Protein AF-F0YYE5-F1 (afdb_monomer_lite)

Radius of gyration: 60.03 Å; chains: 1; bounding box: 130×60×171 Å

Sequence (1256 aa):
MADTDQGTGNKDADIVDTEQGTREIKVVWECTEDIEHTEFERYIYTAVPEEGYVWSEELQKGCEERLLTLPYVEVVVESGAAVNVFAARAAAGVSYRAYCQYDGWKSWSAGGATAGTVGENKRLEAMQIKISGDANLGVKYQVHVQNTGWMNWVNGSSTAGTTGQSLRVEAVRIQLTGASEGSYDIYYRTYCESYGWLDWAKNGQSAGTVNLGKRMEAFQVRITVKGGTAPGATVTPLQTDAAARVGSSYYKTFNEAFDAMPDGGAMYVIRNCSATHITTRKSFSVFPEERNVKVTFQESTLIPAGIICTEEGWRGNPTWNFSGNGGYTITFDANGKGQSGVISSYGATINLKYGSRFTNASGNGVWNDKGITNVYDGAYIYNNHTHGIATCNMVNLYGGSIYGNTYDGIRAQKIINMSGGNLYNNGECGVHAGDGTCTFTMTGGTIHDNANGVGNIDGNGTINIKGGNIYSNKLYGITTKGRSLNISGTAAVRDNKGTGVAVIGGEAVVQSGKIYGNQNAGIVNKGSAKIIGGEIYSNSSTGSGGGIVNSGTLNVSGGSIHHNSAANGGGITSSGTLTMTGGSLTDNRASGNGGGICLSGGNFNLTGGAIAKNTAKNGNGVYHNGTTFQLGGNGAVDSENDVYLQTNKYITVSSALKASPAAVLTPSGYSNGRKAAEVAYGSKKGSMQYMQFALKPNGGYCLRPGDLQDSGAKTKTADIVLSTKYMIQYDKNYDGDVTDIPLSAPKYWYEYAGISKQVPLEGRIKFLGWSENAGADKPDYQPGDPLNASLNRNIKLYAVWGTKIQVIYNGNGSDAPKERTEEITLQECRKNGGYLIRKNAGFTDYIRNGCSFAGWDIIADAPVKTVKYPEQKENRLTFEELLDIAEAQEKGPLSEEKTIQEVCLYALWDKIPVITGEGIQEFYEGTEVTRDMLLANIKAKDDEDGDITKDIRILEIKYDKGKLEDGKKQEAYAEQWKDGMPGDGRLDTWFLQMDQEESPVEHQIIYSVKDSAGNEATLEWPVRVKYNEFPKIEAEDRYFTLEEAKSGVITEGVLLSEAIESGKLAVSDKEDDELHPGRMEQEVKLAEFHPEEFIGFEDSGYIVITYSVKDSMGPEGEGKETFRQCTVHVMKDGEIVNPEPLKYVRFINQANYEKNLNLQTGQAGDGIEKSGEGDVSGKELNGGLHLNSKWYKVLEFRELLFGTWDEEKPAKEVWCFKNGDVKNIKKYVEEHGIGNSQERTSLLRFAEEFGFLKIL

pLDDT: mean 80.72, std 19.73, range [24.08, 98.88]

Structure (mmCIF, N/CA/C/O backbone):
data_AF-F0YYE5-F1
#
_entry.id   AF-F0YYE5-F1
#
loop_
_atom_site.group_PDB
_atom_site.id
_atom_site.type_symbol
_atom_site.label_atom_id
_atom_site.label_alt_id
_atom_site.label_comp_id
_atom_site.label_asym_id
_atom_site.label_entity_id
_atom_site.label_seq_id
_atom_site.pdbx_PDB_ins_code
_atom_site.Cartn_x
_atom_site.Cartn_y
_atom_site.Cartn_z
_atom_site.occupancy
_atom_site.B_iso_or_equiv
_atom_site.auth_seq_id
_atom_site.auth_comp_id
_atom_site.auth_asym_id
_atom_site.auth_atom_id
_atom_site.pdbx_PDB_model_num
ATOM 1 N N . MET A 1 1 ? -64.822 -1.606 -32.951 1.00 33.31 1 MET A N 1
ATOM 2 C CA . MET A 1 1 ? -65.955 -2.184 -33.715 1.00 33.31 1 MET A CA 1
ATOM 3 C C . MET A 1 1 ? -66.050 -3.664 -33.357 1.00 33.31 1 MET A C 1
ATOM 5 O O . MET A 1 1 ? -65.294 -4.069 -32.484 1.00 33.31 1 MET A O 1
ATOM 9 N N . ALA A 1 2 ? -67.030 -4.396 -33.888 1.00 30.53 2 ALA A N 1
ATOM 10 C CA . ALA A 1 2 ? -67.482 -5.673 -33.327 1.00 30.53 2 ALA A CA 1
ATOM 11 C C . ALA A 1 2 ? -66.491 -6.845 -33.459 1.00 30.53 2 ALA A C 1
ATOM 13 O O . ALA A 1 2 ? -65.598 -6.823 -34.306 1.00 30.53 2 ALA A O 1
ATOM 14 N N . ASP A 1 3 ? -66.733 -7.869 -32.640 1.00 35.19 3 ASP A N 1
ATOM 15 C CA . ASP A 1 3 ? -66.223 -9.234 -32.777 1.00 35.19 3 ASP A CA 1
ATOM 16 C C . ASP A 1 3 ? -66.530 -9.851 -34.150 1.00 35.19 3 ASP A C 1
ATOM 18 O O . ASP A 1 3 ? -67.493 -9.471 -34.823 1.00 35.19 3 ASP A O 1
ATOM 22 N N . THR A 1 4 ? -65.847 -10.949 -34.478 1.00 31.55 4 THR A N 1
ATOM 23 C CA . THR A 1 4 ? -66.588 -12.193 -34.756 1.00 31.55 4 THR A CA 1
ATOM 24 C C . THR A 1 4 ? -65.754 -13.430 -34.413 1.00 31.55 4 THR A C 1
ATOM 26 O O . THR A 1 4 ? -64.533 -13.421 -34.536 1.00 31.55 4 THR A O 1
ATOM 29 N N . ASP A 1 5 ? -66.444 -14.470 -33.953 1.00 31.67 5 ASP A N 1
ATOM 30 C CA . ASP A 1 5 ? -65.927 -15.762 -33.479 1.00 31.67 5 ASP A CA 1
ATOM 31 C C . ASP A 1 5 ? -66.380 -16.899 -34.437 1.00 31.67 5 ASP A C 1
ATOM 33 O O . ASP A 1 5 ? -67.080 -16.630 -35.416 1.00 31.67 5 ASP A O 1
ATOM 37 N N . GLN A 1 6 ? -66.054 -18.152 -34.095 1.00 29.66 6 GLN A N 1
ATOM 38 C CA . GLN A 1 6 ? -66.346 -19.455 -34.725 1.00 29.66 6 GLN A CA 1
ATOM 39 C C . GLN A 1 6 ? -65.219 -20.037 -35.609 1.00 29.66 6 GLN A C 1
ATOM 41 O O . GLN A 1 6 ? -64.662 -19.352 -36.458 1.00 29.66 6 GLN A O 1
ATOM 46 N N . GLY A 1 7 ? -64.881 -21.333 -35.514 1.00 28.45 7 GLY A N 1
ATOM 47 C CA . GLY A 1 7 ? -65.265 -22.322 -34.489 1.00 28.45 7 GLY A CA 1
ATOM 48 C C . GLY A 1 7 ? -65.422 -23.761 -35.007 1.00 28.45 7 GLY A C 1
ATOM 49 O O . GLY A 1 7 ? -66.055 -23.977 -36.035 1.00 28.45 7 GLY A O 1
ATOM 50 N N . THR A 1 8 ? -64.959 -24.744 -34.215 1.00 30.30 8 THR A N 1
ATOM 51 C CA . THR A 1 8 ? -65.019 -26.216 -34.457 1.00 30.30 8 THR A CA 1
ATOM 52 C C . THR A 1 8 ? -64.183 -26.718 -35.654 1.00 30.30 8 THR A C 1
ATOM 54 O O . THR A 1 8 ? -63.988 -25.993 -36.617 1.00 30.30 8 THR A O 1
ATOM 57 N N . GLY A 1 9 ? -63.629 -27.937 -35.692 1.00 28.14 9 GLY A N 1
ATOM 58 C CA . GLY A 1 9 ? -63.583 -29.082 -34.759 1.00 28.14 9 GLY A CA 1
ATOM 59 C C . GLY A 1 9 ? -63.364 -30.380 -35.574 1.00 28.14 9 GLY A C 1
ATOM 60 O O . GLY A 1 9 ? -63.696 -30.399 -36.753 1.00 28.14 9 GLY A O 1
ATOM 61 N N . ASN A 1 10 ? -62.848 -31.510 -35.079 1.00 29.55 10 ASN A N 1
ATOM 62 C CA . ASN A 1 10 ? -62.325 -31.933 -33.769 1.00 29.55 10 ASN A CA 1
ATOM 63 C C . ASN A 1 10 ? -61.544 -33.273 -33.982 1.00 29.55 10 ASN A C 1
ATOM 65 O O . ASN A 1 10 ? -61.586 -33.796 -35.095 1.00 29.55 10 ASN A O 1
ATOM 69 N N . LYS A 1 11 ? -60.996 -33.879 -32.910 1.00 30.58 11 LYS A N 1
ATOM 70 C CA . LYS A 1 11 ? -60.478 -35.269 -32.775 1.00 30.58 11 LYS A CA 1
ATOM 71 C C . LYS A 1 11 ? -59.026 -35.532 -33.199 1.00 30.58 11 LYS A C 1
ATOM 73 O O . LYS A 1 11 ? -58.569 -34.998 -34.200 1.00 30.58 11 LYS A O 1
ATOM 78 N N . ASP A 1 12 ? -58.285 -36.425 -32.535 1.00 29.02 12 ASP A N 1
ATOM 79 C CA . ASP A 1 12 ? -58.429 -37.053 -31.196 1.00 29.02 12 ASP A CA 1
ATOM 80 C C . ASP A 1 12 ? -57.027 -37.580 -30.785 1.00 29.02 12 ASP A C 1
ATOM 82 O O . ASP A 1 12 ? -56.344 -38.129 -31.646 1.00 29.02 12 ASP A O 1
ATOM 86 N N . ALA A 1 13 ? -56.552 -37.580 -29.533 1.00 29.22 13 ALA A N 1
ATOM 87 C CA . ALA A 1 13 ? -56.703 -36.667 -28.384 1.00 29.22 13 ALA A CA 1
ATOM 88 C C . ALA A 1 13 ? -55.743 -37.155 -27.265 1.00 29.22 13 ALA A C 1
ATOM 90 O O . ALA A 1 13 ? -55.860 -38.318 -26.890 1.00 29.22 13 ALA A O 1
ATOM 91 N N . ASP A 1 14 ? -54.863 -36.313 -26.692 1.00 29.53 14 ASP A N 1
ATOM 92 C CA . ASP A 1 14 ? -54.049 -36.693 -25.512 1.00 29.53 14 ASP A CA 1
ATOM 93 C C . ASP A 1 14 ? -53.922 -35.569 -24.450 1.00 29.53 14 ASP A C 1
ATOM 95 O O . ASP A 1 14 ? -53.350 -34.509 -24.686 1.00 29.53 14 ASP A O 1
ATOM 99 N N . ILE A 1 15 ? -54.519 -35.844 -23.284 1.00 30.80 15 ILE A N 1
ATOM 100 C CA . ILE A 1 15 ? -54.298 -35.329 -21.911 1.00 30.80 15 ILE A CA 1
ATOM 101 C C . ILE A 1 15 ? -53.939 -33.831 -21.691 1.00 30.80 15 ILE A C 1
ATOM 103 O O . ILE A 1 15 ? -52.789 -33.460 -21.494 1.00 30.80 15 ILE A O 1
ATOM 107 N N . VAL A 1 16 ? -55.002 -33.021 -21.579 1.00 30.97 16 VAL A N 1
ATOM 108 C CA . VAL A 1 16 ? -55.307 -31.978 -20.557 1.00 30.97 16 VAL A CA 1
ATOM 109 C C . VAL A 1 16 ? -54.158 -31.261 -19.802 1.00 30.97 16 VAL A C 1
ATOM 111 O O . VAL A 1 16 ? -53.415 -31.859 -19.030 1.00 30.97 16 VAL A O 1
ATOM 114 N N . ASP A 1 17 ? -54.176 -29.927 -19.901 1.00 37.28 17 ASP A N 1
ATOM 115 C CA . ASP A 1 17 ? -53.402 -28.927 -19.137 1.00 37.28 17 ASP A CA 1
ATOM 116 C C . ASP A 1 17 ? -53.885 -28.725 -17.677 1.00 37.28 17 ASP A C 1
ATOM 118 O O . ASP A 1 17 ? -55.090 -28.765 -17.417 1.00 37.28 17 ASP A O 1
ATOM 122 N N . THR A 1 18 ? -52.965 -28.455 -16.734 1.00 29.08 18 THR A N 1
ATOM 123 C CA . THR A 1 18 ? -53.139 -27.434 -15.667 1.00 29.08 18 THR A CA 1
ATOM 124 C C . THR A 1 18 ? -51.863 -27.182 -14.839 1.00 29.08 18 THR A C 1
ATOM 126 O O . THR A 1 18 ? -51.276 -28.097 -14.266 1.00 29.08 18 THR A O 1
ATOM 129 N N . GLU A 1 19 ? -51.493 -25.903 -14.731 1.00 39.88 19 GLU A N 1
ATOM 130 C CA . GLU A 1 19 ? -50.745 -25.225 -13.650 1.00 39.88 19 GLU A CA 1
ATOM 131 C C . GLU A 1 19 ? -49.750 -26.033 -12.776 1.00 39.88 19 GLU A C 1
ATOM 133 O O . GLU A 1 19 ? -50.099 -26.624 -11.752 1.00 39.88 19 GLU A O 1
ATOM 138 N N . GLN A 1 20 ? -48.451 -25.857 -13.048 1.00 31.67 20 GLN A N 1
ATOM 139 C CA . GLN A 1 20 ? -47.416 -25.833 -12.003 1.00 31.67 20 GLN A CA 1
ATOM 140 C C . GLN A 1 20 ? -46.566 -24.565 -12.195 1.00 31.67 20 GLN A C 1
ATOM 142 O O . GLN A 1 20 ? -45.919 -24.411 -13.223 1.00 31.67 20 GLN A O 1
ATOM 147 N N . GLY A 1 21 ? -46.514 -23.598 -11.281 1.00 28.48 21 GLY A N 1
ATOM 148 C CA . GLY A 1 21 ? -46.979 -23.593 -9.892 1.00 28.48 21 GLY A CA 1
ATOM 149 C C . GLY A 1 21 ? -45.823 -23.143 -9.009 1.00 28.48 21 GLY A C 1
ATOM 150 O O . GLY A 1 21 ? -45.054 -23.974 -8.526 1.00 28.48 21 GLY A O 1
ATOM 151 N N . THR A 1 22 ? -45.659 -21.826 -8.862 1.00 28.56 22 THR A N 1
ATOM 152 C CA . THR A 1 22 ? -44.523 -21.206 -8.167 1.00 28.56 22 THR A CA 1
ATOM 153 C C . THR A 1 22 ? -44.431 -21.718 -6.733 1.00 28.56 22 THR A C 1
ATOM 155 O O . THR A 1 22 ? -45.274 -21.399 -5.897 1.00 28.56 22 THR A O 1
ATOM 158 N N . ARG A 1 23 ? -43.410 -22.527 -6.432 1.00 34.31 23 ARG A N 1
ATOM 159 C CA . ARG A 1 23 ? -43.216 -23.074 -5.086 1.00 34.31 23 ARG A CA 1
ATOM 160 C C . ARG A 1 23 ? -42.623 -22.009 -4.170 1.00 34.31 23 ARG A C 1
ATOM 162 O O . ARG A 1 23 ? -41.410 -21.815 -4.153 1.00 34.31 23 ARG A O 1
ATOM 169 N N . GLU A 1 24 ? -43.473 -21.356 -3.382 1.00 34.97 24 GLU A N 1
ATOM 170 C CA . GLU A 1 24 ? -43.023 -20.633 -2.192 1.00 34.97 24 GLU A CA 1
ATOM 171 C C . GLU A 1 24 ? -42.350 -21.620 -1.226 1.00 34.97 24 GLU A C 1
ATOM 173 O O . GLU A 1 24 ? -43.007 -22.462 -0.611 1.00 34.97 24 GLU A O 1
ATOM 178 N N . ILE A 1 25 ? -41.027 -21.522 -1.092 1.00 37.69 25 ILE A N 1
ATOM 179 C CA . ILE A 1 25 ? -40.277 -22.232 -0.056 1.00 37.69 25 ILE A CA 1
ATOM 180 C C . ILE A 1 25 ? -40.253 -21.335 1.180 1.00 37.69 25 ILE A C 1
ATOM 182 O O . ILE A 1 25 ? -39.747 -20.212 1.129 1.00 37.69 25 ILE A O 1
ATOM 186 N N . LYS A 1 26 ? -40.764 -21.834 2.308 1.00 36.50 26 LYS A N 1
ATOM 187 C CA . LYS A 1 26 ? -40.607 -21.163 3.600 1.00 36.50 26 LYS A CA 1
ATOM 188 C C . LYS A 1 26 ? -39.173 -21.329 4.089 1.00 36.50 26 LYS A C 1
ATOM 190 O O . LYS A 1 26 ? -38.834 -22.312 4.738 1.00 36.50 26 LYS A O 1
ATOM 195 N N . VAL A 1 27 ? -38.333 -20.350 3.774 1.00 36.91 27 VAL A N 1
ATOM 196 C CA . VAL A 1 27 ? -37.045 -20.186 4.451 1.00 36.91 27 VAL A CA 1
ATOM 197 C C . VAL A 1 27 ? -37.268 -19.683 5.873 1.00 36.91 27 VAL A C 1
ATOM 199 O O . VAL A 1 27 ? -38.037 -18.746 6.103 1.00 36.91 27 VAL A O 1
ATOM 202 N N . VAL A 1 28 ? -36.578 -20.297 6.829 1.00 39.59 28 VAL A N 1
ATOM 203 C CA . VAL A 1 28 ? -36.465 -19.767 8.186 1.00 39.59 28 VAL A CA 1
ATOM 204 C C . VAL A 1 28 ? -35.298 -18.786 8.192 1.00 39.59 28 VAL A C 1
ATOM 206 O O . VAL A 1 28 ? -34.188 -19.122 7.779 1.00 39.59 28 VAL A O 1
ATOM 209 N N . TRP A 1 29 ? -35.559 -17.558 8.631 1.00 41.09 29 TRP A N 1
ATOM 210 C CA . TRP A 1 29 ? -34.529 -16.543 8.826 1.00 41.09 29 TRP A CA 1
ATOM 211 C C . TRP A 1 29 ? -33.927 -16.712 10.216 1.00 41.09 29 TRP A C 1
ATOM 213 O O . TRP A 1 29 ? -34.512 -16.272 11.208 1.00 41.09 29 TRP A O 1
ATOM 223 N N . GLU A 1 30 ? -32.770 -17.361 10.293 1.00 39.56 30 GLU A N 1
ATOM 224 C CA . GLU A 1 30 ? -32.051 -17.509 11.553 1.00 39.56 30 GLU A CA 1
ATOM 225 C C . GLU A 1 30 ? -31.123 -16.306 11.770 1.00 39.56 30 GLU A C 1
ATOM 227 O O . GLU A 1 30 ? -30.338 -15.921 10.897 1.00 39.56 30 GLU A O 1
ATOM 232 N N . CYS A 1 31 ? -31.248 -15.685 12.946 1.00 38.56 31 CYS A N 1
ATOM 233 C CA . CYS A 1 31 ? -30.329 -14.656 13.417 1.00 38.56 31 CYS A CA 1
ATOM 234 C C . CYS A 1 31 ? -29.130 -15.365 14.050 1.00 38.56 31 CYS A C 1
ATOM 236 O O . CYS A 1 31 ? -29.214 -15.861 15.173 1.00 38.56 31 CYS A O 1
ATOM 238 N N . THR A 1 32 ? -28.035 -15.466 13.305 1.00 37.62 32 THR A N 1
ATOM 239 C CA . THR A 1 32 ? -26.795 -16.080 13.786 1.00 37.62 32 THR A CA 1
ATOM 240 C C . THR A 1 32 ? -26.036 -15.117 14.700 1.00 37.62 32 THR A C 1
ATOM 242 O O . THR A 1 32 ? -25.751 -13.996 14.287 1.00 37.62 32 THR A O 1
ATOM 245 N N . GLU A 1 33 ? -25.659 -15.617 15.881 1.00 32.72 33 GLU A N 1
ATOM 246 C CA . GLU A 1 33 ? -24.963 -14.945 16.998 1.00 32.72 33 GLU A CA 1
ATOM 247 C C . GLU A 1 33 ? -25.829 -14.051 17.916 1.00 32.72 33 GLU A C 1
ATOM 249 O O . GLU A 1 33 ? -26.385 -13.030 17.514 1.00 32.72 33 GLU A O 1
ATOM 254 N N . ASP A 1 34 ? -25.879 -14.426 19.203 1.00 39.75 34 ASP A N 1
ATOM 255 C CA . ASP A 1 34 ? -26.313 -13.560 20.305 1.00 39.75 34 ASP A CA 1
ATOM 256 C C . ASP A 1 34 ? -25.259 -12.463 20.539 1.00 39.75 34 ASP A C 1
ATOM 258 O O . ASP A 1 34 ? -24.140 -12.752 20.973 1.00 39.75 34 ASP A O 1
ATOM 262 N N . ILE A 1 35 ? -25.618 -11.197 20.313 1.00 33.09 35 ILE A N 1
ATOM 263 C CA . ILE A 1 35 ? -24.789 -10.034 20.663 1.00 33.09 35 ILE A CA 1
ATOM 264 C C . ILE A 1 35 ? -25.625 -9.081 21.527 1.00 33.09 35 ILE A C 1
ATOM 266 O O . ILE A 1 35 ? -26.721 -8.674 21.142 1.00 33.09 35 ILE A O 1
ATOM 270 N N . GLU A 1 36 ? -25.124 -8.741 22.719 1.00 35.22 36 GLU A N 1
ATOM 271 C CA . GLU A 1 36 ? -25.857 -7.904 23.678 1.00 35.22 36 GLU A CA 1
ATOM 272 C C . GLU A 1 36 ? -26.005 -6.436 23.229 1.00 35.22 36 GLU A C 1
ATOM 274 O O . GLU A 1 36 ? -25.203 -5.888 22.472 1.00 35.22 36 GLU A O 1
ATOM 279 N N . HIS A 1 37 ? -27.056 -5.788 23.742 1.00 31.58 37 HIS A N 1
ATOM 280 C CA . HIS A 1 37 ? -27.525 -4.468 23.319 1.00 31.58 37 HIS A CA 1
ATOM 281 C C . HIS A 1 37 ? -26.452 -3.364 23.277 1.00 31.58 37 HIS A C 1
ATOM 283 O O . HIS A 1 37 ? -25.914 -2.952 24.308 1.00 31.58 37 HIS A O 1
ATOM 289 N N . THR A 1 38 ? -26.323 -2.729 22.110 1.00 31.69 38 THR A N 1
ATOM 290 C CA . THR A 1 38 ? -25.963 -1.307 21.995 1.00 31.69 38 THR A CA 1
ATOM 291 C C . THR A 1 38 ? -26.944 -0.603 21.055 1.00 31.69 38 THR A C 1
ATOM 293 O O . THR A 1 38 ? -27.516 -1.220 20.159 1.00 31.69 38 THR A O 1
ATOM 296 N N . GLU A 1 39 ? -27.199 0.686 21.289 1.00 34.72 39 GLU A N 1
ATOM 297 C CA . GLU A 1 39 ? -28.185 1.468 20.532 1.00 34.72 39 GLU A CA 1
ATOM 298 C C . GLU A 1 39 ? -27.661 1.815 19.124 1.00 34.72 39 GLU A C 1
ATOM 300 O O . GLU A 1 39 ? -27.085 2.881 18.956 1.00 34.72 39 GLU A O 1
ATOM 305 N N . PHE A 1 40 ? -27.820 0.907 18.149 1.00 29.00 40 PHE A N 1
ATOM 306 C CA . PHE A 1 40 ? -27.992 1.135 16.693 1.00 29.00 40 PHE A CA 1
ATOM 307 C C . PHE A 1 40 ? -27.954 -0.228 15.968 1.00 29.00 40 PHE A C 1
ATOM 309 O O . PHE A 1 40 ? -26.895 -0.707 15.563 1.00 29.00 40 PHE A O 1
ATOM 316 N N . GLU A 1 41 ? -29.108 -0.879 15.819 1.00 29.41 41 GLU A N 1
ATOM 317 C CA . GLU A 1 41 ? -29.191 -2.261 15.322 1.00 29.41 41 GLU A CA 1
ATOM 318 C C . GLU A 1 41 ? -29.163 -2.353 13.784 1.00 29.41 41 GLU A C 1
ATOM 320 O O . GLU A 1 41 ? -29.874 -1.635 13.078 1.00 29.41 41 GLU A O 1
ATOM 325 N N . ARG A 1 42 ? -28.372 -3.297 13.256 1.00 27.23 42 ARG A N 1
ATOM 326 C CA . ARG A 1 42 ? -28.400 -3.715 11.846 1.00 27.23 42 ARG A CA 1
ATOM 327 C C . ARG A 1 42 ? -28.285 -5.239 11.788 1.00 27.23 42 ARG A C 1
ATOM 329 O O . ARG A 1 42 ? -27.193 -5.786 11.899 1.00 27.23 42 ARG A O 1
ATOM 336 N N . TYR A 1 43 ? -29.423 -5.914 11.673 1.00 36.00 43 TYR A N 1
ATOM 337 C CA . TYR A 1 43 ? -29.496 -7.376 11.689 1.00 36.00 43 TYR A CA 1
ATOM 338 C C . TYR A 1 43 ? -28.933 -7.999 10.406 1.00 36.00 43 TYR A C 1
ATOM 340 O O . TYR A 1 43 ? -29.174 -7.496 9.306 1.00 36.00 43 TYR A O 1
ATOM 348 N N . ILE A 1 44 ? -28.238 -9.128 10.553 1.00 32.50 44 ILE A N 1
ATOM 349 C CA . ILE A 1 44 ? -27.868 -10.027 9.457 1.00 32.50 44 ILE A CA 1
ATOM 350 C C . ILE A 1 44 ? -28.701 -11.297 9.635 1.00 32.50 44 ILE A C 1
ATOM 352 O O . ILE A 1 44 ? -28.614 -11.956 10.668 1.00 32.50 44 ILE A O 1
ATOM 356 N N . TYR A 1 45 ? -29.519 -11.625 8.637 1.00 37.34 45 TYR A N 1
ATOM 357 C CA . TYR A 1 45 ? -30.345 -12.830 8.632 1.00 37.34 45 TYR A CA 1
ATOM 358 C C . TYR A 1 45 ? -29.818 -13.811 7.589 1.00 37.34 45 TYR A C 1
ATOM 360 O O . TYR A 1 45 ? -29.636 -13.437 6.429 1.00 37.34 45 TYR A O 1
ATOM 368 N N . THR A 1 46 ? -29.630 -15.069 7.985 1.00 38.25 46 THR A N 1
ATOM 369 C CA . THR A 1 46 ? -29.256 -16.148 7.063 1.00 38.25 46 THR A CA 1
ATOM 370 C C . THR A 1 46 ? -30.488 -16.999 6.762 1.00 38.25 46 THR A C 1
ATOM 372 O O . THR A 1 46 ? -31.236 -17.357 7.671 1.00 38.25 46 THR A O 1
ATOM 375 N N . ALA A 1 47 ? -30.728 -17.300 5.484 1.00 41.81 47 ALA A N 1
ATOM 376 C CA . ALA A 1 47 ? -31.856 -18.125 5.057 1.00 41.81 47 ALA A CA 1
ATOM 377 C C . ALA A 1 47 ? -31.510 -19.618 5.164 1.00 41.81 47 ALA A C 1
ATOM 379 O O . ALA A 1 47 ? -30.582 -20.094 4.507 1.00 41.81 47 ALA A O 1
ATOM 380 N N . VAL A 1 48 ? -32.286 -20.359 5.954 1.00 46.72 48 VAL A N 1
ATOM 381 C CA . VAL A 1 48 ? -32.131 -21.806 6.166 1.00 46.72 48 VAL A CA 1
ATOM 382 C C . VAL A 1 48 ? -33.365 -22.534 5.600 1.00 46.72 48 VAL A C 1
ATOM 384 O O . VAL A 1 48 ? -34.488 -22.067 5.817 1.00 46.72 48 VAL A O 1
ATOM 387 N N . PRO A 1 49 ? -33.205 -23.635 4.837 1.00 44.72 49 PRO A N 1
ATOM 388 C CA . PRO A 1 49 ? -34.331 -24.392 4.296 1.00 44.72 49 PRO A CA 1
ATOM 389 C C . PRO A 1 49 ? -34.995 -25.249 5.385 1.00 44.72 49 PRO A C 1
ATOM 391 O O . PRO A 1 49 ? -34.340 -25.694 6.326 1.00 44.72 49 PRO A O 1
ATOM 394 N N . GLU A 1 50 ? -36.303 -25.481 5.253 1.00 46.06 50 GLU A N 1
ATOM 395 C CA . GLU A 1 50 ? -37.100 -26.235 6.231 1.00 46.06 50 GLU A CA 1
ATOM 396 C C . GLU A 1 50 ? -36.688 -27.724 6.309 1.00 46.06 50 GLU A C 1
ATOM 398 O O . GLU A 1 50 ? -36.191 -28.309 5.341 1.00 46.06 50 GLU A O 1
ATOM 403 N N . GLU A 1 51 ? -36.874 -28.338 7.484 1.00 40.62 51 GLU A N 1
ATOM 404 C CA . GLU A 1 51 ? -36.356 -29.671 7.819 1.00 40.62 51 GLU A CA 1
ATOM 405 C C . GLU A 1 51 ? -36.828 -30.749 6.822 1.00 40.62 51 GLU A C 1
ATOM 407 O O . GLU A 1 51 ? -38.020 -31.017 6.675 1.00 40.62 51 GLU A O 1
ATOM 412 N N . GLY A 1 52 ? -35.869 -31.369 6.122 1.00 44.03 52 GLY A N 1
ATOM 413 C CA . GLY A 1 52 ? -36.115 -32.350 5.056 1.00 44.03 52 GLY A CA 1
ATOM 414 C C . GLY A 1 52 ? -35.754 -31.877 3.641 1.00 44.03 52 GLY A C 1
ATOM 415 O O . GLY A 1 52 ? -35.732 -32.703 2.730 1.00 44.03 52 GLY A O 1
ATOM 416 N N . TYR A 1 53 ? -35.417 -30.596 3.449 1.00 46.59 53 TYR A N 1
ATOM 417 C CA . TYR A 1 53 ? -34.954 -30.049 2.167 1.00 46.59 53 TYR A CA 1
ATOM 418 C C . TYR A 1 53 ? -33.461 -29.686 2.185 1.00 46.59 53 TYR A C 1
ATOM 420 O O . TYR A 1 53 ? -32.880 -29.389 3.226 1.00 46.59 53 TYR A O 1
ATOM 428 N N . VAL A 1 54 ? -32.833 -29.700 1.005 1.00 47.38 54 VAL A N 1
ATOM 429 C CA . VAL A 1 54 ? -31.413 -29.367 0.802 1.00 47.38 54 VAL A CA 1
ATOM 430 C C . VAL A 1 54 ? -31.302 -28.369 -0.352 1.00 47.38 54 VAL A C 1
ATOM 432 O O . VAL A 1 54 ? -32.026 -28.493 -1.341 1.00 47.38 54 VAL A O 1
ATOM 435 N N . TRP A 1 55 ? -30.405 -27.386 -0.242 1.00 45.88 55 TRP A N 1
ATOM 436 C CA . TRP A 1 55 ? -30.070 -26.492 -1.356 1.00 45.88 55 TRP A CA 1
ATOM 437 C C . TRP A 1 55 ? -29.486 -27.274 -2.545 1.00 45.88 55 TRP A C 1
ATOM 439 O O . TRP A 1 55 ? -28.776 -28.261 -2.351 1.00 45.88 55 TRP A O 1
ATOM 449 N N . SER A 1 56 ? -29.740 -26.815 -3.774 1.00 43.91 56 SER A N 1
ATOM 450 C CA . SER A 1 56 ? -29.062 -27.343 -4.963 1.00 43.91 56 SER A CA 1
ATOM 451 C C . SER A 1 56 ? -27.569 -26.994 -4.947 1.00 43.91 56 SER A C 1
ATOM 453 O O . SER A 1 56 ? -27.165 -25.986 -4.361 1.00 43.91 56 SER A O 1
ATOM 455 N N . GLU A 1 57 ? -26.736 -27.790 -5.630 1.00 42.66 57 GLU A N 1
ATOM 456 C CA . GLU A 1 57 ? -25.293 -27.510 -5.710 1.00 42.66 57 GLU A CA 1
ATOM 457 C C . GLU A 1 57 ? -24.989 -26.118 -6.289 1.00 42.66 57 GLU A C 1
ATOM 459 O O . GLU A 1 57 ? -24.007 -25.496 -5.899 1.00 42.66 57 GLU A O 1
ATOM 464 N N . GLU A 1 58 ? -25.831 -25.606 -7.189 1.00 42.25 58 GLU A N 1
ATOM 465 C CA . GLU A 1 58 ? -25.671 -24.279 -7.797 1.00 42.25 58 GLU A CA 1
ATOM 466 C C . GLU A 1 58 ? -25.863 -23.141 -6.783 1.00 42.25 58 GLU A C 1
ATOM 468 O O . GLU A 1 58 ? -25.151 -22.142 -6.848 1.00 42.25 58 GLU A O 1
ATOM 473 N N . LEU A 1 59 ? -26.751 -23.310 -5.793 1.00 43.31 59 LEU A N 1
ATOM 474 C CA . LEU A 1 59 ? -26.914 -22.359 -4.684 1.00 43.31 59 LEU A CA 1
ATOM 475 C C . LEU A 1 59 ? -25.799 -22.473 -3.632 1.00 43.31 59 LEU A C 1
ATOM 477 O O . LEU A 1 59 ? -25.543 -21.510 -2.913 1.00 43.31 59 LEU A O 1
ATOM 481 N N . GLN A 1 60 ? -25.108 -23.615 -3.554 1.00 43.50 60 GLN A N 1
ATOM 482 C CA . GLN A 1 60 ? -23.928 -23.787 -2.697 1.00 43.50 60 GLN A CA 1
ATOM 483 C C . GLN A 1 60 ? -22.620 -23.318 -3.363 1.00 43.50 60 GLN A C 1
ATOM 485 O O . GLN A 1 60 ? -21.662 -22.994 -2.665 1.00 43.50 60 GLN A O 1
ATOM 490 N N . LYS A 1 61 ? -22.565 -23.245 -4.700 1.00 41.19 61 LYS A N 1
ATOM 491 C CA . LYS A 1 61 ? -21.380 -22.863 -5.497 1.00 41.19 61 LYS A CA 1
ATOM 492 C C . LYS A 1 61 ? -21.350 -21.368 -5.862 1.00 41.19 61 LYS A C 1
ATOM 494 O O . LYS A 1 61 ? -20.952 -20.997 -6.964 1.00 41.19 61 LYS A O 1
ATOM 499 N N . GLY A 1 62 ? -21.756 -20.496 -4.938 1.00 33.91 62 GLY A N 1
ATOM 500 C CA . GLY A 1 62 ? -21.727 -19.043 -5.135 1.00 33.91 62 GLY A CA 1
ATOM 501 C C . GLY A 1 62 ? -20.301 -18.487 -5.253 1.00 33.91 62 GLY A C 1
ATOM 502 O O . GLY A 1 62 ? -19.621 -18.320 -4.245 1.00 33.91 62 GLY A O 1
ATOM 503 N N . CYS A 1 63 ? -19.849 -18.185 -6.474 1.00 31.00 63 CYS A N 1
ATOM 504 C CA . CYS A 1 63 ? -18.533 -17.585 -6.722 1.00 31.00 63 CYS A CA 1
ATOM 505 C C . CYS A 1 63 ? -18.412 -16.165 -6.131 1.00 31.00 63 CYS A C 1
ATOM 507 O O . CYS A 1 63 ? -19.344 -15.363 -6.202 1.00 31.00 63 CYS A O 1
ATOM 509 N N . GLU A 1 64 ? -17.228 -15.836 -5.608 1.00 33.50 64 GLU A N 1
ATOM 510 C CA . GLU A 1 64 ? -16.998 -14.698 -4.699 1.00 33.50 64 GLU A CA 1
ATOM 511 C C . GLU A 1 64 ? -17.172 -13.290 -5.323 1.00 33.50 64 GLU A C 1
ATOM 513 O O . GLU A 1 64 ? -17.253 -12.302 -4.597 1.00 33.50 64 GLU A O 1
ATOM 518 N N . GLU A 1 65 ? -17.279 -13.162 -6.651 1.00 32.72 65 GLU A N 1
ATOM 519 C CA . GLU A 1 65 ? -17.199 -11.866 -7.355 1.00 32.72 65 GLU A CA 1
ATOM 520 C C . GLU A 1 65 ? -18.543 -11.157 -7.646 1.00 32.72 65 GLU A C 1
ATOM 522 O O . GLU A 1 65 ? -18.546 -10.092 -8.265 1.00 32.72 65 GLU A O 1
ATOM 527 N N . ARG A 1 66 ? -19.704 -11.693 -7.228 1.00 30.95 66 ARG A N 1
ATOM 528 C CA . ARG A 1 66 ? -21.028 -11.097 -7.557 1.00 30.95 66 ARG A CA 1
ATOM 529 C C . ARG A 1 66 ? -21.967 -10.759 -6.393 1.00 30.95 66 ARG A C 1
ATOM 531 O O . ARG A 1 66 ? -23.140 -10.478 -6.615 1.00 30.95 66 ARG A O 1
ATOM 538 N N . LEU A 1 67 ? -21.446 -10.637 -5.172 1.00 29.83 67 LEU A N 1
ATOM 539 C CA . LEU A 1 67 ? -22.210 -10.139 -4.010 1.00 29.83 67 LEU A CA 1
ATOM 540 C C . LEU A 1 67 ? -22.402 -8.602 -3.959 1.00 29.83 67 LEU A C 1
ATOM 542 O O . LEU A 1 67 ? -22.976 -8.080 -3.006 1.00 29.83 67 LEU A O 1
ATOM 546 N N . LEU A 1 68 ? -21.968 -7.864 -4.988 1.00 28.66 68 LEU A N 1
ATOM 547 C CA . LEU A 1 68 ? -22.056 -6.399 -5.081 1.00 28.66 68 LEU A CA 1
ATOM 548 C C . LEU A 1 68 ? -23.036 -5.914 -6.170 1.00 28.66 68 LEU A C 1
ATOM 550 O O . LEU A 1 68 ? -22.640 -5.162 -7.056 1.00 28.66 68 LEU A O 1
ATOM 554 N N . THR A 1 69 ? -24.314 -6.320 -6.125 1.00 32.03 69 THR A N 1
ATOM 555 C CA . THR A 1 69 ? -25.455 -5.522 -6.659 1.00 32.03 69 THR A CA 1
ATOM 556 C C . THR A 1 69 ? -26.828 -6.117 -6.298 1.00 32.03 69 THR A C 1
ATOM 558 O O . THR A 1 69 ? -27.516 -6.704 -7.126 1.00 32.03 69 THR A O 1
ATOM 561 N N . LEU A 1 70 ? -27.292 -5.874 -5.070 1.00 27.45 70 LEU A N 1
ATOM 562 C CA . LEU A 1 70 ? -28.727 -5.726 -4.793 1.00 27.45 70 LEU A CA 1
ATOM 563 C C . LEU A 1 70 ? -28.928 -4.420 -4.006 1.00 27.45 70 LEU A C 1
ATOM 565 O O . LEU A 1 70 ? -28.138 -4.142 -3.100 1.00 27.45 70 LEU A O 1
ATOM 569 N N . PRO A 1 71 ? -29.908 -3.572 -4.369 1.00 26.81 71 PRO A N 1
ATOM 570 C CA . PRO A 1 71 ? -30.096 -2.282 -3.719 1.00 26.81 71 PRO A CA 1
ATOM 571 C C . PRO A 1 71 ? -30.645 -2.451 -2.299 1.00 26.81 71 PRO A C 1
ATOM 573 O O . PRO A 1 71 ? -31.497 -3.301 -2.041 1.00 26.81 71 PRO A O 1
ATOM 576 N N . TYR A 1 72 ? -30.195 -1.589 -1.385 1.00 26.50 72 TYR A N 1
ATOM 577 C CA . TYR A 1 72 ? -30.794 -1.462 -0.059 1.00 26.50 72 TYR A CA 1
ATOM 578 C C . TYR A 1 72 ? -32.274 -1.076 -0.183 1.00 26.50 72 TYR A C 1
ATOM 580 O O . TYR A 1 72 ? -32.588 0.026 -0.630 1.00 26.50 72 TYR A O 1
ATOM 588 N N . VAL A 1 73 ? -33.175 -1.949 0.271 1.00 26.61 73 VAL A N 1
ATOM 589 C CA . VAL A 1 73 ? -34.558 -1.558 0.570 1.00 26.61 73 VAL A CA 1
ATOM 590 C C . VAL A 1 73 ? -34.569 -0.946 1.967 1.00 26.61 73 VAL A C 1
ATOM 592 O O . VAL A 1 73 ? -34.517 -1.646 2.976 1.00 26.61 73 VAL A O 1
ATOM 595 N N . GLU A 1 74 ? -34.595 0.381 2.018 1.00 24.08 74 GLU A N 1
ATOM 596 C CA . GLU A 1 74 ? -34.773 1.142 3.250 1.00 24.08 74 GLU A CA 1
ATOM 597 C C . GLU A 1 74 ? -36.237 1.031 3.704 1.00 24.08 74 GLU A C 1
ATOM 599 O O . GLU A 1 74 ? -37.134 1.648 3.130 1.00 24.08 74 GLU A O 1
ATOM 604 N N . VAL A 1 75 ? -36.501 0.193 4.712 1.00 26.42 75 VAL A N 1
ATOM 605 C CA . VAL A 1 75 ? -37.861 -0.029 5.228 1.00 26.42 75 VAL A CA 1
ATOM 606 C C . VAL A 1 75 ? -38.268 1.125 6.146 1.00 26.42 75 VAL A C 1
ATOM 608 O O . VAL A 1 75 ? -38.155 1.054 7.369 1.00 26.42 75 VAL A O 1
ATOM 611 N N . VAL A 1 76 ? -38.768 2.202 5.540 1.00 25.09 76 VAL A N 1
ATOM 612 C CA . VAL A 1 76 ? -39.452 3.286 6.254 1.00 25.09 76 VAL A CA 1
ATOM 613 C C . VAL A 1 76 ? -40.815 2.779 6.730 1.00 25.09 76 VAL A C 1
ATOM 615 O O . VAL A 1 76 ? -41.745 2.616 5.943 1.00 25.09 76 VAL A O 1
ATOM 618 N N . VAL A 1 77 ? -40.943 2.521 8.033 1.00 29.69 77 VAL A N 1
ATOM 619 C CA . VAL A 1 77 ? -42.220 2.130 8.649 1.00 29.69 77 VAL A CA 1
ATOM 620 C C . VAL A 1 77 ? -43.033 3.384 8.975 1.00 29.69 77 VAL A C 1
ATOM 622 O O . VAL A 1 77 ? -42.891 3.966 10.051 1.00 29.69 77 VAL A O 1
ATOM 625 N N . GLU A 1 78 ? -43.908 3.801 8.059 1.00 24.52 78 GLU A N 1
ATOM 626 C CA . GLU A 1 78 ? -44.928 4.805 8.377 1.00 24.52 78 GLU A CA 1
ATOM 627 C C . GLU A 1 78 ? -45.953 4.242 9.380 1.00 24.52 78 GLU A C 1
ATOM 629 O O . GLU A 1 78 ? -46.414 3.102 9.277 1.00 24.52 78 GLU A O 1
ATOM 634 N N . SER A 1 79 ? -46.325 5.042 10.381 1.00 37.22 79 SER A N 1
ATOM 635 C CA . SER A 1 79 ? -47.179 4.632 11.501 1.00 37.22 79 SER A CA 1
ATOM 636 C C . SER A 1 79 ? -48.669 4.564 11.119 1.00 37.22 79 SER A C 1
ATOM 638 O O . SER A 1 79 ? -49.466 5.401 11.541 1.00 37.22 79 SER A O 1
ATOM 640 N N . GLY A 1 80 ? -49.046 3.562 10.308 1.00 36.94 80 GLY A N 1
ATOM 641 C CA . GLY A 1 80 ? -50.325 3.556 9.576 1.00 36.94 80 GLY A CA 1
ATOM 642 C C . GLY A 1 80 ? -51.332 2.414 9.809 1.00 36.94 80 GLY A C 1
ATOM 643 O O . GLY A 1 80 ? -52.526 2.665 9.660 1.00 36.94 80 GLY A O 1
ATOM 644 N N . ALA A 1 81 ? -50.935 1.180 10.159 1.00 28.64 81 ALA A N 1
ATOM 645 C CA . ALA A 1 81 ? -51.897 0.078 10.359 1.00 28.64 81 ALA A CA 1
ATOM 646 C C . ALA A 1 81 ? -51.349 -1.093 11.194 1.00 28.64 81 ALA A C 1
ATOM 648 O O . ALA A 1 81 ? -50.228 -1.544 10.984 1.00 28.64 81 ALA A O 1
ATOM 649 N N . ALA A 1 82 ? -52.179 -1.649 12.084 1.00 39.84 82 ALA A N 1
ATOM 650 C CA . ALA A 1 82 ? -51.908 -2.920 12.755 1.00 39.84 82 ALA A CA 1
ATOM 651 C C . ALA A 1 82 ? -52.659 -4.062 12.049 1.00 39.84 82 ALA A C 1
ATOM 653 O O . ALA A 1 82 ? -53.890 -4.073 12.029 1.00 39.84 82 ALA A O 1
ATOM 654 N N . VAL A 1 83 ? -51.927 -5.041 11.510 1.00 27.91 83 VAL A N 1
ATOM 655 C CA . VAL A 1 83 ? -52.482 -6.284 10.947 1.00 27.91 83 VAL A CA 1
ATOM 656 C C . VAL A 1 83 ? -51.763 -7.477 11.582 1.00 27.91 83 VAL A C 1
ATOM 658 O O . VAL A 1 83 ? -50.548 -7.461 11.759 1.00 27.91 83 VAL A O 1
ATOM 661 N N . ASN A 1 84 ? -52.523 -8.494 11.992 1.00 36.97 84 ASN A N 1
ATOM 662 C CA . ASN A 1 84 ? -52.007 -9.595 12.807 1.00 36.97 84 ASN A CA 1
ATOM 663 C C . ASN A 1 84 ? -51.125 -10.564 12.005 1.00 36.97 84 ASN A C 1
ATOM 665 O O . ASN A 1 84 ? -51.628 -11.261 11.129 1.00 36.97 84 ASN A O 1
ATOM 669 N N . VAL A 1 85 ? -49.864 -10.722 12.418 1.00 26.88 85 VAL A N 1
ATOM 670 C CA . VAL A 1 85 ? -49.004 -11.864 12.045 1.00 26.88 85 VAL A CA 1
ATOM 671 C C . VAL A 1 85 ? -48.647 -12.668 13.303 1.00 26.88 85 VAL A C 1
ATOM 673 O O . VAL A 1 85 ? -47.490 -12.857 13.657 1.00 26.88 85 VAL A O 1
ATOM 676 N N . PHE A 1 86 ? -49.676 -13.122 14.026 1.00 30.84 86 PHE A N 1
ATOM 677 C CA . PHE A 1 86 ? -49.536 -14.022 15.175 1.00 30.84 86 PHE A CA 1
ATOM 678 C C . PHE A 1 86 ? -50.612 -15.110 15.144 1.00 30.84 86 PHE A C 1
ATOM 680 O O . PHE A 1 86 ? -51.745 -14.896 15.573 1.00 30.84 86 PHE A O 1
ATOM 687 N N . ALA A 1 87 ? -50.232 -16.299 14.675 1.00 30.53 87 ALA A N 1
ATOM 688 C CA . ALA A 1 87 ? -51.052 -17.504 14.728 1.00 30.53 87 ALA A CA 1
ATOM 689 C C . ALA A 1 87 ? -50.231 -18.692 15.266 1.00 30.53 87 ALA A C 1
ATOM 691 O O . ALA A 1 87 ? -49.475 -19.329 14.545 1.00 30.53 87 ALA A O 1
ATOM 692 N N . ALA A 1 88 ? -50.417 -18.981 16.556 1.00 31.61 88 ALA A N 1
ATOM 693 C CA . ALA A 1 88 ? -50.184 -20.285 17.182 1.00 31.61 88 ALA A CA 1
ATOM 694 C C . ALA A 1 88 ? -48.791 -20.965 17.049 1.00 31.61 88 ALA A C 1
ATOM 696 O O . ALA A 1 88 ? -48.699 -22.121 16.642 1.00 31.61 88 ALA A O 1
ATOM 697 N N . ARG A 1 89 ? -47.746 -20.376 17.657 1.00 40.47 89 ARG A N 1
ATOM 698 C CA . ARG A 1 89 ? -47.030 -21.176 18.680 1.00 40.47 89 ARG A CA 1
ATOM 699 C C . ARG A 1 89 ? -47.968 -21.308 19.886 1.00 40.47 89 ARG A C 1
ATOM 701 O O . ARG A 1 89 ? -48.689 -20.358 20.195 1.00 40.47 89 ARG A O 1
ATOM 708 N N . ALA A 1 90 ? -48.008 -22.472 20.536 1.00 42.91 90 ALA A N 1
ATOM 709 C CA . ALA A 1 90 ? -48.936 -22.721 21.641 1.00 42.91 90 ALA A CA 1
ATOM 710 C C . ALA A 1 90 ? -48.719 -21.700 22.773 1.00 42.91 90 ALA A C 1
ATOM 712 O O . ALA A 1 90 ? -47.652 -21.656 23.381 1.00 42.91 90 ALA A O 1
ATOM 713 N N . ALA A 1 91 ? -49.718 -20.853 23.035 1.00 63.59 91 ALA A N 1
ATOM 714 C CA . ALA A 1 91 ? -49.580 -19.753 23.984 1.00 63.59 91 ALA A CA 1
ATOM 715 C C . ALA A 1 91 ? -49.363 -20.288 25.409 1.00 63.59 91 ALA A C 1
ATOM 717 O O . ALA A 1 91 ? -50.270 -20.882 25.997 1.00 63.59 91 ALA A O 1
ATOM 718 N N . ALA A 1 92 ? -48.166 -20.071 25.961 1.00 81.62 92 ALA A N 1
ATOM 719 C CA . ALA A 1 92 ? -47.787 -20.569 27.278 1.00 81.62 92 ALA A CA 1
ATOM 720 C C . ALA A 1 92 ? -48.725 -20.038 28.382 1.00 81.62 92 ALA A C 1
ATOM 722 O O . ALA A 1 92 ? -48.737 -18.853 28.725 1.00 81.62 92 ALA A O 1
ATOM 723 N N . GLY A 1 93 ? -49.537 -20.936 28.939 1.00 88.94 93 GLY A N 1
ATOM 724 C CA . GLY A 1 93 ? -50.562 -20.628 29.927 1.00 88.94 93 GLY A CA 1
ATOM 725 C C . GLY A 1 93 ? -50.035 -20.730 31.356 1.00 88.94 93 GLY A C 1
ATOM 726 O O . GLY A 1 93 ? -49.447 -21.738 31.747 1.00 88.94 93 GLY A O 1
ATOM 727 N N . VAL A 1 94 ? -50.310 -19.714 32.174 1.00 94.25 94 VAL A N 1
ATOM 728 C CA . VAL A 1 94 ? -50.009 -19.717 33.614 1.00 94.25 94 VAL A CA 1
ATOM 729 C C . VAL A 1 94 ? -51.278 -19.978 34.433 1.00 94.25 94 VAL A C 1
ATOM 731 O O . VAL A 1 94 ? -52.353 -19.466 34.119 1.00 94.25 94 VAL A O 1
ATOM 734 N N . SER A 1 95 ? -51.167 -20.785 35.488 1.00 95.94 95 SER A N 1
ATOM 735 C CA . SER A 1 95 ? -52.233 -21.042 36.469 1.00 95.94 95 SER A CA 1
ATOM 736 C C . SER A 1 95 ? -51.690 -20.921 37.887 1.00 95.94 95 SER A C 1
ATOM 738 O O . SER A 1 95 ? -50.592 -21.397 38.168 1.00 95.94 95 SER A O 1
ATOM 740 N N . TYR A 1 96 ? -52.443 -20.314 38.800 1.00 97.06 96 TYR A N 1
ATOM 741 C CA . TYR A 1 96 ? -51.961 -19.998 40.149 1.00 97.06 96 TYR A CA 1
ATOM 742 C C . TYR A 1 96 ? -53.079 -19.964 41.194 1.00 97.06 96 TYR A C 1
ATOM 744 O O . TYR A 1 96 ? -54.248 -19.801 40.861 1.00 97.06 96 TYR A O 1
ATOM 752 N N . ARG A 1 97 ? -52.733 -20.128 42.474 1.00 97.25 97 ARG A N 1
ATOM 753 C CA . ARG A 1 97 ? -53.679 -20.054 43.599 1.00 97.25 97 ARG A CA 1
ATOM 754 C C . ARG A 1 97 ? -53.049 -19.498 44.872 1.00 97.25 97 ARG A C 1
ATOM 756 O O . ARG A 1 97 ? -51.837 -19.580 45.065 1.00 97.25 97 ARG A O 1
ATOM 763 N N . ALA A 1 98 ? -53.907 -18.980 45.746 1.00 96.94 98 ALA A N 1
ATOM 764 C CA . ALA A 1 98 ? -53.577 -18.485 47.079 1.00 96.94 98 ALA A CA 1
ATOM 765 C C . ALA A 1 98 ? -54.047 -19.464 48.169 1.00 96.94 98 ALA A C 1
ATOM 767 O O . ALA A 1 98 ? -55.096 -20.097 48.024 1.00 96.94 98 ALA A O 1
ATOM 768 N N . TYR A 1 99 ? -53.307 -19.530 49.273 1.00 97.19 99 TYR A N 1
ATOM 769 C CA . TYR A 1 99 ? -53.796 -19.985 50.570 1.00 97.19 99 TYR A CA 1
ATOM 770 C C . TYR A 1 99 ? -54.170 -18.744 51.384 1.00 97.19 99 TYR A C 1
ATOM 772 O O . TYR A 1 99 ? -53.298 -17.944 51.729 1.00 97.19 99 TYR A O 1
ATOM 780 N N . CYS A 1 100 ? -55.458 -18.562 51.658 1.00 95.75 100 CYS A N 1
ATOM 781 C CA . CYS A 1 100 ? -55.987 -17.401 52.370 1.00 95.75 100 CYS A CA 1
ATOM 782 C C . CYS A 1 100 ? -56.349 -17.754 53.816 1.00 95.75 100 CYS A C 1
ATOM 784 O O . CYS A 1 100 ? -56.788 -18.865 54.114 1.00 95.75 100 CYS A O 1
ATOM 786 N N . GLN A 1 101 ? -56.214 -16.776 54.709 1.00 92.75 101 GLN A N 1
ATOM 787 C CA . GLN A 1 101 ? -56.674 -16.857 56.094 1.00 92.75 101 GLN A CA 1
ATOM 788 C C . GLN A 1 101 ? -58.146 -17.297 56.173 1.00 92.75 101 GLN A C 1
ATOM 790 O O . GLN A 1 101 ? -59.002 -16.738 55.490 1.00 92.75 101 GLN A O 1
ATOM 795 N N . TYR A 1 102 ? -58.412 -18.292 57.027 1.00 91.94 102 TYR A N 1
ATOM 796 C CA . TYR A 1 102 ? -59.686 -19.013 57.220 1.00 91.94 102 TYR A CA 1
ATOM 797 C C . TYR A 1 102 ? -60.205 -19.810 56.008 1.00 91.94 102 TYR A C 1
ATOM 799 O O . TYR A 1 102 ? -60.734 -20.900 56.200 1.00 91.94 102 TYR A O 1
ATOM 807 N N . ASP A 1 103 ? -60.012 -19.326 54.781 1.00 90.88 103 ASP A N 1
ATOM 808 C CA . ASP A 1 103 ? -60.509 -19.970 53.555 1.00 90.88 103 ASP A CA 1
ATOM 809 C C . ASP A 1 103 ? -59.635 -21.149 53.073 1.00 90.88 103 ASP A C 1
ATOM 811 O O . ASP A 1 103 ? -60.100 -21.990 52.303 1.00 90.88 103 ASP A O 1
ATOM 815 N N . GLY A 1 104 ? -58.359 -21.204 53.469 1.00 94.12 104 GLY A N 1
ATOM 816 C CA . GLY A 1 104 ? -57.397 -22.202 52.996 1.00 94.12 104 GLY A CA 1
ATOM 817 C C . GLY A 1 104 ? -57.016 -22.027 51.518 1.00 94.12 104 GLY A C 1
ATOM 818 O O . GLY A 1 104 ? -56.994 -20.911 50.993 1.00 94.12 104 GLY A O 1
ATOM 819 N N . TRP A 1 105 ? -56.680 -23.130 50.834 1.00 96.81 105 TRP A N 1
ATOM 820 C CA . TRP A 1 105 ? -56.359 -23.114 49.400 1.00 96.81 105 TRP A CA 1
ATOM 821 C C . TRP A 1 105 ? -57.594 -22.780 48.555 1.00 96.81 105 TRP A C 1
ATOM 823 O O . TRP A 1 105 ? -58.500 -23.601 48.418 1.00 96.81 105 TRP A O 1
ATOM 833 N N . LYS A 1 106 ? -57.580 -21.614 47.906 1.00 95.81 106 LYS A N 1
ATOM 834 C CA . LYS A 1 106 ? -58.564 -21.239 46.881 1.00 95.81 106 LYS A CA 1
ATOM 835 C C . LYS A 1 106 ? -58.352 -22.077 45.602 1.00 95.81 106 LYS A C 1
ATOM 837 O O . LYS A 1 106 ? -57.296 -22.692 45.404 1.00 95.81 106 LYS A O 1
ATOM 842 N N . SER A 1 107 ? -59.349 -22.083 44.718 1.00 94.25 107 SER A N 1
ATOM 843 C CA . SER A 1 107 ? -59.268 -22.703 43.385 1.00 94.25 107 SER A CA 1
ATOM 844 C C . SER A 1 107 ? -58.119 -22.135 42.539 1.00 94.25 107 SER A C 1
ATOM 846 O O . SER A 1 107 ? -57.653 -21.020 42.772 1.00 94.25 107 SER A O 1
ATOM 848 N N . TRP A 1 108 ? -57.670 -22.896 41.536 1.00 95.44 108 TRP A N 1
ATOM 849 C CA . TRP A 1 108 ? -56.684 -22.422 40.560 1.00 95.44 108 TRP A CA 1
ATOM 850 C C . TRP A 1 108 ? -57.298 -21.362 39.633 1.00 95.44 108 TRP A C 1
ATOM 852 O O . TRP A 1 108 ? -58.246 -21.648 38.906 1.00 95.44 108 TRP A O 1
ATOM 862 N N . SER A 1 109 ? -56.723 -20.163 39.645 1.00 94.25 109 SER A N 1
ATOM 863 C CA . SER A 1 109 ? -57.006 -19.063 38.724 1.00 94.25 109 SER A CA 1
ATOM 864 C C . SER A 1 109 ? -56.117 -19.170 37.481 1.00 94.25 109 SER A C 1
ATOM 866 O O . SER A 1 109 ? -54.932 -19.494 37.586 1.00 94.25 109 SER A O 1
ATOM 868 N N . ALA A 1 110 ? -56.677 -18.885 36.305 1.00 90.75 110 ALA A N 1
ATOM 869 C CA . ALA A 1 110 ? -55.939 -18.805 35.044 1.00 90.75 110 ALA A CA 1
ATOM 870 C C . ALA A 1 110 ? -55.270 -17.429 34.848 1.00 90.75 110 ALA A C 1
ATOM 872 O O . ALA A 1 110 ? -55.572 -16.471 35.564 1.00 90.75 110 ALA A O 1
ATOM 873 N N . GLY A 1 111 ? -54.388 -17.330 33.848 1.00 88.38 111 GLY A N 1
ATOM 874 C CA . GLY A 1 111 ? -53.652 -16.117 33.478 1.00 88.38 111 GLY A CA 1
ATOM 875 C C . GLY A 1 111 ? -54.496 -14.838 33.479 1.00 88.38 111 GLY A C 1
ATOM 876 O O . GLY A 1 111 ? -55.420 -14.675 32.688 1.00 88.38 111 GLY A O 1
ATOM 877 N N . GLY A 1 112 ? -54.153 -13.903 34.364 1.00 87.50 112 GLY A N 1
ATOM 878 C CA . GLY A 1 112 ? -54.802 -12.602 34.502 1.00 87.50 112 GLY A CA 1
ATOM 879 C C . GLY A 1 112 ? -56.028 -12.554 35.416 1.00 87.50 112 GLY A C 1
ATOM 880 O O . GLY A 1 112 ? -56.467 -11.446 35.720 1.00 87.50 112 GLY A O 1
ATOM 881 N N . ALA A 1 113 ? -56.558 -13.688 35.880 1.00 94.25 113 ALA A N 1
ATOM 882 C CA . ALA A 1 113 ? -57.637 -13.722 36.866 1.00 94.25 113 ALA A CA 1
ATOM 883 C C . ALA A 1 113 ? -57.102 -13.491 38.292 1.00 94.25 113 ALA A C 1
ATOM 885 O O . ALA A 1 113 ? -55.947 -13.779 38.599 1.00 94.25 113 ALA A O 1
ATOM 886 N N . THR A 1 114 ? -57.924 -12.967 39.197 1.00 96.31 114 THR A N 1
ATOM 887 C CA . THR A 1 114 ? -57.502 -12.721 40.586 1.00 96.31 114 THR A CA 1
ATOM 888 C C . THR A 1 114 ? -57.379 -14.034 41.364 1.00 96.31 114 THR A C 1
ATOM 890 O O . THR A 1 114 ? -58.289 -14.860 41.332 1.00 96.31 114 THR A O 1
ATOM 893 N N . ALA A 1 115 ? -56.278 -14.225 42.093 1.00 96.25 115 ALA A N 1
ATOM 894 C CA . ALA A 1 115 ? -56.130 -15.288 43.086 1.00 96.25 115 ALA A CA 1
ATOM 895 C C . ALA A 1 115 ? -55.969 -14.679 44.481 1.00 96.25 115 ALA A C 1
ATOM 897 O O . ALA A 1 115 ? -55.072 -13.869 44.701 1.00 96.25 115 ALA A O 1
ATOM 898 N N . GLY A 1 116 ? -56.832 -15.076 45.416 1.00 94.25 116 GLY A N 1
ATOM 899 C CA . GLY A 1 116 ? -56.897 -14.529 46.772 1.00 94.25 116 GLY A CA 1
ATOM 900 C C . GLY A 1 116 ? -58.258 -13.902 47.069 1.00 94.25 116 GLY A C 1
ATOM 901 O O . GLY A 1 116 ? -59.277 -14.386 46.575 1.00 94.25 116 GLY A O 1
ATOM 902 N N . THR A 1 117 ? -58.262 -12.835 47.862 1.00 91.88 117 THR A N 1
ATOM 903 C CA . THR A 1 117 ? -59.447 -12.058 48.265 1.00 91.88 117 THR A CA 1
ATOM 904 C C . THR A 1 117 ? -59.123 -10.567 48.205 1.00 91.88 117 THR A C 1
ATOM 906 O O . THR A 1 117 ? -58.005 -10.190 48.532 1.00 91.88 117 THR A O 1
ATOM 909 N N . VAL A 1 118 ? -60.053 -9.706 47.786 1.00 93.00 118 VAL A N 1
ATOM 910 C CA . VAL A 1 118 ? -59.776 -8.273 47.547 1.00 93.00 118 VAL A CA 1
ATOM 911 C C . VAL A 1 118 ? -60.618 -7.418 48.489 1.00 93.00 118 VAL A C 1
ATOM 913 O O . VAL A 1 118 ? -61.834 -7.366 48.339 1.00 93.00 118 VAL A O 1
ATOM 916 N N . GLY A 1 119 ? -59.985 -6.754 49.461 1.00 89.06 119 GLY A N 1
ATOM 917 C CA . GLY A 1 119 ? -60.663 -5.870 50.418 1.00 89.06 119 GLY A CA 1
ATOM 918 C C . GLY A 1 119 ? -61.358 -6.594 51.580 1.00 89.06 119 GLY A C 1
ATOM 919 O O . GLY A 1 119 ? -61.907 -5.945 52.467 1.00 89.06 119 GLY A O 1
ATOM 920 N N . GLU A 1 120 ? -61.306 -7.929 51.626 1.00 91.69 120 GLU A N 1
ATOM 921 C CA . GLU A 1 120 ? -61.881 -8.751 52.707 1.00 91.69 120 GLU A CA 1
ATOM 922 C C . GLU A 1 120 ? -61.060 -8.712 54.014 1.00 91.69 120 GLU A C 1
ATOM 924 O O . GLU A 1 120 ? -61.446 -9.334 55.000 1.00 91.69 120 GLU A O 1
ATOM 929 N N . ASN A 1 121 ? -59.921 -8.010 54.044 1.00 91.31 121 ASN A N 1
ATOM 930 C CA . ASN A 1 121 ? -58.979 -7.950 55.173 1.00 91.31 121 ASN A CA 1
ATOM 931 C C . ASN A 1 121 ? -58.330 -9.294 55.579 1.00 91.31 121 ASN A C 1
ATOM 933 O O . ASN A 1 121 ? -57.640 -9.371 56.597 1.00 91.31 121 ASN A O 1
ATOM 937 N N . LYS A 1 122 ? -58.487 -10.345 54.766 1.00 93.12 122 LYS A N 1
ATOM 938 C CA . LYS A 1 122 ? -57.803 -11.638 54.921 1.00 93.12 122 LYS A CA 1
ATOM 939 C C . LYS A 1 122 ? -56.381 -11.557 54.363 1.00 93.12 122 LYS A C 1
ATOM 941 O O . LYS A 1 122 ? -56.178 -11.102 53.239 1.00 93.12 122 LYS A O 1
ATOM 946 N N . ARG A 1 123 ? -55.388 -12.053 55.108 1.00 94.62 123 ARG A N 1
ATOM 947 C CA . ARG A 1 123 ? -54.027 -12.260 54.569 1.00 94.62 123 ARG A CA 1
ATOM 948 C C . ARG A 1 123 ? -53.975 -13.474 53.635 1.00 94.62 123 ARG A C 1
ATOM 950 O O . ARG A 1 123 ? -54.637 -14.488 53.872 1.00 94.62 123 ARG A O 1
ATOM 957 N N . LEU A 1 124 ? -53.107 -13.394 52.636 1.00 96.75 124 LEU A N 1
ATOM 958 C CA . LEU A 1 124 ? -52.521 -14.541 51.950 1.00 96.75 124 LEU A CA 1
ATOM 959 C C . LEU A 1 124 ? -51.370 -15.084 52.821 1.00 96.75 124 LEU A C 1
ATOM 961 O O . LEU A 1 124 ? -50.575 -14.298 53.332 1.00 96.75 124 LEU A O 1
ATOM 965 N N . GLU A 1 125 ? -51.285 -16.401 53.031 1.00 97.62 125 GLU A N 1
ATOM 966 C CA . GLU A 1 125 ? -50.212 -17.048 53.823 1.00 97.62 125 GLU A CA 1
ATOM 967 C C . GLU A 1 125 ? -49.219 -17.826 52.940 1.00 97.62 125 GLU A C 1
ATOM 969 O O . GLU A 1 125 ? -48.024 -17.885 53.239 1.00 97.62 125 GLU A O 1
ATOM 974 N N . ALA A 1 126 ? -49.700 -18.381 51.821 1.00 97.19 126 ALA A N 1
ATOM 975 C CA . ALA A 1 126 ? -48.895 -19.073 50.816 1.00 97.19 126 ALA A CA 1
ATOM 976 C C . ALA A 1 126 ? -49.501 -18.965 49.408 1.00 97.19 126 ALA A C 1
ATOM 978 O O . ALA A 1 126 ? -50.673 -18.627 49.238 1.00 97.19 126 ALA A O 1
ATOM 979 N N . MET A 1 127 ? -48.711 -19.300 48.389 1.00 97.56 127 MET A N 1
ATOM 980 C CA . MET A 1 127 ? -49.131 -19.345 46.988 1.00 97.56 127 MET A CA 1
ATOM 981 C C . MET A 1 127 ? -48.525 -20.536 46.234 1.00 97.56 127 MET A C 1
ATOM 983 O O . MET A 1 127 ? -47.508 -21.099 46.645 1.00 97.56 127 MET A O 1
ATOM 987 N N . GLN A 1 128 ? -49.155 -20.899 45.116 1.00 98.00 128 GLN A N 1
ATOM 988 C CA . GLN A 1 128 ? -48.641 -21.854 44.129 1.00 98.00 128 GLN A CA 1
ATOM 989 C C . GLN A 1 128 ? -48.892 -21.332 42.708 1.00 98.00 128 GLN A C 1
ATOM 991 O O . GLN A 1 128 ? -49.932 -20.725 42.450 1.00 98.00 128 GLN A O 1
ATOM 996 N N . ILE A 1 129 ? -47.966 -21.599 41.787 1.00 97.06 129 ILE A N 1
ATOM 997 C CA . ILE A 1 129 ? -47.980 -21.197 40.370 1.00 97.06 129 ILE A CA 1
ATOM 998 C C . ILE A 1 129 ? -47.487 -22.379 39.523 1.00 97.06 129 ILE A C 1
ATOM 1000 O O . ILE A 1 129 ? -46.576 -23.094 39.930 1.00 97.06 129 ILE A O 1
ATOM 1004 N N . LYS A 1 130 ? -48.065 -22.597 38.342 1.00 94.44 130 LYS A N 1
ATOM 1005 C CA . LYS A 1 130 ? -47.610 -23.586 37.354 1.00 94.44 130 LYS A CA 1
ATOM 1006 C C . LYS A 1 130 ? -47.770 -23.060 35.928 1.00 94.44 130 LYS A C 1
ATOM 1008 O O . LYS A 1 130 ? -48.668 -22.258 35.665 1.00 94.44 130 LYS A O 1
ATOM 1013 N N . ILE A 1 131 ? -46.906 -23.532 35.033 1.00 94.12 131 ILE A N 1
ATOM 1014 C CA . ILE A 1 131 ? -46.937 -23.243 33.592 1.00 94.12 131 ILE A CA 1
ATOM 1015 C C . ILE A 1 131 ? -47.553 -24.435 32.842 1.00 94.12 131 ILE A C 1
ATOM 1017 O O . ILE A 1 131 ? -47.698 -25.527 33.396 1.00 94.12 131 ILE A O 1
ATOM 1021 N N . SER A 1 132 ? -47.992 -24.191 31.612 1.00 89.75 132 SER A N 1
ATOM 1022 C CA . SER A 1 132 ? -48.627 -25.135 30.694 1.00 89.75 132 SER A CA 1
ATOM 1023 C C . SER A 1 132 ? -48.513 -24.620 29.251 1.00 89.75 132 SER A C 1
ATOM 1025 O O . SER A 1 132 ? -48.219 -23.445 29.039 1.00 89.75 132 SER A O 1
ATOM 1027 N N . GLY A 1 133 ? -48.755 -25.472 28.253 1.00 84.94 133 GLY A N 1
ATOM 1028 C CA . GLY A 1 133 ? -48.738 -25.104 26.826 1.00 84.94 133 GLY A CA 1
ATOM 1029 C C . GLY A 1 133 ? -47.354 -25.164 26.172 1.00 84.94 133 GLY A C 1
ATOM 1030 O O . GLY A 1 133 ? -47.250 -25.641 25.048 1.00 84.94 133 GLY A O 1
ATOM 1031 N N . ASP A 1 134 ? -46.302 -24.791 26.900 1.00 86.94 134 ASP A N 1
ATOM 1032 C CA . ASP A 1 134 ? -44.901 -25.015 26.526 1.00 86.94 134 ASP A CA 1
ATOM 1033 C C . ASP A 1 134 ? -44.239 -25.932 27.572 1.00 86.94 134 ASP A C 1
ATOM 1035 O O . ASP A 1 134 ? -44.325 -25.670 28.774 1.00 86.94 134 ASP A O 1
ATOM 1039 N N . ALA A 1 135 ? -43.623 -27.030 27.125 1.00 85.31 135 ALA A N 1
ATOM 1040 C CA . ALA A 1 135 ? -42.954 -28.008 27.989 1.00 85.31 135 ALA A CA 1
ATOM 1041 C C . ALA A 1 135 ? -41.538 -27.574 28.414 1.00 85.31 135 ALA A C 1
ATOM 1043 O O . ALA A 1 135 ? -41.033 -28.043 29.433 1.00 85.31 135 ALA A O 1
ATOM 1044 N N . ASN A 1 136 ? -40.923 -26.656 27.665 1.00 90.31 136 ASN A N 1
ATOM 1045 C CA . ASN A 1 136 ? -39.594 -26.104 27.919 1.00 90.31 136 ASN A CA 1
ATOM 1046 C C . ASN A 1 136 ? -39.644 -24.802 28.744 1.00 90.31 136 ASN A C 1
ATOM 1048 O O . ASN A 1 136 ? -38.594 -24.209 29.010 1.00 90.31 136 ASN A O 1
ATOM 1052 N N . LEU A 1 137 ? -40.842 -24.365 29.164 1.00 91.75 137 LEU A N 1
ATOM 1053 C CA . LEU A 1 137 ? -41.056 -23.181 29.995 1.00 91.75 137 LEU A CA 1
ATOM 1054 C C . LEU A 1 137 ? -41.499 -23.543 31.422 1.00 91.75 137 LEU A C 1
ATOM 1056 O O . LEU A 1 137 ? -42.628 -23.962 31.675 1.00 91.75 137 LEU A O 1
ATOM 1060 N N . GLY A 1 138 ? -40.610 -23.313 32.380 1.00 93.69 138 GLY A N 1
ATOM 1061 C CA . GLY A 1 138 ? -40.878 -23.390 33.810 1.00 93.69 138 GLY A CA 1
ATOM 1062 C C . GLY A 1 138 ? -41.118 -22.023 34.462 1.00 93.69 138 GLY A C 1
ATOM 1063 O O . GLY A 1 138 ? -41.150 -20.972 33.821 1.00 93.69 138 GLY A O 1
ATOM 1064 N N . VAL A 1 139 ? -41.289 -22.046 35.785 1.00 95.81 139 VAL A N 1
ATOM 1065 C CA . VAL A 1 139 ? -41.371 -20.850 36.632 1.00 95.81 139 VAL A CA 1
ATOM 1066 C C . VAL A 1 139 ? -40.724 -21.122 37.988 1.00 95.81 139 VAL A C 1
ATOM 1068 O O . VAL A 1 139 ? -40.917 -22.199 38.565 1.00 95.81 139 VAL A O 1
ATOM 1071 N N . LYS A 1 140 ? -40.004 -20.129 38.519 1.00 96.62 140 LYS A N 1
ATOM 1072 C CA . LYS A 1 140 ? -39.537 -20.080 39.911 1.00 96.62 140 LYS A CA 1
ATOM 1073 C C . LYS A 1 140 ? -40.034 -18.809 40.600 1.00 96.62 140 LYS A C 1
ATOM 1075 O O . LYS A 1 140 ? -40.088 -17.738 39.993 1.00 96.62 140 LYS A O 1
ATOM 1080 N N . TYR A 1 141 ? -40.412 -18.918 41.869 1.00 97.12 141 TYR A N 1
ATOM 1081 C CA . TYR A 1 141 ? -40.923 -17.792 42.659 1.00 97.12 141 TYR A CA 1
ATOM 1082 C C . TYR A 1 141 ? -40.536 -17.893 44.132 1.00 97.12 141 TYR A C 1
ATOM 1084 O O . TYR A 1 141 ? -40.263 -18.975 44.645 1.00 97.12 141 TYR A O 1
ATOM 1092 N N . GLN A 1 142 ? -40.510 -16.746 44.805 1.00 95.81 142 GLN A N 1
ATOM 1093 C CA . GLN A 1 142 ? -40.305 -16.628 46.248 1.00 95.81 142 GLN A CA 1
ATOM 1094 C C . GLN A 1 142 ? -41.233 -15.561 46.833 1.00 95.81 142 GLN A C 1
ATOM 1096 O O . GLN A 1 142 ? -41.664 -14.649 46.125 1.00 95.81 142 GLN A O 1
ATOM 1101 N N . VAL A 1 143 ? -41.503 -15.649 48.135 1.00 96.88 143 VAL A N 1
ATOM 1102 C CA . VAL A 1 143 ? -42.344 -14.697 48.877 1.00 96.88 143 VAL A CA 1
ATOM 1103 C C . VAL A 1 143 ? -41.599 -14.086 50.059 1.00 96.88 143 VAL A C 1
ATOM 1105 O O . VAL A 1 143 ? -40.758 -14.740 50.675 1.00 96.88 143 VAL A O 1
ATOM 1108 N N . HIS A 1 144 ? -41.936 -12.840 50.384 1.00 94.56 144 HIS A N 1
ATOM 1109 C CA . HIS A 1 144 ? -41.588 -12.197 51.646 1.00 94.56 144 HIS A CA 1
ATOM 1110 C C . HIS A 1 144 ? -42.676 -12.529 52.669 1.00 94.56 144 HIS A C 1
ATOM 1112 O O . HIS A 1 144 ? -43.843 -12.207 52.436 1.00 94.56 144 HIS A O 1
ATOM 1118 N N . VAL A 1 145 ? -42.312 -13.174 53.776 1.00 95.38 145 VAL A N 1
ATOM 1119 C CA . VAL A 1 145 ? -43.240 -13.577 54.843 1.00 95.38 145 VAL A CA 1
ATOM 1120 C C . VAL A 1 145 ? -42.922 -12.826 56.132 1.00 95.38 145 VAL A C 1
ATOM 1122 O O . VAL A 1 145 ? -41.758 -12.639 56.496 1.00 95.38 145 VAL A O 1
ATOM 1125 N N . GLN A 1 146 ? -43.975 -12.423 56.844 1.00 92.88 146 GLN A N 1
ATOM 1126 C CA . GLN A 1 146 ? -43.899 -11.774 58.151 1.00 92.88 146 GLN A CA 1
ATOM 1127 C C . GLN A 1 146 ? -42.914 -12.485 59.090 1.00 92.88 146 GLN A C 1
ATOM 1129 O O . GLN A 1 146 ? -42.915 -13.711 59.205 1.00 92.88 146 GLN A O 1
ATOM 1134 N N . ASN A 1 147 ? -42.085 -11.696 59.781 1.00 88.50 147 ASN A N 1
ATOM 1135 C CA . ASN A 1 147 ? -41.052 -12.138 60.730 1.00 88.50 147 ASN A CA 1
ATOM 1136 C C . ASN A 1 147 ? -39.995 -13.109 60.148 1.00 88.50 147 ASN A C 1
ATOM 1138 O O . ASN A 1 147 ? -39.117 -13.549 60.882 1.00 88.50 147 ASN A O 1
ATOM 1142 N N . THR A 1 148 ? -40.063 -13.428 58.851 1.00 88.75 148 THR A N 1
ATOM 1143 C CA . THR A 1 148 ? -39.229 -14.439 58.177 1.00 88.75 148 THR A CA 1
ATOM 1144 C C . THR A 1 148 ? -38.352 -13.807 57.095 1.00 88.75 148 THR A C 1
ATOM 1146 O O . THR A 1 148 ? -37.214 -14.224 56.895 1.00 88.75 148 THR A O 1
ATOM 1149 N N . GLY A 1 149 ? -38.858 -12.773 56.417 1.00 88.75 149 GLY A N 1
ATOM 1150 C CA . GLY A 1 149 ? -38.203 -12.153 55.269 1.00 88.75 149 GLY A CA 1
ATOM 1151 C C . GLY A 1 149 ? -38.469 -12.917 53.971 1.00 88.75 149 GLY A C 1
ATOM 1152 O O . GLY A 1 149 ? -39.463 -13.636 53.851 1.00 88.75 149 GLY A O 1
ATOM 1153 N N . TRP A 1 150 ? -37.587 -12.751 52.983 1.00 91.12 150 TRP A N 1
ATOM 1154 C CA . TRP A 1 150 ? -37.632 -13.521 51.737 1.00 91.12 150 TRP A CA 1
ATOM 1155 C C . TRP A 1 150 ? -37.310 -14.998 51.993 1.00 91.12 150 TRP A C 1
ATOM 1157 O O . TRP A 1 150 ? -36.213 -15.332 52.434 1.00 91.12 150 TRP A O 1
ATOM 1167 N N . MET A 1 151 ? -38.262 -15.879 51.687 1.00 92.44 151 MET A N 1
ATOM 1168 C CA . MET A 1 151 ? -38.052 -17.329 51.691 1.00 92.44 151 MET A CA 1
ATOM 1169 C C . MET A 1 151 ? -37.297 -17.784 50.430 1.00 92.44 151 MET A C 1
ATOM 1171 O O . MET A 1 151 ? -37.219 -17.050 49.447 1.00 92.44 151 MET A O 1
ATOM 1175 N N . ASN A 1 152 ? -36.776 -19.014 50.440 1.00 93.25 152 ASN A N 1
ATOM 1176 C CA . ASN A 1 152 ? -36.098 -19.613 49.284 1.00 93.25 152 ASN A CA 1
ATOM 1177 C C . ASN A 1 152 ? -36.995 -19.664 48.031 1.00 93.25 152 ASN A C 1
ATOM 1179 O O . ASN A 1 152 ? -38.206 -19.872 48.129 1.00 93.25 152 ASN A O 1
ATOM 1183 N N . TRP A 1 153 ? -36.376 -19.564 46.849 1.00 94.38 153 TRP A N 1
ATOM 1184 C CA . TRP A 1 153 ? -37.036 -19.834 45.568 1.00 94.38 153 TRP A CA 1
ATOM 1185 C C . TRP A 1 153 ? -37.572 -21.269 45.511 1.00 94.38 153 TRP A C 1
ATOM 1187 O O . TRP A 1 153 ? -36.844 -22.225 45.781 1.00 94.38 153 TRP A O 1
ATOM 1197 N N . VAL A 1 154 ? -38.824 -21.416 45.081 1.00 96.62 154 VAL A N 1
ATOM 1198 C CA . VAL A 1 154 ? -39.452 -22.705 44.769 1.00 96.62 154 VAL A CA 1
ATOM 1199 C C . VAL A 1 154 ? -39.742 -22.796 43.270 1.00 96.62 154 VAL A C 1
ATOM 1201 O O . VAL A 1 154 ? -39.978 -21.777 42.619 1.00 96.62 154 VAL A O 1
ATOM 1204 N N . ASN A 1 155 ? -39.727 -24.012 42.720 1.00 93.62 155 ASN A N 1
ATOM 1205 C CA . ASN A 1 155 ? -39.936 -24.274 41.291 1.00 93.62 155 ASN A CA 1
ATOM 1206 C C . ASN A 1 155 ? -41.299 -24.935 41.039 1.00 93.62 155 ASN A C 1
ATOM 1208 O O . ASN A 1 155 ? -41.725 -25.797 41.815 1.00 93.62 155 ASN A O 1
ATOM 1212 N N . GLY A 1 156 ? -41.959 -24.576 39.933 1.00 89.12 156 GLY A N 1
ATOM 1213 C CA . GLY A 1 156 ? -43.242 -25.164 39.529 1.00 89.12 156 GLY A CA 1
ATOM 1214 C C . GLY A 1 156 ? -44.316 -25.053 40.618 1.00 89.12 156 GLY A C 1
ATOM 1215 O O . GLY A 1 156 ? -44.299 -24.124 41.419 1.00 89.12 156 GLY A O 1
ATOM 1216 N N . SER A 1 157 ? -45.233 -26.020 40.705 1.00 90.31 157 SER A N 1
ATOM 1217 C CA . SER A 1 157 ? -46.385 -26.005 41.632 1.00 90.31 157 SER A CA 1
ATOM 1218 C C . SER A 1 157 ? -46.058 -26.183 43.129 1.00 90.31 157 SER A C 1
ATOM 1220 O O . SER A 1 157 ? -46.941 -26.537 43.910 1.00 90.31 157 SER A O 1
ATOM 1222 N N . SER A 1 158 ? -44.807 -25.970 43.536 1.00 96.44 158 SER A N 1
ATOM 1223 C CA . SER A 1 158 ? -44.338 -26.050 44.925 1.00 96.44 158 SER A CA 1
ATOM 1224 C C . SER A 1 158 ? -44.908 -24.919 45.792 1.00 96.44 158 SER A C 1
ATOM 1226 O O . SER A 1 158 ? -45.073 -23.799 45.330 1.00 96.44 158 SER A O 1
ATOM 1228 N N . THR A 1 159 ? -45.195 -25.166 47.070 1.00 96.81 159 THR A N 1
ATOM 1229 C CA . THR A 1 159 ? -45.729 -24.118 47.961 1.00 96.81 159 THR A CA 1
ATOM 1230 C C . THR A 1 159 ? -44.662 -23.079 48.313 1.00 96.81 159 THR A C 1
ATOM 1232 O O . THR A 1 159 ? -43.655 -23.430 48.923 1.00 96.81 159 THR A O 1
ATOM 1235 N N . ALA A 1 160 ? -44.915 -21.802 48.016 1.00 96.75 160 ALA A N 1
ATOM 1236 C CA . ALA A 1 160 ? -44.148 -20.675 48.552 1.00 96.75 160 ALA A CA 1
ATOM 1237 C C . ALA A 1 160 ? -44.942 -19.997 49.680 1.00 96.75 160 ALA A C 1
ATOM 1239 O O . ALA A 1 160 ? -46.098 -19.634 49.470 1.00 96.75 160 ALA A O 1
ATOM 1240 N N . GLY A 1 161 ? -44.334 -19.811 50.854 1.00 95.06 161 GLY A N 1
ATOM 1241 C CA . GLY A 1 161 ? -44.979 -19.234 52.042 1.00 95.06 161 GLY A CA 1
ATOM 1242 C C . GLY A 1 161 ? -45.235 -20.261 53.146 1.00 95.06 161 GLY A C 1
ATOM 1243 O O . GLY A 1 161 ? -44.556 -21.283 53.223 1.00 95.06 161 GLY A O 1
ATOM 1244 N N . THR A 1 162 ? -46.226 -19.997 54.000 1.00 93.38 162 THR A N 1
ATOM 1245 C CA . THR A 1 162 ? -46.626 -20.880 55.111 1.00 93.38 162 THR A CA 1
ATOM 1246 C C . THR A 1 162 ? -48.120 -21.195 55.046 1.00 93.38 162 THR A C 1
ATOM 1248 O O . THR A 1 162 ? -48.901 -20.400 54.539 1.00 93.38 162 THR A O 1
ATOM 1251 N N . THR A 1 163 ? -48.553 -22.351 55.548 1.00 92.50 163 THR A N 1
ATOM 1252 C CA . THR A 1 163 ? -49.980 -22.723 55.566 1.00 92.50 163 THR A CA 1
ATOM 1253 C C . THR A 1 163 ? -50.425 -23.009 56.991 1.00 92.50 163 THR A C 1
ATOM 1255 O O . THR A 1 163 ? -49.917 -23.946 57.607 1.00 92.50 163 THR A O 1
ATOM 1258 N N . GLY A 1 164 ? -51.354 -22.214 57.526 1.00 88.94 164 GLY A N 1
ATOM 1259 C CA . GLY A 1 164 ? -51.912 -22.393 58.870 1.00 88.94 164 GLY A CA 1
ATOM 1260 C C . GLY A 1 164 ? -51.040 -21.847 60.008 1.00 88.94 164 GLY A C 1
ATOM 1261 O O . GLY A 1 164 ? -51.470 -21.856 61.158 1.00 88.94 164 GLY A O 1
ATOM 1262 N N . GLN A 1 165 ? -49.846 -21.320 59.713 1.00 91.94 165 GLN A N 1
ATOM 1263 C CA . GLN A 1 165 ? -48.945 -20.718 60.712 1.00 91.94 165 GLN A CA 1
ATOM 1264 C C . GLN A 1 165 ? -49.323 -19.269 61.072 1.00 91.94 165 GLN A C 1
ATOM 1266 O O . GLN A 1 165 ? -48.683 -18.650 61.916 1.00 91.94 165 GLN A O 1
ATOM 1271 N N . SER A 1 166 ? -50.369 -18.715 60.449 1.00 92.50 166 SER A N 1
ATOM 1272 C CA . SER A 1 166 ? -50.857 -17.342 60.651 1.00 92.50 166 SER A CA 1
ATOM 1273 C C . SER A 1 166 ? -49.893 -16.202 60.292 1.00 92.50 166 SER A C 1
ATOM 1275 O O . SER A 1 166 ? -50.193 -15.041 60.578 1.00 92.50 166 SER A O 1
ATOM 1277 N N . LEU A 1 167 ? -48.789 -16.495 59.601 1.00 95.12 167 LEU A N 1
ATOM 1278 C CA . LEU A 1 167 ? -47.894 -15.489 59.032 1.00 95.12 167 LEU A CA 1
ATOM 1279 C C . LEU A 1 167 ? -48.417 -15.031 57.664 1.00 95.12 167 LEU A C 1
ATOM 1281 O O . LEU A 1 167 ? -48.761 -15.848 56.810 1.00 95.12 167 LEU A O 1
ATOM 1285 N N . ARG A 1 168 ? -48.479 -13.713 57.446 1.00 96.19 168 ARG A N 1
ATOM 1286 C CA . ARG A 1 168 ? -48.842 -13.128 56.142 1.00 96.19 168 ARG A CA 1
ATOM 1287 C C . ARG A 1 168 ? -47.670 -13.179 55.158 1.00 96.19 168 ARG A C 1
ATOM 1289 O O . ARG A 1 168 ? -46.522 -12.959 55.544 1.00 96.19 168 ARG A O 1
ATOM 1296 N N . VAL A 1 169 ? -47.987 -13.360 53.881 1.00 97.69 169 VAL A N 1
ATOM 1297 C CA . VAL A 1 169 ? -47.158 -12.916 52.757 1.00 97.69 169 VAL A CA 1
ATOM 1298 C C . VAL A 1 169 ? -47.341 -11.407 52.583 1.00 97.69 169 VAL A C 1
ATOM 1300 O O . VAL A 1 169 ? -48.445 -10.877 52.728 1.00 97.69 169 VAL A O 1
ATOM 1303 N N . GLU A 1 170 ? -46.250 -10.716 52.277 1.00 97.00 170 GLU A N 1
ATOM 1304 C CA . GLU A 1 170 ? -46.187 -9.257 52.130 1.00 97.00 170 GLU A CA 1
ATOM 1305 C C . GLU A 1 170 ? -45.758 -8.854 50.707 1.00 97.00 170 GLU A C 1
ATOM 1307 O O . GLU A 1 170 ? -46.295 -7.898 50.149 1.00 97.00 170 GLU A O 1
ATOM 1312 N N . ALA A 1 171 ? -44.854 -9.620 50.084 1.00 96.38 171 ALA A N 1
ATOM 1313 C CA . ALA A 1 171 ? -44.366 -9.408 48.717 1.00 96.38 171 ALA A CA 1
ATOM 1314 C C . ALA A 1 171 ? -44.025 -10.733 48.004 1.00 96.38 171 ALA A C 1
ATOM 1316 O O . ALA A 1 171 ? -43.905 -11.779 48.642 1.00 96.38 171 ALA A O 1
ATOM 1317 N N . VAL A 1 172 ? -43.850 -10.688 46.681 1.00 97.00 172 VAL A N 1
ATOM 1318 C CA . VAL A 1 172 ? -43.508 -11.829 45.813 1.00 97.00 172 VAL A CA 1
ATOM 1319 C C . VAL A 1 172 ? -42.496 -11.430 44.730 1.00 97.00 172 VAL A C 1
ATOM 1321 O O . VAL A 1 172 ? -42.499 -10.293 44.261 1.00 97.00 172 VAL A O 1
ATOM 1324 N N . ARG A 1 173 ? -41.654 -12.376 44.295 1.00 95.31 173 ARG A N 1
ATOM 1325 C CA . ARG A 1 173 ? -40.903 -12.322 43.025 1.00 95.31 173 ARG A CA 1
ATOM 1326 C C . ARG A 1 173 ? -41.215 -13.563 42.202 1.00 95.31 173 ARG A C 1
ATOM 1328 O O . ARG A 1 173 ? -41.259 -14.657 42.759 1.00 95.31 173 ARG A O 1
ATOM 1335 N N . ILE A 1 174 ? -41.401 -13.404 40.893 1.00 95.44 174 ILE A N 1
ATOM 1336 C CA . ILE A 1 174 ? -41.727 -14.488 39.957 1.00 95.44 174 ILE A CA 1
ATOM 1337 C C . ILE A 1 174 ? -40.870 -14.306 38.701 1.00 95.44 174 ILE A C 1
ATOM 1339 O O . ILE A 1 174 ? -40.809 -13.220 38.131 1.00 95.44 174 ILE A O 1
ATOM 1343 N N . GLN A 1 175 ? -40.198 -15.359 38.255 1.00 94.19 175 GLN A N 1
ATOM 1344 C CA . GLN A 1 175 ? -39.421 -15.360 37.015 1.00 94.19 175 GLN A CA 1
ATOM 1345 C C . GLN A 1 175 ? -39.610 -16.702 36.300 1.00 94.19 175 GLN A C 1
ATOM 1347 O O . GLN A 1 175 ? -39.850 -17.727 36.944 1.00 94.19 175 GLN A O 1
ATOM 1352 N N . LEU A 1 176 ? -39.534 -16.689 34.973 1.00 93.69 176 LEU A N 1
ATOM 1353 C CA . LEU A 1 176 ? -39.596 -17.905 34.163 1.00 93.69 176 LEU A CA 1
ATOM 1354 C C . LEU A 1 176 ? -38.302 -18.723 34.325 1.00 93.69 176 LEU A C 1
ATOM 1356 O O . LEU A 1 176 ? -37.333 -18.251 34.927 1.00 93.69 176 LEU A O 1
ATOM 1360 N N . THR A 1 177 ? -38.328 -19.966 33.850 1.00 93.06 177 THR A N 1
ATOM 1361 C CA . THR A 1 177 ? -37.154 -20.845 33.759 1.00 93.06 177 THR A CA 1
ATOM 1362 C C . THR A 1 177 ? -37.187 -21.707 32.502 1.00 93.06 177 THR A C 1
ATOM 1364 O O . THR A 1 177 ? -38.256 -21.941 31.942 1.00 93.06 177 THR A O 1
ATOM 1367 N N . GLY A 1 178 ? -36.039 -22.268 32.122 1.00 90.12 178 GLY A N 1
ATOM 1368 C CA . GLY A 1 178 ? -35.941 -23.311 31.094 1.00 90.12 178 GLY A CA 1
ATOM 1369 C C . GLY A 1 178 ? -35.658 -22.749 29.704 1.00 90.12 178 GLY A C 1
ATOM 1370 O O . GLY A 1 178 ? -35.620 -21.538 29.516 1.00 90.12 178 GLY A O 1
ATOM 1371 N N . ALA A 1 179 ? -35.437 -23.626 28.721 1.00 86.69 179 ALA A N 1
ATOM 1372 C CA . ALA A 1 179 ? -34.950 -23.225 27.396 1.00 86.69 179 ALA A CA 1
ATOM 1373 C C . ALA A 1 179 ? -35.864 -22.209 26.678 1.00 86.69 179 ALA A C 1
ATOM 1375 O O . ALA A 1 179 ? -35.380 -21.396 25.896 1.00 86.69 179 ALA A O 1
ATOM 1376 N N . SER A 1 180 ? -37.165 -22.191 26.986 1.00 88.81 180 SER A N 1
ATOM 1377 C CA . SER A 1 180 ? -38.100 -21.209 26.427 1.00 88.81 180 SER A CA 1
ATOM 1378 C C . SER A 1 180 ? -38.107 -19.843 27.138 1.00 88.81 180 SER A C 1
ATOM 1380 O O . SER A 1 180 ? -38.815 -18.949 26.676 1.00 88.81 180 SER A O 1
ATOM 1382 N N . GLU A 1 181 ? -37.371 -19.615 28.237 1.00 86.94 181 GLU A N 1
ATOM 1383 C CA . GLU A 1 181 ? -37.493 -18.371 29.033 1.00 86.94 181 GLU A CA 1
ATOM 1384 C C . GLU A 1 181 ? -37.151 -17.088 28.250 1.00 86.94 181 GLU A C 1
ATOM 1386 O O . GLU A 1 181 ? -37.711 -16.020 28.517 1.00 86.94 181 GLU A O 1
ATOM 1391 N N . GLY A 1 182 ? -36.300 -17.199 27.224 1.00 86.31 182 GLY A N 1
ATOM 1392 C CA . GLY A 1 182 ? -36.007 -16.114 26.286 1.00 86.31 182 GLY A CA 1
ATOM 1393 C C . GLY A 1 182 ? -37.210 -15.702 25.427 1.00 86.31 182 GLY A C 1
ATOM 1394 O O . GLY A 1 182 ? -37.363 -14.522 25.133 1.00 86.31 182 GLY A O 1
ATOM 1395 N N . SER A 1 183 ? -38.118 -16.627 25.095 1.00 87.62 183 SER A N 1
ATOM 1396 C CA . SER A 1 183 ? -39.274 -16.377 24.209 1.00 87.62 183 SER A CA 1
ATOM 1397 C C . SER A 1 183 ? -40.451 -15.653 24.881 1.00 87.62 183 SER A C 1
ATOM 1399 O O . SER A 1 183 ? -41.389 -15.234 24.198 1.00 87.62 183 SER A O 1
ATOM 1401 N N . TYR A 1 184 ? -40.425 -15.491 26.206 1.00 91.06 184 TYR A N 1
ATOM 1402 C CA . TYR A 1 184 ? -41.569 -15.013 26.985 1.00 91.06 184 TYR A CA 1
ATOM 1403 C C . TYR A 1 184 ? -41.178 -14.008 28.069 1.00 91.06 184 TYR A C 1
ATOM 1405 O O . TYR A 1 184 ? -40.023 -13.904 28.483 1.00 91.06 184 TYR A O 1
ATOM 1413 N N . ASP A 1 185 ? -42.178 -13.290 28.569 1.00 92.38 185 ASP A N 1
ATOM 1414 C CA . ASP A 1 185 ? -42.088 -12.440 29.749 1.00 92.38 185 ASP A CA 1
ATOM 1415 C C . ASP A 1 185 ? -43.230 -12.761 30.724 1.00 92.38 185 ASP A C 1
ATOM 1417 O O . ASP A 1 185 ? -44.361 -13.021 30.308 1.00 92.38 185 ASP A O 1
ATOM 1421 N N . ILE A 1 186 ? -42.948 -12.730 32.030 1.00 94.12 186 ILE A N 1
ATOM 1422 C CA . ILE A 1 186 ? -43.942 -12.928 33.091 1.00 94.12 186 ILE A CA 1
ATOM 1423 C C . ILE A 1 186 ? -44.189 -11.623 33.846 1.00 94.12 186 ILE A C 1
ATOM 1425 O O . ILE A 1 186 ? -43.283 -11.032 34.438 1.00 94.12 186 ILE A O 1
ATOM 1429 N N . TYR A 1 187 ? -45.447 -11.192 33.822 1.00 96.25 187 TYR A N 1
ATOM 1430 C CA . TYR A 1 187 ? -45.949 -9.989 34.472 1.00 96.25 187 TYR A CA 1
ATOM 1431 C C . TYR A 1 187 ? -46.841 -10.363 35.652 1.00 96.25 187 TYR A C 1
ATOM 1433 O O . TYR A 1 187 ? -47.698 -11.240 35.536 1.00 96.25 187 TYR A O 1
ATOM 1441 N N . TYR A 1 188 ? -46.689 -9.687 36.786 1.00 97.44 188 TYR A N 1
ATOM 1442 C CA . TYR A 1 188 ? -47.490 -9.953 37.981 1.00 97.44 188 TYR A CA 1
ATOM 1443 C C . TYR A 1 188 ? -47.689 -8.712 38.841 1.00 97.44 188 TYR A C 1
ATOM 1445 O O . TYR A 1 188 ? -46.829 -7.844 38.908 1.00 97.44 188 TYR A O 1
ATOM 1453 N N . ARG A 1 189 ? -48.829 -8.646 39.528 1.00 97.75 189 ARG A N 1
ATOM 1454 C CA . ARG A 1 189 ? -49.138 -7.586 40.494 1.00 97.75 189 ARG A CA 1
ATOM 1455 C C . ARG A 1 189 ? -49.899 -8.121 41.694 1.00 97.75 189 ARG A C 1
ATOM 1457 O O . ARG A 1 189 ? -50.456 -9.219 41.661 1.00 97.75 189 ARG A O 1
ATOM 1464 N N . THR A 1 190 ? -49.947 -7.314 42.742 1.00 97.88 190 THR A N 1
ATOM 1465 C CA . THR A 1 190 ? -50.411 -7.702 44.076 1.00 97.88 190 THR A CA 1
ATOM 1466 C C . THR A 1 190 ? -51.399 -6.678 44.620 1.00 97.88 190 THR A C 1
ATOM 1468 O O . THR A 1 190 ? -51.197 -5.475 44.456 1.00 97.88 190 THR A O 1
ATOM 1471 N N . TYR A 1 191 ? -52.448 -7.154 45.286 1.00 97.50 191 TYR A N 1
ATOM 1472 C CA . TYR A 1 191 ? -53.347 -6.329 46.081 1.00 97.50 191 TYR A CA 1
ATOM 1473 C C . TYR A 1 191 ? -52.858 -6.327 47.531 1.00 97.50 191 TYR A C 1
ATOM 1475 O O . TYR A 1 191 ? -52.840 -7.378 48.182 1.00 97.50 191 TYR A O 1
ATOM 1483 N N . CYS A 1 192 ? -52.447 -5.159 48.019 1.00 97.00 192 CYS A N 1
ATOM 1484 C CA . CYS A 1 192 ? -51.834 -4.978 49.330 1.00 97.00 192 CYS A CA 1
ATOM 1485 C C . CYS A 1 192 ? -52.672 -4.065 50.229 1.00 97.00 192 CYS A C 1
ATOM 1487 O O . CYS A 1 192 ? -53.255 -3.070 49.792 1.00 97.00 192 CYS A O 1
ATOM 1489 N N . GLU A 1 193 ? -52.687 -4.385 51.518 1.00 95.12 193 GLU A N 1
ATOM 1490 C CA . GLU A 1 193 ? -53.336 -3.590 52.558 1.00 95.12 193 GLU A CA 1
ATOM 1491 C C . GLU A 1 193 ? -52.898 -2.116 52.517 1.00 95.12 193 GLU A C 1
ATOM 1493 O O . GLU A 1 193 ? -51.713 -1.808 52.412 1.00 95.12 193 GLU A O 1
ATOM 1498 N N . SER A 1 194 ? -53.866 -1.202 52.638 1.00 94.19 194 SER A N 1
ATOM 1499 C CA . SER A 1 194 ? -53.697 0.261 52.544 1.00 94.19 194 SER A CA 1
ATOM 1500 C C . SER A 1 194 ? -53.226 0.819 51.190 1.00 94.19 194 SER A C 1
ATOM 1502 O O . SER A 1 194 ? -53.290 2.033 51.025 1.00 94.19 194 SER A O 1
ATOM 1504 N N . TYR A 1 195 ? -52.816 -0.013 50.225 1.00 94.69 195 TYR A N 1
ATOM 1505 C CA . TYR A 1 195 ? -52.341 0.432 48.904 1.00 94.69 195 TYR A CA 1
ATOM 1506 C C . TYR A 1 195 ? -53.231 -0.010 47.733 1.00 94.69 195 TYR A C 1
ATOM 1508 O O . TYR A 1 195 ? -53.212 0.619 46.679 1.00 94.69 195 TYR A O 1
ATOM 1516 N N . GLY A 1 196 ? -54.032 -1.064 47.901 1.00 95.50 196 GLY A N 1
ATOM 1517 C CA . GLY A 1 196 ? -54.842 -1.629 46.825 1.00 95.50 196 GLY A CA 1
ATOM 1518 C C . GLY A 1 196 ? -53.996 -2.401 45.808 1.00 95.50 196 GLY A C 1
ATOM 1519 O O . GLY A 1 196 ? -52.996 -3.019 46.175 1.00 95.50 196 GLY A O 1
ATOM 1520 N N . TRP A 1 197 ? -54.403 -2.397 44.534 1.00 97.12 197 TRP A N 1
ATOM 1521 C CA . TRP A 1 197 ? -53.598 -2.976 43.452 1.00 97.12 197 TRP A CA 1
ATOM 1522 C C . TRP A 1 197 ? -52.373 -2.106 43.179 1.00 97.12 197 TRP A C 1
ATOM 1524 O O . TRP A 1 197 ? -52.516 -0.964 42.749 1.00 97.12 197 TRP A O 1
ATOM 1534 N N . LEU A 1 198 ? -51.188 -2.681 43.365 1.00 97.19 198 LEU A N 1
ATOM 1535 C CA . LEU A 1 198 ? -49.940 -2.105 42.871 1.00 97.19 198 LEU A CA 1
ATOM 1536 C C . LEU A 1 198 ? -49.771 -2.358 41.363 1.00 97.19 198 LEU A C 1
ATOM 1538 O O . LEU A 1 198 ? -50.524 -3.124 40.747 1.00 97.19 198 LEU A O 1
ATOM 1542 N N . ASP A 1 199 ? -48.768 -1.706 40.782 1.00 96.69 199 ASP A N 1
ATOM 1543 C CA . ASP A 1 199 ? -48.386 -1.871 39.378 1.00 96.69 199 ASP A CA 1
ATOM 1544 C C . ASP A 1 199 ? -47.841 -3.278 39.073 1.00 96.69 199 ASP A C 1
ATOM 1546 O O . ASP A 1 199 ? -47.550 -4.082 39.962 1.00 96.69 199 ASP A O 1
ATOM 1550 N N . TRP A 1 200 ? -47.696 -3.583 37.784 1.00 96.38 200 TRP A N 1
ATOM 1551 C CA . TRP A 1 200 ? -47.158 -4.850 37.302 1.00 96.38 200 TRP A CA 1
ATOM 1552 C C . TRP A 1 200 ? -45.626 -4.884 37.377 1.00 96.38 200 TRP A C 1
ATOM 1554 O O . TRP A 1 200 ? -44.934 -4.176 36.648 1.00 96.38 200 TRP A O 1
ATOM 1564 N N . ALA A 1 201 ? -45.100 -5.769 38.221 1.00 94.00 201 ALA A N 1
ATOM 1565 C CA . ALA A 1 201 ? -43.726 -6.246 38.155 1.00 94.00 201 ALA A CA 1
ATOM 1566 C C . ALA A 1 201 ? -43.528 -7.156 36.934 1.00 94.00 201 ALA A C 1
ATOM 1568 O O . ALA A 1 201 ? -44.466 -7.809 36.465 1.00 94.00 201 ALA A O 1
ATOM 1569 N N . LYS A 1 202 ? -42.282 -7.235 36.461 1.00 91.69 202 LYS A N 1
ATOM 1570 C CA . LYS A 1 202 ? -41.829 -8.074 35.350 1.00 91.69 202 LYS A CA 1
ATOM 1571 C C . LYS A 1 202 ? -40.587 -8.874 35.755 1.00 91.69 202 LYS A C 1
ATOM 1573 O O . LYS A 1 202 ? -39.667 -8.319 36.355 1.00 91.69 202 LYS A O 1
ATOM 1578 N N . ASN A 1 203 ? -40.530 -10.152 35.370 1.00 90.31 203 ASN A N 1
ATOM 1579 C CA . ASN A 1 203 ? -39.326 -11.002 35.376 1.00 90.31 203 ASN A CA 1
ATOM 1580 C C . ASN A 1 203 ? -38.389 -10.795 36.592 1.00 90.31 203 ASN A C 1
ATOM 1582 O O . ASN A 1 203 ? -37.284 -10.262 36.448 1.00 90.31 203 ASN A O 1
ATOM 1586 N N . GLY A 1 204 ? -38.822 -11.202 37.785 1.00 89.31 204 GLY A N 1
ATOM 1587 C CA . GLY A 1 204 ? -37.997 -11.215 38.998 1.00 89.31 204 GLY A CA 1
ATOM 1588 C C . GLY A 1 204 ? -38.020 -9.946 39.860 1.00 89.31 204 GLY A C 1
ATOM 1589 O O . GLY A 1 204 ? -37.545 -10.015 40.992 1.00 89.31 204 GLY A O 1
ATOM 1590 N N . GLN A 1 205 ? -38.601 -8.832 39.394 1.00 89.94 205 GLN A N 1
ATOM 1591 C CA . GLN A 1 205 ? -38.850 -7.638 40.225 1.00 89.94 205 GLN A CA 1
ATOM 1592 C C . GLN A 1 205 ? -39.734 -7.958 41.444 1.00 89.94 205 GLN A C 1
ATOM 1594 O O . GLN A 1 205 ? -40.587 -8.848 41.379 1.00 89.94 205 GLN A O 1
ATOM 1599 N N . SER A 1 206 ? -39.604 -7.233 42.553 1.00 92.69 206 SER A N 1
ATOM 1600 C CA . SER A 1 206 ? -40.556 -7.395 43.663 1.00 92.69 206 SER A CA 1
ATOM 1601 C C . SER A 1 206 ? -41.920 -6.788 43.327 1.00 92.69 206 SER A C 1
ATOM 1603 O O . SER A 1 206 ? -42.008 -5.660 42.847 1.00 92.69 206 SER A O 1
ATOM 1605 N N . ALA A 1 207 ? -42.991 -7.508 43.662 1.00 95.69 207 ALA A N 1
ATOM 1606 C CA . ALA A 1 207 ? -44.343 -6.964 43.753 1.00 95.69 207 ALA A CA 1
ATOM 1607 C C . ALA A 1 207 ? -44.854 -7.077 45.194 1.00 95.69 207 ALA A C 1
ATOM 1609 O O . ALA A 1 207 ? -44.704 -8.131 45.816 1.00 95.69 207 ALA A O 1
ATOM 1610 N N . GLY A 1 208 ? -45.469 -6.019 45.721 1.00 95.88 208 GLY A N 1
ATOM 1611 C CA . GLY A 1 208 ? -46.083 -6.004 47.051 1.00 95.88 208 GLY A CA 1
ATOM 1612 C C . GLY A 1 208 ? -45.469 -4.979 47.996 1.00 95.88 208 GLY A C 1
ATOM 1613 O O . GLY A 1 208 ? -45.060 -3.897 47.586 1.00 95.88 208 GLY A O 1
ATOM 1614 N N . THR A 1 209 ? -45.415 -5.314 49.281 1.00 94.75 209 THR A N 1
ATOM 1615 C CA . THR A 1 209 ? -44.926 -4.436 50.351 1.00 94.75 209 THR A CA 1
ATOM 1616 C C . THR A 1 209 ? -43.762 -5.075 51.100 1.00 94.75 209 THR A C 1
ATOM 1618 O O . THR A 1 209 ? -43.884 -6.201 51.575 1.00 94.75 209 THR A O 1
ATOM 1621 N N . VAL A 1 210 ? -42.653 -4.350 51.263 1.00 91.50 210 VAL A N 1
ATOM 1622 C CA . VAL A 1 210 ? -41.473 -4.790 52.033 1.00 91.50 210 VAL A CA 1
ATOM 1623 C C . VAL A 1 210 ? -41.161 -3.769 53.126 1.00 91.50 210 VAL A C 1
ATOM 1625 O O . VAL A 1 210 ? -41.252 -2.565 52.892 1.00 91.50 210 VAL A O 1
ATOM 1628 N N . ASN A 1 211 ? -40.811 -4.245 54.326 1.00 90.50 211 ASN A N 1
ATOM 1629 C CA . ASN A 1 211 ? -40.561 -3.465 55.554 1.00 90.50 211 ASN A CA 1
ATOM 1630 C C . ASN A 1 211 ? -41.769 -2.681 56.132 1.00 90.50 211 ASN A C 1
ATOM 1632 O O . ASN A 1 211 ? -41.746 -2.280 57.290 1.00 90.50 211 ASN A O 1
ATOM 1636 N N . LEU A 1 212 ? -42.868 -2.533 55.384 1.00 92.12 212 LEU A N 1
ATOM 1637 C CA . LEU A 1 212 ? -44.064 -1.779 55.800 1.00 92.12 212 LEU A CA 1
ATOM 1638 C C . LEU A 1 212 ? -45.047 -2.560 56.699 1.00 92.12 212 LEU A C 1
ATOM 1640 O O . LEU A 1 212 ? -46.037 -1.995 57.162 1.00 92.12 212 LEU A O 1
ATOM 1644 N N . GLY A 1 213 ? -44.823 -3.861 56.918 1.00 90.94 213 GLY A N 1
ATOM 1645 C CA . GLY A 1 213 ? -45.666 -4.708 57.773 1.00 90.94 213 GLY A CA 1
ATOM 1646 C C . GLY A 1 213 ? -47.086 -4.977 57.248 1.00 90.94 213 GLY A C 1
ATOM 1647 O O . GLY A 1 213 ? -47.957 -5.373 58.022 1.00 90.94 213 GLY A O 1
ATOM 1648 N N . LYS A 1 214 ? -47.333 -4.738 55.956 1.00 94.81 214 LYS A N 1
ATOM 1649 C CA . LYS A 1 214 ? -48.641 -4.855 55.295 1.00 94.81 214 LYS A CA 1
ATOM 1650 C C . LYS A 1 214 ? -48.842 -6.239 54.686 1.00 94.81 214 LYS A C 1
ATOM 1652 O O . LYS A 1 214 ? -47.898 -6.849 54.189 1.00 94.81 214 LYS A O 1
ATOM 1657 N N . ARG A 1 215 ? -50.078 -6.745 54.711 1.00 95.81 215 ARG A N 1
ATOM 1658 C CA . ARG A 1 215 ? -50.428 -8.025 54.059 1.00 95.81 215 ARG A CA 1
ATOM 1659 C C . ARG A 1 215 ? -50.688 -7.861 52.562 1.00 95.81 215 ARG A C 1
ATOM 1661 O O . ARG A 1 215 ? -51.289 -6.880 52.123 1.00 95.81 215 ARG A O 1
ATOM 1668 N N . MET A 1 216 ? -50.325 -8.891 51.809 1.00 97.56 216 MET A N 1
ATOM 1669 C CA . MET A 1 216 ? -50.928 -9.207 50.520 1.00 97.56 216 MET A CA 1
ATOM 1670 C C . MET A 1 216 ? -52.263 -9.929 50.759 1.00 97.56 216 MET A C 1
ATOM 1672 O O . MET A 1 216 ? -52.345 -10.804 51.623 1.00 97.56 216 MET A O 1
ATOM 1676 N N . GLU A 1 217 ? -53.303 -9.577 50.004 1.00 97.12 217 GLU A N 1
ATOM 1677 C CA . GLU A 1 217 ? -54.625 -10.232 50.071 1.00 97.12 217 GLU A CA 1
ATOM 1678 C C . GLU A 1 217 ? -54.937 -11.024 48.787 1.00 97.12 217 GLU A C 1
ATOM 1680 O O . GLU A 1 217 ? -55.546 -12.096 48.836 1.00 97.12 217 GLU A O 1
ATOM 1685 N N . ALA A 1 218 ? -54.466 -10.530 47.635 1.00 97.00 218 ALA A N 1
ATOM 1686 C CA . ALA A 1 218 ? -54.611 -11.181 46.335 1.00 97.00 218 ALA A CA 1
ATOM 1687 C C . ALA A 1 218 ? -53.449 -10.864 45.380 1.00 97.00 218 ALA A C 1
ATOM 1689 O O . ALA A 1 218 ? -52.684 -9.925 45.596 1.00 97.00 218 ALA A O 1
ATOM 1690 N N . PHE A 1 219 ? -53.344 -11.622 44.287 1.00 98.19 219 PHE A N 1
ATOM 1691 C CA . PHE A 1 219 ? -52.389 -11.384 43.204 1.00 98.19 219 PHE A CA 1
ATOM 1692 C C . PHE A 1 219 ? -52.952 -11.771 41.824 1.00 98.19 219 PHE A C 1
ATOM 1694 O O . PHE A 1 219 ? -53.967 -12.465 41.711 1.00 98.19 219 PHE A O 1
ATOM 1701 N N . GLN A 1 220 ? -52.297 -11.289 40.767 1.00 98.00 220 GLN A N 1
ATOM 1702 C CA . GLN A 1 220 ? -52.551 -11.620 39.360 1.00 98.00 220 GLN A CA 1
ATOM 1703 C C . GLN A 1 220 ? -51.216 -11.907 38.661 1.00 98.00 220 GLN A C 1
ATOM 1705 O O . GLN A 1 220 ? -50.225 -11.240 38.950 1.00 98.00 220 GLN A O 1
ATOM 1710 N N . VAL A 1 221 ? -51.194 -12.866 37.729 1.00 97.06 221 VAL A N 1
ATOM 1711 C CA . VAL A 1 221 ? -50.016 -13.243 36.925 1.00 97.06 221 VAL A CA 1
ATOM 1712 C C . VAL A 1 221 ? -50.441 -13.441 35.470 1.00 97.06 221 VAL A C 1
ATOM 1714 O O . VAL A 1 221 ? -51.479 -14.044 35.204 1.00 97.06 221 VAL A O 1
ATOM 1717 N N . ARG A 1 222 ? -49.650 -12.957 34.515 1.00 94.75 222 ARG A N 1
ATOM 1718 C CA . ARG A 1 222 ? -49.818 -13.172 33.071 1.00 94.75 222 ARG A CA 1
ATOM 1719 C C . ARG A 1 222 ? -48.472 -13.518 32.444 1.00 94.75 222 ARG A C 1
ATOM 1721 O O . ARG A 1 222 ? -47.445 -13.017 32.890 1.00 94.75 222 ARG A O 1
ATOM 1728 N N . ILE A 1 223 ? -48.501 -14.330 31.394 1.00 92.69 223 ILE A N 1
ATOM 1729 C CA . ILE A 1 223 ? -47.373 -14.502 30.475 1.00 92.69 223 ILE A CA 1
ATOM 1730 C C . ILE A 1 223 ? -47.710 -13.765 29.178 1.00 92.69 223 ILE A C 1
ATOM 1732 O O . ILE A 1 223 ? -48.864 -13.765 28.746 1.00 92.69 223 ILE A O 1
ATOM 1736 N N . THR A 1 224 ? -46.708 -13.130 28.582 1.00 90.00 224 THR A N 1
ATOM 1737 C CA . THR A 1 224 ? -46.741 -12.574 27.225 1.00 90.00 224 THR A CA 1
ATOM 1738 C C . THR A 1 224 ? -45.575 -13.145 26.422 1.00 90.00 224 THR A C 1
ATOM 1740 O O . THR A 1 224 ? -44.611 -13.654 26.997 1.00 90.00 224 THR A O 1
ATOM 1743 N N . VAL A 1 225 ? -45.619 -13.012 25.095 1.00 88.12 225 VAL A N 1
ATOM 1744 C CA . VAL A 1 225 ? -44.410 -13.136 24.261 1.00 88.12 225 VAL A CA 1
ATOM 1745 C C . VAL A 1 225 ? -43.341 -12.127 24.703 1.00 88.12 225 VAL A C 1
ATOM 1747 O O . VAL A 1 225 ? -43.658 -11.128 25.365 1.00 88.12 225 VAL A O 1
ATOM 1750 N N . LYS A 1 226 ? -42.078 -12.387 24.348 1.00 88.50 226 LYS A N 1
ATOM 1751 C CA . LYS A 1 226 ? -40.954 -11.497 24.656 1.00 88.50 226 LYS A CA 1
ATOM 1752 C C . LYS A 1 226 ? -41.195 -10.083 24.136 1.00 88.50 226 LYS A C 1
ATOM 1754 O O . LYS A 1 226 ? -41.656 -9.908 23.015 1.00 88.50 226 LYS A O 1
ATOM 1759 N N . GLY A 1 227 ? -40.931 -9.078 24.970 1.00 83.25 227 GLY A N 1
ATOM 1760 C CA . GLY A 1 227 ? -41.144 -7.670 24.611 1.00 83.25 227 GLY A CA 1
ATOM 1761 C C . GLY A 1 227 ? -42.617 -7.247 24.505 1.00 83.25 227 GLY A C 1
ATOM 1762 O O . GLY A 1 227 ? -42.888 -6.069 24.289 1.00 83.25 227 GLY A O 1
ATOM 1763 N N . GLY A 1 228 ? -43.570 -8.167 24.701 1.00 82.19 228 GLY A N 1
ATOM 1764 C CA . GLY A 1 228 ? -45.002 -7.887 24.627 1.00 82.19 228 GLY A CA 1
ATOM 1765 C C . GLY A 1 228 ? -45.466 -6.818 25.623 1.00 82.19 228 GLY A C 1
ATOM 1766 O O . GLY A 1 228 ? -44.893 -6.645 26.702 1.00 82.19 228 GLY A O 1
ATOM 1767 N N . THR A 1 229 ? -46.529 -6.099 25.255 1.00 86.06 229 THR A N 1
ATOM 1768 C CA . THR A 1 229 ? -47.073 -4.978 26.032 1.00 86.06 229 THR A CA 1
ATOM 1769 C C . THR A 1 229 ? -47.436 -5.393 27.460 1.00 86.06 229 THR A C 1
ATOM 1771 O O . THR A 1 229 ? -48.127 -6.390 27.681 1.00 86.06 229 THR A O 1
ATOM 1774 N N . ALA A 1 230 ? -47.008 -4.593 28.440 1.00 89.19 230 ALA A N 1
ATOM 1775 C CA . ALA A 1 230 ? -47.337 -4.823 29.841 1.00 89.19 230 ALA A CA 1
ATOM 1776 C C . ALA A 1 230 ? -48.867 -4.785 30.073 1.00 89.19 230 ALA A C 1
ATOM 1778 O O . ALA A 1 230 ? -49.542 -3.935 29.490 1.00 89.19 230 ALA A O 1
ATOM 1779 N N . PRO A 1 231 ? -49.445 -5.616 30.966 1.00 90.94 231 PRO A N 1
ATOM 1780 C CA . PRO A 1 231 ? -50.896 -5.634 31.213 1.00 90.94 231 PRO A CA 1
ATOM 1781 C C . PRO A 1 231 ? -51.461 -4.413 31.977 1.00 90.94 231 PRO A C 1
ATOM 1783 O O . PRO A 1 231 ? -52.571 -4.472 32.513 1.00 90.94 231 PRO A O 1
ATOM 1786 N N . GLY A 1 232 ? -50.686 -3.335 32.091 1.00 93.25 232 GLY A N 1
ATOM 1787 C CA . GLY A 1 232 ? -50.969 -2.108 32.830 1.00 93.25 232 GLY A CA 1
ATOM 1788 C C . GLY A 1 232 ? -49.671 -1.355 33.138 1.00 93.25 232 GLY A C 1
ATOM 1789 O O . GLY A 1 232 ? -48.612 -1.712 32.623 1.00 93.25 232 GLY A O 1
ATOM 1790 N N . ALA A 1 233 ? -49.743 -0.337 33.998 1.00 93.25 233 ALA A N 1
ATOM 1791 C CA . ALA A 1 233 ? -48.564 0.392 34.466 1.00 93.25 233 ALA A CA 1
ATOM 1792 C C . ALA A 1 233 ? -47.582 -0.516 35.237 1.00 93.25 233 ALA A C 1
ATOM 1794 O O . ALA A 1 233 ? -47.981 -1.518 35.836 1.00 93.25 233 ALA A O 1
ATOM 1795 N N . THR A 1 234 ? -46.295 -0.157 35.201 1.00 91.50 234 THR A N 1
ATOM 1796 C CA . THR A 1 234 ? -45.162 -0.927 35.756 1.00 91.50 234 THR A CA 1
ATOM 1797 C C . THR A 1 234 ? -44.223 -0.053 36.604 1.00 91.50 234 THR A C 1
ATOM 1799 O O . THR A 1 234 ? -43.034 -0.348 36.715 1.00 91.50 234 THR A O 1
ATOM 1802 N N . VAL A 1 235 ? -44.706 1.082 37.120 1.00 87.69 235 VAL A N 1
ATOM 1803 C CA . VAL A 1 235 ? -43.876 2.141 37.719 1.00 87.69 235 VAL A CA 1
ATOM 1804 C C . VAL A 1 235 ? -43.617 1.876 39.202 1.00 87.69 235 VAL A C 1
ATOM 1806 O O . VAL A 1 235 ? -42.484 2.007 39.656 1.00 87.69 235 VAL A O 1
ATOM 1809 N N . THR A 1 236 ? -44.648 1.471 39.952 1.00 90.88 236 THR A N 1
ATOM 1810 C CA . THR A 1 236 ? -44.565 1.255 41.411 1.00 90.88 236 THR A CA 1
ATOM 1811 C C . THR A 1 236 ? -45.116 -0.118 41.846 1.00 90.88 236 THR A C 1
ATOM 1813 O O . THR A 1 236 ? -46.112 -0.186 42.572 1.00 90.88 236 THR A O 1
ATOM 1816 N N . PRO A 1 237 ? -44.522 -1.245 41.396 1.00 92.69 237 PRO A N 1
ATOM 1817 C CA . PRO A 1 237 ? -44.981 -2.584 41.780 1.00 92.69 237 PRO A CA 1
ATOM 1818 C C . PRO A 1 237 ? -44.613 -2.956 43.227 1.00 92.69 237 PRO A C 1
ATOM 1820 O O . PRO A 1 237 ? -45.288 -3.777 43.848 1.00 92.69 237 PRO A O 1
ATOM 1823 N N . LEU A 1 238 ? -43.559 -2.337 43.770 1.00 94.00 238 LEU A N 1
ATOM 1824 C CA . LEU A 1 238 ? -43.087 -2.485 45.145 1.00 94.00 238 LEU A CA 1
ATOM 1825 C C . LEU A 1 238 ? -43.346 -1.198 45.937 1.00 94.00 238 LEU A C 1
ATOM 1827 O O . LEU A 1 238 ? -42.992 -0.108 45.492 1.00 94.00 238 LEU A O 1
ATOM 1831 N N . GLN A 1 239 ? -43.873 -1.341 47.151 1.00 93.88 239 GLN A N 1
ATOM 1832 C CA . GLN A 1 239 ? -43.920 -0.293 48.171 1.00 93.88 239 GLN A CA 1
ATOM 1833 C C . GLN A 1 239 ? -42.955 -0.633 49.316 1.00 93.88 239 GLN A C 1
ATOM 1835 O O . GLN A 1 239 ? -43.012 -1.721 49.896 1.00 93.88 239 GLN A O 1
ATOM 1840 N N . THR A 1 240 ? -42.064 0.298 49.656 1.00 92.06 240 THR A N 1
ATOM 1841 C CA . THR A 1 240 ? -41.127 0.167 50.781 1.00 92.06 240 THR A CA 1
ATOM 1842 C C . THR A 1 240 ? -40.621 1.536 51.237 1.00 92.06 240 THR A C 1
ATOM 1844 O O . THR A 1 240 ? -40.447 2.439 50.418 1.00 92.06 240 THR A O 1
ATOM 1847 N N . ASP A 1 241 ? -40.366 1.703 52.537 1.00 91.19 241 ASP A N 1
ATOM 1848 C CA . ASP A 1 241 ? -39.669 2.878 53.073 1.00 91.19 241 ASP A CA 1
ATOM 1849 C C . ASP A 1 241 ? -38.138 2.711 53.062 1.00 91.19 241 ASP A C 1
ATOM 1851 O O . ASP A 1 241 ? -37.410 3.705 53.071 1.00 91.19 241 ASP A O 1
ATOM 1855 N N . ALA A 1 242 ? -37.636 1.478 52.963 1.00 93.56 242 ALA A N 1
ATOM 1856 C CA . ALA A 1 242 ? -36.212 1.175 52.939 1.00 93.56 242 ALA A CA 1
ATOM 1857 C C . ALA A 1 242 ? -35.538 1.643 51.636 1.00 93.56 242 ALA A C 1
ATOM 1859 O O . ALA A 1 242 ? -36.118 1.549 50.555 1.00 93.56 242 ALA A O 1
ATOM 1860 N N . ALA A 1 243 ? -34.300 2.129 51.724 1.00 94.94 243 ALA A N 1
ATOM 1861 C CA . ALA A 1 243 ? -33.433 2.368 50.567 1.00 94.94 243 ALA A CA 1
ATOM 1862 C C . ALA A 1 243 ? -32.584 1.132 50.238 1.00 94.94 243 ALA A C 1
ATOM 1864 O O . ALA A 1 243 ? -32.383 0.811 49.067 1.00 94.94 243 ALA A O 1
ATOM 1865 N N . ALA A 1 244 ? -32.105 0.427 51.266 1.00 95.81 244 ALA A N 1
ATOM 1866 C CA . ALA A 1 244 ? -31.241 -0.741 51.136 1.00 95.81 244 ALA A CA 1
ATOM 1867 C C . ALA A 1 244 ? -31.407 -1.710 52.322 1.00 95.81 244 ALA A C 1
ATOM 1869 O O . ALA A 1 244 ? -31.993 -1.363 53.350 1.00 95.81 244 ALA A O 1
ATOM 1870 N N . ARG A 1 245 ? -30.861 -2.924 52.190 1.00 94.06 245 ARG A N 1
ATOM 1871 C CA . ARG A 1 245 ? -30.754 -3.915 53.272 1.00 94.06 245 ARG A CA 1
ATOM 1872 C C . ARG A 1 245 ? -29.360 -4.531 53.386 1.00 94.06 245 ARG A C 1
ATOM 1874 O O . ARG A 1 245 ? -28.637 -4.643 52.396 1.00 94.06 245 ARG A O 1
ATOM 1881 N N . VAL A 1 246 ? -29.033 -5.001 54.587 1.00 94.44 246 VAL A N 1
ATOM 1882 C CA . VAL A 1 246 ? -27.850 -5.820 54.902 1.00 94.44 246 VAL A CA 1
ATOM 1883 C C . VAL A 1 246 ? -28.345 -7.114 55.536 1.00 94.44 246 VAL A C 1
ATOM 1885 O O . VAL A 1 246 ? -29.026 -7.087 56.560 1.00 94.44 246 VAL A O 1
ATOM 1888 N N . GLY A 1 247 ? -28.048 -8.260 54.917 1.00 88.19 247 GLY A N 1
ATOM 1889 C CA . GLY A 1 247 ? -28.675 -9.528 55.305 1.00 88.19 247 GLY A CA 1
ATOM 1890 C C . GLY A 1 247 ? -30.205 -9.415 55.251 1.00 88.19 247 GLY A C 1
ATOM 1891 O O . GLY A 1 247 ? -30.757 -9.085 54.198 1.00 88.19 247 GLY A O 1
ATOM 1892 N N . SER A 1 248 ? -30.869 -9.643 56.387 1.00 85.25 248 SER A N 1
ATOM 1893 C CA . SER A 1 248 ? -32.326 -9.498 56.556 1.00 85.25 248 SER A CA 1
ATOM 1894 C C . SER A 1 248 ? -32.763 -8.154 57.168 1.00 85.25 248 SER A C 1
ATOM 1896 O O . SER A 1 248 ? -33.958 -7.946 57.365 1.00 85.25 248 SER A O 1
ATOM 1898 N N . SER A 1 249 ? -31.828 -7.251 57.485 1.00 91.06 249 SER A N 1
ATOM 1899 C CA . SER A 1 249 ? -32.105 -5.956 58.126 1.00 91.06 249 SER A CA 1
ATOM 1900 C C . SER A 1 249 ? -32.278 -4.847 57.089 1.00 91.06 249 SER A C 1
ATOM 1902 O O . SER A 1 249 ? -31.403 -4.654 56.247 1.00 91.06 249 SER A O 1
ATOM 1904 N N . TYR A 1 250 ? -33.382 -4.102 57.163 1.00 92.75 250 TYR A N 1
ATOM 1905 C CA . TYR A 1 250 ? -33.729 -3.009 56.246 1.00 92.75 250 TYR A CA 1
ATOM 1906 C C . TYR A 1 250 ? -33.410 -1.629 56.846 1.00 92.75 250 TYR A C 1
ATOM 1908 O O . TYR A 1 250 ? -33.608 -1.412 58.040 1.00 92.75 250 TYR A O 1
ATOM 1916 N N . TYR A 1 251 ? -32.963 -0.685 56.010 1.00 95.94 251 TYR A N 1
ATOM 1917 C CA . TYR A 1 251 ? -32.532 0.664 56.412 1.00 95.94 251 TYR A CA 1
ATOM 1918 C C . TYR A 1 251 ? -33.141 1.737 55.501 1.00 95.94 251 TYR A C 1
ATOM 1920 O O . TYR A 1 251 ? -33.341 1.506 54.305 1.00 95.94 251 TYR A O 1
ATOM 1928 N N . LYS A 1 252 ? -33.440 2.923 56.047 1.00 94.69 252 LYS A N 1
ATOM 1929 C CA . LYS A 1 252 ? -34.189 3.982 55.341 1.00 94.69 252 LYS A CA 1
ATOM 1930 C C . LYS A 1 252 ? -33.336 4.771 54.351 1.00 94.69 252 LYS A C 1
ATOM 1932 O O . LYS A 1 252 ? -33.856 5.237 53.340 1.00 94.69 252 LYS A O 1
ATOM 1937 N N . THR A 1 253 ? -32.040 4.886 54.615 1.00 95.81 253 THR A N 1
ATOM 1938 C CA . THR A 1 253 ? -31.052 5.577 53.779 1.00 95.81 253 THR A CA 1
ATOM 1939 C C . THR A 1 253 ? -29.956 4.624 53.296 1.00 95.81 253 THR A C 1
ATOM 1941 O O . THR A 1 253 ? -29.779 3.524 53.824 1.00 95.81 253 THR A O 1
ATOM 1944 N N . PHE A 1 254 ? -29.204 5.047 52.275 1.00 96.31 254 PHE A N 1
ATOM 1945 C CA . PHE A 1 254 ? -28.036 4.304 51.798 1.00 96.31 254 PHE A CA 1
ATOM 1946 C C . PHE A 1 254 ? -26.916 4.279 52.854 1.00 96.31 254 PHE A C 1
ATOM 1948 O O . PHE A 1 254 ? -26.317 3.232 53.090 1.00 96.31 254 PHE A O 1
ATOM 1955 N N . ASN A 1 255 ? -26.676 5.413 53.522 1.00 95.81 255 ASN A N 1
ATOM 1956 C CA . ASN A 1 255 ? -25.643 5.569 54.546 1.00 95.81 255 ASN A CA 1
ATOM 1957 C C . ASN A 1 255 ? -25.868 4.644 55.756 1.00 95.81 255 ASN A C 1
ATOM 1959 O O . ASN A 1 255 ? -24.968 3.882 56.086 1.00 95.81 255 ASN A O 1
ATOM 1963 N N . GLU A 1 256 ? -27.074 4.605 56.343 1.00 96.56 256 GLU A N 1
ATOM 1964 C CA . GLU A 1 256 ? -27.383 3.705 57.475 1.00 96.56 256 GLU A CA 1
ATOM 1965 C C . GLU A 1 256 ? -27.098 2.225 57.148 1.00 96.56 256 GLU A C 1
ATOM 1967 O O . GLU A 1 256 ? -26.554 1.495 57.978 1.00 96.56 256 GLU A O 1
ATOM 1972 N N . ALA A 1 257 ? -27.435 1.781 55.929 1.00 97.19 257 ALA A N 1
ATOM 1973 C CA . ALA A 1 257 ? -27.125 0.428 55.470 1.00 97.19 257 ALA A CA 1
ATOM 1974 C C . ALA A 1 257 ? -25.613 0.207 55.317 1.00 97.19 257 ALA A C 1
ATOM 1976 O O . ALA A 1 257 ? -25.098 -0.844 55.696 1.00 97.19 257 ALA A O 1
ATOM 1977 N N . PHE A 1 258 ? -24.894 1.189 54.772 1.00 97.19 258 PHE A N 1
ATOM 1978 C CA . PHE A 1 258 ? -23.451 1.104 54.569 1.00 97.19 258 PHE A CA 1
ATOM 1979 C C . PHE A 1 258 ? -22.677 1.090 55.900 1.00 97.19 258 PHE A C 1
ATOM 1981 O O . PHE A 1 258 ? -21.706 0.343 56.057 1.00 97.19 258 PHE A O 1
ATOM 1988 N N . ASP A 1 259 ? -23.128 1.863 56.887 1.00 96.25 259 ASP A N 1
ATOM 1989 C CA . ASP A 1 259 ? -22.548 1.906 58.229 1.00 96.25 259 ASP A CA 1
ATOM 1990 C C . ASP A 1 259 ? -22.770 0.584 58.972 1.00 96.25 259 ASP A C 1
ATOM 1992 O O . ASP A 1 259 ? -21.817 0.028 59.527 1.00 96.25 259 ASP A O 1
ATOM 1996 N N . ALA A 1 260 ? -23.980 0.019 58.889 1.00 96.50 260 ALA A N 1
ATOM 1997 C CA . ALA A 1 260 ? -24.327 -1.269 59.488 1.00 96.50 260 ALA A CA 1
ATOM 1998 C C . ALA A 1 260 ? -23.736 -2.498 58.762 1.00 96.50 260 ALA A C 1
ATOM 2000 O O . ALA A 1 260 ? -23.678 -3.585 59.341 1.00 96.50 260 ALA A O 1
ATOM 2001 N N . MET A 1 261 ? -23.286 -2.357 57.511 1.00 97.25 261 MET A N 1
ATOM 2002 C CA . MET A 1 261 ? -22.642 -3.438 56.757 1.00 97.25 261 MET A CA 1
ATOM 2003 C C . MET A 1 261 ? -21.312 -3.860 57.416 1.00 97.25 261 MET A C 1
ATOM 2005 O O . MET A 1 261 ? -20.452 -3.000 57.627 1.00 97.25 261 MET A O 1
ATOM 2009 N N . PRO A 1 262 ? -21.087 -5.151 57.728 1.00 95.81 262 PRO A N 1
ATOM 2010 C CA . PRO A 1 262 ? -19.811 -5.613 58.275 1.00 95.81 262 PRO A CA 1
ATOM 2011 C C . PRO A 1 262 ? -18.686 -5.531 57.231 1.00 95.81 262 PRO A C 1
ATOM 2013 O O . PRO A 1 262 ? -18.944 -5.447 56.030 1.00 95.81 262 PRO A O 1
ATOM 2016 N N . ASP A 1 263 ? -17.430 -5.587 57.680 1.00 96.75 263 ASP A N 1
ATOM 2017 C CA . ASP A 1 263 ? -16.282 -5.723 56.775 1.00 96.75 263 ASP A CA 1
ATOM 2018 C C . ASP A 1 263 ? -16.346 -7.065 56.018 1.00 96.75 263 ASP A C 1
ATOM 2020 O O . ASP A 1 263 ? -16.732 -8.092 56.579 1.00 96.75 263 ASP A O 1
ATOM 2024 N N . GLY A 1 264 ? -16.059 -7.037 54.716 1.00 95.62 264 GLY A N 1
ATOM 2025 C CA . GLY A 1 264 ? -16.326 -8.132 53.776 1.00 95.62 264 GLY A CA 1
ATOM 2026 C C . GLY A 1 264 ? -17.814 -8.348 53.451 1.00 95.62 264 GLY A C 1
ATOM 2027 O O . GLY A 1 264 ? -18.144 -9.265 52.700 1.00 95.62 264 GLY A O 1
ATOM 2028 N N . GLY A 1 265 ? -18.714 -7.529 54.003 1.00 96.31 265 GLY A N 1
ATOM 2029 C CA . GLY A 1 265 ? -20.162 -7.678 53.885 1.00 96.31 265 GLY A CA 1
ATOM 2030 C C . GLY A 1 265 ? -20.742 -7.341 52.508 1.00 96.31 265 GLY A C 1
ATOM 2031 O O . GLY A 1 265 ? -20.061 -6.855 51.603 1.00 96.31 265 GLY A O 1
ATOM 2032 N N . ALA A 1 266 ? -22.047 -7.583 52.368 1.00 97.00 266 ALA A N 1
ATOM 2033 C CA . ALA A 1 266 ? -22.818 -7.243 51.178 1.00 97.00 266 ALA A CA 1
ATOM 2034 C C . ALA A 1 266 ? -24.092 -6.468 51.538 1.00 97.00 266 ALA A C 1
ATOM 2036 O O . ALA A 1 266 ? -24.824 -6.862 52.452 1.00 97.00 266 ALA A O 1
ATOM 2037 N N . MET A 1 267 ? -24.378 -5.413 50.773 1.00 96.38 267 MET A N 1
ATOM 2038 C CA . MET A 1 267 ? -25.620 -4.644 50.854 1.00 96.38 267 MET A CA 1
ATOM 2039 C C . MET A 1 267 ? -26.388 -4.687 49.530 1.00 96.38 267 MET A C 1
ATOM 2041 O O . MET A 1 267 ? -25.800 -4.728 48.446 1.00 96.38 267 MET A O 1
ATOM 2045 N N . TYR A 1 268 ? -27.713 -4.649 49.639 1.00 95.06 268 TYR A N 1
ATOM 2046 C CA . TYR A 1 268 ? -28.645 -4.735 48.520 1.00 95.06 268 TYR A CA 1
ATOM 2047 C C . TYR A 1 268 ? -29.490 -3.460 48.469 1.00 95.06 268 TYR A C 1
ATOM 2049 O O . TYR A 1 268 ? -30.214 -3.167 49.420 1.00 95.06 268 TYR A O 1
ATOM 2057 N N . VAL A 1 269 ? -29.372 -2.680 47.394 1.00 96.00 269 VAL A N 1
ATOM 2058 C CA . VAL A 1 269 ? -30.070 -1.399 47.204 1.00 96.00 269 VAL A CA 1
ATOM 2059 C C . VAL A 1 269 ? -31.403 -1.650 46.501 1.00 96.00 269 VAL A C 1
ATOM 2061 O O . VAL A 1 269 ? -31.441 -2.206 45.405 1.00 96.00 269 VAL A O 1
ATOM 2064 N N . ILE A 1 270 ? -32.502 -1.266 47.146 1.00 92.25 270 ILE A N 1
ATOM 2065 C CA . ILE A 1 270 ? -33.861 -1.715 46.806 1.00 92.25 270 ILE A CA 1
ATOM 2066 C C . ILE A 1 270 ? -34.562 -0.737 45.857 1.00 92.25 270 ILE A C 1
ATOM 2068 O O . ILE A 1 270 ? -35.366 -1.145 45.026 1.00 92.25 270 ILE A O 1
ATOM 2072 N N . ARG A 1 271 ? -34.267 0.561 45.964 1.00 90.88 271 ARG A N 1
ATOM 2073 C CA . ARG A 1 271 ? -34.897 1.615 45.156 1.00 90.88 271 ARG A CA 1
ATOM 2074 C C . ARG A 1 271 ? -33.944 2.776 44.915 1.00 90.88 271 ARG A C 1
ATOM 2076 O O . ARG A 1 271 ? -32.932 2.897 45.599 1.00 90.88 271 ARG A O 1
ATOM 2083 N N . ASN A 1 272 ? -34.310 3.658 43.985 1.00 93.56 272 ASN A N 1
ATOM 2084 C CA . ASN A 1 272 ? -33.606 4.923 43.774 1.00 93.56 272 ASN A CA 1
ATOM 2085 C C . ASN A 1 272 ? -33.515 5.702 45.092 1.00 93.56 272 ASN A C 1
ATOM 2087 O O . ASN A 1 272 ? -34.529 5.926 45.761 1.00 93.56 272 ASN A O 1
ATOM 2091 N N . CYS A 1 273 ? -32.299 6.086 45.471 1.00 94.62 273 CYS A N 1
ATOM 2092 C CA . CYS A 1 273 ? -32.005 6.656 46.778 1.00 94.62 273 CYS A CA 1
ATOM 2093 C C . CYS A 1 273 ? -30.875 7.686 46.718 1.00 94.62 273 CYS A C 1
ATOM 2095 O O . CYS A 1 273 ? -30.113 7.765 45.752 1.00 94.62 273 CYS A O 1
ATOM 2097 N N . SER A 1 274 ? -30.756 8.455 47.796 1.00 94.50 274 SER A N 1
ATOM 2098 C CA . SER A 1 274 ? -29.686 9.430 47.987 1.00 94.50 274 SER A CA 1
ATOM 2099 C C . SER A 1 274 ? -28.572 8.863 48.866 1.00 94.50 274 SER A C 1
ATOM 2101 O O . SER A 1 274 ? -28.848 8.078 49.777 1.00 94.50 274 SER A O 1
ATOM 2103 N N . ALA A 1 275 ? -27.340 9.307 48.627 1.00 94.06 275 ALA A N 1
ATOM 2104 C CA . ALA A 1 275 ? -26.197 9.094 49.511 1.00 94.06 275 ALA A CA 1
ATOM 2105 C C . ALA A 1 275 ? -25.472 10.423 49.780 1.00 94.06 275 ALA A C 1
ATOM 2107 O O . ALA A 1 275 ? -25.336 11.256 48.878 1.00 94.06 275 ALA A O 1
ATOM 2108 N N . THR A 1 276 ? -25.001 10.615 51.012 1.00 91.62 276 THR A N 1
ATOM 2109 C CA . THR A 1 276 ? -23.998 11.640 51.356 1.00 91.62 276 THR A CA 1
ATOM 2110 C C . THR A 1 276 ? -22.595 11.020 51.330 1.00 91.62 276 THR A C 1
ATOM 2112 O O . THR A 1 276 ? -22.433 9.876 50.902 1.00 91.62 276 THR A O 1
ATOM 2115 N N . HIS A 1 277 ? -21.563 11.762 51.738 1.00 91.56 277 HIS A N 1
ATOM 2116 C CA . HIS A 1 277 ? -20.187 11.265 51.721 1.00 91.56 277 HIS A CA 1
ATOM 2117 C C . HIS A 1 277 ? -19.975 10.066 52.661 1.00 91.56 277 HIS A C 1
ATOM 2119 O O . HIS A 1 277 ? -20.394 10.101 53.817 1.00 91.56 277 HIS A O 1
ATOM 2125 N N . ILE A 1 278 ? -19.299 9.023 52.172 1.00 92.94 278 ILE A N 1
ATOM 2126 C CA . ILE A 1 278 ? -18.957 7.815 52.931 1.00 92.94 278 ILE A CA 1
ATOM 2127 C C . ILE A 1 278 ? -17.443 7.612 52.907 1.00 92.94 278 ILE A C 1
ATOM 2129 O O . ILE A 1 278 ? -16.871 7.297 51.864 1.00 92.94 278 ILE A O 1
ATOM 2133 N N . THR A 1 279 ? -16.808 7.712 54.073 1.00 93.31 279 THR A N 1
ATOM 2134 C CA . THR A 1 279 ? -15.393 7.373 54.281 1.00 93.31 279 THR A CA 1
ATOM 2135 C C . THR A 1 279 ? -15.291 5.991 54.929 1.00 93.31 279 THR A C 1
ATOM 2137 O O . THR A 1 279 ? -15.895 5.754 55.972 1.00 93.31 279 THR A O 1
ATOM 2140 N N . THR A 1 280 ? -14.545 5.054 54.335 1.00 93.81 280 THR A N 1
ATOM 2141 C CA . THR A 1 280 ? -14.516 3.654 54.794 1.00 93.81 280 THR A CA 1
ATOM 2142 C C . THR A 1 280 ? -13.151 2.973 54.671 1.00 93.81 280 THR A C 1
ATOM 2144 O O . THR A 1 280 ? -12.396 3.196 53.728 1.00 93.81 280 THR A O 1
ATOM 2147 N N . ARG A 1 281 ? -12.855 2.065 55.608 1.00 94.38 281 ARG A N 1
ATOM 2148 C CA . ARG A 1 281 ? -11.751 1.088 55.507 1.00 94.38 281 ARG A CA 1
ATOM 2149 C C . ARG A 1 281 ? -12.227 -0.315 55.102 1.00 94.38 281 ARG A C 1
ATOM 2151 O O . ARG A 1 281 ? -11.392 -1.184 54.869 1.00 94.38 281 ARG A O 1
ATOM 2158 N N . LYS A 1 282 ? -13.547 -0.539 55.042 1.00 94.94 282 LYS A N 1
ATOM 2159 C CA . LYS A 1 282 ? -14.170 -1.850 54.803 1.00 94.94 282 LYS A CA 1
ATOM 2160 C C . LYS A 1 282 ? -13.911 -2.337 53.372 1.00 94.94 282 LYS A C 1
ATOM 2162 O O . LYS A 1 282 ? -13.991 -1.559 52.416 1.00 94.94 282 LYS A O 1
ATOM 2167 N N . SER A 1 283 ? -13.712 -3.640 53.225 1.00 98.00 283 SER A N 1
ATOM 2168 C CA . SER A 1 283 ? -14.074 -4.385 52.017 1.00 98.00 283 SER A CA 1
ATOM 2169 C C . SER A 1 283 ? -15.592 -4.577 51.981 1.00 98.00 283 SER A C 1
ATOM 2171 O O . SER A 1 283 ? -16.216 -4.732 53.029 1.00 98.00 283 SER A O 1
ATOM 2173 N N . PHE A 1 284 ? -16.208 -4.576 50.800 1.00 98.06 284 PHE A N 1
ATOM 2174 C CA . PHE A 1 284 ? -17.660 -4.722 50.669 1.00 98.06 284 PHE A CA 1
ATOM 2175 C C . PHE A 1 284 ? -18.099 -5.169 49.270 1.00 98.06 284 PHE A C 1
ATOM 2177 O O . PHE A 1 284 ? -17.328 -5.147 48.306 1.00 98.06 284 PHE A O 1
ATOM 2184 N N . SER A 1 285 ? -19.379 -5.522 49.148 1.00 98.12 285 SER A N 1
ATOM 2185 C CA . SER A 1 285 ? -20.071 -5.702 47.869 1.00 98.12 285 SER A CA 1
ATOM 2186 C C . SER A 1 285 ? -21.393 -4.929 47.843 1.00 98.12 285 SER A C 1
ATOM 2188 O O . SER A 1 285 ? -22.202 -5.070 48.760 1.00 98.12 285 SER A O 1
ATOM 2190 N N . VAL A 1 286 ? -21.635 -4.135 46.795 1.00 97.50 286 VAL A N 1
ATOM 2191 C CA . VAL A 1 286 ? -22.917 -3.445 46.574 1.00 97.50 286 VAL A CA 1
ATOM 2192 C C . VAL A 1 286 ? -23.621 -4.022 45.352 1.00 97.50 286 VAL A C 1
ATOM 2194 O O . VAL A 1 286 ? -23.051 -4.103 44.260 1.00 97.50 286 VAL A O 1
ATOM 2197 N N . PHE A 1 287 ? -24.884 -4.382 45.556 1.00 96.31 287 PHE A N 1
ATOM 2198 C CA . PHE A 1 287 ? -25.768 -4.983 44.566 1.00 96.31 287 PHE A CA 1
ATOM 2199 C C . PHE A 1 287 ? -27.084 -4.196 44.484 1.00 96.31 287 PHE A C 1
ATOM 2201 O O . PHE A 1 287 ? -27.560 -3.729 45.520 1.00 96.31 287 PHE A O 1
ATOM 2208 N N . PRO A 1 288 ? -27.733 -4.073 43.316 1.00 94.88 288 PRO A N 1
ATOM 2209 C CA . PRO A 1 288 ? -29.146 -3.743 43.263 1.00 94.88 288 PRO A CA 1
ATOM 2210 C C . PRO A 1 288 ? -29.985 -4.971 43.646 1.00 94.88 288 PRO A C 1
ATOM 2212 O O . PRO A 1 288 ? -29.584 -6.122 43.449 1.00 94.88 288 PRO A O 1
ATOM 2215 N N . GLU A 1 289 ? -31.179 -4.725 44.168 1.00 88.81 289 GLU A N 1
ATOM 2216 C CA . GLU A 1 289 ? -32.213 -5.741 44.375 1.00 88.81 289 GLU A CA 1
ATOM 2217 C C . GLU A 1 289 ? -33.382 -5.609 43.386 1.00 88.81 289 GLU A C 1
ATOM 2219 O O . GLU A 1 289 ? -34.083 -6.586 43.136 1.00 88.81 289 GLU A O 1
ATOM 2224 N N . GLU A 1 290 ? -33.533 -4.442 42.761 1.00 84.88 290 GLU A N 1
ATOM 2225 C CA . GLU A 1 290 ? -34.496 -4.179 41.689 1.00 84.88 290 GLU A CA 1
ATOM 2226 C C . GLU A 1 290 ? -33.789 -3.721 40.402 1.00 84.88 290 GLU A C 1
ATOM 2228 O O . GLU A 1 290 ? -32.582 -3.475 40.373 1.00 84.88 290 GLU A O 1
ATOM 2233 N N . ARG A 1 291 ? -34.539 -3.602 39.304 1.00 83.25 291 ARG A N 1
ATOM 2234 C CA . ARG A 1 291 ? -34.009 -3.131 38.014 1.00 83.25 291 ARG A CA 1
ATOM 2235 C C . ARG A 1 291 ? -33.760 -1.614 38.035 1.00 83.25 291 ARG A C 1
ATOM 2237 O O . ARG A 1 291 ? -34.599 -0.864 38.523 1.00 83.25 291 ARG A O 1
ATOM 2244 N N . ASN A 1 292 ? -32.661 -1.173 37.416 1.00 86.44 292 ASN A N 1
ATOM 2245 C CA . ASN A 1 292 ? -32.318 0.237 37.159 1.00 86.44 292 ASN A CA 1
ATOM 2246 C C . ASN A 1 292 ? -32.243 1.131 38.413 1.00 86.44 292 ASN A C 1
ATOM 2248 O O . ASN A 1 292 ? -32.720 2.266 38.408 1.00 86.44 292 ASN A O 1
ATOM 2252 N N . VAL A 1 293 ? -31.623 0.623 39.481 1.00 92.94 293 VAL A N 1
ATOM 2253 C CA . VAL A 1 293 ? -31.481 1.339 40.757 1.00 92.94 293 VAL A CA 1
ATOM 2254 C C . VAL A 1 293 ? -30.403 2.422 40.663 1.00 92.94 293 VAL A C 1
ATOM 2256 O O . VAL A 1 293 ? -29.271 2.161 40.260 1.00 92.94 293 VAL A O 1
ATOM 2259 N N . LYS A 1 294 ? -30.730 3.645 41.081 1.00 96.62 294 LYS A N 1
ATOM 2260 C CA . LYS A 1 294 ? -29.833 4.805 41.065 1.00 96.62 294 LYS A CA 1
ATOM 2261 C C . LYS A 1 294 ? -29.520 5.308 42.477 1.00 96.62 294 LYS A C 1
ATOM 2263 O O . LYS A 1 294 ? -30.419 5.747 43.193 1.00 96.62 294 LYS A O 1
ATOM 2268 N N . VAL A 1 295 ? -28.237 5.315 42.835 1.00 97.31 295 VAL A N 1
ATOM 2269 C CA . VAL A 1 295 ? -27.690 5.985 44.022 1.00 97.31 295 VAL A CA 1
ATOM 2270 C C . VAL A 1 295 ? -27.199 7.364 43.586 1.00 97.31 295 VAL A C 1
ATOM 2272 O O . VAL A 1 295 ? -26.224 7.472 42.846 1.00 97.31 295 VAL A O 1
ATOM 2275 N N . THR A 1 296 ? -27.898 8.421 44.002 1.00 96.00 296 THR A N 1
ATOM 2276 C CA . THR A 1 296 ? -27.575 9.807 43.616 1.00 96.00 296 THR A CA 1
ATOM 2277 C C . THR A 1 296 ? -26.903 10.539 44.770 1.00 96.00 296 THR A C 1
ATOM 2279 O O . THR A 1 296 ? -27.392 10.510 45.900 1.00 96.00 296 THR A O 1
ATOM 2282 N N . PHE A 1 297 ? -25.803 11.229 44.497 1.00 93.12 297 PHE A N 1
ATOM 2283 C CA . PHE A 1 297 ? -25.089 11.990 45.511 1.00 93.12 297 PHE A CA 1
ATOM 2284 C C . PHE A 1 297 ? -25.814 13.297 45.867 1.00 93.12 297 PHE A C 1
ATOM 2286 O O . PHE A 1 297 ? -26.258 14.039 44.988 1.00 93.12 297 PHE A O 1
ATOM 2293 N N . GLN A 1 298 ? -25.958 13.570 47.165 1.00 86.75 298 GLN A N 1
ATOM 2294 C CA . GLN A 1 298 ? -26.739 14.695 47.696 1.00 86.75 298 GLN A CA 1
ATOM 2295 C C . GLN A 1 298 ? -25.982 15.445 48.803 1.00 86.75 298 GLN A C 1
ATOM 2297 O O . GLN A 1 298 ? -26.492 15.651 49.902 1.00 86.75 298 GLN A O 1
ATOM 2302 N N . GLU A 1 299 ? -24.750 15.866 48.507 1.00 77.38 299 GLU A N 1
ATOM 2303 C CA . GLU A 1 299 ? -24.048 16.865 49.320 1.00 77.38 299 GLU A CA 1
ATOM 2304 C C . GLU A 1 299 ? -24.398 18.293 48.893 1.00 77.38 299 GLU A C 1
ATOM 2306 O O . GLU A 1 299 ? -24.402 18.640 47.705 1.00 77.38 299 GLU A O 1
ATOM 2311 N N . SER A 1 300 ? -24.610 19.154 49.886 1.00 69.19 300 SER A N 1
ATOM 2312 C CA . SER A 1 300 ? -24.787 20.592 49.665 1.00 69.19 300 SER A CA 1
ATOM 2313 C C . SER A 1 300 ? -23.473 21.237 49.212 1.00 69.19 300 SER A C 1
ATOM 2315 O O . SER A 1 300 ? -23.457 22.058 48.293 1.00 69.19 300 SER A O 1
ATOM 2317 N N . THR A 1 301 ? -22.354 20.785 49.778 1.00 70.56 301 THR A N 1
ATOM 2318 C CA . THR A 1 301 ? -21.011 21.308 49.507 1.00 70.56 301 THR A CA 1
ATOM 2319 C C . THR A 1 301 ? -20.357 20.642 48.289 1.00 70.56 301 THR A C 1
ATOM 2321 O O . THR A 1 301 ? -20.889 19.694 47.703 1.00 70.56 301 THR A O 1
ATOM 2324 N N . LEU A 1 302 ? -19.216 21.173 47.843 1.00 70.38 302 LEU A N 1
ATOM 2325 C CA . LEU A 1 302 ? -18.298 20.476 46.940 1.00 70.38 302 LEU A CA 1
ATOM 2326 C C . LEU A 1 302 ? -17.202 19.846 47.799 1.00 70.38 302 LEU A C 1
ATOM 2328 O O . LEU A 1 302 ? -16.434 20.567 48.431 1.00 70.38 302 LEU A O 1
ATOM 2332 N N . ILE A 1 303 ? -17.149 18.515 47.824 1.00 73.81 303 ILE A N 1
ATOM 2333 C CA . ILE A 1 303 ? -16.139 17.764 48.574 1.00 73.81 303 ILE A CA 1
ATOM 2334 C C . ILE A 1 303 ? -14.983 17.291 47.666 1.00 73.81 303 ILE A C 1
ATOM 2336 O O . ILE A 1 303 ? -15.215 17.007 46.483 1.00 73.81 303 ILE A O 1
ATOM 2340 N N . PRO A 1 304 ? -13.754 17.145 48.204 1.00 73.50 304 PRO A N 1
ATOM 2341 C CA . PRO A 1 304 ? -12.616 16.621 47.447 1.00 73.50 304 PRO A CA 1
ATOM 2342 C C . PRO A 1 304 ? -12.775 15.158 47.010 1.00 73.50 304 PRO A C 1
ATOM 2344 O O . PRO A 1 304 ? -12.275 14.781 45.956 1.00 73.50 304 PRO A O 1
ATOM 2347 N N . ALA A 1 305 ? -13.458 14.322 47.794 1.00 79.50 305 ALA A N 1
ATOM 2348 C CA . ALA A 1 305 ? -13.583 12.875 47.577 1.00 79.50 305 ALA A CA 1
ATOM 2349 C C . ALA A 1 305 ? -14.951 12.472 46.977 1.00 79.50 305 ALA A C 1
ATOM 2351 O O . ALA A 1 305 ? -15.807 13.326 46.771 1.00 79.50 305 ALA A O 1
ATOM 2352 N N . GLY A 1 306 ? -15.148 11.192 46.642 1.00 83.06 306 GLY A N 1
ATOM 2353 C CA . GLY A 1 306 ? -16.365 10.708 45.967 1.00 83.06 306 GLY A CA 1
ATOM 2354 C C . GLY A 1 306 ? -17.556 10.357 46.863 1.00 83.06 306 GLY A C 1
ATOM 2355 O O . GLY A 1 306 ? -17.582 10.685 48.047 1.00 83.06 306 GLY A O 1
ATOM 2356 N N . ILE A 1 307 ? -18.538 9.634 46.308 1.00 91.62 307 ILE A N 1
ATOM 2357 C CA . ILE A 1 307 ? -19.669 9.075 47.075 1.00 91.62 307 ILE A CA 1
ATOM 2358 C C . ILE A 1 307 ? -19.131 8.133 48.156 1.00 91.62 307 ILE A C 1
ATOM 2360 O O . ILE A 1 307 ? -19.474 8.270 49.327 1.00 91.62 307 ILE A O 1
ATOM 2364 N N . ILE A 1 308 ? -18.245 7.217 47.752 1.00 94.75 308 ILE A N 1
ATOM 2365 C CA . ILE A 1 308 ? -17.536 6.286 48.633 1.00 94.75 308 ILE A CA 1
ATOM 2366 C C . ILE A 1 308 ? -16.032 6.514 48.464 1.00 94.75 308 ILE A C 1
ATOM 2368 O O . ILE A 1 308 ? -15.510 6.473 47.343 1.00 94.75 308 ILE A O 1
ATOM 2372 N N . CYS A 1 309 ? -15.329 6.730 49.573 1.00 94.06 309 CYS A N 1
ATOM 2373 C CA . CYS A 1 309 ? -13.883 6.879 49.609 1.00 94.06 309 CYS A CA 1
ATOM 2374 C C . CYS A 1 309 ? -13.215 6.030 50.696 1.00 94.06 309 CYS A C 1
ATOM 2376 O O . CYS A 1 309 ? -13.863 5.580 51.640 1.00 94.06 309 CYS A O 1
ATOM 2378 N N . THR A 1 310 ? -11.899 5.838 50.589 1.00 93.62 310 THR A N 1
ATOM 2379 C CA . THR A 1 310 ? -11.087 5.527 51.777 1.00 93.62 310 THR A CA 1
ATOM 2380 C C . THR A 1 310 ? -10.624 6.815 52.443 1.00 93.62 310 THR A C 1
ATOM 2382 O O . THR A 1 310 ? -10.539 7.852 51.788 1.00 93.62 310 THR A O 1
ATOM 2385 N N . GLU A 1 311 ? -10.247 6.736 53.719 1.00 88.38 311 GLU A N 1
ATOM 2386 C CA . GLU A 1 311 ? -9.551 7.832 54.403 1.00 88.38 311 GLU A CA 1
ATOM 2387 C C . GLU A 1 311 ? -8.331 8.316 53.604 1.00 88.38 311 GLU A C 1
ATOM 2389 O O . GLU A 1 311 ? -7.590 7.514 53.023 1.00 88.38 311 GLU A O 1
ATOM 2394 N N . GLU A 1 312 ? -8.124 9.633 53.584 1.00 82.19 312 GLU A N 1
ATOM 2395 C CA . GLU A 1 312 ? -7.012 10.250 52.868 1.00 82.19 312 GLU A CA 1
ATOM 2396 C C . GLU A 1 312 ? -5.661 9.813 53.449 1.00 82.19 312 GLU A C 1
ATOM 2398 O O . GLU A 1 312 ? -5.452 9.764 54.661 1.00 82.19 312 GLU A O 1
ATOM 2403 N N . GLY A 1 313 ? -4.727 9.456 52.565 1.00 78.88 313 GLY A N 1
ATOM 2404 C CA . GLY A 1 313 ? -3.372 9.054 52.940 1.00 78.88 313 GLY A CA 1
ATOM 2405 C C . GLY A 1 313 ? -3.251 7.661 53.571 1.00 78.88 313 GLY A C 1
ATOM 2406 O O . GLY A 1 313 ? -2.121 7.181 53.702 1.00 78.88 313 GLY A O 1
ATOM 2407 N N . TRP A 1 314 ? -4.367 6.993 53.897 1.00 85.12 314 TRP A N 1
ATOM 2408 C CA . TRP A 1 314 ? -4.399 5.615 54.397 1.00 85.12 314 TRP A CA 1
ATOM 2409 C C . TRP A 1 314 ? -3.798 4.622 53.386 1.00 85.12 314 TRP A C 1
ATOM 2411 O O . TRP A 1 314 ? -3.652 4.915 52.198 1.00 85.12 314 TRP A O 1
ATOM 2421 N N . ARG A 1 315 ? -3.355 3.460 53.882 1.00 79.56 315 ARG A N 1
ATOM 2422 C CA . ARG A 1 315 ? -2.519 2.492 53.145 1.00 79.56 315 ARG A CA 1
ATOM 2423 C C . ARG A 1 315 ? -2.947 1.048 53.414 1.00 79.56 315 ARG A C 1
ATOM 2425 O O . ARG A 1 315 ? -2.152 0.238 53.882 1.00 79.56 315 ARG A O 1
ATOM 2432 N N . GLY A 1 316 ? -4.219 0.751 53.158 1.00 84.25 316 GLY A N 1
ATOM 2433 C CA . GLY A 1 316 ? -4.775 -0.603 53.208 1.00 84.25 316 GLY A CA 1
ATOM 2434 C C . GLY A 1 316 ? -5.312 -1.054 51.850 1.00 84.25 316 GLY A C 1
ATOM 2435 O O . GLY A 1 316 ? -5.514 -0.238 50.955 1.00 84.25 316 GLY A O 1
ATOM 2436 N N . ASN A 1 317 ? -5.574 -2.357 51.719 1.00 91.12 317 ASN A N 1
ATOM 2437 C CA . ASN A 1 317 ? -5.952 -2.997 50.453 1.00 91.12 317 ASN A CA 1
ATOM 2438 C C . ASN A 1 317 ? -7.379 -3.601 50.507 1.00 91.12 317 ASN A C 1
ATOM 2440 O O . ASN A 1 317 ? -7.521 -4.816 50.346 1.00 91.12 317 ASN A O 1
ATOM 2444 N N . PRO A 1 318 ? -8.446 -2.824 50.788 1.00 96.06 318 PRO A N 1
ATOM 2445 C CA . PRO A 1 318 ? -9.802 -3.366 50.842 1.00 96.06 318 PRO A CA 1
ATOM 2446 C C . PRO A 1 318 ? -10.277 -3.793 49.448 1.00 96.06 318 PRO A C 1
ATOM 2448 O O . PRO A 1 318 ? -9.827 -3.258 48.435 1.00 96.06 318 PRO A O 1
ATOM 2451 N N . THR A 1 319 ? -11.211 -4.740 49.382 1.00 98.12 319 THR A N 1
ATOM 2452 C CA . THR A 1 319 ? -11.837 -5.157 48.116 1.00 98.12 319 THR A CA 1
ATOM 2453 C C . THR A 1 319 ? -13.248 -4.594 48.006 1.00 98.12 319 THR A C 1
ATOM 2455 O O . THR A 1 319 ? -14.083 -4.848 48.872 1.00 98.12 319 THR A O 1
ATOM 2458 N N . TRP A 1 320 ? -13.526 -3.843 46.943 1.00 98.25 320 TRP A N 1
ATOM 2459 C CA . TRP A 1 320 ? -14.829 -3.228 46.673 1.00 98.25 320 TRP A CA 1
ATOM 2460 C C . TRP A 1 320 ? -15.443 -3.862 45.425 1.00 98.25 320 TRP A C 1
ATOM 2462 O O . TRP A 1 320 ? -14.881 -3.750 44.338 1.00 98.25 320 TRP A O 1
ATOM 2472 N N . ASN A 1 321 ? -16.593 -4.523 45.557 1.00 98.31 321 ASN A N 1
ATOM 2473 C CA . ASN A 1 321 ? -17.300 -5.128 44.427 1.00 98.31 321 ASN A CA 1
ATOM 2474 C C . ASN A 1 321 ? -18.581 -4.354 44.106 1.00 98.31 321 ASN A C 1
ATOM 2476 O O . ASN A 1 321 ? -19.416 -4.144 44.984 1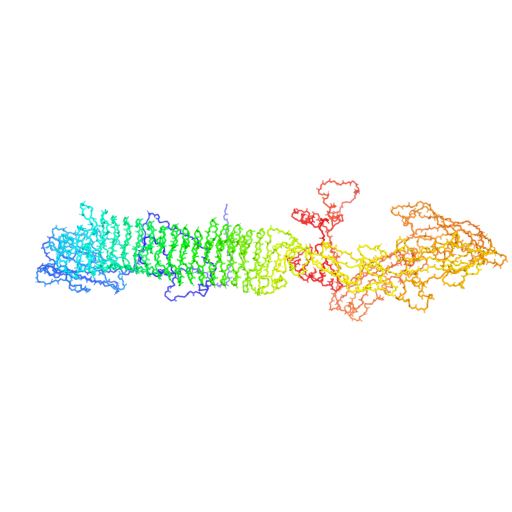.00 98.31 321 ASN A O 1
ATOM 2480 N N . PHE A 1 322 ? -18.774 -4.013 42.835 1.00 97.94 322 PHE A N 1
ATOM 2481 C CA . PHE A 1 322 ? -20.009 -3.425 42.323 1.00 97.94 322 PHE A CA 1
ATOM 2482 C C . PHE A 1 322 ? -20.535 -4.295 41.180 1.00 97.94 322 PHE A C 1
ATOM 2484 O O . PHE A 1 322 ? -19.785 -4.647 40.270 1.00 97.94 322 PHE A O 1
ATOM 2491 N N . SER A 1 323 ? -21.808 -4.691 41.231 1.00 95.81 323 SER A N 1
ATOM 2492 C CA . SER A 1 323 ? -22.402 -5.572 40.219 1.00 95.81 323 SER A CA 1
ATOM 2493 C C . SER A 1 323 ? -23.919 -5.448 40.173 1.00 95.81 323 SER A C 1
ATOM 2495 O O . SER A 1 323 ? -24.560 -5.293 41.204 1.00 95.81 323 SER A O 1
ATOM 2497 N N . GLY A 1 324 ? -24.485 -5.614 38.982 1.00 90.81 324 GLY A N 1
ATOM 2498 C CA . GLY A 1 324 ? -25.910 -5.683 38.682 1.00 90.81 324 GLY A CA 1
ATOM 2499 C C . GLY A 1 324 ? -26.643 -6.955 39.127 1.00 90.81 324 GLY A C 1
ATOM 2500 O O . GLY A 1 324 ? -27.808 -7.099 38.788 1.00 90.81 324 GLY A O 1
ATOM 2501 N N . ASN A 1 325 ? -26.009 -7.873 39.868 1.00 79.50 325 ASN A N 1
ATOM 2502 C CA . ASN A 1 325 ? -26.697 -8.953 40.601 1.00 79.50 325 ASN A CA 1
ATOM 2503 C C . ASN A 1 325 ? -27.678 -9.803 39.754 1.00 79.50 325 ASN A C 1
ATOM 2505 O O . ASN A 1 325 ? -28.867 -9.884 40.051 1.00 79.50 325 ASN A O 1
ATOM 2509 N N . GLY A 1 326 ? -27.180 -10.434 38.683 1.00 69.31 326 GLY A N 1
ATOM 2510 C CA . GLY A 1 326 ? -27.999 -11.310 37.830 1.00 69.31 326 GLY A CA 1
ATOM 2511 C C . GLY A 1 326 ? -28.813 -10.576 36.757 1.00 69.31 326 GLY A C 1
ATOM 2512 O O . GLY A 1 326 ? -29.963 -10.925 36.513 1.00 69.31 326 GLY A O 1
ATOM 2513 N N . GLY A 1 327 ? -28.220 -9.564 36.114 1.00 70.44 327 GLY A N 1
ATOM 2514 C CA . GLY A 1 327 ? -28.799 -8.900 34.938 1.00 70.44 327 GLY A CA 1
ATOM 2515 C C . GLY A 1 327 ? -29.544 -7.587 35.210 1.00 70.44 327 GLY A C 1
ATOM 2516 O O . GLY A 1 327 ? -30.136 -7.025 34.291 1.00 70.44 327 GLY A O 1
ATOM 2517 N N . TYR A 1 328 ? -29.543 -7.075 36.444 1.00 87.50 328 TYR A N 1
ATOM 2518 C CA . TYR A 1 328 ? -30.052 -5.732 36.749 1.00 87.50 328 TYR A CA 1
ATOM 2519 C C . TYR A 1 328 ? -28.937 -4.685 36.577 1.00 87.50 328 TYR A C 1
ATOM 2521 O O . TYR A 1 328 ? -27.816 -5.007 36.185 1.00 87.50 328 TYR A O 1
ATOM 2529 N N . THR A 1 329 ? -29.231 -3.412 36.857 1.00 93.25 329 THR A N 1
ATOM 2530 C CA . THR A 1 329 ? -28.227 -2.337 36.809 1.00 93.25 329 THR A CA 1
ATOM 2531 C C . THR A 1 329 ? -28.274 -1.473 38.066 1.00 93.25 329 THR A C 1
ATOM 2533 O O . THR A 1 329 ? -29.345 -1.267 38.645 1.00 93.25 329 THR A O 1
ATOM 2536 N N . ILE A 1 330 ? -27.100 -0.995 38.487 1.00 96.94 330 ILE A N 1
ATOM 2537 C CA . ILE A 1 330 ? -26.916 -0.036 39.576 1.00 96.94 330 ILE A CA 1
ATOM 2538 C C . ILE A 1 330 ? -26.059 1.140 39.098 1.00 96.94 330 ILE A C 1
ATOM 2540 O O . ILE A 1 330 ? -24.914 0.956 38.683 1.00 96.94 330 ILE A O 1
ATOM 2544 N N . THR A 1 331 ? -26.614 2.349 39.169 1.00 98.25 331 THR A N 1
ATOM 2545 C CA . THR A 1 331 ? -25.936 3.588 38.767 1.00 98.25 331 THR A CA 1
ATOM 2546 C C . THR A 1 331 ? -25.562 4.421 39.982 1.00 98.25 331 THR A C 1
ATOM 2548 O O . THR A 1 331 ? -26.438 4.859 40.725 1.00 98.25 331 THR A O 1
ATOM 2551 N N . PHE A 1 332 ? -24.271 4.694 40.136 1.00 97.94 332 PHE A N 1
ATOM 2552 C CA . PHE A 1 332 ? -23.733 5.702 41.039 1.00 97.94 332 PHE A CA 1
ATOM 2553 C C . PHE A 1 332 ? -23.572 7.012 40.263 1.00 97.94 332 PHE A C 1
ATOM 2555 O O . PHE A 1 332 ? -22.773 7.103 39.331 1.00 97.94 332 PHE A O 1
ATOM 2562 N N . ASP A 1 333 ? -24.372 8.009 40.629 1.00 97.06 333 ASP A N 1
ATOM 2563 C CA . ASP A 1 333 ? -24.405 9.324 39.992 1.00 97.06 333 ASP A CA 1
ATOM 2564 C C . ASP A 1 333 ? -23.902 10.373 40.986 1.00 97.06 333 ASP A C 1
ATOM 2566 O O . ASP A 1 333 ? -24.545 10.639 42.006 1.00 97.06 333 ASP A O 1
ATOM 2570 N N . ALA A 1 334 ? -22.735 10.949 40.699 1.00 95.19 334 ALA A N 1
ATOM 2571 C CA . ALA A 1 334 ? -22.092 11.938 41.558 1.00 95.19 334 ALA A CA 1
ATOM 2572 C C . ALA A 1 334 ? -22.696 13.352 41.440 1.00 95.19 334 ALA A C 1
ATOM 2574 O O . ALA A 1 334 ? -22.286 14.242 42.185 1.00 95.19 334 ALA A O 1
ATOM 2575 N N . ASN A 1 335 ? -23.703 13.556 40.580 1.00 94.12 335 ASN A N 1
ATOM 2576 C CA . ASN A 1 335 ? -24.573 14.735 40.563 1.00 94.12 335 ASN A CA 1
ATOM 2577 C C . ASN A 1 335 ? -23.810 16.080 40.468 1.00 94.12 335 ASN A C 1
ATOM 2579 O O . ASN A 1 335 ? -24.135 17.053 41.151 1.00 94.12 335 ASN A O 1
ATOM 2583 N N . GLY A 1 336 ? -22.741 16.122 39.664 1.00 91.50 336 GLY A N 1
ATOM 2584 C CA . GLY A 1 336 ? -21.880 17.299 39.493 1.00 91.50 336 GLY A CA 1
ATOM 2585 C C . GLY A 1 336 ? -20.926 17.573 40.665 1.00 91.50 336 GLY A C 1
ATOM 2586 O O . GLY A 1 336 ? -20.449 18.698 40.820 1.00 91.50 336 GLY A O 1
ATOM 2587 N N . LYS A 1 337 ? -20.657 16.577 41.518 1.00 91.31 337 LYS A N 1
ATOM 2588 C CA . LYS A 1 337 ? -19.768 16.662 42.691 1.00 91.31 337 LYS A CA 1
ATOM 2589 C C . LYS A 1 337 ? -18.661 15.596 42.631 1.00 91.31 337 LYS A C 1
ATOM 2591 O O . LYS A 1 337 ? -18.576 14.827 41.681 1.00 91.31 337 LYS A O 1
ATOM 2596 N N . GLY A 1 338 ? -17.830 15.540 43.674 1.00 87.00 338 GLY A N 1
ATOM 2597 C CA . GLY A 1 338 ? -16.766 14.548 43.830 1.00 87.00 338 GLY A CA 1
ATOM 2598 C C . GLY A 1 338 ? -15.546 14.852 42.964 1.00 87.00 338 GLY A C 1
ATOM 2599 O O . GLY A 1 338 ? -15.403 14.305 41.874 1.00 87.00 338 GLY A O 1
ATOM 2600 N N . GLN A 1 339 ? -14.651 15.715 43.459 1.00 89.31 339 GLN A N 1
ATOM 2601 C CA . GLN A 1 339 ? -13.495 16.198 42.684 1.00 89.31 339 GLN A CA 1
ATOM 2602 C C . GLN A 1 339 ? -12.430 15.118 42.430 1.00 89.31 339 GLN A C 1
ATOM 2604 O O . GLN A 1 339 ? -11.714 15.182 41.436 1.00 89.31 339 GLN A O 1
ATOM 2609 N N . SER A 1 340 ? -12.337 14.103 43.292 1.00 90.88 340 SER A N 1
ATOM 2610 C CA . SER A 1 340 ? -11.533 12.903 43.036 1.00 90.88 340 SER A CA 1
ATOM 2611 C C . SER A 1 340 ? -12.273 11.959 42.094 1.00 90.88 340 SER A C 1
ATOM 2613 O O . SER A 1 340 ? -11.684 11.471 41.134 1.00 90.88 340 SER A O 1
ATOM 2615 N N . GLY A 1 341 ? -13.569 11.734 42.316 1.00 93.12 341 GLY A N 1
ATOM 2616 C CA . GLY A 1 341 ? -14.434 11.047 41.361 1.00 93.12 341 GLY A CA 1
ATOM 2617 C C . GLY A 1 341 ? -15.739 10.520 41.953 1.00 93.12 341 GLY A C 1
ATOM 2618 O O . GLY A 1 341 ? -16.085 10.888 43.071 1.00 93.12 341 GLY A O 1
ATOM 2619 N N . VAL A 1 342 ? -16.450 9.627 41.251 1.00 96.12 342 VAL A N 1
ATOM 2620 C CA . VAL A 1 342 ? -17.658 8.960 41.794 1.00 96.12 342 VAL A CA 1
ATOM 2621 C C . VAL A 1 342 ? -17.290 8.049 42.971 1.00 96.12 342 VAL A C 1
ATOM 2623 O O . VAL A 1 342 ? -17.962 8.058 44.003 1.00 96.12 342 VAL A O 1
ATOM 2626 N N . ILE A 1 343 ? -16.182 7.311 42.848 1.00 96.31 343 ILE A N 1
ATOM 2627 C CA . ILE A 1 343 ? -15.540 6.553 43.933 1.00 96.31 343 ILE A CA 1
ATOM 2628 C C . ILE A 1 343 ? -14.025 6.818 43.945 1.00 96.31 343 ILE A C 1
ATOM 2630 O O . ILE A 1 343 ? -13.408 6.953 42.886 1.00 96.31 343 ILE A O 1
ATOM 2634 N N . SER A 1 344 ? -13.423 6.918 45.136 1.00 94.69 344 SER A N 1
ATOM 2635 C CA . SER A 1 344 ? -12.039 7.407 45.298 1.00 94.69 344 SER A CA 1
ATOM 2636 C C . SER A 1 344 ? -11.257 6.691 46.412 1.00 94.69 344 SER A C 1
ATOM 2638 O O . SER A 1 344 ? -11.566 6.872 47.588 1.00 94.69 344 SER A O 1
ATOM 2640 N N . SER A 1 345 ? -10.224 5.910 46.083 1.00 94.12 345 SER A N 1
ATOM 2641 C CA . SER A 1 345 ? -9.472 5.097 47.060 1.00 94.12 345 SER A CA 1
ATOM 2642 C C . SER A 1 345 ? -7.963 5.365 47.104 1.00 94.12 345 SER A C 1
ATOM 2644 O O . SER A 1 345 ? -7.347 5.670 46.091 1.00 94.12 345 SER A O 1
ATOM 2646 N N . TYR A 1 346 ? -7.366 5.157 48.279 1.00 91.25 346 TYR A N 1
ATOM 2647 C CA . TYR A 1 346 ? -5.933 5.000 48.520 1.00 91.25 346 TYR A CA 1
ATOM 2648 C C . TYR A 1 346 ? -5.590 3.516 48.808 1.00 91.25 346 TYR A C 1
ATOM 2650 O O . TYR A 1 346 ? -5.212 3.169 49.928 1.00 91.25 346 TYR A O 1
ATOM 2658 N N . GLY A 1 347 ? -5.721 2.636 47.806 1.00 90.00 347 GLY A N 1
ATOM 2659 C CA . GLY A 1 347 ? -5.190 1.259 47.846 1.00 90.00 347 GLY A CA 1
ATOM 2660 C C . GLY A 1 347 ? -6.168 0.121 47.521 1.00 90.00 347 GLY A C 1
ATOM 2661 O O . GLY A 1 347 ? -5.744 -1.034 47.458 1.00 90.00 347 GLY A O 1
ATOM 2662 N N . ALA A 1 348 ? -7.455 0.394 47.290 1.00 94.38 348 ALA A N 1
ATOM 2663 C CA . ALA A 1 348 ? -8.456 -0.657 47.091 1.00 94.38 348 ALA A CA 1
ATOM 2664 C C . ALA A 1 348 ? -8.247 -1.496 45.818 1.00 94.38 348 ALA A C 1
ATOM 2666 O O . ALA A 1 348 ? -7.833 -0.997 44.768 1.00 94.38 348 ALA A O 1
ATOM 2667 N N . THR A 1 349 ? -8.651 -2.766 45.892 1.00 97.56 349 THR A N 1
ATOM 2668 C CA . THR A 1 349 ? -8.982 -3.578 44.715 1.00 97.56 349 THR A CA 1
ATOM 2669 C C . THR A 1 349 ? -10.453 -3.349 44.374 1.00 97.56 349 THR A C 1
ATOM 2671 O O . THR A 1 349 ? -11.345 -3.837 45.067 1.00 97.56 349 THR A O 1
ATOM 2674 N N . ILE A 1 350 ? -10.710 -2.572 43.327 1.00 98.25 350 ILE A N 1
ATOM 2675 C CA . ILE A 1 350 ? -12.047 -2.183 42.875 1.00 98.25 350 ILE A CA 1
ATOM 2676 C C . ILE A 1 350 ? -12.453 -3.099 41.716 1.00 98.25 350 ILE A C 1
ATOM 2678 O O . ILE A 1 350 ? -11.767 -3.136 40.699 1.00 98.25 350 ILE A O 1
ATOM 2682 N N . ASN A 1 351 ? -13.566 -3.820 41.852 1.00 98.38 351 ASN A N 1
ATOM 2683 C CA . ASN A 1 351 ? -14.111 -4.723 40.837 1.00 98.38 351 ASN A CA 1
ATOM 2684 C C . ASN A 1 351 ? -15.453 -4.190 40.318 1.00 98.38 351 ASN A C 1
ATOM 2686 O O . ASN A 1 351 ? -16.467 -4.276 41.017 1.00 98.38 351 ASN A O 1
ATOM 2690 N N . LEU A 1 352 ? -15.465 -3.678 39.088 1.00 98.25 352 LEU A N 1
ATOM 2691 C CA . LEU A 1 352 ? -16.656 -3.155 38.415 1.00 98.25 352 LEU A CA 1
ATOM 2692 C C . LEU A 1 352 ? -17.183 -4.204 37.441 1.00 98.25 352 LEU A C 1
ATOM 2694 O O . LEU A 1 352 ? -16.554 -4.479 36.421 1.00 98.25 352 LEU A O 1
ATOM 2698 N N . LYS A 1 353 ? -18.300 -4.840 37.786 1.00 96.44 353 LYS A N 1
ATOM 2699 C CA . LYS A 1 353 ? -18.879 -5.958 37.029 1.00 96.44 353 LYS A CA 1
ATOM 2700 C C . LYS A 1 353 ? -20.140 -5.536 36.280 1.00 96.44 353 LYS A C 1
ATOM 2702 O O . LYS A 1 353 ? -20.693 -4.469 36.565 1.00 96.44 353 LYS A O 1
ATOM 2707 N N . TYR A 1 354 ? -20.604 -6.411 35.387 1.00 95.19 354 TYR A N 1
ATOM 2708 C CA . TYR A 1 354 ? -21.851 -6.290 34.627 1.00 95.19 354 TYR A CA 1
ATOM 2709 C C . TYR A 1 354 ? -22.954 -5.566 35.399 1.00 95.19 354 TYR A C 1
ATOM 2711 O O . TYR A 1 354 ? -23.262 -5.935 36.536 1.00 95.19 354 TYR A O 1
ATOM 2719 N N . GLY A 1 355 ? -23.534 -4.537 34.784 1.00 93.38 355 GLY A N 1
ATOM 2720 C CA . GLY A 1 355 ? -24.623 -3.730 35.324 1.00 93.38 355 GLY A CA 1
ATOM 2721 C C . GLY A 1 355 ? -24.204 -2.617 36.289 1.00 93.38 355 GLY A C 1
ATOM 2722 O O . GLY A 1 355 ? -25.063 -1.830 36.680 1.00 93.38 355 GLY A O 1
ATOM 2723 N N . SER A 1 356 ? -22.928 -2.500 36.675 1.00 97.75 356 SER A N 1
ATOM 2724 C CA . SER A 1 356 ? -22.447 -1.346 37.455 1.00 97.75 356 SER A CA 1
ATOM 2725 C C . SER A 1 356 ? -22.142 -0.140 36.555 1.00 97.75 356 SER A C 1
ATOM 2727 O O . SER A 1 356 ? -21.544 -0.278 35.486 1.00 97.75 356 SER A O 1
ATOM 2729 N N . ARG A 1 357 ? -22.596 1.050 36.967 1.00 98.44 357 ARG A N 1
ATOM 2730 C CA . ARG A 1 357 ? -22.507 2.297 36.193 1.00 98.44 357 ARG A CA 1
ATOM 2731 C C . ARG A 1 357 ? -22.033 3.462 37.071 1.00 98.44 357 ARG A C 1
ATOM 2733 O O . ARG A 1 357 ? -22.532 3.613 38.185 1.00 98.44 357 ARG A O 1
ATOM 2740 N N . PHE A 1 358 ? -21.116 4.291 36.570 1.00 98.44 358 PHE A N 1
ATOM 2741 C CA . PHE A 1 358 ? -20.505 5.414 37.304 1.00 98.44 358 PHE A CA 1
ATOM 2742 C C . PHE A 1 358 ? -20.485 6.677 36.436 1.00 98.44 358 PHE A C 1
ATOM 2744 O O . PHE A 1 358 ? -19.937 6.650 35.332 1.00 98.44 358 PHE A O 1
ATOM 2751 N N . THR A 1 359 ? -21.105 7.766 36.904 1.00 98.19 359 THR A N 1
ATOM 2752 C CA . THR A 1 359 ? -21.347 8.946 36.059 1.00 98.19 359 THR A CA 1
ATOM 2753 C C . THR A 1 359 ? -21.431 10.285 36.805 1.00 98.19 359 THR A C 1
ATOM 2755 O O . THR A 1 359 ? -21.651 10.324 38.019 1.00 98.19 359 THR A O 1
ATOM 2758 N N . ASN A 1 360 ? -21.310 11.382 36.046 1.00 95.88 360 ASN A N 1
ATOM 2759 C CA . ASN A 1 360 ? -21.545 12.773 36.450 1.00 95.88 360 ASN A CA 1
ATOM 2760 C C . ASN A 1 360 ? -20.668 13.291 37.607 1.00 95.88 360 ASN A C 1
ATOM 2762 O O . ASN A 1 360 ? -21.116 14.137 38.388 1.00 95.88 360 ASN A O 1
ATOM 2766 N N . ALA A 1 361 ? -19.427 12.817 37.747 1.00 95.56 361 ALA A N 1
ATOM 2767 C CA . ALA A 1 361 ? -18.482 13.431 38.681 1.00 95.56 361 ALA A CA 1
ATOM 2768 C C . ALA A 1 361 ? -17.961 14.787 38.178 1.00 95.56 361 ALA A C 1
ATOM 2770 O O . ALA A 1 361 ? -17.753 14.976 36.979 1.00 95.56 361 ALA A O 1
ATOM 2771 N N . SER A 1 362 ? -17.677 15.709 39.105 1.00 94.19 362 SER A N 1
ATOM 2772 C CA . SER A 1 362 ? -16.874 16.913 38.827 1.00 94.19 362 SER A CA 1
ATOM 2773 C C . SER A 1 362 ? -15.373 16.614 38.697 1.00 94.19 362 SER A C 1
ATOM 2775 O O . SER A 1 362 ? -14.620 17.444 38.189 1.00 94.19 362 SER A O 1
ATOM 2777 N N . GLY A 1 363 ? -14.958 15.423 39.135 1.00 94.06 363 GLY A N 1
ATOM 2778 C CA . GLY A 1 363 ? -13.678 14.791 38.841 1.00 94.06 363 GLY A CA 1
ATOM 2779 C C . GLY A 1 363 ? -13.827 13.557 37.951 1.00 94.06 363 GLY A C 1
ATOM 2780 O O . GLY A 1 363 ? -14.521 13.578 36.933 1.00 94.06 363 GLY A O 1
ATOM 2781 N N . ASN A 1 364 ? -13.154 12.472 38.343 1.00 96.25 364 ASN A N 1
ATOM 2782 C CA . ASN A 1 364 ? -13.050 11.252 37.543 1.00 96.25 364 ASN A CA 1
ATOM 2783 C C . ASN A 1 364 ? -14.273 10.327 37.713 1.00 96.25 364 ASN A C 1
ATOM 2785 O O . ASN A 1 364 ? -15.009 10.422 38.690 1.00 96.25 364 ASN A O 1
ATOM 2789 N N . GLY A 1 365 ? -14.461 9.340 36.841 1.00 97.19 365 GLY A N 1
ATOM 2790 C CA . GLY A 1 365 ? -15.379 8.234 37.134 1.00 97.19 365 GLY A CA 1
ATOM 2791 C C . GLY A 1 365 ? -14.893 7.426 38.343 1.00 97.19 365 GLY A C 1
ATOM 2792 O O . GLY A 1 365 ? -15.596 7.278 39.343 1.00 97.19 365 GLY A O 1
ATOM 2793 N N . VAL A 1 366 ? -13.638 6.973 38.285 1.00 97.56 366 VAL A N 1
ATOM 2794 C CA . VAL A 1 366 ? -12.957 6.233 39.357 1.00 97.56 366 VAL A CA 1
ATOM 2795 C C . VAL A 1 366 ? -11.566 6.804 39.599 1.00 97.56 366 VAL A C 1
ATOM 2797 O O . VAL A 1 366 ? -10.797 6.990 38.657 1.00 97.56 366 VAL A O 1
ATOM 2800 N N . TRP A 1 367 ? -11.209 7.006 40.867 1.00 95.88 367 TRP A N 1
ATOM 2801 C CA . TRP A 1 367 ? -9.857 7.385 41.278 1.00 95.88 367 TRP A CA 1
ATOM 2802 C C . TRP A 1 367 ? -9.272 6.374 42.271 1.00 95.88 367 TRP A C 1
ATOM 2804 O O . TRP A 1 367 ? -9.948 5.966 43.216 1.00 95.88 367 TRP A O 1
ATOM 2814 N N . ASN A 1 368 ? -8.031 5.932 42.056 1.00 93.94 368 ASN A N 1
ATOM 2815 C CA . ASN A 1 368 ? -7.411 4.886 42.877 1.00 93.94 368 ASN A CA 1
ATOM 2816 C C . ASN A 1 368 ? -5.884 5.084 43.032 1.00 93.94 368 ASN A C 1
ATOM 2818 O O . ASN A 1 368 ? -5.103 4.594 42.212 1.00 93.94 368 ASN A O 1
ATOM 2822 N N . ASP A 1 369 ? -5.424 5.792 44.070 1.00 89.50 369 ASP A N 1
ATOM 2823 C CA . ASP A 1 369 ? -3.998 5.854 44.432 1.00 89.50 369 ASP A CA 1
ATOM 2824 C C . ASP A 1 369 ? -3.519 4.468 44.893 1.00 89.50 369 ASP A C 1
ATOM 2826 O O . ASP A 1 369 ? -4.023 3.902 45.860 1.00 89.50 369 ASP A O 1
ATOM 2830 N N . LYS A 1 370 ? -2.514 3.925 44.198 1.00 87.00 370 LYS A N 1
ATOM 2831 C CA . LYS A 1 370 ? -1.808 2.653 44.460 1.00 87.00 370 LYS A CA 1
ATOM 2832 C C . LYS A 1 370 ? -2.617 1.348 44.415 1.00 87.00 370 LYS A C 1
ATOM 2834 O O . LYS A 1 370 ? -1.980 0.297 44.372 1.00 87.00 370 LYS A O 1
ATOM 2839 N N . GLY A 1 371 ? -3.947 1.378 44.369 1.00 91.88 371 GLY A N 1
ATOM 2840 C CA . GLY A 1 371 ? -4.782 0.174 44.281 1.00 91.88 371 GLY A CA 1
ATOM 2841 C C . GLY A 1 371 ? -4.804 -0.501 42.902 1.00 91.88 371 GLY A C 1
ATOM 2842 O O . GLY A 1 371 ? -3.930 -0.286 42.059 1.00 91.88 371 GLY A O 1
ATOM 2843 N N . ILE A 1 372 ? -5.807 -1.350 42.677 1.00 95.94 372 ILE A N 1
ATOM 2844 C CA . ILE A 1 372 ? -6.057 -2.044 41.405 1.00 95.94 372 ILE A CA 1
ATOM 2845 C C . ILE A 1 372 ? -7.509 -1.785 41.000 1.00 95.94 372 ILE A C 1
ATOM 2847 O O . ILE A 1 372 ? -8.410 -1.985 41.811 1.00 95.94 372 ILE A O 1
ATOM 2851 N N . THR A 1 373 ? -7.753 -1.381 39.755 1.00 97.94 373 THR A N 1
ATOM 2852 C CA . THR A 1 373 ? -9.113 -1.218 39.217 1.00 97.94 373 THR A CA 1
ATOM 2853 C C . THR A 1 373 ? -9.357 -2.239 38.107 1.00 97.94 373 THR A C 1
ATOM 2855 O O . THR A 1 373 ? -8.755 -2.161 37.039 1.00 97.94 373 THR A O 1
ATOM 2858 N N . ASN A 1 374 ? -10.242 -3.200 38.363 1.00 98.44 374 ASN A N 1
ATOM 2859 C CA . ASN A 1 374 ? -10.661 -4.239 37.428 1.00 98.44 374 ASN A CA 1
ATOM 2860 C C . ASN A 1 374 ? -12.039 -3.886 36.858 1.00 98.44 374 ASN A C 1
ATOM 2862 O O . ASN A 1 374 ? -13.005 -3.738 37.612 1.00 98.44 374 ASN A O 1
ATOM 2866 N N . VAL A 1 375 ? -12.137 -3.790 35.536 1.00 98.56 375 VAL A N 1
ATOM 2867 C CA . VAL A 1 375 ? -13.379 -3.499 34.814 1.00 98.56 375 VAL A CA 1
ATOM 2868 C C . VAL A 1 375 ? -13.721 -4.698 33.940 1.00 98.56 375 VAL A C 1
ATOM 2870 O O . VAL A 1 375 ? -12.942 -5.097 33.074 1.00 98.56 375 VAL A O 1
ATOM 2873 N N . TYR A 1 376 ? -14.865 -5.307 34.226 1.00 97.50 376 TYR A N 1
ATOM 2874 C CA . TYR A 1 376 ? -15.393 -6.472 33.524 1.00 97.50 376 TYR A CA 1
ATOM 2875 C C . TYR A 1 376 ? -16.518 -6.057 32.578 1.00 97.50 376 TYR A C 1
ATOM 2877 O O . TYR A 1 376 ? -16.953 -4.904 32.574 1.00 97.50 376 TYR A O 1
ATOM 2885 N N . ASP A 1 377 ? -16.998 -7.008 31.783 1.00 95.00 377 ASP A N 1
ATOM 2886 C CA . ASP A 1 377 ? -17.989 -6.691 30.768 1.00 95.00 377 ASP A CA 1
ATOM 2887 C C . ASP A 1 377 ? -19.345 -6.239 31.325 1.00 95.00 377 ASP A C 1
ATOM 2889 O O . ASP A 1 377 ? -19.702 -6.550 32.465 1.00 95.00 377 ASP A O 1
ATOM 2893 N N . GLY A 1 378 ? -20.048 -5.414 30.545 1.00 92.31 378 GLY A N 1
ATOM 2894 C CA . GLY A 1 378 ? -21.285 -4.738 30.946 1.00 92.31 378 GLY A CA 1
ATOM 2895 C C . GLY A 1 378 ? -21.140 -3.699 32.071 1.00 92.31 378 GLY A C 1
ATOM 2896 O O . GLY A 1 378 ? -22.153 -3.282 32.638 1.00 92.31 378 GLY A O 1
ATOM 2897 N N . ALA A 1 379 ? -19.920 -3.292 32.444 1.00 97.56 379 ALA A N 1
ATOM 2898 C CA . ALA A 1 379 ? -19.674 -2.148 33.330 1.00 97.56 379 ALA A CA 1
ATOM 2899 C C . ALA A 1 379 ? -19.488 -0.849 32.521 1.00 97.56 379 ALA A C 1
ATOM 2901 O O . ALA A 1 379 ? -18.905 -0.872 31.437 1.00 97.56 379 ALA A O 1
ATOM 2902 N N . TYR A 1 380 ? -19.960 0.289 33.045 1.00 98.38 380 TYR A N 1
ATOM 2903 C CA . TYR A 1 380 ? -19.954 1.573 32.324 1.00 98.38 380 TYR A CA 1
ATOM 2904 C C . TYR A 1 380 ? -19.411 2.728 33.179 1.00 98.38 380 TYR A C 1
ATOM 2906 O O . TYR A 1 380 ? -19.837 2.912 34.321 1.00 98.38 380 TYR A O 1
ATOM 2914 N N . ILE A 1 381 ? -18.522 3.551 32.615 1.00 98.75 381 ILE A N 1
ATOM 2915 C CA . ILE A 1 381 ? -17.945 4.731 33.285 1.00 98.75 381 ILE A CA 1
ATOM 2916 C C . ILE A 1 381 ? -17.983 5.925 32.327 1.00 98.75 381 ILE A C 1
ATOM 2918 O O . ILE A 1 381 ? -17.220 5.968 31.360 1.00 98.75 381 ILE A O 1
ATOM 2922 N N . TYR A 1 382 ? -18.883 6.883 32.557 1.00 98.56 382 TYR A N 1
ATOM 2923 C CA . TYR A 1 382 ? -19.216 7.857 31.515 1.00 98.56 382 TYR A CA 1
ATOM 2924 C C . TYR A 1 382 ? -19.648 9.239 32.006 1.00 98.56 382 TYR A C 1
ATOM 2926 O O . TYR A 1 382 ? -20.153 9.385 33.118 1.00 98.56 382 TYR A O 1
ATOM 2934 N N . ASN A 1 383 ? -19.493 10.247 31.144 1.00 98.00 383 ASN A N 1
ATOM 2935 C CA . ASN A 1 383 ? -19.886 11.643 31.385 1.00 98.00 383 ASN A CA 1
ATOM 2936 C C . ASN A 1 383 ? -19.290 12.245 32.677 1.00 98.00 383 ASN A C 1
ATOM 2938 O O . ASN A 1 383 ? -19.981 12.932 33.429 1.00 98.00 383 ASN A O 1
ATOM 2942 N N . ASN A 1 384 ? -18.014 11.971 32.966 1.00 97.75 384 ASN A N 1
ATOM 2943 C CA . ASN A 1 384 ? -17.297 12.569 34.097 1.00 97.75 384 ASN A CA 1
ATOM 2944 C C . ASN A 1 384 ? -16.425 13.742 33.626 1.00 97.75 384 ASN A C 1
ATOM 2946 O O . ASN A 1 384 ? -15.835 13.698 32.545 1.00 97.75 384 ASN A O 1
ATOM 2950 N N . HIS A 1 385 ? -16.340 14.793 34.442 1.00 96.19 385 HIS A N 1
ATOM 2951 C CA . HIS A 1 385 ? -15.741 16.075 34.059 1.00 96.19 385 HIS A CA 1
ATOM 2952 C C . HIS A 1 385 ? -14.200 16.054 33.970 1.00 96.19 385 HIS A C 1
ATOM 2954 O O . HIS A 1 385 ? -13.600 17.009 33.481 1.00 96.19 385 HIS A O 1
ATOM 2960 N N . THR A 1 386 ? -13.529 14.981 34.407 1.00 95.69 386 THR A N 1
ATOM 2961 C CA . THR A 1 386 ? -12.108 14.751 34.086 1.00 95.69 386 THR A CA 1
ATOM 2962 C C . THR A 1 386 ? -11.880 13.435 33.339 1.00 95.69 386 THR A C 1
ATOM 2964 O O . THR A 1 386 ? -12.124 13.381 32.134 1.00 95.69 386 THR A O 1
ATOM 2967 N N . HIS A 1 387 ? -11.395 12.383 34.006 1.00 96.56 387 HIS A N 1
ATOM 2968 C CA . HIS A 1 387 ? -11.061 11.101 33.379 1.00 96.56 387 HIS A CA 1
ATOM 2969 C C . HIS A 1 387 ? -12.117 10.031 33.662 1.00 96.56 387 HIS A C 1
ATOM 2971 O O . HIS A 1 387 ? -12.788 10.078 34.691 1.00 96.56 387 HIS A O 1
ATOM 2977 N N . GLY A 1 388 ? -12.217 9.000 32.822 1.00 98.00 388 GLY A N 1
ATOM 2978 C CA . GLY A 1 388 ? -12.993 7.804 33.175 1.00 98.00 388 GLY A CA 1
ATOM 2979 C C . GLY A 1 388 ? -12.380 7.087 34.387 1.00 98.00 388 GLY A C 1
ATOM 2980 O O . GLY A 1 388 ? -13.020 6.946 35.429 1.00 98.00 388 GLY A O 1
ATOM 2981 N N . ILE A 1 389 ? -11.105 6.702 34.291 1.00 97.69 389 ILE A N 1
ATOM 2982 C CA . ILE A 1 389 ? -10.325 6.105 35.388 1.00 97.69 389 ILE A CA 1
ATOM 2983 C C . ILE A 1 389 ? -8.983 6.826 35.536 1.00 97.69 389 ILE A C 1
ATOM 2985 O O . ILE A 1 389 ? -8.255 6.974 34.557 1.00 97.69 389 ILE A O 1
ATOM 2989 N N . ALA A 1 390 ? -8.618 7.182 36.769 1.00 94.88 390 ALA A N 1
ATOM 2990 C CA . ALA A 1 390 ? -7.294 7.682 37.140 1.00 94.88 390 ALA A CA 1
ATOM 2991 C C . ALA A 1 390 ? -6.663 6.812 38.250 1.00 94.88 390 ALA A C 1
ATOM 2993 O O . ALA A 1 390 ? -7.284 6.580 39.290 1.00 94.88 390 ALA A O 1
ATOM 2994 N N . THR A 1 391 ? -5.428 6.322 38.075 1.00 92.00 391 THR A N 1
ATOM 2995 C CA . THR A 1 391 ? -4.734 5.529 39.116 1.00 92.00 391 THR A CA 1
ATOM 2996 C C . THR A 1 391 ? -3.215 5.708 39.165 1.00 92.00 391 THR A C 1
ATOM 2998 O O . THR A 1 391 ? -2.531 5.792 38.147 1.00 92.00 391 THR A O 1
ATOM 3001 N N . CYS A 1 392 ? -2.646 5.651 40.371 1.00 88.19 392 CYS A N 1
ATOM 3002 C CA . CYS A 1 392 ? -1.193 5.622 40.575 1.00 88.19 392 CYS A CA 1
ATOM 3003 C C . CYS A 1 392 ? -0.579 4.205 40.455 1.00 88.19 392 CYS A C 1
ATOM 3005 O O . CYS A 1 392 ? 0.593 4.006 40.784 1.00 88.19 392 CYS A O 1
ATOM 3007 N N . ASN A 1 393 ? -1.354 3.197 40.027 1.00 92.56 393 ASN A N 1
ATOM 3008 C CA . ASN A 1 393 ? -0.881 1.819 39.865 1.00 92.56 393 ASN A CA 1
ATOM 3009 C C . ASN A 1 393 ? -1.506 1.092 38.656 1.00 92.56 393 ASN A C 1
ATOM 3011 O O . ASN A 1 393 ? -1.002 1.279 37.548 1.00 92.56 393 ASN A O 1
ATOM 3015 N N . MET A 1 394 ? -2.528 0.245 38.844 1.00 95.06 394 MET A N 1
ATOM 3016 C CA . MET A 1 394 ? -2.950 -0.747 37.841 1.00 95.06 394 MET A CA 1
ATOM 3017 C C . MET A 1 394 ? -4.427 -0.631 37.445 1.00 95.06 394 MET A C 1
ATOM 3019 O O . MET A 1 394 ? -5.305 -0.622 38.309 1.00 95.06 394 MET A O 1
ATOM 3023 N N . VAL A 1 395 ? -4.694 -0.668 36.136 1.00 97.81 395 VAL A N 1
ATOM 3024 C CA . VAL A 1 395 ? -6.028 -0.937 35.570 1.00 97.81 395 VAL A CA 1
ATOM 3025 C C . VAL A 1 395 ? -5.999 -2.224 34.747 1.00 97.81 395 VAL A C 1
ATOM 3027 O O . VAL A 1 395 ? -5.095 -2.412 33.932 1.00 97.81 395 VAL A O 1
ATOM 3030 N N . ASN A 1 396 ? -7.002 -3.084 34.926 1.00 98.31 396 ASN A N 1
ATOM 3031 C CA . ASN A 1 396 ? -7.267 -4.232 34.060 1.00 98.31 396 ASN A CA 1
ATOM 3032 C C . ASN A 1 396 ? -8.655 -4.070 33.425 1.00 98.31 396 ASN A C 1
ATOM 3034 O O . ASN A 1 396 ? -9.662 -4.067 34.132 1.00 98.31 396 ASN A O 1
ATOM 3038 N N . LEU A 1 397 ? -8.699 -3.932 32.101 1.00 98.31 397 LEU A N 1
ATOM 3039 C CA . LEU A 1 397 ? -9.916 -3.841 31.303 1.00 98.31 397 LEU A CA 1
ATOM 3040 C C . LEU A 1 397 ? -10.139 -5.176 30.575 1.00 98.31 397 LEU A C 1
ATOM 3042 O O . LEU A 1 397 ? -9.402 -5.543 29.652 1.00 98.31 397 LEU A O 1
ATOM 3046 N N . TYR A 1 398 ? -11.142 -5.919 31.034 1.00 97.75 398 TYR A N 1
ATOM 3047 C CA . TYR A 1 398 ? -11.577 -7.196 30.463 1.00 97.75 398 TYR A CA 1
ATOM 3048 C C . TYR A 1 398 ? -12.786 -7.029 29.531 1.00 97.75 398 TYR A C 1
ATOM 3050 O O . TYR A 1 398 ? -12.951 -7.808 28.601 1.00 97.75 398 TYR A O 1
ATOM 3058 N N . GLY A 1 399 ? -13.609 -6.005 29.765 1.00 94.50 399 GLY A N 1
ATOM 3059 C CA . GLY A 1 399 ? -14.830 -5.689 29.020 1.00 94.50 399 GLY A CA 1
ATOM 3060 C C . GLY A 1 399 ? -15.381 -4.323 29.441 1.00 94.50 399 GLY A C 1
ATOM 3061 O O . GLY A 1 399 ? -14.712 -3.601 30.180 1.00 94.50 399 GLY A O 1
ATOM 3062 N N . GLY A 1 400 ? -16.599 -3.982 29.023 1.00 95.38 400 GLY A N 1
ATOM 3063 C CA . GLY A 1 400 ? -17.277 -2.754 29.448 1.00 95.38 400 GLY A CA 1
ATOM 3064 C C . GLY A 1 400 ? -16.839 -1.502 28.681 1.00 95.38 400 GLY A C 1
ATOM 3065 O O . GLY A 1 400 ? -15.979 -1.559 27.804 1.00 95.38 400 GLY A O 1
ATOM 3066 N N . SER A 1 401 ? -17.469 -0.363 28.983 1.00 98.50 401 SER A N 1
ATOM 3067 C CA . SER A 1 401 ? -17.373 0.865 28.177 1.00 98.50 401 SER A CA 1
ATOM 3068 C C . SER A 1 401 ? -17.013 2.114 28.986 1.00 98.50 401 SER A C 1
ATOM 3070 O O . SER A 1 401 ? -17.606 2.383 30.034 1.00 98.50 401 SER A O 1
ATOM 3072 N N . ILE A 1 402 ? -16.074 2.915 28.470 1.00 98.75 402 ILE A N 1
ATOM 3073 C CA . ILE A 1 402 ? -15.596 4.158 29.096 1.00 98.75 402 ILE A CA 1
ATOM 3074 C C . ILE A 1 402 ? -15.668 5.312 28.087 1.00 98.75 402 ILE A C 1
ATOM 3076 O O . ILE A 1 402 ? -14.883 5.353 27.135 1.00 98.75 402 ILE A O 1
ATOM 3080 N N . TYR A 1 403 ? -16.613 6.241 28.273 1.00 98.69 403 TYR A N 1
ATOM 3081 C CA . TYR A 1 403 ? -16.943 7.221 27.230 1.00 98.69 403 TYR A CA 1
ATOM 3082 C C . TYR A 1 403 ? -17.477 8.573 27.711 1.00 98.69 403 TYR A C 1
ATOM 3084 O O . TYR A 1 403 ? -17.985 8.706 28.820 1.00 98.69 403 TYR A O 1
ATOM 3092 N N . GLY A 1 404 ? -17.389 9.595 26.857 1.00 97.62 404 GLY A N 1
ATOM 3093 C CA . GLY A 1 404 ? -17.972 10.918 27.124 1.00 97.62 404 GLY A CA 1
ATOM 3094 C C . GLY A 1 404 ? -17.299 11.703 28.257 1.00 97.62 404 GLY A C 1
ATOM 3095 O O . GLY A 1 404 ? -17.874 12.669 28.753 1.00 97.62 404 GLY A O 1
ATOM 3096 N N . ASN A 1 405 ? -16.109 11.288 28.705 1.00 98.25 405 ASN A N 1
ATOM 3097 C CA . ASN A 1 405 ? -15.352 11.988 29.745 1.00 98.25 405 ASN A CA 1
ATOM 3098 C C . ASN A 1 405 ? -14.546 13.147 29.123 1.00 98.25 405 ASN A C 1
ATOM 3100 O O . ASN A 1 405 ? -14.080 13.041 27.986 1.00 98.25 405 ASN A O 1
ATOM 3104 N N . THR A 1 406 ? -14.385 14.263 29.840 1.00 98.19 406 THR A N 1
ATOM 3105 C CA . THR A 1 406 ? -13.829 15.511 29.269 1.00 98.19 406 THR A CA 1
ATOM 3106 C C . THR A 1 406 ? -12.357 15.410 28.855 1.00 98.19 406 THR A C 1
ATOM 3108 O O . THR A 1 406 ? -11.961 16.061 27.891 1.00 98.19 406 THR A O 1
ATOM 3111 N N . TYR A 1 407 ? -11.558 14.592 29.544 1.00 96.69 407 TYR A N 1
ATOM 3112 C CA . TYR A 1 407 ? -10.151 14.331 29.224 1.00 96.69 407 TYR A CA 1
ATOM 3113 C C . TYR A 1 407 ? -9.962 12.863 28.799 1.00 96.69 407 TYR A C 1
ATOM 3115 O O . TYR A 1 407 ? -10.646 12.394 27.892 1.00 96.69 407 TYR A O 1
ATOM 3123 N N . ASP A 1 408 ? -9.014 12.138 29.401 1.00 97.69 408 ASP A N 1
ATOM 3124 C CA . ASP A 1 408 ? -8.710 10.746 29.038 1.00 97.69 408 ASP A CA 1
ATOM 3125 C C . ASP A 1 408 ? -9.752 9.716 29.529 1.00 97.69 408 ASP A C 1
ATOM 3127 O O . ASP A 1 408 ? -10.267 9.820 30.643 1.00 97.69 408 ASP A O 1
ATOM 3131 N N . GLY A 1 409 ? -9.980 8.645 28.764 1.00 98.06 409 GLY A N 1
ATOM 3132 C CA . GLY A 1 409 ? -10.766 7.482 29.194 1.00 98.06 409 GLY A CA 1
ATOM 3133 C C . GLY A 1 409 ? -10.099 6.730 30.353 1.00 98.06 409 GLY A C 1
ATOM 3134 O O . GLY A 1 409 ? -10.677 6.609 31.433 1.00 98.06 409 GLY A O 1
ATOM 3135 N N . ILE A 1 410 ? -8.855 6.272 30.169 1.00 97.88 410 ILE A N 1
ATOM 3136 C CA . ILE A 1 410 ? -8.021 5.700 31.242 1.00 97.88 410 ILE A CA 1
ATOM 3137 C C . ILE A 1 410 ? -6.674 6.420 31.311 1.00 97.88 410 ILE A C 1
ATOM 3139 O O . ILE A 1 410 ? -5.961 6.507 30.313 1.00 97.88 410 ILE A O 1
ATOM 3143 N N . ARG A 1 411 ? -6.278 6.832 32.518 1.00 93.44 411 ARG A N 1
ATOM 3144 C CA . ARG A 1 411 ? -4.956 7.370 32.856 1.00 93.44 411 ARG A CA 1
ATOM 3145 C C . ARG A 1 411 ? -4.351 6.588 34.027 1.00 93.44 411 ARG A C 1
ATOM 3147 O O . ARG A 1 411 ? -4.981 6.443 35.076 1.00 93.44 411 ARG A O 1
ATOM 3154 N N . ALA A 1 412 ? -3.126 6.084 33.874 1.00 92.25 412 ALA A N 1
ATOM 3155 C CA . ALA A 1 412 ? -2.442 5.343 34.939 1.00 92.25 412 ALA A CA 1
ATOM 3156 C C . ALA A 1 412 ? -0.932 5.595 34.966 1.00 92.25 412 ALA A C 1
ATOM 3158 O O . ALA A 1 412 ? -0.338 5.842 33.924 1.00 92.25 412 ALA A O 1
ATOM 3159 N N . GLN A 1 413 ? -0.308 5.453 36.142 1.00 90.44 413 GLN A N 1
ATOM 3160 C CA . GLN A 1 413 ? 1.129 5.719 36.338 1.00 90.44 413 GLN A CA 1
ATOM 3161 C C . GLN A 1 413 ? 2.053 4.492 36.240 1.00 90.44 413 GLN A C 1
ATOM 3163 O O . GLN A 1 413 ? 3.277 4.652 36.253 1.00 90.44 413 GLN A O 1
ATOM 3168 N N . LYS A 1 414 ? 1.508 3.264 36.190 1.00 93.31 414 LYS A N 1
ATOM 3169 C CA . LYS A 1 414 ? 2.318 2.029 36.131 1.00 93.31 414 LYS A CA 1
ATOM 3170 C C . LYS A 1 414 ? 1.848 0.997 35.116 1.00 93.31 414 LYS A C 1
ATOM 3172 O O . LYS A 1 414 ? 2.669 0.583 34.306 1.00 93.31 414 LYS A O 1
ATOM 3177 N N . ILE A 1 415 ? 0.603 0.521 35.176 1.00 96.00 415 ILE A N 1
ATOM 3178 C CA . ILE A 1 415 ? 0.142 -0.592 34.329 1.00 96.00 415 ILE A CA 1
ATOM 3179 C C . ILE A 1 415 ? -1.292 -0.354 33.853 1.00 96.00 415 ILE A C 1
ATOM 3181 O O . ILE A 1 415 ? -2.186 -0.088 34.654 1.00 96.00 415 ILE A O 1
ATOM 3185 N N . ILE A 1 416 ? -1.514 -0.533 32.552 1.00 97.81 416 ILE A N 1
ATOM 3186 C CA . ILE A 1 416 ? -2.846 -0.669 31.955 1.00 97.81 416 ILE A CA 1
ATOM 3187 C C . ILE A 1 416 ? -2.829 -1.941 31.110 1.00 97.81 416 ILE A C 1
ATOM 3189 O O . ILE A 1 416 ? -2.079 -2.028 30.138 1.00 97.81 416 ILE A O 1
ATOM 3193 N N . ASN A 1 417 ? -3.651 -2.923 31.468 1.00 98.31 417 ASN A N 1
ATOM 3194 C CA . ASN A 1 417 ? -3.867 -4.126 30.670 1.00 98.31 417 ASN A CA 1
ATOM 3195 C C . ASN A 1 417 ? -5.254 -4.045 30.032 1.00 98.31 417 ASN A C 1
ATOM 3197 O O . ASN A 1 417 ? -6.245 -3.923 30.749 1.00 98.31 417 ASN A O 1
ATOM 3201 N N . MET A 1 418 ? -5.335 -4.131 28.708 1.00 98.44 418 MET A N 1
ATOM 3202 C CA . MET A 1 418 ? -6.588 -4.119 27.956 1.00 98.44 418 MET A CA 1
ATOM 3203 C C . MET A 1 418 ? -6.704 -5.396 27.128 1.00 98.44 418 MET A C 1
ATOM 3205 O O . MET A 1 418 ? -5.931 -5.622 26.201 1.00 98.44 418 MET A O 1
ATOM 3209 N N . SER A 1 419 ? -7.670 -6.234 27.487 1.00 98.00 419 SER A N 1
ATOM 3210 C CA . SER A 1 419 ? -7.960 -7.509 26.816 1.00 98.00 419 SER A CA 1
ATOM 3211 C C . SER A 1 419 ? -9.312 -7.515 26.099 1.00 98.00 419 SER A C 1
ATOM 3213 O O . SER A 1 419 ? -9.486 -8.266 25.144 1.00 98.00 419 SER A O 1
ATOM 3215 N N . GLY A 1 420 ? -10.213 -6.615 26.494 1.00 95.19 420 GLY A N 1
ATOM 3216 C CA . GLY A 1 420 ? -11.496 -6.341 25.856 1.00 95.19 420 GLY A CA 1
ATOM 3217 C C . GLY A 1 420 ? -11.975 -4.933 26.218 1.00 95.19 420 GLY A C 1
ATOM 3218 O O . GLY A 1 420 ? -11.187 -4.118 26.701 1.00 95.19 420 GLY A O 1
ATOM 3219 N N . GLY A 1 421 ? -13.264 -4.666 26.011 1.00 96.19 421 GLY A N 1
ATOM 3220 C CA . GLY A 1 421 ? -13.903 -3.386 26.335 1.00 96.19 421 GLY A CA 1
ATOM 3221 C C . GLY A 1 421 ? -13.700 -2.293 25.281 1.00 96.19 421 GLY A C 1
ATOM 3222 O O . GLY A 1 421 ? -12.935 -2.461 24.327 1.00 96.19 421 GLY A O 1
ATOM 3223 N N . ASN A 1 422 ? -14.413 -1.178 25.459 1.00 98.25 422 ASN A N 1
ATOM 3224 C CA . ASN A 1 422 ? -14.480 -0.073 24.506 1.00 98.25 422 ASN A CA 1
ATOM 3225 C C . ASN A 1 422 ? -14.205 1.295 25.160 1.00 98.25 422 ASN A C 1
ATOM 3227 O O . ASN A 1 422 ? -14.780 1.622 26.200 1.00 98.25 422 ASN A O 1
ATOM 3231 N N . LEU A 1 423 ? -13.349 2.117 24.544 1.00 98.69 423 LEU A N 1
ATOM 3232 C CA . LEU A 1 423 ? -13.030 3.471 25.010 1.00 98.69 423 LEU A CA 1
ATOM 3233 C C . LEU A 1 423 ? -13.254 4.487 23.891 1.00 98.69 423 LEU A C 1
ATOM 3235 O O . LEU A 1 423 ? -12.488 4.526 22.922 1.00 98.69 423 LEU A O 1
ATOM 3239 N N . TYR A 1 424 ? -14.289 5.318 24.027 1.00 98.62 424 TYR A N 1
ATOM 3240 C CA . TYR A 1 424 ? -14.734 6.177 22.931 1.00 98.62 424 TYR A CA 1
ATOM 3241 C C . TYR A 1 424 ? -15.314 7.524 23.350 1.00 98.62 424 TYR A C 1
ATOM 3243 O O . TYR A 1 424 ? -15.743 7.698 24.483 1.00 98.62 424 TYR A O 1
ATOM 3251 N N . ASN A 1 425 ? -15.332 8.501 22.440 1.00 98.19 425 ASN A N 1
ATOM 3252 C CA . ASN A 1 425 ? -15.845 9.855 22.701 1.00 98.19 425 ASN A CA 1
ATOM 3253 C C . ASN A 1 425 ? -15.250 10.533 23.963 1.00 98.19 425 ASN A C 1
ATOM 3255 O O . ASN A 1 425 ? -15.925 11.342 24.598 1.00 98.19 425 ASN A O 1
ATOM 3259 N N . ASN A 1 426 ? -14.014 10.204 24.362 1.00 98.12 426 ASN A N 1
ATOM 3260 C CA . ASN A 1 426 ? -13.302 10.910 25.433 1.00 98.12 426 ASN A CA 1
ATOM 3261 C C . ASN A 1 426 ? -12.508 12.087 24.834 1.00 98.12 426 ASN A C 1
ATOM 3263 O O . ASN A 1 426 ? -11.946 11.975 23.739 1.00 98.12 426 ASN A O 1
ATOM 3267 N N . GLY A 1 427 ? -12.491 13.231 25.522 1.00 97.06 427 GLY A N 1
ATOM 3268 C CA . GLY A 1 427 ? -12.024 14.502 24.956 1.00 97.06 427 GLY A CA 1
ATOM 3269 C C . GLY A 1 427 ? -10.517 14.594 24.686 1.00 97.06 427 GLY A C 1
ATOM 3270 O O . GLY A 1 427 ? -10.118 15.353 23.803 1.00 97.06 427 GLY A O 1
ATOM 3271 N N . GLU A 1 428 ? -9.692 13.794 25.371 1.00 96.62 428 GLU A N 1
ATOM 3272 C CA . GLU A 1 428 ? -8.255 13.653 25.085 1.00 96.62 428 GLU A CA 1
ATOM 3273 C C . GLU A 1 428 ? -7.908 12.243 24.579 1.00 96.62 428 GLU A C 1
ATOM 3275 O O . GLU A 1 428 ? -8.174 11.936 23.412 1.00 96.62 428 GLU A O 1
ATOM 3280 N N . CYS A 1 429 ? -7.278 11.385 25.386 1.00 97.44 429 CYS A N 1
ATOM 3281 C CA . CYS A 1 429 ? -6.904 10.038 24.953 1.00 97.44 429 CYS A CA 1
ATOM 3282 C C . CYS A 1 429 ? -7.983 9.003 25.297 1.00 97.44 429 CYS A C 1
ATOM 3284 O O . CYS A 1 429 ? -8.585 9.064 26.363 1.00 97.44 429 CYS A O 1
ATOM 3286 N N . GLY A 1 430 ? -8.152 7.957 24.488 1.00 98.19 430 GLY A N 1
ATOM 3287 C CA . GLY A 1 430 ? -8.790 6.730 24.977 1.00 98.19 430 GLY A CA 1
ATOM 3288 C C . GLY A 1 430 ? -7.969 6.135 26.128 1.00 98.19 430 GLY A C 1
ATOM 3289 O O . GLY A 1 430 ? -8.467 5.961 27.240 1.00 98.19 430 GLY A O 1
ATOM 3290 N N . VAL A 1 431 ? -6.669 5.930 25.888 1.00 97.81 431 VAL A N 1
ATOM 3291 C CA . VAL A 1 431 ? -5.685 5.520 26.904 1.00 97.81 431 VAL A CA 1
ATOM 3292 C C . VAL A 1 431 ? -4.516 6.500 26.966 1.0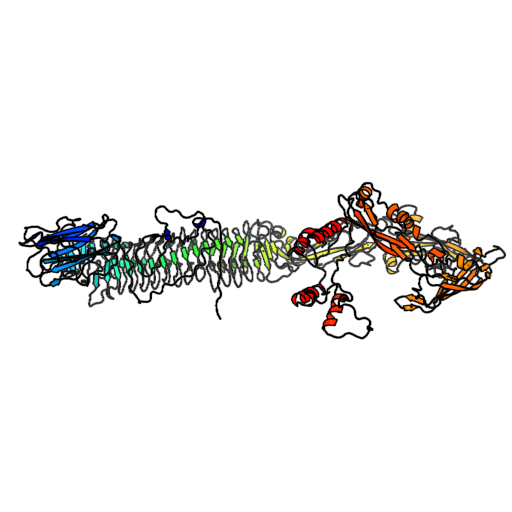0 97.81 431 VAL A C 1
ATOM 3294 O O . VAL A 1 431 ? -3.800 6.685 25.981 1.00 97.81 431 VAL A O 1
ATOM 3297 N N . HIS A 1 432 ? -4.264 7.067 28.144 1.00 94.94 432 HIS A N 1
ATOM 3298 C CA . HIS A 1 432 ? -3.098 7.896 28.431 1.00 94.94 432 HIS A CA 1
ATOM 3299 C C . HIS A 1 432 ? -2.055 7.100 29.233 1.00 94.94 432 HIS A C 1
ATOM 3301 O O . HIS A 1 432 ? -2.184 6.864 30.435 1.00 94.94 432 HIS A O 1
ATOM 3307 N N . ALA A 1 433 ? -0.995 6.698 28.532 1.00 91.25 433 ALA A N 1
ATOM 3308 C CA . ALA A 1 433 ? 0.154 5.937 29.025 1.00 91.25 433 ALA A CA 1
ATOM 3309 C C . ALA A 1 433 ? 1.431 6.801 29.157 1.00 91.25 433 ALA A C 1
ATOM 3311 O O . ALA A 1 433 ? 2.542 6.281 29.092 1.00 91.25 433 ALA A O 1
ATOM 3312 N N . GLY A 1 434 ? 1.283 8.126 29.275 1.00 77.00 434 GLY A N 1
ATOM 3313 C CA . GLY A 1 434 ? 2.387 9.078 29.449 1.00 77.00 434 GLY A CA 1
ATOM 3314 C C . GLY A 1 434 ? 2.807 9.267 30.906 1.00 77.00 434 GLY A C 1
ATOM 3315 O O . GLY A 1 434 ? 4.002 9.360 31.187 1.00 77.00 434 GLY A O 1
ATOM 3316 N N . ASP A 1 435 ? 1.824 9.274 31.809 1.00 75.62 435 ASP A N 1
ATOM 3317 C CA . ASP A 1 435 ? 1.995 9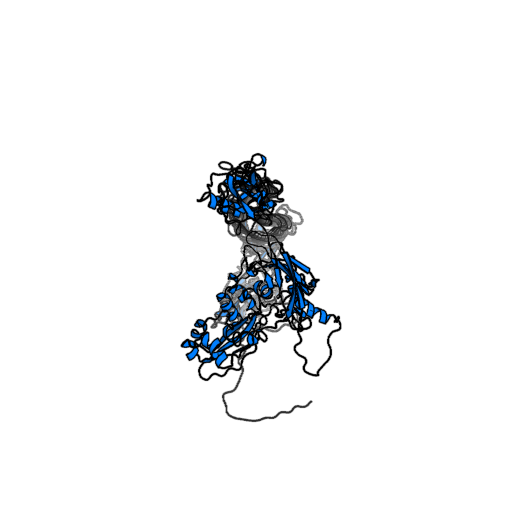.539 33.237 1.00 75.62 435 ASP A CA 1
ATOM 3318 C C . ASP A 1 435 ? 2.843 8.450 33.924 1.00 75.62 435 ASP A C 1
ATOM 3320 O O . ASP A 1 435 ? 2.728 7.256 33.628 1.00 75.62 435 ASP A O 1
ATOM 3324 N N . GLY A 1 436 ? 3.707 8.845 34.861 1.00 78.00 436 GLY A N 1
ATOM 3325 C CA . GLY A 1 436 ? 4.633 7.934 35.541 1.00 78.00 436 GLY A CA 1
ATOM 3326 C C . GLY A 1 436 ? 5.486 7.095 34.578 1.00 78.00 436 GLY A C 1
ATOM 3327 O O . GLY A 1 436 ? 5.908 7.557 33.528 1.00 78.00 436 GLY A O 1
ATOM 3328 N N . THR A 1 437 ? 5.763 5.837 34.922 1.00 87.75 437 THR A N 1
ATOM 3329 C CA . THR A 1 437 ? 6.435 4.885 34.014 1.00 87.75 437 THR A CA 1
ATOM 3330 C C . THR A 1 437 ? 5.428 3.867 33.488 1.00 87.75 437 THR A C 1
ATOM 3332 O O . THR A 1 437 ? 5.636 2.657 33.614 1.00 87.75 437 THR A O 1
ATOM 3335 N N . CYS A 1 438 ? 4.293 4.352 32.979 1.00 92.38 438 CYS A N 1
ATOM 3336 C CA . CYS A 1 438 ? 3.171 3.501 32.612 1.00 92.38 438 CYS A CA 1
ATOM 3337 C C . CYS A 1 438 ? 3.518 2.525 31.481 1.00 92.38 438 CYS A C 1
ATOM 3339 O O . CYS A 1 438 ? 4.066 2.910 30.452 1.00 92.38 438 CYS A O 1
ATOM 3341 N N . THR A 1 439 ? 3.174 1.252 31.660 1.00 95.75 439 THR A N 1
ATOM 3342 C CA . THR A 1 439 ? 3.201 0.226 30.618 1.00 95.75 439 THR A CA 1
ATOM 3343 C C . THR A 1 439 ? 1.768 -0.108 30.229 1.00 95.75 439 THR A C 1
ATOM 3345 O O . THR A 1 439 ? 1.045 -0.751 30.992 1.00 95.75 439 THR A O 1
ATOM 3348 N N . PHE A 1 440 ? 1.362 0.314 29.035 1.00 97.38 440 PHE A N 1
ATOM 3349 C CA . PHE A 1 440 ? 0.096 -0.086 28.434 1.00 97.38 440 PHE A CA 1
ATOM 3350 C C . PHE A 1 440 ? 0.300 -1.325 27.559 1.00 97.38 440 PHE A C 1
ATOM 3352 O O . PHE A 1 440 ? 1.187 -1.346 26.704 1.00 97.38 440 PHE A O 1
ATOM 3359 N N . THR A 1 441 ? -0.520 -2.355 27.765 1.00 98.38 441 THR A N 1
ATOM 3360 C CA . THR A 1 441 ? -0.562 -3.554 26.922 1.00 98.38 441 THR A CA 1
ATOM 3361 C C . THR A 1 441 ? -1.989 -3.812 26.454 1.00 98.38 441 THR A C 1
ATOM 3363 O O . THR A 1 441 ? -2.880 -4.005 27.278 1.00 98.38 441 THR A O 1
ATOM 3366 N N . MET A 1 442 ? -2.190 -3.855 25.137 1.00 98.50 442 MET A N 1
ATOM 3367 C CA . MET A 1 442 ? -3.477 -4.119 24.491 1.00 98.50 442 MET A CA 1
ATOM 3368 C C . MET A 1 442 ? -3.417 -5.446 23.731 1.00 98.50 442 MET A C 1
ATOM 3370 O O . MET A 1 442 ? -2.555 -5.620 22.870 1.00 98.50 442 MET A O 1
ATOM 3374 N N . THR A 1 443 ? -4.310 -6.384 24.038 1.00 98.50 443 THR A N 1
ATOM 3375 C CA . THR A 1 443 ? -4.457 -7.670 23.329 1.00 98.50 443 THR A CA 1
ATOM 3376 C C . THR A 1 443 ? -5.816 -7.826 22.646 1.00 98.50 443 THR A C 1
ATOM 3378 O O . THR A 1 443 ? -5.981 -8.749 21.856 1.00 98.50 443 THR A O 1
ATOM 3381 N N . GLY A 1 444 ? -6.774 -6.941 22.926 1.00 96.50 444 GLY A N 1
ATOM 3382 C CA . GLY A 1 444 ? -8.127 -6.965 22.372 1.00 96.50 444 GLY A CA 1
ATOM 3383 C C . GLY A 1 444 ? -8.907 -5.697 22.728 1.00 96.50 444 GLY A C 1
ATOM 3384 O O . GLY A 1 444 ? -8.345 -4.764 23.303 1.00 96.50 444 GLY A O 1
ATOM 3385 N N . GLY A 1 445 ? -10.193 -5.664 22.376 1.00 97.94 445 GLY A N 1
ATOM 3386 C CA . GLY A 1 445 ? -11.066 -4.497 22.557 1.00 97.94 445 GLY A CA 1
ATOM 3387 C C . GLY A 1 445 ? -10.861 -3.383 21.519 1.00 97.94 445 GLY A C 1
ATOM 3388 O O . GLY A 1 445 ? -10.175 -3.563 20.504 1.00 97.94 445 GLY A O 1
ATOM 3389 N N . THR A 1 446 ? -11.495 -2.235 21.764 1.00 98.69 446 THR A N 1
ATOM 3390 C CA . THR A 1 446 ? -11.616 -1.120 20.809 1.00 98.69 446 THR A CA 1
ATOM 3391 C C . THR A 1 446 ? -11.331 0.243 21.444 1.00 98.69 446 THR A C 1
ATOM 3393 O O . THR A 1 446 ? -11.716 0.513 22.581 1.00 98.69 446 THR A O 1
ATOM 3396 N N . ILE A 1 447 ? -10.669 1.130 20.696 1.00 98.81 447 ILE A N 1
ATOM 3397 C CA . ILE A 1 447 ? -10.420 2.523 21.096 1.00 98.81 447 ILE A CA 1
ATOM 3398 C C . ILE A 1 447 ? -10.734 3.451 19.915 1.00 98.81 447 ILE A C 1
ATOM 3400 O O . ILE A 1 447 ? -9.983 3.463 18.932 1.00 98.81 447 ILE A O 1
ATOM 3404 N N . HIS A 1 448 ? -11.819 4.228 19.989 1.00 98.69 448 HIS A N 1
ATOM 3405 C CA . HIS A 1 448 ? -12.277 5.013 18.836 1.00 98.69 448 HIS A CA 1
ATOM 3406 C C . HIS A 1 448 ? -12.925 6.367 19.138 1.00 98.69 448 HIS A C 1
ATOM 3408 O O . HIS A 1 448 ? -13.389 6.616 20.237 1.00 98.69 448 HIS A O 1
ATOM 3414 N N . ASP A 1 449 ? -12.937 7.274 18.159 1.00 98.44 449 ASP A N 1
ATOM 3415 C CA . ASP A 1 449 ? -13.587 8.600 18.245 1.00 98.44 449 ASP A CA 1
ATOM 3416 C C . ASP A 1 449 ? -13.131 9.517 19.408 1.00 98.44 449 ASP A C 1
ATOM 3418 O O . ASP A 1 449 ? -13.745 10.547 19.680 1.00 98.44 449 ASP A O 1
ATOM 3422 N N . ASN A 1 450 ? -12.004 9.206 20.054 1.00 98.50 450 ASN A N 1
ATOM 3423 C CA . ASN A 1 450 ? -11.330 10.098 21.002 1.00 98.50 450 ASN A CA 1
ATOM 3424 C C . ASN A 1 450 ? -10.483 11.140 20.235 1.00 98.50 450 ASN A C 1
ATOM 3426 O O . ASN A 1 450 ? -10.291 11.025 19.015 1.00 98.50 450 ASN A O 1
ATOM 3430 N N . ALA A 1 451 ? -9.905 12.142 20.909 1.00 97.50 451 ALA A N 1
ATOM 3431 C CA . ALA A 1 451 ? -8.949 13.032 20.236 1.00 97.50 451 ALA A CA 1
ATOM 3432 C C . ALA A 1 451 ? -7.665 12.280 19.837 1.00 97.50 451 ALA A C 1
ATOM 3434 O O . ALA A 1 451 ? -7.202 12.411 18.701 1.00 97.50 451 ALA A O 1
ATOM 3435 N N . ASN A 1 452 ? -7.155 11.427 20.728 1.00 97.81 452 ASN A N 1
ATOM 3436 C CA . ASN A 1 452 ? -6.115 10.436 20.449 1.00 97.81 452 ASN A CA 1
ATOM 3437 C C . ASN A 1 452 ? -6.606 9.047 20.873 1.00 97.81 452 ASN A C 1
ATOM 3439 O O . ASN A 1 452 ? -7.208 8.922 21.934 1.00 97.81 452 ASN A O 1
ATOM 3443 N N . GLY A 1 453 ? -6.301 7.983 20.132 1.00 98.19 453 GLY A N 1
ATOM 3444 C CA . GLY A 1 453 ? -6.586 6.630 20.625 1.00 98.19 453 GLY A CA 1
ATOM 3445 C C . GLY A 1 453 ? -5.719 6.307 21.846 1.00 98.19 453 GLY A C 1
ATOM 3446 O O . GLY A 1 453 ? -6.209 6.156 22.965 1.00 98.19 453 GLY A O 1
ATOM 3447 N N . VAL A 1 454 ? -4.402 6.280 21.643 1.00 97.62 454 VAL A N 1
ATOM 3448 C CA . VAL A 1 454 ? -3.407 5.976 22.681 1.00 97.62 454 VAL A CA 1
ATOM 3449 C C . VAL A 1 454 ? -2.344 7.071 22.726 1.00 97.62 454 VAL A C 1
ATOM 3451 O O . VAL A 1 454 ? -1.693 7.341 21.717 1.00 97.62 454 VAL A O 1
ATOM 3454 N N . GLY A 1 455 ? -2.132 7.688 23.890 1.00 93.88 455 GLY A N 1
ATOM 3455 C CA . GLY A 1 455 ? -1.166 8.770 24.083 1.00 93.88 455 GLY A CA 1
ATOM 3456 C C . GLY A 1 455 ? -0.064 8.443 25.090 1.00 93.88 455 GLY A C 1
ATOM 3457 O O . GLY A 1 455 ? -0.339 8.136 26.244 1.00 93.88 455 GLY A O 1
ATOM 3458 N N . ASN A 1 456 ? 1.198 8.588 24.686 1.00 91.44 456 ASN A N 1
ATOM 3459 C CA . ASN A 1 456 ? 2.365 8.720 25.568 1.00 91.44 456 ASN A CA 1
ATOM 3460 C C . ASN A 1 456 ? 2.891 10.162 25.440 1.00 91.44 456 ASN A C 1
ATOM 3462 O O . ASN A 1 456 ? 3.891 10.428 24.762 1.00 91.44 456 ASN A O 1
ATOM 3466 N N . ILE A 1 457 ? 2.124 11.101 26.012 1.00 84.12 457 ILE A N 1
ATOM 3467 C CA . ILE A 1 457 ? 2.265 12.554 25.807 1.00 84.12 457 ILE A CA 1
ATOM 3468 C C . ILE A 1 457 ? 3.365 13.160 26.693 1.00 84.12 457 ILE A C 1
ATOM 3470 O O . ILE A 1 457 ? 3.979 14.149 26.287 1.00 84.12 457 ILE A O 1
ATOM 3474 N N . ASP A 1 458 ? 3.681 12.543 27.830 1.00 85.62 458 ASP A N 1
ATOM 3475 C CA . ASP A 1 458 ? 4.783 12.970 28.708 1.00 85.62 458 ASP A CA 1
ATOM 3476 C C . ASP A 1 458 ? 6.116 12.269 28.378 1.00 85.62 458 ASP A C 1
ATOM 3478 O O . ASP A 1 458 ? 7.180 12.723 28.788 1.00 85.62 458 ASP A O 1
ATOM 3482 N N . GLY A 1 459 ? 6.080 11.176 27.603 1.00 84.94 459 GLY A N 1
ATOM 3483 C CA . GLY A 1 459 ? 7.262 10.477 27.084 1.00 84.94 459 GLY A CA 1
ATOM 3484 C C . GLY A 1 459 ? 7.899 9.436 28.020 1.00 84.94 459 GLY A C 1
ATOM 3485 O O . GLY A 1 459 ? 8.923 8.843 27.673 1.00 84.94 459 GLY A O 1
ATOM 3486 N N . ASN A 1 460 ? 7.318 9.172 29.190 1.00 87.12 460 ASN A N 1
ATOM 3487 C CA . ASN A 1 460 ? 7.940 8.317 30.208 1.00 87.12 460 ASN A CA 1
ATOM 3488 C C . ASN A 1 460 ? 7.527 6.833 30.135 1.00 87.12 460 ASN A C 1
ATOM 3490 O O . ASN A 1 460 ? 8.264 5.964 30.626 1.00 87.12 460 ASN A O 1
ATOM 3494 N N . GLY A 1 461 ? 6.378 6.542 29.518 1.00 90.75 461 GLY A N 1
ATOM 3495 C CA . GLY A 1 461 ? 5.798 5.202 29.431 1.00 90.75 461 GLY A CA 1
ATOM 3496 C C . GLY A 1 461 ? 6.190 4.382 28.197 1.00 90.75 461 GLY A C 1
ATOM 3497 O O . GLY A 1 461 ? 6.955 4.821 27.333 1.00 90.75 461 GLY A O 1
ATOM 3498 N N . THR A 1 462 ? 5.615 3.180 28.129 1.00 94.06 462 THR A N 1
ATOM 3499 C CA . THR A 1 462 ? 5.788 2.160 27.087 1.00 94.06 462 THR A CA 1
ATOM 3500 C C . THR A 1 462 ? 4.423 1.657 26.615 1.00 94.06 462 THR A C 1
ATOM 3502 O O . THR A 1 462 ? 3.549 1.366 27.430 1.00 94.06 462 THR A O 1
ATOM 3505 N N . ILE A 1 463 ? 4.249 1.507 25.300 1.00 96.25 463 ILE A N 1
ATOM 3506 C CA . ILE A 1 463 ? 3.011 1.016 24.676 1.00 96.25 463 ILE A CA 1
ATOM 3507 C C . ILE A 1 463 ? 3.292 -0.304 23.950 1.00 96.25 463 ILE A C 1
ATOM 3509 O O . ILE A 1 463 ? 4.216 -0.376 23.143 1.00 96.25 463 ILE A O 1
ATOM 3513 N N . ASN A 1 464 ? 2.475 -1.332 24.189 1.00 97.56 464 ASN A N 1
ATOM 3514 C CA . ASN A 1 464 ? 2.542 -2.626 23.509 1.00 97.56 464 ASN A CA 1
ATOM 3515 C C . ASN A 1 464 ? 1.162 -3.004 22.948 1.00 97.56 464 ASN A C 1
ATOM 3517 O O . ASN A 1 464 ? 0.302 -3.476 23.693 1.00 97.56 464 ASN A O 1
ATOM 3521 N N . ILE A 1 465 ? 0.946 -2.838 21.644 1.00 98.31 465 ILE A N 1
ATOM 3522 C CA . ILE A 1 465 ? -0.283 -3.283 20.973 1.00 98.31 465 ILE A CA 1
ATOM 3523 C C . ILE A 1 465 ? -0.019 -4.649 20.323 1.00 98.31 465 ILE A C 1
ATOM 3525 O O . ILE A 1 465 ? 0.907 -4.805 19.524 1.00 98.31 465 ILE A O 1
ATOM 3529 N N . LYS A 1 466 ? -0.814 -5.649 20.709 1.00 98.19 466 LYS A N 1
ATOM 3530 C CA . LYS A 1 466 ? -0.723 -7.056 20.276 1.00 98.19 466 LYS A CA 1
ATOM 3531 C C . LYS A 1 466 ? -1.987 -7.557 19.562 1.00 98.19 466 LYS A C 1
ATOM 3533 O O . LYS A 1 466 ? -1.961 -8.622 18.950 1.00 98.19 466 LYS A O 1
ATOM 3538 N N . GLY A 1 467 ? -3.088 -6.818 19.678 1.00 96.31 467 GLY A N 1
ATOM 3539 C CA . GLY A 1 467 ? -4.407 -7.155 19.145 1.00 96.31 467 GLY A CA 1
ATOM 3540 C C . GLY A 1 467 ? -5.423 -6.055 19.462 1.00 96.31 467 GLY A C 1
ATOM 3541 O O . GLY A 1 467 ? -5.112 -5.129 20.213 1.00 96.31 467 GLY A O 1
ATOM 3542 N N . GLY A 1 468 ? -6.626 -6.161 18.896 1.00 97.62 468 GLY A N 1
ATOM 3543 C CA . GLY A 1 468 ? -7.680 -5.145 19.012 1.00 97.62 468 GLY A CA 1
ATOM 3544 C C . GLY A 1 468 ? -7.571 -4.008 17.983 1.00 97.62 468 GLY A C 1
ATOM 3545 O O . GLY A 1 468 ? -6.657 -3.983 17.155 1.00 97.62 468 GLY A O 1
ATOM 3546 N N . ASN A 1 469 ? -8.539 -3.085 18.013 1.00 98.50 469 ASN A N 1
ATOM 3547 C CA . ASN A 1 469 ? -8.706 -2.031 17.002 1.00 98.50 469 ASN A CA 1
ATOM 3548 C C . ASN A 1 469 ? -8.568 -0.619 17.598 1.00 98.50 469 ASN A C 1
ATOM 3550 O O . ASN A 1 469 ? -9.204 -0.303 18.603 1.00 98.50 469 ASN A O 1
ATOM 3554 N N . ILE A 1 470 ? -7.827 0.259 16.919 1.00 98.88 470 ILE A N 1
ATOM 3555 C CA . ILE A 1 470 ? -7.683 1.682 17.257 1.00 98.88 470 ILE A CA 1
ATOM 3556 C C . ILE A 1 470 ? -8.067 2.513 16.023 1.00 98.88 470 ILE A C 1
ATOM 3558 O O . ILE A 1 470 ? -7.308 2.540 15.049 1.00 98.88 470 ILE A O 1
ATOM 3562 N N . TYR A 1 471 ? -9.245 3.150 16.031 1.00 98.75 471 TYR A N 1
ATOM 3563 C CA . TYR A 1 471 ? -9.846 3.707 14.807 1.00 98.75 471 TYR A CA 1
ATOM 3564 C C . TYR A 1 471 ? -10.674 4.986 14.973 1.00 98.75 471 TYR A C 1
ATOM 3566 O O . TYR A 1 471 ? -11.051 5.346 16.077 1.00 98.75 471 TYR A O 1
ATOM 3574 N N . SER A 1 472 ? -10.940 5.720 13.887 1.00 98.31 472 SER A N 1
ATOM 3575 C CA . SER A 1 472 ? -11.759 6.954 13.874 1.00 98.31 472 SER A CA 1
ATOM 3576 C C . SER A 1 472 ? -11.335 8.092 14.829 1.00 98.31 472 SER A C 1
ATOM 3578 O O . SER A 1 472 ? -12.031 9.110 14.914 1.00 98.31 472 SER A O 1
ATOM 3580 N N . ASN A 1 473 ? -10.196 7.988 15.524 1.00 98.56 473 ASN A N 1
ATOM 3581 C CA . ASN A 1 473 ? -9.709 9.017 16.449 1.00 98.56 473 ASN A CA 1
ATOM 3582 C C . ASN A 1 473 ? -9.294 10.284 15.674 1.00 98.56 473 ASN A C 1
ATOM 3584 O O . ASN A 1 473 ? -8.882 10.212 14.512 1.00 98.56 473 ASN A O 1
ATOM 3588 N N . LYS A 1 474 ? -9.438 11.459 16.299 1.00 98.19 474 LYS A N 1
ATOM 3589 C CA . LYS A 1 474 ? -9.428 12.758 15.600 1.00 98.19 474 LYS A CA 1
ATOM 3590 C C . LYS A 1 474 ? -8.049 13.215 15.115 1.00 98.19 474 LYS A C 1
ATOM 3592 O O . LYS A 1 474 ? -7.958 13.794 14.038 1.00 98.19 474 LYS A O 1
ATOM 3597 N N . LEU A 1 475 ? -7.004 13.017 15.919 1.00 97.06 475 LEU A N 1
ATOM 3598 C CA . LEU A 1 475 ? -5.648 13.518 15.659 1.00 97.06 475 LEU A CA 1
ATOM 3599 C C . LEU A 1 475 ? -4.680 12.373 15.358 1.00 97.06 475 LEU A C 1
ATOM 3601 O O . LEU A 1 475 ? -4.024 12.370 14.314 1.00 97.06 475 LEU A O 1
ATOM 3605 N N . TYR A 1 476 ? -4.614 11.399 16.269 1.00 97.62 476 TYR A N 1
ATOM 3606 C CA . TYR A 1 476 ? -3.714 10.253 16.185 1.00 97.62 476 TYR A CA 1
ATOM 3607 C C . TYR A 1 476 ? -4.413 8.969 16.638 1.00 97.62 476 TYR A C 1
ATOM 3609 O O . TYR A 1 476 ? -5.081 8.965 17.674 1.00 97.62 476 TYR A O 1
ATOM 3617 N N . GLY A 1 477 ? -4.206 7.858 15.928 1.00 98.31 477 GLY A N 1
ATOM 3618 C CA . GLY A 1 477 ? -4.521 6.530 16.464 1.00 98.31 477 GLY A CA 1
ATOM 3619 C C . GLY A 1 477 ? -3.627 6.227 17.671 1.00 98.31 477 GLY A C 1
ATOM 3620 O O . GLY A 1 477 ? -4.108 6.012 18.782 1.00 98.31 477 GLY A O 1
ATOM 3621 N N . ILE A 1 478 ? -2.311 6.319 17.482 1.00 97.94 478 ILE A N 1
ATOM 3622 C CA . ILE A 1 478 ? -1.299 6.233 18.543 1.00 97.94 478 ILE A CA 1
ATOM 3623 C C . ILE A 1 478 ? -0.357 7.436 18.441 1.00 97.94 478 ILE A C 1
ATOM 3625 O O . ILE A 1 478 ? 0.095 7.774 17.351 1.00 97.94 478 ILE A O 1
ATOM 3629 N N . THR A 1 479 ? 0.002 8.056 19.565 1.00 95.50 479 THR A N 1
ATOM 3630 C CA . THR A 1 479 ? 1.037 9.098 19.632 1.00 95.50 479 THR A CA 1
ATOM 3631 C C . THR A 1 479 ? 2.029 8.821 20.760 1.00 95.50 479 THR A C 1
ATOM 3633 O O . THR A 1 479 ? 1.639 8.523 21.889 1.00 95.50 479 THR A O 1
ATOM 3636 N N . THR A 1 480 ? 3.330 8.889 20.467 1.00 92.69 480 THR A N 1
ATOM 3637 C CA . THR A 1 480 ? 4.404 8.668 21.445 1.00 92.69 480 THR A CA 1
ATOM 3638 C C . THR A 1 480 ? 5.535 9.676 21.290 1.00 92.69 480 THR A C 1
ATOM 3640 O O . THR A 1 480 ? 6.006 9.945 20.187 1.00 92.69 480 THR A O 1
ATOM 3643 N N . LYS A 1 481 ? 6.000 10.217 22.418 1.00 88.00 481 LYS A N 1
ATOM 3644 C CA . LYS A 1 481 ? 7.268 10.961 22.530 1.00 88.00 481 LYS A CA 1
ATOM 3645 C C . LYS A 1 481 ? 8.364 10.150 23.237 1.00 88.00 481 LYS A C 1
ATOM 3647 O O . LYS A 1 481 ? 9.464 10.660 23.429 1.00 88.00 481 LYS A O 1
ATOM 3652 N N . GLY A 1 482 ? 8.030 8.943 23.697 1.00 72.81 482 GLY A N 1
ATOM 3653 C CA . GLY A 1 482 ? 8.705 8.271 24.801 1.00 72.81 482 GLY A CA 1
ATOM 3654 C C . GLY A 1 482 ? 9.308 6.911 24.494 1.00 72.81 482 GLY A C 1
ATOM 3655 O O . GLY A 1 482 ? 9.209 6.415 23.376 1.00 72.81 482 GLY A O 1
ATOM 3656 N N . ARG A 1 483 ? 9.912 6.322 25.538 1.00 77.50 483 ARG A N 1
ATOM 3657 C CA . ARG A 1 483 ? 10.741 5.097 25.533 1.00 77.50 483 ARG A CA 1
ATOM 3658 C C . ARG A 1 483 ? 10.516 4.154 24.347 1.00 77.50 483 ARG A C 1
ATOM 3660 O O . ARG A 1 483 ? 11.411 4.033 23.514 1.00 77.50 483 ARG A O 1
ATOM 3667 N N . SER A 1 484 ? 9.369 3.473 24.301 1.00 88.75 484 SER A N 1
ATOM 3668 C CA . SER A 1 484 ? 9.104 2.442 23.293 1.00 88.75 484 SER A CA 1
ATOM 3669 C C . SER A 1 484 ? 7.620 2.262 22.967 1.00 88.75 484 SER A C 1
ATOM 3671 O O . SER A 1 484 ? 6.790 2.151 23.874 1.00 88.75 484 SER A O 1
ATOM 3673 N N . LEU A 1 485 ? 7.318 2.135 21.676 1.00 95.69 485 LEU A N 1
ATOM 3674 C CA . LEU A 1 485 ? 6.054 1.644 21.123 1.00 95.69 485 LEU A CA 1
ATOM 3675 C C . LEU A 1 485 ? 6.311 0.336 20.360 1.00 95.69 485 LEU A C 1
ATOM 3677 O O . LEU A 1 485 ? 7.094 0.327 19.419 1.00 95.69 485 LEU A O 1
ATOM 3681 N N . ASN A 1 486 ? 5.620 -0.745 20.712 1.00 97.50 486 ASN A N 1
ATOM 3682 C CA . ASN A 1 486 ? 5.658 -2.013 19.984 1.00 97.50 486 ASN A CA 1
ATOM 3683 C C . ASN A 1 486 ? 4.276 -2.317 19.391 1.00 97.50 486 ASN A C 1
ATOM 3685 O O . ASN A 1 486 ? 3.281 -2.294 20.118 1.00 97.50 486 ASN A O 1
ATOM 3689 N N . ILE A 1 487 ? 4.216 -2.624 18.094 1.00 98.25 487 ILE A N 1
ATOM 3690 C CA . ILE A 1 487 ? 3.011 -3.075 17.381 1.00 98.25 487 ILE A CA 1
ATOM 3691 C C . ILE A 1 487 ? 3.286 -4.472 16.814 1.00 98.25 487 ILE A C 1
ATOM 3693 O O . ILE A 1 487 ? 4.317 -4.711 16.180 1.00 98.25 487 ILE A O 1
ATOM 3697 N N . SER A 1 488 ? 2.399 -5.415 17.120 1.00 98.00 488 SER A N 1
ATOM 3698 C CA . SER A 1 488 ? 2.601 -6.848 16.897 1.00 98.00 488 SER A CA 1
ATOM 3699 C C . SER A 1 488 ? 1.270 -7.609 16.867 1.00 98.00 488 SER A C 1
ATOM 3701 O O . SER A 1 488 ? 0.219 -7.051 17.186 1.00 98.00 488 SER A O 1
ATOM 3703 N N . GLY A 1 489 ? 1.314 -8.895 16.516 1.00 96.88 489 GLY A N 1
ATOM 3704 C CA . GLY A 1 489 ? 0.151 -9.780 16.535 1.00 96.88 489 GLY A CA 1
ATOM 3705 C C . GLY A 1 489 ? -0.933 -9.327 15.556 1.00 96.88 489 GLY A C 1
ATOM 3706 O O . GLY A 1 489 ? -0.645 -9.046 14.395 1.00 96.88 489 GLY A O 1
ATOM 3707 N N . THR A 1 490 ? -2.177 -9.256 16.028 1.00 96.94 490 THR A N 1
ATOM 3708 C CA . THR A 1 490 ? -3.367 -8.902 15.231 1.00 96.94 490 THR A CA 1
ATOM 3709 C C . THR A 1 490 ? -3.776 -7.431 15.375 1.00 96.94 490 THR A C 1
ATOM 3711 O O . THR A 1 490 ? -4.907 -7.066 15.064 1.00 96.94 490 THR A O 1
ATOM 3714 N N . ALA A 1 491 ? -2.878 -6.573 15.871 1.00 97.88 491 ALA A N 1
ATOM 3715 C CA . ALA A 1 491 ? -3.143 -5.153 16.097 1.00 97.88 491 ALA A CA 1
ATOM 3716 C C . ALA A 1 491 ? -3.585 -4.417 14.816 1.00 97.88 491 ALA A C 1
ATOM 3718 O O . ALA A 1 491 ? -2.899 -4.494 13.795 1.00 97.88 491 ALA A O 1
ATOM 3719 N N . ALA A 1 492 ? -4.677 -3.648 14.889 1.00 98.44 492 ALA A N 1
ATOM 3720 C CA . ALA A 1 492 ? -5.169 -2.815 13.791 1.00 98.44 492 ALA A CA 1
ATOM 3721 C C . ALA A 1 492 ? -5.250 -1.332 14.196 1.00 98.44 492 ALA A C 1
ATOM 3723 O O . ALA A 1 492 ? -6.008 -0.971 15.097 1.00 98.44 492 ALA A O 1
ATOM 3724 N N . VAL A 1 493 ? -4.501 -0.462 13.508 1.00 98.75 493 VAL A N 1
ATOM 3725 C CA . VAL A 1 493 ? -4.554 1.005 13.674 1.00 98.75 493 VAL A CA 1
ATOM 3726 C C . VAL A 1 493 ? -5.087 1.619 12.382 1.00 98.75 493 VAL A C 1
ATOM 3728 O O . VAL A 1 493 ? -4.330 1.882 11.442 1.00 98.75 493 VAL A O 1
ATOM 3731 N N . ARG A 1 494 ? -6.409 1.777 12.304 1.00 98.38 494 ARG A N 1
ATOM 3732 C CA . ARG A 1 494 ? -7.118 1.967 11.032 1.00 98.38 494 ARG A CA 1
ATOM 3733 C C . ARG A 1 494 ? -8.067 3.154 11.016 1.00 98.38 494 ARG A C 1
ATOM 3735 O O . ARG A 1 494 ? -8.547 3.545 12.066 1.00 98.38 494 ARG A O 1
ATOM 3742 N N . ASP A 1 495 ? -8.372 3.698 9.845 1.00 98.31 495 ASP A N 1
ATOM 3743 C CA . ASP A 1 495 ? -9.503 4.618 9.627 1.00 98.31 495 ASP A CA 1
ATOM 3744 C C . ASP A 1 495 ? -9.533 5.857 10.553 1.00 98.31 495 ASP A C 1
ATOM 3746 O O . ASP A 1 495 ? -10.588 6.436 10.815 1.00 98.31 495 ASP A O 1
ATOM 3750 N N . ASN A 1 496 ? -8.388 6.276 11.108 1.00 98.38 496 ASN A N 1
ATOM 3751 C CA . ASN A 1 496 ? -8.323 7.463 11.960 1.00 98.38 496 ASN A CA 1
ATOM 3752 C C . ASN A 1 496 ? -8.433 8.729 11.096 1.00 98.38 496 ASN A C 1
ATOM 3754 O O . ASN A 1 496 ? -7.936 8.783 9.970 1.00 98.38 496 ASN A O 1
ATOM 3758 N N . LYS A 1 497 ? -9.054 9.778 11.646 1.00 97.31 497 LYS A N 1
ATOM 3759 C CA . LYS A 1 497 ? -9.305 11.062 10.959 1.00 97.31 497 LYS A CA 1
ATOM 3760 C C . LYS A 1 497 ? -8.044 11.940 10.858 1.00 97.31 497 LYS A C 1
ATOM 3762 O O . LYS A 1 497 ? -8.065 13.005 10.250 1.00 97.31 497 LYS A O 1
ATOM 3767 N N . GLY A 1 498 ? -6.946 11.477 11.455 1.00 95.94 498 GLY A N 1
ATOM 3768 C CA . GLY A 1 498 ? -5.602 12.028 11.328 1.00 95.94 498 GLY A CA 1
ATOM 3769 C C . GLY A 1 498 ? -4.581 10.929 11.021 1.00 95.94 498 GLY A C 1
ATOM 3770 O O . GLY A 1 498 ? -4.832 10.042 10.211 1.00 95.94 498 GLY A O 1
ATOM 3771 N N . THR A 1 499 ? -3.410 10.983 11.654 1.00 97.50 499 THR A N 1
ATOM 3772 C CA . THR A 1 499 ? -2.327 10.009 11.419 1.00 97.50 499 THR A CA 1
ATOM 3773 C C . THR A 1 499 ? -2.555 8.711 12.197 1.00 97.50 499 THR A C 1
ATOM 3775 O O . THR A 1 499 ? -2.991 8.745 13.347 1.00 97.50 499 THR A O 1
ATOM 3778 N N . GLY A 1 500 ? -2.196 7.564 11.611 1.00 98.19 500 GLY A N 1
ATOM 3779 C CA . GLY A 1 500 ? -2.272 6.270 12.298 1.00 98.19 500 GLY A CA 1
ATOM 3780 C C . GLY A 1 500 ? -1.362 6.225 13.533 1.00 98.19 500 GLY A C 1
ATOM 3781 O O . GLY A 1 500 ? -1.842 6.116 14.661 1.00 98.19 500 GLY A O 1
ATOM 3782 N N . VAL A 1 501 ? -0.049 6.373 13.334 1.00 98.19 501 VAL A N 1
ATOM 3783 C CA . VAL A 1 501 ? 0.970 6.323 14.398 1.00 98.19 501 VAL A CA 1
ATOM 3784 C C . VAL A 1 501 ? 1.931 7.515 14.320 1.00 98.19 501 VAL A C 1
ATOM 3786 O O . VAL A 1 501 ? 2.701 7.645 13.374 1.00 98.19 501 VAL A O 1
ATOM 3789 N N . ALA A 1 502 ? 1.947 8.373 15.340 1.00 97.00 502 ALA A N 1
ATOM 3790 C CA . ALA A 1 502 ? 2.871 9.501 15.460 1.00 97.00 502 ALA A CA 1
ATOM 3791 C C . ALA A 1 502 ? 4.015 9.195 16.445 1.00 97.00 502 ALA A C 1
ATOM 3793 O O . ALA A 1 502 ? 3.842 9.229 17.663 1.00 97.00 502 ALA A O 1
ATOM 3794 N N . VAL A 1 503 ? 5.209 8.940 15.912 1.00 96.44 503 VAL A N 1
ATOM 3795 C CA . VAL A 1 503 ? 6.455 8.729 16.664 1.00 96.44 503 VAL A CA 1
ATOM 3796 C C . VAL A 1 503 ? 7.189 10.066 16.759 1.00 96.44 503 VAL A C 1
ATOM 3798 O O . VAL A 1 503 ? 8.074 10.383 15.966 1.00 96.44 503 VAL A O 1
ATOM 3801 N N . ILE A 1 504 ? 6.772 10.899 17.708 1.00 92.94 504 ILE A N 1
ATOM 3802 C CA . ILE A 1 504 ? 7.320 12.242 17.951 1.00 92.94 504 ILE A CA 1
ATOM 3803 C C . ILE A 1 504 ? 8.719 12.157 18.592 1.00 92.94 504 ILE A C 1
ATOM 3805 O O . ILE A 1 504 ? 9.543 13.044 18.383 1.00 92.94 504 ILE A O 1
ATOM 3809 N N . GLY A 1 505 ? 8.998 11.081 19.331 1.00 87.00 505 GLY A N 1
ATOM 3810 C CA . GLY A 1 505 ? 10.282 10.794 19.971 1.00 87.00 505 GLY A CA 1
ATOM 3811 C C . GLY A 1 505 ? 10.344 9.353 20.489 1.00 87.00 505 GLY A C 1
ATOM 3812 O O . GLY A 1 505 ? 9.325 8.661 20.507 1.00 87.00 505 GLY A O 1
ATOM 3813 N N . GLY A 1 506 ? 11.535 8.910 20.899 1.00 87.56 506 GLY A N 1
ATOM 3814 C CA . GLY A 1 506 ? 11.787 7.525 21.317 1.00 87.56 506 GLY A CA 1
ATOM 3815 C C . GLY A 1 506 ? 11.867 6.541 20.145 1.00 87.56 506 GLY A C 1
ATOM 3816 O O . GLY A 1 506 ? 12.213 6.934 19.029 1.00 87.56 506 GLY A O 1
ATOM 3817 N N . GLU A 1 507 ? 11.581 5.263 20.408 1.00 92.31 507 GLU A N 1
ATOM 3818 C CA . GLU A 1 507 ? 11.596 4.192 19.403 1.00 92.31 507 GLU A CA 1
ATOM 3819 C C . GLU A 1 507 ? 10.213 3.553 19.196 1.00 92.31 507 GLU A C 1
ATOM 3821 O O . GLU A 1 507 ? 9.502 3.246 20.151 1.00 92.31 507 GLU A O 1
ATOM 3826 N N . ALA A 1 508 ? 9.849 3.303 17.938 1.00 96.12 508 ALA A N 1
ATOM 3827 C CA . ALA A 1 508 ? 8.709 2.481 17.556 1.00 96.12 508 ALA A CA 1
ATOM 3828 C C . ALA A 1 508 ? 9.151 1.251 16.750 1.00 96.12 508 ALA A C 1
ATOM 3830 O O . ALA A 1 508 ? 9.985 1.354 15.849 1.00 96.12 508 ALA A O 1
ATOM 3831 N N . VAL A 1 509 ? 8.561 0.092 17.037 1.00 97.88 509 VAL A N 1
ATOM 3832 C CA . VAL A 1 509 ? 8.824 -1.173 16.342 1.00 97.88 509 VAL A CA 1
ATOM 3833 C C . VAL A 1 509 ? 7.506 -1.773 15.860 1.00 97.88 509 VAL A C 1
ATOM 3835 O O . VAL A 1 509 ? 6.627 -2.073 16.665 1.00 97.88 509 VAL A O 1
ATOM 3838 N N . VAL A 1 510 ? 7.381 -1.979 14.550 1.00 97.94 510 VAL A N 1
ATOM 3839 C CA . VAL A 1 510 ? 6.276 -2.718 13.927 1.00 97.94 510 VAL A CA 1
ATOM 3840 C C . VAL A 1 510 ? 6.803 -4.092 13.522 1.00 97.94 510 VAL A C 1
ATOM 3842 O O . VAL A 1 510 ? 7.660 -4.215 12.647 1.00 97.94 510 VAL A O 1
ATOM 3845 N N . GLN A 1 511 ? 6.337 -5.129 14.214 1.00 97.81 511 GLN A N 1
ATOM 3846 C CA . GLN A 1 511 ? 6.714 -6.529 13.987 1.00 97.81 511 GLN A CA 1
ATOM 3847 C C . GLN A 1 511 ? 5.638 -7.286 13.198 1.00 97.81 511 GLN A C 1
ATOM 3849 O O . GLN A 1 511 ? 5.935 -8.243 12.492 1.00 97.81 511 GLN A O 1
ATOM 3854 N N . SER A 1 512 ? 4.380 -6.892 13.373 1.00 96.75 512 SER A N 1
ATOM 3855 C CA . SER A 1 512 ? 3.172 -7.446 12.748 1.00 96.75 512 SER A CA 1
ATOM 3856 C C . SER A 1 512 ? 1.996 -6.504 13.046 1.00 96.75 512 SER A C 1
ATOM 3858 O O . SER A 1 512 ? 2.177 -5.489 13.722 1.00 96.75 512 SER A O 1
ATOM 3860 N N . GLY A 1 513 ? 0.804 -6.821 12.540 1.00 95.94 513 GLY A N 1
ATOM 3861 C CA . GLY A 1 513 ? -0.364 -5.941 12.584 1.00 95.94 513 GLY A CA 1
ATOM 3862 C C . GLY A 1 513 ? -0.514 -5.094 11.316 1.00 95.94 513 GLY A C 1
ATOM 3863 O O . GLY A 1 513 ? 0.322 -5.148 10.410 1.00 95.94 513 GLY A O 1
ATOM 3864 N N . LYS A 1 514 ? -1.608 -4.331 11.252 1.00 98.56 514 LYS A N 1
ATOM 3865 C CA . LYS A 1 514 ? -2.043 -3.565 10.075 1.00 98.56 514 LYS A CA 1
ATOM 3866 C C . LYS A 1 514 ? -2.266 -2.089 10.429 1.00 98.56 514 LYS A C 1
ATOM 3868 O O . LYS A 1 514 ? -2.923 -1.784 11.425 1.00 98.56 514 LYS A O 1
ATOM 3873 N N . ILE A 1 515 ? -1.765 -1.170 9.601 1.00 98.75 515 ILE A N 1
ATOM 3874 C CA . ILE A 1 515 ? -1.942 0.286 9.751 1.00 98.75 515 ILE A CA 1
ATOM 3875 C C . ILE A 1 515 ? -2.517 0.839 8.442 1.00 98.75 515 ILE A C 1
ATOM 3877 O O . ILE A 1 515 ? -1.781 0.969 7.461 1.00 98.75 515 ILE A O 1
ATOM 3881 N N . TYR A 1 516 ? -3.825 1.115 8.387 1.00 98.62 516 TYR A N 1
ATOM 3882 C CA . TYR A 1 516 ? -4.503 1.336 7.100 1.00 98.62 516 TYR A CA 1
ATOM 3883 C C . TYR A 1 516 ? -5.689 2.301 7.097 1.00 98.62 516 TYR A C 1
ATOM 3885 O O . TYR A 1 516 ? -6.261 2.594 8.136 1.00 98.62 516 TYR A O 1
ATOM 3893 N N . GLY A 1 517 ? -6.064 2.818 5.924 1.00 98.12 517 GLY A N 1
ATOM 3894 C CA . GLY A 1 517 ? -7.270 3.650 5.757 1.00 98.12 517 GLY A CA 1
ATOM 3895 C C . GLY A 1 517 ? -7.250 5.002 6.488 1.00 98.12 517 GLY A C 1
ATOM 3896 O O . GLY A 1 517 ? -8.249 5.719 6.493 1.00 98.12 517 GLY A O 1
ATOM 3897 N N . ASN A 1 518 ? -6.134 5.375 7.122 1.00 98.31 518 ASN A N 1
ATOM 3898 C CA . ASN A 1 518 ? -6.034 6.622 7.876 1.00 98.31 518 ASN A CA 1
ATOM 3899 C C . ASN A 1 518 ? -6.066 7.831 6.917 1.00 98.31 518 ASN A C 1
ATOM 3901 O O . ASN A 1 518 ? -5.475 7.800 5.833 1.00 98.31 518 ASN A O 1
ATOM 3905 N N . GLN A 1 519 ? -6.734 8.912 7.332 1.00 96.62 519 GLN A N 1
ATOM 3906 C CA . GLN A 1 519 ? -6.962 10.135 6.535 1.00 96.62 519 GLN A CA 1
ATOM 3907 C C . GLN A 1 519 ? -5.745 11.084 6.503 1.00 96.62 519 GLN A C 1
ATOM 3909 O O . GLN A 1 519 ? -5.841 12.260 6.148 1.00 96.62 519 GLN A O 1
ATOM 3914 N N . ASN A 1 520 ? -4.589 10.571 6.916 1.00 95.94 520 ASN A N 1
ATOM 3915 C CA . ASN A 1 520 ? -3.275 11.172 6.768 1.00 95.94 520 ASN A CA 1
ATOM 3916 C C . ASN A 1 520 ? -2.237 10.030 6.726 1.00 95.94 520 ASN A C 1
ATOM 3918 O O . ASN A 1 520 ? -2.597 8.858 6.627 1.00 95.94 520 ASN A O 1
ATOM 3922 N N . ALA A 1 521 ? -0.951 10.357 6.848 1.00 97.12 521 ALA A N 1
ATOM 3923 C CA . ALA A 1 521 ? 0.137 9.388 6.927 1.00 97.12 521 ALA A CA 1
ATOM 3924 C C . ALA A 1 521 ? -0.160 8.232 7.905 1.00 97.12 521 ALA A C 1
ATOM 3926 O O . ALA A 1 521 ? -0.516 8.478 9.067 1.00 97.12 521 ALA A O 1
ATOM 3927 N N . GLY A 1 522 ? 0.053 6.989 7.460 1.00 98.19 522 GLY A N 1
ATOM 3928 C CA . GLY A 1 522 ? -0.046 5.796 8.306 1.00 98.19 522 GLY A CA 1
ATOM 3929 C C . GLY A 1 522 ? 0.914 5.865 9.498 1.00 98.19 522 GLY A C 1
ATOM 3930 O O . GLY A 1 522 ? 0.506 5.645 10.639 1.00 98.19 522 GLY A O 1
ATOM 3931 N N . ILE A 1 523 ? 2.165 6.274 9.258 1.00 98.44 523 ILE A N 1
ATOM 3932 C CA . ILE A 1 523 ? 3.162 6.572 10.297 1.00 98.44 523 ILE A CA 1
ATOM 3933 C C . ILE A 1 523 ? 3.808 7.948 10.058 1.00 98.44 523 ILE A C 1
ATOM 3935 O O . ILE A 1 523 ? 4.242 8.256 8.953 1.00 98.44 523 ILE A O 1
ATOM 3939 N N . VAL A 1 524 ? 3.967 8.756 11.108 1.00 97.81 524 VAL A N 1
ATOM 3940 C CA . VAL A 1 524 ? 4.834 9.949 11.115 1.00 97.81 524 VAL A CA 1
ATOM 3941 C C . VAL A 1 524 ? 5.980 9.724 12.094 1.00 97.81 524 VAL A C 1
ATOM 3943 O O . VAL A 1 524 ? 5.775 9.755 13.305 1.00 97.81 524 VAL A O 1
ATOM 3946 N N . ASN A 1 525 ? 7.194 9.523 11.582 1.00 97.75 525 ASN A N 1
ATOM 3947 C CA . ASN A 1 525 ? 8.404 9.307 12.367 1.00 97.75 525 ASN A CA 1
ATOM 3948 C C . ASN A 1 525 ? 9.301 10.550 12.438 1.00 97.75 525 ASN A C 1
ATOM 3950 O O . ASN A 1 525 ? 9.901 10.965 11.444 1.00 97.75 525 ASN A O 1
ATOM 3954 N N . LYS A 1 526 ? 9.449 11.085 13.650 1.00 96.75 526 LYS A N 1
ATOM 3955 C CA . LYS A 1 526 ? 10.438 12.103 14.036 1.00 96.75 526 LYS A CA 1
ATOM 3956 C C . LYS A 1 526 ? 11.524 11.540 14.968 1.00 96.75 526 LYS A C 1
ATOM 3958 O O . LYS A 1 526 ? 12.551 12.188 15.140 1.00 96.75 526 LYS A O 1
ATOM 3963 N N . GLY A 1 527 ? 11.302 10.355 15.547 1.00 95.31 527 GLY A N 1
ATOM 3964 C CA . GLY A 1 527 ? 12.243 9.615 16.395 1.00 95.31 527 GLY A CA 1
ATOM 3965 C C . GLY A 1 527 ? 12.937 8.465 15.651 1.00 95.31 527 GLY A C 1
ATOM 3966 O O . GLY A 1 527 ? 13.450 8.644 14.545 1.00 95.31 527 GLY A O 1
ATOM 3967 N N . SER A 1 528 ? 12.966 7.280 16.268 1.00 96.06 528 SER A N 1
ATOM 3968 C CA . SER A 1 528 ? 13.407 6.020 15.651 1.00 96.06 528 SER A CA 1
ATOM 3969 C C . SER A 1 528 ? 12.201 5.145 15.305 1.00 96.06 528 SER A C 1
ATOM 3971 O O . SER A 1 528 ? 11.326 4.938 16.144 1.00 96.06 528 SER A O 1
ATOM 3973 N N . ALA A 1 529 ? 12.174 4.577 14.101 1.00 97.75 529 ALA A N 1
ATOM 3974 C CA . ALA A 1 529 ? 11.184 3.594 13.676 1.00 97.75 529 ALA A CA 1
ATOM 3975 C C . ALA A 1 529 ? 11.858 2.366 13.040 1.00 97.75 529 ALA A C 1
ATOM 3977 O O . ALA A 1 529 ? 12.806 2.487 12.257 1.00 97.75 529 ALA A O 1
ATOM 3978 N N . LYS A 1 530 ? 11.347 1.175 13.361 1.00 98.12 530 LYS A N 1
ATOM 3979 C CA . LYS A 1 530 ? 11.768 -0.121 12.811 1.00 98.12 530 LYS A CA 1
ATOM 3980 C C . LYS A 1 530 ? 10.551 -0.870 12.270 1.00 98.12 530 LYS A C 1
ATOM 3982 O O . LYS A 1 530 ? 9.684 -1.259 13.048 1.00 98.12 530 LYS A O 1
ATOM 3987 N N . ILE A 1 531 ? 10.499 -1.097 10.961 1.00 98.38 531 ILE A N 1
ATOM 3988 C CA . ILE A 1 531 ? 9.488 -1.931 10.301 1.00 98.38 531 ILE A CA 1
ATOM 3989 C C . ILE A 1 531 ? 10.138 -3.281 9.991 1.00 98.38 531 ILE A C 1
ATOM 3991 O O . ILE A 1 531 ? 10.996 -3.395 9.116 1.00 98.38 531 ILE A O 1
ATOM 3995 N N . ILE A 1 532 ? 9.782 -4.286 10.785 1.00 98.19 532 ILE A N 1
ATOM 3996 C CA . ILE A 1 532 ? 10.322 -5.652 10.726 1.00 98.19 532 ILE A CA 1
ATOM 3997 C C . ILE A 1 532 ? 9.295 -6.596 10.078 1.00 98.19 532 ILE A C 1
ATOM 3999 O O . ILE A 1 532 ? 9.669 -7.576 9.440 1.00 98.19 532 ILE A O 1
ATOM 4003 N N . GLY A 1 533 ? 8.007 -6.270 10.191 1.00 97.44 533 GLY A N 1
ATOM 4004 C CA . GLY A 1 533 ? 6.886 -6.982 9.583 1.00 97.44 533 GLY A CA 1
ATOM 4005 C C . GLY A 1 533 ? 5.611 -6.136 9.621 1.00 97.44 533 GLY A C 1
ATOM 4006 O O . GLY A 1 533 ? 5.658 -4.963 9.991 1.00 97.44 533 GLY A O 1
ATOM 4007 N N . GLY A 1 534 ? 4.475 -6.741 9.271 1.00 97.25 534 GLY A N 1
ATOM 4008 C CA . GLY A 1 534 ? 3.175 -6.063 9.203 1.00 97.25 534 GLY A CA 1
ATOM 4009 C C . GLY A 1 534 ? 2.903 -5.359 7.870 1.00 97.25 534 GLY A C 1
ATOM 4010 O O . GLY A 1 534 ? 3.718 -5.403 6.945 1.00 97.25 534 GLY A O 1
ATOM 4011 N N . GLU A 1 535 ? 1.732 -4.733 7.782 1.00 98.44 535 GLU A N 1
ATOM 4012 C CA . GLU A 1 535 ? 1.198 -4.111 6.564 1.00 98.44 535 GLU A CA 1
ATOM 4013 C C . GLU A 1 535 ? 0.825 -2.643 6.822 1.00 98.44 535 GLU A C 1
ATOM 4015 O O . GLU A 1 535 ? 0.131 -2.328 7.793 1.00 98.44 535 GLU A O 1
ATOM 4020 N N . ILE A 1 536 ? 1.255 -1.738 5.941 1.00 98.75 536 ILE A N 1
ATOM 4021 C CA . ILE A 1 536 ? 0.932 -0.306 5.989 1.00 98.75 536 ILE A CA 1
ATOM 4022 C C . ILE A 1 536 ? 0.315 0.070 4.641 1.00 98.75 536 ILE A C 1
ATOM 4024 O O . ILE A 1 536 ? 1.044 0.184 3.653 1.00 98.75 536 ILE A O 1
ATOM 4028 N N . TYR A 1 537 ? -1.012 0.221 4.569 1.00 98.75 537 TYR A N 1
ATOM 4029 C CA . TYR A 1 537 ? -1.699 0.304 3.274 1.00 98.75 537 TYR A CA 1
ATOM 4030 C C . TYR A 1 537 ? -2.938 1.193 3.218 1.00 98.75 537 TYR A C 1
ATOM 4032 O O . TYR A 1 537 ? -3.559 1.480 4.232 1.00 98.75 537 TYR A O 1
ATOM 4040 N N . SER A 1 538 ? -3.312 1.648 2.020 1.00 98.38 538 SER A N 1
ATOM 4041 C CA . SER A 1 538 ? -4.495 2.501 1.788 1.00 98.38 538 SER A CA 1
ATOM 4042 C C . SER A 1 538 ? -4.577 3.761 2.673 1.00 98.38 538 SER A C 1
ATOM 4044 O O . SER A 1 538 ? -5.653 4.329 2.844 1.00 98.38 538 SER A O 1
ATOM 4046 N N . ASN A 1 539 ? -3.460 4.213 3.252 1.00 98.56 539 ASN A N 1
ATOM 4047 C CA . ASN A 1 539 ? -3.389 5.478 3.981 1.00 98.56 539 ASN A CA 1
ATOM 4048 C C . ASN A 1 539 ? -3.245 6.619 2.966 1.00 98.56 539 ASN A C 1
ATOM 4050 O O . ASN A 1 539 ? -2.516 6.487 1.977 1.00 98.56 539 ASN A O 1
ATOM 4054 N N . SER A 1 540 ? -3.937 7.734 3.196 1.00 96.56 540 SER A N 1
ATOM 4055 C CA . SER A 1 540 ? -4.035 8.825 2.223 1.00 96.56 540 SER A CA 1
ATOM 4056 C C . SER A 1 540 ? -3.738 10.166 2.880 1.00 96.56 540 SER A C 1
ATOM 4058 O O . SER A 1 540 ? -4.457 10.587 3.781 1.00 96.56 540 SER A O 1
ATOM 4060 N N . SER A 1 541 ? -2.691 10.859 2.428 1.00 93.19 541 SER A N 1
ATOM 4061 C CA . SER A 1 541 ? -2.355 12.207 2.896 1.00 93.19 541 SER A CA 1
ATOM 4062 C C . SER A 1 541 ? -2.533 13.238 1.786 1.00 93.19 541 SER A C 1
ATOM 4064 O O . SER A 1 541 ? -1.983 13.100 0.697 1.00 93.19 541 SER A O 1
ATOM 4066 N N . THR A 1 542 ? -3.215 14.345 2.079 1.00 88.00 542 THR A N 1
ATOM 4067 C CA . THR A 1 542 ? -3.197 15.536 1.207 1.00 88.00 542 THR A CA 1
ATOM 4068 C C . THR A 1 542 ? -1.824 16.224 1.179 1.00 88.00 542 THR A C 1
ATOM 4070 O O . THR A 1 542 ? -1.560 17.041 0.300 1.00 88.00 542 THR A O 1
ATOM 4073 N N . GLY A 1 543 ? -0.945 15.889 2.132 1.00 89.00 543 GLY A N 1
ATOM 4074 C CA . GLY A 1 543 ? 0.438 16.340 2.214 1.00 89.00 543 GLY A CA 1
ATOM 4075 C C . GLY A 1 543 ? 1.417 15.351 1.578 1.00 89.00 543 GLY A C 1
ATOM 4076 O O . GLY A 1 543 ? 1.317 15.001 0.406 1.00 89.00 543 GLY A O 1
ATOM 4077 N N . SER A 1 544 ? 2.430 14.938 2.337 1.00 89.44 544 SER A N 1
ATOM 4078 C CA . SER A 1 544 ? 3.478 14.011 1.881 1.00 89.44 544 SER A CA 1
ATOM 4079 C C . SER A 1 544 ? 3.525 12.778 2.782 1.00 89.44 544 SER A C 1
ATOM 4081 O O . SER A 1 544 ? 3.186 12.898 3.954 1.00 89.44 544 SER A O 1
ATOM 4083 N N . GLY A 1 545 ? 3.984 11.637 2.260 1.00 83.56 545 GLY A N 1
ATOM 4084 C CA . GLY A 1 545 ? 4.166 10.390 3.012 1.00 83.56 545 GLY A CA 1
ATOM 4085 C C . GLY A 1 545 ? 2.850 9.682 3.312 1.00 83.56 545 GLY A C 1
ATOM 4086 O O . GLY A 1 545 ? 2.382 9.734 4.443 1.00 83.56 545 GLY A O 1
ATOM 4087 N N . GLY A 1 546 ? 2.254 9.024 2.314 1.00 91.50 546 GLY A N 1
ATOM 4088 C CA . GLY A 1 546 ? 0.969 8.331 2.474 1.00 91.50 546 GLY A CA 1
ATOM 4089 C C . GLY A 1 546 ? 1.084 7.171 3.461 1.00 91.50 546 GLY A C 1
ATOM 4090 O O . GLY A 1 546 ? 0.411 7.149 4.488 1.00 91.50 546 GLY A O 1
ATOM 4091 N N . GLY A 1 547 ? 2.010 6.246 3.205 1.00 97.94 547 GLY A N 1
ATOM 4092 C CA . GLY A 1 547 ? 2.355 5.190 4.156 1.00 97.94 547 GLY A CA 1
ATOM 4093 C C . GLY A 1 547 ? 3.145 5.745 5.343 1.00 97.94 547 GLY A C 1
ATOM 4094 O O . GLY A 1 547 ? 2.716 5.617 6.490 1.00 97.94 547 GLY A O 1
ATOM 4095 N N . ILE A 1 548 ? 4.297 6.375 5.077 1.00 98.62 548 ILE A N 1
ATOM 4096 C CA . ILE A 1 548 ? 5.209 6.884 6.112 1.00 98.62 548 ILE A CA 1
ATOM 4097 C C . ILE A 1 548 ? 5.785 8.272 5.774 1.00 98.62 548 ILE A C 1
ATOM 4099 O O . ILE A 1 548 ? 6.328 8.498 4.693 1.00 98.62 548 ILE A O 1
ATOM 4103 N N . VAL A 1 549 ? 5.780 9.183 6.750 1.00 98.31 549 VAL A N 1
ATOM 4104 C CA . VAL A 1 549 ? 6.625 10.391 6.787 1.00 98.31 549 VAL A CA 1
ATOM 4105 C C . VAL A 1 549 ? 7.812 10.137 7.709 1.00 98.31 549 VAL A C 1
ATOM 4107 O O . VAL A 1 549 ? 7.614 9.813 8.874 1.00 98.31 549 VAL A O 1
ATOM 4110 N N . ASN A 1 550 ? 9.043 10.336 7.239 1.00 98.25 550 ASN A N 1
ATOM 4111 C CA . ASN A 1 550 ? 10.259 10.164 8.032 1.00 98.25 550 ASN A CA 1
ATOM 4112 C C . ASN A 1 550 ? 11.133 11.428 8.050 1.00 98.25 550 ASN A C 1
ATOM 4114 O O . ASN A 1 550 ? 11.795 11.746 7.064 1.00 98.25 550 ASN A O 1
ATOM 4118 N N . SER A 1 551 ? 11.209 12.103 9.196 1.00 97.31 551 SER A N 1
ATOM 4119 C CA . SER A 1 551 ? 12.233 13.121 9.480 1.00 97.31 551 SER A CA 1
ATOM 4120 C C . SER A 1 551 ? 13.263 12.665 10.523 1.00 97.31 551 SER A C 1
ATOM 4122 O O . SER A 1 551 ? 14.164 13.430 10.852 1.00 97.31 551 SER A O 1
ATOM 4124 N N . GLY A 1 552 ? 13.111 11.454 11.068 1.00 97.12 552 GLY A N 1
ATOM 4125 C CA . GLY A 1 552 ? 14.028 10.836 12.027 1.00 97.12 552 GLY A CA 1
ATOM 4126 C C . GLY A 1 552 ? 14.865 9.721 11.392 1.00 97.12 552 GLY A C 1
ATOM 4127 O O . GLY A 1 552 ? 15.368 9.860 10.275 1.00 97.12 552 GLY A O 1
ATOM 4128 N N . THR A 1 553 ? 15.001 8.600 12.098 1.00 98.06 553 THR A N 1
ATOM 4129 C CA . THR A 1 553 ? 15.644 7.377 11.591 1.00 98.06 553 THR A CA 1
ATOM 4130 C C . THR A 1 553 ? 14.594 6.296 11.365 1.00 98.06 553 THR A C 1
ATOM 4132 O O . THR A 1 553 ? 13.912 5.903 12.307 1.00 98.06 553 THR A O 1
ATOM 4135 N N . LEU A 1 554 ? 14.490 5.784 10.140 1.00 98.56 554 LEU A N 1
ATOM 4136 C CA . LEU A 1 554 ? 13.585 4.705 9.749 1.00 98.56 554 LEU A CA 1
ATOM 4137 C C . LEU A 1 554 ? 14.391 3.532 9.184 1.00 98.56 554 LEU A C 1
ATOM 4139 O O . LEU A 1 554 ? 15.151 3.694 8.231 1.00 98.56 554 LEU A O 1
ATOM 4143 N N . ASN A 1 555 ? 14.210 2.348 9.760 1.00 98.50 555 ASN A N 1
ATOM 4144 C CA . ASN A 1 555 ? 14.795 1.101 9.276 1.00 98.50 555 ASN A CA 1
ATOM 4145 C C . ASN A 1 555 ? 13.669 0.164 8.829 1.00 98.50 555 ASN A C 1
ATOM 4147 O O . ASN A 1 555 ? 12.755 -0.098 9.607 1.00 98.50 555 ASN A O 1
ATOM 4151 N N . VAL A 1 556 ? 13.744 -0.356 7.607 1.00 98.56 556 VAL A N 1
ATOM 4152 C CA . VAL A 1 556 ? 12.802 -1.338 7.058 1.00 98.56 556 VAL A CA 1
ATOM 4153 C C . VAL A 1 556 ? 13.585 -2.605 6.720 1.00 98.56 556 VAL A C 1
ATOM 4155 O O . VAL A 1 556 ? 14.473 -2.591 5.869 1.00 98.56 556 VAL A O 1
ATOM 4158 N N . SER A 1 557 ? 13.286 -3.693 7.423 1.00 98.19 557 SER A N 1
ATOM 4159 C CA . SER A 1 557 ? 13.888 -5.016 7.206 1.00 98.19 557 SER A CA 1
ATOM 4160 C C . SER A 1 557 ? 12.869 -6.075 6.781 1.00 98.19 557 SER A C 1
ATOM 4162 O O . SER A 1 557 ? 13.251 -7.198 6.467 1.00 98.19 557 SER A O 1
ATOM 4164 N N . GLY A 1 558 ? 11.581 -5.732 6.768 1.00 97.25 558 GLY A N 1
ATOM 4165 C CA . GLY A 1 558 ? 10.479 -6.610 6.389 1.00 97.25 558 GLY A CA 1
ATOM 4166 C C . GLY A 1 558 ? 9.147 -5.859 6.380 1.00 97.25 558 GLY A C 1
ATOM 4167 O O . GLY A 1 558 ? 9.119 -4.640 6.541 1.00 97.25 558 GLY A O 1
ATOM 4168 N N . GLY A 1 559 ? 8.050 -6.595 6.195 1.00 97.06 559 GLY A N 1
ATOM 4169 C CA . GLY A 1 559 ? 6.705 -6.029 6.043 1.00 97.06 559 GLY A CA 1
ATOM 4170 C C . GLY A 1 559 ? 6.427 -5.487 4.638 1.00 97.06 559 GLY A C 1
ATOM 4171 O O . GLY A 1 559 ? 7.284 -5.551 3.752 1.00 97.06 559 GLY A O 1
ATOM 4172 N N . SER A 1 560 ? 5.215 -4.967 4.441 1.00 98.12 560 SER A N 1
ATOM 4173 C CA . SER A 1 560 ? 4.780 -4.380 3.172 1.00 98.12 560 SER A CA 1
ATOM 4174 C C . SER A 1 560 ? 4.152 -3.001 3.363 1.00 98.12 560 SER A C 1
ATOM 4176 O O . SER A 1 560 ? 3.380 -2.772 4.294 1.00 98.12 560 SER A O 1
ATOM 4178 N N . ILE A 1 561 ? 4.497 -2.077 2.469 1.00 98.69 561 ILE A N 1
ATOM 4179 C CA . ILE A 1 561 ? 3.995 -0.705 2.414 1.00 98.69 561 ILE A CA 1
ATOM 4180 C C . ILE A 1 561 ? 3.377 -0.534 1.027 1.00 98.69 561 ILE A C 1
ATOM 4182 O O . ILE A 1 561 ? 4.111 -0.378 0.051 1.00 98.69 561 ILE A O 1
ATOM 4186 N N . HIS A 1 562 ? 2.051 -0.613 0.908 1.00 98.62 562 HIS A N 1
ATOM 4187 C CA . HIS A 1 562 ? 1.402 -0.714 -0.404 1.00 98.62 562 HIS A CA 1
ATOM 4188 C C . HIS A 1 562 ? 0.103 0.076 -0.542 1.00 98.62 562 HIS A C 1
ATOM 4190 O O . HIS A 1 562 ? -0.563 0.359 0.444 1.00 98.62 562 HIS A O 1
ATOM 4196 N N . HIS A 1 563 ? -0.288 0.432 -1.768 1.00 98.62 563 HIS A N 1
ATOM 4197 C CA . HIS A 1 563 ? -1.570 1.110 -2.048 1.00 98.62 563 HIS A CA 1
ATOM 4198 C C . HIS A 1 563 ? -1.774 2.458 -1.307 1.00 98.62 563 HIS A C 1
ATOM 4200 O O . HIS A 1 563 ? -2.892 2.965 -1.228 1.00 98.62 563 HIS A O 1
ATOM 4206 N N . ASN A 1 564 ? -0.721 3.065 -0.743 1.00 98.75 564 ASN A N 1
ATOM 4207 C CA . ASN A 1 564 ? -0.818 4.353 -0.048 1.00 98.75 564 ASN A CA 1
ATOM 4208 C C . ASN A 1 564 ? -0.735 5.532 -1.034 1.00 98.75 564 ASN A C 1
ATOM 4210 O O . ASN A 1 564 ? -0.102 5.427 -2.088 1.00 98.75 564 ASN A O 1
ATOM 4214 N N . SER A 1 565 ? -1.338 6.670 -0.675 1.00 98.25 565 SER A N 1
ATOM 4215 C CA . SER A 1 565 ? -1.483 7.843 -1.549 1.00 98.25 565 SER A CA 1
ATOM 4216 C C . SER A 1 565 ? -0.998 9.141 -0.892 1.00 98.25 565 SER A C 1
ATOM 4218 O O . SER A 1 565 ? -1.285 9.395 0.281 1.00 98.25 565 SER A O 1
ATOM 4220 N N . ALA A 1 566 ? -0.280 9.987 -1.640 1.00 97.69 566 ALA A N 1
ATOM 4221 C CA . ALA A 1 566 ? 0.126 11.323 -1.189 1.00 97.69 566 ALA A CA 1
ATOM 4222 C C . ALA A 1 566 ? 0.358 12.327 -2.335 1.00 97.69 566 ALA A C 1
ATOM 4224 O O . ALA A 1 566 ? 0.385 11.962 -3.511 1.00 97.69 566 ALA A O 1
ATOM 4225 N N . ALA A 1 567 ? 0.615 13.602 -2.015 1.00 96.56 567 ALA A N 1
ATOM 4226 C CA . ALA A 1 567 ? 1.156 14.545 -2.999 1.00 96.56 567 ALA A CA 1
ATOM 4227 C C . ALA A 1 567 ? 2.643 14.275 -3.304 1.00 96.56 567 ALA A C 1
ATOM 4229 O O . ALA A 1 567 ? 3.090 14.459 -4.432 1.00 96.56 567 ALA A O 1
ATOM 4230 N N . ASN A 1 568 ? 3.415 13.791 -2.326 1.00 96.31 568 ASN A N 1
ATOM 4231 C CA . ASN A 1 568 ? 4.782 13.295 -2.523 1.00 96.31 568 ASN A CA 1
ATOM 4232 C C . ASN A 1 568 ? 5.029 12.073 -1.635 1.00 96.31 568 ASN A C 1
ATOM 4234 O O . ASN A 1 568 ? 4.540 12.046 -0.507 1.00 96.31 568 ASN A O 1
ATOM 4238 N N . GLY A 1 569 ? 5.809 11.100 -2.110 1.00 96.25 569 GLY A N 1
ATOM 4239 C CA . GLY A 1 569 ? 6.148 9.891 -1.357 1.00 96.25 569 GLY A CA 1
ATOM 4240 C C . GLY A 1 569 ? 4.904 9.093 -0.998 1.00 96.25 569 GLY A C 1
ATOM 4241 O O . GLY A 1 569 ? 4.500 9.104 0.165 1.00 96.25 569 GLY A O 1
ATOM 4242 N N . GLY A 1 570 ? 4.283 8.447 -1.987 1.00 97.00 570 GLY A N 1
ATOM 4243 C CA . GLY A 1 570 ? 3.072 7.644 -1.783 1.00 97.00 570 GLY A CA 1
ATOM 4244 C C . GLY A 1 570 ? 3.288 6.596 -0.693 1.00 97.00 570 GLY A C 1
ATOM 4245 O O . GLY A 1 570 ? 2.599 6.607 0.325 1.00 97.00 570 GLY A O 1
ATOM 4246 N N . GLY A 1 571 ? 4.325 5.770 -0.854 1.00 98.19 571 GLY A N 1
ATOM 4247 C CA . GLY A 1 571 ? 4.783 4.835 0.173 1.00 98.19 571 GLY A CA 1
ATOM 4248 C C . GLY A 1 571 ? 5.492 5.557 1.319 1.00 98.19 571 GLY A C 1
ATOM 4249 O O . GLY A 1 571 ? 5.014 5.551 2.451 1.00 98.19 571 GLY A O 1
ATOM 4250 N N . ILE A 1 572 ? 6.627 6.203 1.034 1.00 98.56 572 ILE A N 1
ATOM 4251 C CA . ILE A 1 572 ? 7.458 6.902 2.025 1.00 98.56 572 ILE A CA 1
ATOM 4252 C C . ILE A 1 572 ? 7.868 8.292 1.516 1.00 98.56 572 ILE A C 1
ATOM 4254 O O . ILE A 1 572 ? 8.409 8.427 0.423 1.00 98.56 572 ILE A O 1
ATOM 4258 N N . THR A 1 573 ? 7.730 9.332 2.341 1.00 98.25 573 THR A N 1
ATOM 4259 C CA . THR A 1 573 ? 8.542 10.559 2.216 1.00 98.25 573 THR A CA 1
ATOM 4260 C C . THR A 1 573 ? 9.624 10.553 3.284 1.00 98.25 573 THR A C 1
ATOM 4262 O O . THR A 1 573 ? 9.307 10.404 4.461 1.00 98.25 573 THR A O 1
ATOM 4265 N N . SER A 1 574 ? 10.888 10.765 2.908 1.00 98.00 574 SER A N 1
ATOM 4266 C CA . SER A 1 574 ? 11.997 10.873 3.860 1.00 98.00 574 SER A CA 1
ATOM 4267 C C . SER A 1 574 ? 12.799 12.161 3.670 1.00 98.00 574 SER A C 1
ATOM 4269 O O . SER A 1 574 ? 13.299 12.446 2.583 1.00 98.00 574 SER A O 1
ATOM 4271 N N . SER A 1 575 ? 12.949 12.910 4.761 1.00 97.56 575 SER A N 1
ATOM 4272 C CA . SER A 1 575 ? 13.953 13.964 4.942 1.00 97.56 575 SER A CA 1
ATOM 4273 C C . SER A 1 575 ? 15.016 13.598 5.987 1.00 97.56 575 SER A C 1
ATOM 4275 O O . SER A 1 575 ? 16.042 14.272 6.072 1.00 97.56 575 SER A O 1
ATOM 4277 N N . GLY A 1 576 ? 14.782 12.533 6.763 1.00 97.81 576 GLY A N 1
ATOM 4278 C CA . GLY A 1 576 ? 15.733 11.943 7.705 1.00 97.81 576 GLY A CA 1
ATOM 4279 C C . GLY A 1 576 ? 16.561 10.803 7.097 1.00 97.81 576 GLY A C 1
ATOM 4280 O O . GLY A 1 576 ? 16.777 10.742 5.885 1.00 97.81 576 GLY A O 1
ATOM 4281 N N . THR A 1 577 ? 17.021 9.874 7.937 1.00 98.50 577 THR A N 1
ATOM 4282 C CA . THR A 1 577 ? 17.721 8.658 7.488 1.00 98.50 577 THR A CA 1
ATOM 4283 C C . THR A 1 577 ? 16.720 7.533 7.244 1.00 98.50 577 THR A C 1
ATOM 4285 O O . THR A 1 577 ? 15.939 7.205 8.137 1.00 98.50 577 THR A O 1
ATOM 4288 N N . LEU A 1 578 ? 16.773 6.922 6.062 1.00 98.62 578 LEU A N 1
ATOM 4289 C CA . LEU A 1 578 ? 16.052 5.708 5.687 1.00 98.62 578 LEU A CA 1
ATOM 4290 C C . LEU A 1 578 ? 17.060 4.598 5.356 1.00 98.62 578 LEU A C 1
ATOM 4292 O O . LEU A 1 578 ? 17.930 4.780 4.507 1.00 98.62 578 LEU A O 1
ATOM 4296 N N . THR A 1 579 ? 16.911 3.433 5.977 1.00 98.62 579 THR A N 1
ATOM 4297 C CA . THR A 1 579 ? 17.672 2.221 5.647 1.00 98.62 579 THR A CA 1
ATOM 4298 C C . THR A 1 579 ? 16.700 1.102 5.291 1.00 98.62 579 THR A C 1
ATOM 4300 O O . THR A 1 579 ? 15.826 0.774 6.089 1.00 98.62 579 THR A O 1
ATOM 4303 N N . MET A 1 580 ? 16.865 0.500 4.117 1.00 98.50 580 MET A N 1
ATOM 4304 C CA . MET A 1 580 ? 16.119 -0.664 3.644 1.00 98.50 580 MET A CA 1
ATOM 4305 C C . MET A 1 580 ? 17.068 -1.852 3.470 1.00 98.50 580 MET A C 1
ATOM 4307 O O . MET A 1 580 ? 17.979 -1.816 2.640 1.00 98.50 580 MET A O 1
ATOM 4311 N N . THR A 1 581 ? 16.850 -2.899 4.264 1.00 98.12 581 THR A N 1
ATOM 4312 C CA . THR A 1 581 ? 17.529 -4.203 4.150 1.00 98.12 581 THR A CA 1
ATOM 4313 C C . THR A 1 581 ? 16.579 -5.318 3.700 1.00 98.12 581 THR A C 1
ATOM 4315 O O . THR A 1 581 ? 17.034 -6.406 3.349 1.00 98.12 581 THR A O 1
ATOM 4318 N N . GLY A 1 582 ? 15.270 -5.053 3.688 1.00 97.00 582 GLY A N 1
ATOM 4319 C CA . GLY A 1 582 ? 14.206 -5.975 3.302 1.00 97.00 582 GLY A CA 1
ATOM 4320 C C . GLY A 1 582 ? 12.853 -5.261 3.219 1.00 97.00 582 GLY A C 1
ATOM 4321 O O . GLY A 1 582 ? 12.787 -4.034 3.291 1.00 97.00 582 GLY A O 1
ATOM 4322 N N . GLY A 1 583 ? 11.774 -6.036 3.091 1.00 96.50 583 GLY A N 1
ATOM 4323 C CA . GLY A 1 583 ? 10.406 -5.525 2.926 1.00 96.50 583 GLY A CA 1
ATOM 4324 C C . GLY A 1 583 ? 10.059 -5.127 1.487 1.00 96.50 583 GLY A C 1
ATOM 4325 O O . GLY A 1 583 ? 10.889 -5.232 0.579 1.00 96.50 583 GLY A O 1
ATOM 4326 N N . SER A 1 584 ? 8.814 -4.698 1.272 1.00 96.81 584 SER A N 1
ATOM 4327 C CA . SER A 1 584 ? 8.293 -4.309 -0.045 1.00 96.81 584 SER A CA 1
ATOM 4328 C C . SER A 1 584 ? 7.565 -2.963 -0.028 1.00 96.81 584 SER A C 1
ATOM 4330 O O . SER A 1 584 ? 6.775 -2.683 0.873 1.00 96.81 584 SER A O 1
ATOM 4332 N N . LEU A 1 585 ? 7.820 -2.138 -1.047 1.00 97.94 585 LEU A N 1
ATOM 4333 C CA . LEU A 1 585 ? 7.065 -0.925 -1.367 1.00 97.94 585 LEU A CA 1
ATOM 4334 C C . LEU A 1 585 ? 6.422 -1.112 -2.747 1.00 97.94 585 LEU A C 1
ATOM 4336 O O . LEU A 1 585 ? 7.127 -1.015 -3.758 1.00 97.94 585 LEU A O 1
ATOM 4340 N N . THR A 1 586 ? 5.114 -1.385 -2.802 1.00 98.06 586 THR A N 1
ATOM 4341 C CA . THR A 1 586 ? 4.416 -1.649 -4.074 1.00 98.06 586 THR A CA 1
ATOM 4342 C C . THR A 1 586 ? 3.114 -0.886 -4.249 1.00 98.06 586 THR A C 1
ATOM 4344 O O . THR A 1 586 ? 2.424 -0.573 -3.285 1.00 98.06 586 THR A O 1
ATOM 4347 N N . ASP A 1 587 ? 2.759 -0.576 -5.497 1.00 98.12 587 ASP A N 1
ATOM 4348 C CA . ASP A 1 587 ? 1.441 -0.026 -5.857 1.00 98.12 587 ASP A CA 1
ATOM 4349 C C . ASP A 1 587 ? 1.087 1.306 -5.146 1.00 98.12 587 ASP A C 1
ATOM 4351 O O . ASP A 1 587 ? -0.074 1.711 -5.089 1.00 98.12 587 ASP A O 1
ATOM 4355 N N . ASN A 1 588 ? 2.073 2.007 -4.569 1.00 98.56 588 ASN A N 1
ATOM 4356 C CA . ASN A 1 588 ? 1.858 3.302 -3.925 1.00 98.56 588 ASN A CA 1
ATOM 4357 C C . ASN A 1 588 ? 1.847 4.431 -4.965 1.00 98.56 588 ASN A C 1
ATOM 4359 O O . ASN A 1 588 ? 2.530 4.360 -5.991 1.00 98.56 588 ASN A O 1
ATOM 4363 N N . ARG A 1 589 ? 1.108 5.506 -4.681 1.00 98.31 589 ARG A N 1
ATOM 4364 C CA . ARG A 1 589 ? 0.844 6.591 -5.632 1.00 98.31 589 ARG A CA 1
ATOM 4365 C C . ARG A 1 589 ? 1.209 7.963 -5.072 1.00 98.31 589 ARG A C 1
ATOM 4367 O O . ARG A 1 589 ? 0.787 8.334 -3.980 1.00 98.31 589 ARG A O 1
ATOM 4374 N N . ALA A 1 590 ? 1.932 8.752 -5.860 1.00 98.06 590 ALA A N 1
ATOM 4375 C CA . ALA A 1 590 ? 2.120 10.181 -5.636 1.00 98.06 590 ALA A CA 1
ATOM 4376 C C . ALA A 1 590 ? 1.522 10.994 -6.795 1.00 98.06 590 ALA A C 1
ATOM 4378 O O . ALA A 1 590 ? 1.681 10.624 -7.956 1.00 98.06 590 ALA A O 1
ATOM 4379 N N . SER A 1 591 ? 0.866 12.126 -6.521 1.00 96.94 591 SER A N 1
ATOM 4380 C CA . SER A 1 591 ? 0.470 13.065 -7.593 1.00 96.94 591 SER A CA 1
ATOM 4381 C C . SER A 1 591 ? 1.630 13.958 -8.062 1.00 96.94 591 SER A C 1
ATOM 4383 O O . SER A 1 591 ? 1.643 14.420 -9.202 1.00 96.94 591 SER A O 1
ATOM 4385 N N . GLY A 1 592 ? 2.622 14.172 -7.195 1.00 96.38 592 GLY A N 1
ATOM 4386 C CA . GLY A 1 592 ? 3.898 14.821 -7.474 1.00 96.38 592 GLY A CA 1
ATOM 4387 C C . GLY A 1 592 ? 5.041 13.811 -7.578 1.00 96.38 592 GLY A C 1
ATOM 4388 O O . GLY A 1 592 ? 5.148 13.081 -8.560 1.00 96.38 592 GLY A O 1
ATOM 4389 N N . ASN A 1 593 ? 5.941 13.806 -6.594 1.00 97.31 593 ASN A N 1
ATOM 4390 C CA . ASN A 1 593 ? 7.238 13.133 -6.698 1.00 97.31 593 ASN A CA 1
ATOM 4391 C C . ASN A 1 593 ? 7.334 11.894 -5.796 1.00 97.31 593 ASN A C 1
ATOM 4393 O O . ASN A 1 593 ? 6.904 11.950 -4.643 1.00 97.31 593 ASN A O 1
ATOM 4397 N N . GLY A 1 594 ? 7.977 10.826 -6.277 1.00 97.19 594 GLY A N 1
ATOM 4398 C CA . GLY A 1 594 ? 8.279 9.622 -5.498 1.00 97.19 594 GLY A CA 1
ATOM 4399 C C . GLY A 1 594 ? 7.045 8.764 -5.228 1.00 97.19 594 GLY A C 1
ATOM 4400 O O . GLY A 1 594 ? 6.361 8.980 -4.231 1.00 97.19 594 GLY A O 1
ATOM 4401 N N . GLY A 1 595 ? 6.754 7.787 -6.085 1.00 97.31 595 GLY A N 1
ATOM 4402 C CA . GLY A 1 595 ? 5.605 6.893 -5.892 1.00 97.31 595 GLY A CA 1
ATOM 4403 C C . GLY A 1 595 ? 5.853 5.969 -4.704 1.00 97.31 595 GLY A C 1
ATOM 4404 O O . GLY A 1 595 ? 5.139 6.020 -3.702 1.00 97.31 595 GLY A O 1
ATOM 4405 N N . GLY A 1 596 ? 6.940 5.199 -4.782 1.00 98.00 596 GLY A N 1
ATOM 4406 C CA . GLY A 1 596 ? 7.459 4.411 -3.669 1.00 98.00 596 GLY A CA 1
ATOM 4407 C C . GLY A 1 596 ? 8.097 5.313 -2.614 1.00 98.00 596 GLY A C 1
ATOM 4408 O O . GLY A 1 596 ? 7.624 5.369 -1.481 1.00 98.00 596 GLY A O 1
ATOM 4409 N N . ILE A 1 597 ? 9.150 6.049 -2.988 1.00 98.62 597 ILE A N 1
ATOM 4410 C CA . ILE A 1 597 ? 9.928 6.898 -2.071 1.00 98.62 597 ILE A CA 1
ATOM 4411 C C . ILE A 1 597 ? 10.134 8.305 -2.642 1.00 98.62 597 ILE A C 1
ATOM 4413 O O . ILE A 1 597 ? 10.716 8.470 -3.711 1.00 98.62 597 ILE A O 1
ATOM 4417 N N . CYS A 1 598 ? 9.775 9.341 -1.883 1.00 98.38 598 CYS A N 1
ATOM 4418 C CA . CYS A 1 598 ? 10.275 10.700 -2.092 1.00 98.38 598 CYS A CA 1
ATOM 4419 C C . CYS A 1 598 ? 11.367 11.018 -1.067 1.00 98.38 598 CYS A C 1
ATOM 4421 O O . CYS A 1 598 ? 11.078 11.296 0.100 1.00 98.38 598 CYS A O 1
ATOM 4423 N N . LEU A 1 599 ? 12.632 10.986 -1.493 1.00 97.81 599 LEU A N 1
ATOM 4424 C CA . LEU A 1 599 ? 13.761 11.408 -0.669 1.00 97.81 599 LEU A CA 1
ATOM 4425 C C . LEU A 1 599 ? 13.957 12.919 -0.841 1.00 97.81 599 LEU A C 1
ATOM 4427 O O . LEU A 1 599 ? 14.766 13.368 -1.658 1.00 97.81 599 LEU A O 1
ATOM 4431 N N . SER A 1 600 ? 13.179 13.702 -0.095 1.00 94.31 600 SER A N 1
ATOM 4432 C CA . SER A 1 600 ? 13.198 15.169 -0.124 1.00 94.31 600 SER A CA 1
ATOM 4433 C C . SER A 1 600 ? 14.419 15.769 0.585 1.00 94.31 600 SER A C 1
ATOM 4435 O O . SER A 1 600 ? 14.817 16.889 0.265 1.00 94.31 600 SER A O 1
ATOM 4437 N N . GLY A 1 601 ? 15.042 15.011 1.492 1.00 91.94 601 GLY A N 1
ATOM 4438 C CA . GLY A 1 601 ? 16.261 15.356 2.228 1.00 91.94 601 GLY A CA 1
ATOM 4439 C C . GLY A 1 601 ? 16.944 14.104 2.794 1.00 91.94 601 GLY A C 1
ATOM 4440 O O . GLY A 1 601 ? 16.500 12.988 2.540 1.00 91.94 601 GLY A O 1
ATOM 4441 N N . GLY A 1 602 ? 18.009 14.279 3.579 1.00 95.25 602 GLY A N 1
ATOM 4442 C CA . GLY A 1 602 ? 18.587 13.188 4.373 1.00 95.25 602 GLY A CA 1
ATOM 4443 C C . GLY A 1 602 ? 19.277 12.084 3.563 1.00 95.25 602 GLY A C 1
ATOM 4444 O O . GLY A 1 602 ? 19.806 12.336 2.483 1.00 95.25 602 GLY A O 1
ATOM 4445 N N . ASN A 1 603 ? 19.325 10.868 4.104 1.00 98.00 603 ASN A N 1
ATOM 4446 C CA . ASN A 1 603 ? 20.111 9.757 3.554 1.00 98.00 603 ASN A CA 1
ATOM 4447 C C . ASN A 1 603 ? 19.220 8.545 3.284 1.00 98.00 603 ASN A C 1
ATOM 4449 O O . ASN A 1 603 ? 18.394 8.201 4.128 1.00 98.00 603 ASN A O 1
ATOM 4453 N N . PHE A 1 604 ? 19.435 7.863 2.160 1.00 98.56 604 PHE A N 1
ATOM 4454 C CA . PHE A 1 604 ? 18.797 6.583 1.853 1.00 98.56 604 PHE A CA 1
ATOM 4455 C C . PHE A 1 604 ? 19.851 5.496 1.624 1.00 98.56 604 PHE A C 1
ATOM 4457 O O . PHE A 1 604 ? 20.743 5.682 0.804 1.00 98.56 604 PHE A O 1
ATOM 4464 N N . ASN A 1 605 ? 19.741 4.363 2.319 1.00 98.31 605 ASN A N 1
ATOM 4465 C CA . ASN A 1 605 ? 20.571 3.177 2.106 1.00 98.31 605 ASN A CA 1
ATOM 4466 C C . ASN A 1 605 ? 19.678 2.002 1.685 1.00 98.31 605 ASN A C 1
ATOM 4468 O O . ASN A 1 605 ? 18.873 1.548 2.494 1.00 98.31 605 ASN A O 1
ATOM 4472 N N . LEU A 1 606 ? 19.824 1.492 0.462 1.00 98.19 606 LEU A N 1
ATOM 4473 C CA . LEU A 1 606 ? 19.078 0.341 -0.057 1.00 98.19 606 LEU A CA 1
ATOM 4474 C C . LEU A 1 606 ? 20.034 -0.836 -0.293 1.00 98.19 606 LEU A C 1
ATOM 4476 O O . LEU A 1 606 ? 20.821 -0.829 -1.239 1.00 98.19 606 LEU A O 1
ATOM 4480 N N . THR A 1 607 ? 19.975 -1.842 0.581 1.00 97.56 607 THR A N 1
ATOM 4481 C CA . THR A 1 607 ? 20.808 -3.060 0.503 1.00 97.56 607 THR A CA 1
ATOM 4482 C C . THR A 1 607 ? 20.005 -4.352 0.328 1.00 97.56 607 THR A C 1
ATOM 4484 O O . THR A 1 607 ? 20.576 -5.403 0.022 1.00 97.56 607 THR A O 1
ATOM 4487 N N . GLY A 1 608 ? 18.680 -4.268 0.467 1.00 95.38 608 GLY A N 1
ATOM 4488 C CA . GLY A 1 608 ? 17.716 -5.328 0.190 1.00 95.38 608 GLY A CA 1
ATOM 4489 C C . GLY A 1 608 ? 16.277 -4.824 0.331 1.00 95.38 608 GLY A C 1
ATOM 4490 O O . GLY A 1 608 ? 16.047 -3.733 0.855 1.00 95.38 608 GLY A O 1
ATOM 4491 N N . GLY A 1 609 ? 15.320 -5.625 -0.135 1.00 92.88 609 GLY A N 1
ATOM 4492 C CA . GLY A 1 609 ? 13.916 -5.230 -0.288 1.00 92.88 609 GLY A CA 1
ATOM 4493 C C . GLY A 1 609 ? 13.578 -4.838 -1.729 1.00 92.88 609 GLY A C 1
ATOM 4494 O O . GLY A 1 609 ? 14.474 -4.706 -2.563 1.00 92.88 609 GLY A O 1
ATOM 4495 N N . ALA A 1 610 ? 12.286 -4.687 -2.021 1.00 90.38 610 ALA A N 1
ATOM 4496 C CA . ALA A 1 610 ? 11.772 -4.433 -3.369 1.00 90.38 610 ALA A CA 1
ATOM 4497 C C . ALA A 1 610 ? 10.972 -3.124 -3.452 1.00 90.38 610 ALA A C 1
ATOM 4499 O O . ALA A 1 610 ? 10.171 -2.822 -2.565 1.00 90.38 610 ALA A O 1
ATOM 4500 N N . ILE A 1 611 ? 11.160 -2.377 -4.543 1.00 98.00 611 ILE A N 1
ATOM 4501 C CA . ILE A 1 611 ? 10.403 -1.165 -4.884 1.00 98.00 611 ILE A CA 1
ATOM 4502 C C . ILE A 1 611 ? 9.892 -1.339 -6.321 1.00 98.00 611 ILE A C 1
ATOM 4504 O O . ILE A 1 611 ? 10.689 -1.268 -7.254 1.00 98.00 611 ILE A O 1
ATOM 4508 N N . ALA A 1 612 ? 8.594 -1.609 -6.494 1.00 97.00 612 ALA A N 1
ATOM 4509 C CA . ALA A 1 612 ? 7.994 -1.984 -7.784 1.00 97.00 612 ALA A CA 1
ATOM 4510 C C . ALA A 1 612 ? 6.549 -1.481 -7.930 1.00 97.00 612 ALA A C 1
ATOM 4512 O O . ALA A 1 612 ? 5.886 -1.252 -6.926 1.00 97.00 612 ALA A O 1
ATOM 4513 N N . LYS A 1 613 ? 6.031 -1.336 -9.158 1.00 97.06 613 LYS A N 1
ATOM 4514 C CA . LYS A 1 613 ? 4.627 -0.952 -9.456 1.00 97.06 613 LYS A CA 1
ATOM 4515 C C . LYS A 1 613 ? 4.116 0.371 -8.855 1.00 97.06 613 LYS A C 1
ATOM 4517 O O . LYS A 1 613 ? 2.940 0.702 -8.980 1.00 97.06 613 LYS A O 1
ATOM 4522 N N . ASN A 1 614 ? 4.968 1.159 -8.204 1.00 98.50 614 ASN A N 1
ATOM 4523 C CA . ASN A 1 614 ? 4.579 2.460 -7.667 1.00 98.50 614 ASN A CA 1
ATOM 4524 C C . ASN A 1 614 ? 4.462 3.496 -8.801 1.00 98.50 614 ASN A C 1
ATOM 4526 O O . ASN A 1 614 ? 5.078 3.332 -9.854 1.00 98.50 614 ASN A O 1
ATOM 4530 N N . THR A 1 615 ? 3.702 4.575 -8.589 1.00 98.12 615 THR A N 1
ATOM 4531 C CA . THR A 1 615 ? 3.392 5.580 -9.625 1.00 98.12 615 THR A CA 1
ATOM 4532 C C . THR A 1 615 ? 3.562 7.020 -9.130 1.00 98.12 615 THR A C 1
ATOM 4534 O O . THR A 1 615 ? 3.177 7.353 -8.009 1.00 98.12 615 THR A O 1
ATOM 4537 N N . ALA A 1 616 ? 4.139 7.890 -9.963 1.00 97.81 616 ALA A N 1
ATOM 4538 C CA . ALA A 1 616 ? 4.337 9.316 -9.692 1.00 97.81 616 ALA A CA 1
ATOM 4539 C C . ALA A 1 616 ? 4.410 10.150 -10.983 1.00 97.81 616 ALA A C 1
ATOM 4541 O O . ALA A 1 616 ? 4.456 9.610 -12.084 1.00 97.81 616 ALA A O 1
ATOM 4542 N N . LYS A 1 617 ? 4.481 11.483 -10.852 1.00 96.38 617 LYS A N 1
ATOM 4543 C CA . LYS A 1 617 ? 4.866 12.373 -11.962 1.00 96.38 617 LYS A CA 1
ATOM 4544 C C . LYS A 1 617 ? 6.377 12.339 -12.225 1.00 96.38 617 LYS A C 1
ATOM 4546 O O . LYS A 1 617 ? 6.791 12.418 -13.374 1.00 96.38 617 LYS A O 1
ATOM 4551 N N . ASN A 1 618 ? 7.187 12.233 -11.168 1.00 95.75 618 ASN A N 1
ATOM 4552 C CA . ASN A 1 618 ? 8.645 12.082 -11.241 1.00 95.75 618 ASN A CA 1
ATOM 4553 C C . ASN A 1 618 ? 9.094 10.996 -10.252 1.00 95.75 618 ASN A C 1
ATOM 4555 O O . ASN A 1 618 ? 8.807 11.123 -9.057 1.00 95.75 618 ASN A O 1
ATOM 4559 N N . GLY A 1 619 ? 9.832 9.980 -10.708 1.00 96.31 619 GLY A N 1
ATOM 4560 C CA . GLY A 1 619 ? 10.348 8.913 -9.849 1.00 96.31 619 GLY A CA 1
ATOM 4561 C C . GLY A 1 619 ? 9.238 7.995 -9.355 1.00 96.31 619 GLY A C 1
ATOM 4562 O O . GLY A 1 619 ? 8.828 8.088 -8.197 1.00 96.31 619 GLY A O 1
ATOM 4563 N N . ASN A 1 620 ? 8.746 7.113 -10.225 1.00 97.25 620 ASN A N 1
ATOM 4564 C CA . ASN A 1 620 ? 7.785 6.067 -9.882 1.00 97.25 620 ASN A CA 1
ATOM 4565 C C . ASN A 1 620 ? 8.286 5.263 -8.677 1.00 97.25 620 ASN A C 1
ATOM 4567 O O . ASN A 1 620 ? 7.619 5.221 -7.645 1.00 97.25 620 ASN A O 1
ATOM 4571 N N . GLY A 1 621 ? 9.502 4.715 -8.766 1.00 97.75 621 GLY A N 1
ATOM 4572 C CA . GLY A 1 621 ? 10.142 4.024 -7.650 1.00 97.75 621 GLY A CA 1
ATOM 4573 C C . GLY A 1 621 ? 10.669 5.002 -6.606 1.00 97.75 621 GLY A C 1
ATOM 4574 O O . GLY A 1 621 ? 10.217 5.003 -5.460 1.00 97.75 621 GLY A O 1
ATOM 4575 N N . VAL A 1 622 ? 11.627 5.845 -7.002 1.00 98.56 622 VAL A N 1
ATOM 4576 C CA . VAL A 1 622 ? 12.334 6.758 -6.092 1.00 98.56 622 VAL A CA 1
ATOM 4577 C C . VAL A 1 622 ? 12.523 8.129 -6.735 1.00 98.56 622 VAL A C 1
ATOM 4579 O O . VAL A 1 622 ? 13.096 8.249 -7.810 1.00 98.56 622 VAL A O 1
ATOM 4582 N N . TYR A 1 623 ? 12.143 9.195 -6.039 1.00 98.50 623 TYR A N 1
ATOM 4583 C CA . TYR A 1 623 ? 12.589 10.553 -6.347 1.00 98.50 623 TYR A CA 1
ATOM 4584 C C . TYR A 1 623 ? 13.748 10.928 -5.422 1.00 98.50 623 TYR A C 1
ATOM 4586 O O . TYR A 1 623 ? 13.566 11.079 -4.210 1.00 98.50 623 TYR A O 1
ATOM 4594 N N . HIS A 1 624 ? 14.952 11.060 -5.978 1.00 98.25 624 HIS A N 1
ATOM 4595 C CA . HIS A 1 624 ? 16.174 11.316 -5.224 1.00 98.25 624 HIS A CA 1
ATOM 4596 C C . HIS A 1 624 ? 16.571 12.800 -5.270 1.00 98.25 624 HIS A C 1
ATOM 4598 O O . HIS A 1 624 ? 17.171 13.267 -6.240 1.00 98.25 624 HIS A O 1
ATOM 4604 N N . ASN A 1 625 ? 16.277 13.525 -4.182 1.00 97.56 625 ASN A N 1
ATOM 4605 C CA . ASN A 1 625 ? 16.771 14.883 -3.915 1.00 97.56 625 ASN A CA 1
ATOM 4606 C C . ASN A 1 625 ? 17.587 15.002 -2.603 1.00 97.56 625 ASN A C 1
ATOM 4608 O O . ASN A 1 625 ? 18.186 16.046 -2.336 1.00 97.56 625 ASN A O 1
ATOM 4612 N N . GLY A 1 626 ? 17.644 13.942 -1.790 1.00 95.56 626 GLY A N 1
ATOM 4613 C CA . GLY A 1 626 ? 18.377 13.901 -0.519 1.00 95.56 626 GLY A CA 1
ATOM 4614 C C . GLY A 1 626 ? 19.896 14.078 -0.629 1.00 95.56 626 GLY A C 1
ATOM 4615 O O . GLY A 1 626 ? 20.458 14.263 -1.708 1.00 95.56 626 GLY A O 1
ATOM 4616 N N . THR A 1 627 ? 20.571 14.047 0.515 1.00 97.06 6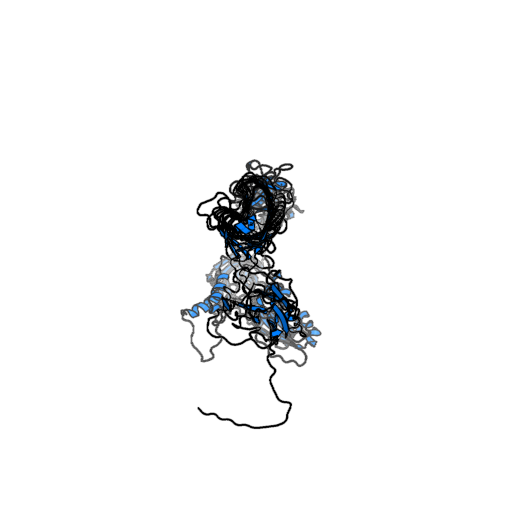27 THR A N 1
ATOM 4617 C CA . THR A 1 627 ? 22.027 14.190 0.656 1.00 97.06 627 THR A CA 1
ATOM 4618 C C . THR A 1 627 ? 22.777 13.007 0.046 1.00 97.06 627 THR A C 1
ATOM 4620 O O . THR A 1 627 ? 23.745 13.227 -0.675 1.00 97.06 627 THR A O 1
ATOM 4623 N N . THR A 1 628 ? 22.324 11.772 0.293 1.00 97.06 628 THR A N 1
ATOM 4624 C CA . THR A 1 628 ? 22.897 10.553 -0.308 1.00 97.06 628 THR A CA 1
ATOM 4625 C C . THR A 1 628 ? 21.821 9.523 -0.649 1.00 97.06 628 THR A C 1
ATOM 4627 O O . THR A 1 628 ? 20.804 9.424 0.042 1.00 97.06 628 THR A O 1
ATOM 4630 N N . PHE A 1 629 ? 22.063 8.734 -1.697 1.00 98.31 629 PHE A N 1
ATOM 4631 C CA . PHE A 1 629 ? 21.375 7.470 -1.957 1.00 98.31 629 PHE A CA 1
ATOM 4632 C C . PHE A 1 629 ? 22.440 6.394 -2.201 1.00 98.31 629 PHE A C 1
ATOM 4634 O O . PHE A 1 629 ? 23.103 6.391 -3.236 1.00 98.31 629 PHE A O 1
ATOM 4641 N N . GLN A 1 630 ? 22.628 5.510 -1.222 1.00 98.31 630 GLN A N 1
ATOM 4642 C CA . GLN A 1 630 ? 23.501 4.348 -1.321 1.00 98.31 630 GLN A CA 1
ATOM 4643 C C . GLN A 1 630 ? 22.721 3.122 -1.806 1.00 98.31 630 GLN A C 1
ATOM 4645 O O . GLN A 1 630 ? 21.655 2.821 -1.268 1.00 98.31 630 GLN A O 1
ATOM 4650 N N . LEU A 1 631 ? 23.280 2.390 -2.769 1.00 98.12 631 LEU A N 1
ATOM 4651 C CA . LEU A 1 631 ? 22.714 1.153 -3.320 1.00 98.12 631 LEU A CA 1
ATOM 4652 C C . LEU A 1 631 ? 23.742 0.015 -3.223 1.00 98.12 631 LEU A C 1
ATOM 4654 O O . LEU A 1 631 ? 24.931 0.241 -3.450 1.00 98.12 631 LEU A O 1
ATOM 4658 N N . GLY A 1 632 ? 23.318 -1.204 -2.888 1.00 96.94 632 GLY A N 1
ATOM 4659 C CA . GLY A 1 632 ? 24.240 -2.333 -2.743 1.00 96.94 632 GLY A CA 1
ATOM 4660 C C . GLY A 1 632 ? 23.565 -3.701 -2.641 1.00 96.94 632 GLY A C 1
ATOM 4661 O O . GLY A 1 632 ? 22.388 -3.803 -2.307 1.00 96.94 632 GLY A O 1
ATOM 4662 N N . GLY A 1 633 ? 24.323 -4.773 -2.876 1.00 96.19 633 GLY A N 1
ATOM 4663 C CA . GLY A 1 633 ? 23.911 -6.145 -2.571 1.00 96.19 633 GLY A CA 1
ATOM 4664 C C . GLY A 1 633 ? 22.631 -6.593 -3.284 1.00 96.19 633 GLY A C 1
ATOM 4665 O O . GLY A 1 633 ? 22.614 -6.759 -4.503 1.00 96.19 633 GLY A O 1
ATOM 4666 N N . ASN A 1 634 ? 21.576 -6.837 -2.500 1.00 95.38 634 ASN A N 1
ATOM 4667 C CA . ASN A 1 634 ? 20.261 -7.264 -2.986 1.00 95.38 634 ASN A CA 1
ATOM 4668 C C . ASN A 1 634 ? 19.301 -6.076 -3.220 1.00 95.38 634 ASN A C 1
ATOM 4670 O O . ASN A 1 634 ? 18.140 -6.300 -3.547 1.00 95.38 634 ASN A O 1
ATOM 4674 N N . GLY A 1 635 ? 19.734 -4.834 -2.983 1.00 94.75 635 GLY A N 1
ATOM 4675 C CA . GLY A 1 635 ? 18.902 -3.646 -3.142 1.00 94.75 635 GLY A CA 1
ATOM 4676 C C . GLY A 1 635 ? 18.636 -3.340 -4.613 1.00 94.75 635 GLY A C 1
ATOM 4677 O O . GLY A 1 635 ? 19.583 -3.203 -5.387 1.00 94.75 635 GLY A O 1
ATOM 4678 N N . ALA A 1 636 ? 17.361 -3.216 -4.986 1.00 94.69 636 ALA A N 1
ATOM 4679 C CA . ALA A 1 636 ? 16.942 -2.927 -6.353 1.00 94.69 636 ALA A CA 1
ATOM 4680 C C . ALA A 1 636 ? 15.675 -2.059 -6.404 1.00 94.69 636 ALA A C 1
ATOM 4682 O O . ALA A 1 636 ? 14.840 -2.085 -5.496 1.00 94.69 636 ALA A O 1
ATOM 4683 N N . VAL A 1 637 ? 15.531 -1.324 -7.504 1.00 97.50 637 VAL A N 1
ATOM 4684 C CA . VAL A 1 637 ? 14.286 -0.687 -7.942 1.00 97.50 637 VAL A CA 1
ATOM 4685 C C . VAL A 1 637 ? 13.889 -1.349 -9.259 1.00 97.50 637 VAL A C 1
ATOM 4687 O O . VAL A 1 637 ? 14.727 -1.493 -10.148 1.00 97.50 637 VAL A O 1
ATOM 4690 N N . ASP A 1 638 ? 12.642 -1.803 -9.346 1.00 95.19 638 ASP A N 1
ATOM 4691 C CA . ASP A 1 638 ? 12.139 -2.607 -10.461 1.00 95.19 638 ASP A CA 1
ATOM 4692 C C . ASP A 1 638 ? 12.160 -1.866 -11.813 1.00 95.19 638 ASP A C 1
ATOM 4694 O O . ASP A 1 638 ? 12.111 -0.639 -11.870 1.00 95.19 638 ASP A O 1
ATOM 4698 N N . SER A 1 639 ? 12.199 -2.612 -12.920 1.00 92.88 639 SER A N 1
ATOM 4699 C CA . SER A 1 639 ? 12.270 -2.054 -14.278 1.00 92.88 639 SER A CA 1
ATOM 4700 C C . SER A 1 639 ? 11.084 -1.155 -14.684 1.00 92.88 639 SER A C 1
ATOM 4702 O O . SER A 1 639 ? 11.255 -0.257 -15.514 1.00 92.88 639 SER A O 1
ATOM 4704 N N . GLU A 1 640 ? 9.907 -1.317 -14.069 1.00 91.19 640 GLU A N 1
ATOM 4705 C CA . GLU A 1 640 ? 8.742 -0.436 -14.254 1.00 91.19 640 GLU A CA 1
ATOM 4706 C C . GLU A 1 640 ? 8.814 0.847 -13.397 1.00 91.19 640 GLU A C 1
ATOM 4708 O O . GLU A 1 640 ? 7.947 1.725 -13.473 1.00 91.19 640 GLU A O 1
ATOM 4713 N N . ASN A 1 641 ? 9.824 0.978 -12.535 1.00 95.31 641 ASN A N 1
ATOM 4714 C CA . ASN A 1 641 ? 9.932 2.009 -11.508 1.00 95.31 641 ASN A CA 1
ATOM 4715 C C . ASN A 1 641 ? 11.273 2.754 -11.615 1.00 95.31 641 ASN A C 1
ATOM 4717 O O . ASN A 1 641 ? 12.339 2.235 -11.306 1.00 95.31 641 ASN A O 1
ATOM 4721 N N . ASP A 1 642 ? 11.233 4.022 -12.024 1.00 96.75 642 ASP A N 1
ATOM 4722 C CA . ASP A 1 642 ? 12.449 4.816 -12.176 1.00 96.75 642 ASP A CA 1
ATOM 4723 C C . ASP A 1 642 ? 12.958 5.425 -10.860 1.00 96.75 642 ASP A C 1
ATOM 4725 O O . ASP A 1 642 ? 12.199 5.735 -9.932 1.00 96.75 642 ASP A O 1
ATOM 4729 N N . VAL A 1 643 ? 14.273 5.642 -10.823 1.00 98.38 643 VAL A N 1
ATOM 4730 C CA . VAL A 1 643 ? 14.956 6.542 -9.898 1.00 98.38 643 VAL A CA 1
ATOM 4731 C C . VAL A 1 643 ? 15.155 7.885 -10.595 1.00 98.38 643 VAL A C 1
ATOM 4733 O O . VAL A 1 643 ? 16.074 8.059 -11.400 1.00 98.38 643 VAL A O 1
ATOM 4736 N N . TYR A 1 644 ? 14.321 8.862 -10.254 1.00 98.12 644 TYR A N 1
ATOM 4737 C CA . TYR A 1 644 ? 14.469 10.228 -10.735 1.00 98.12 644 TYR A CA 1
ATOM 4738 C C . TYR A 1 644 ? 15.597 10.941 -9.987 1.00 98.12 644 TYR A C 1
ATOM 4740 O O . TYR A 1 644 ? 15.532 11.134 -8.770 1.00 98.12 644 TYR A O 1
ATOM 4748 N N . LEU A 1 645 ? 16.632 11.352 -10.718 1.00 97.81 645 LEU A N 1
ATOM 4749 C CA . LEU A 1 645 ? 17.825 11.998 -10.176 1.00 97.81 645 LEU A CA 1
ATOM 4750 C C . LEU A 1 645 ? 17.721 13.515 -10.350 1.00 97.81 645 LEU A C 1
ATOM 4752 O O . LEU A 1 645 ? 17.925 14.031 -11.454 1.00 97.81 645 LEU A O 1
ATOM 4756 N N . GLN A 1 646 ? 17.462 14.241 -9.257 1.00 97.12 646 GLN A N 1
ATOM 4757 C CA . GLN A 1 646 ? 17.465 15.706 -9.281 1.00 97.12 646 GLN A CA 1
ATOM 4758 C C . GLN A 1 646 ? 18.827 16.300 -9.676 1.00 97.12 646 GLN A C 1
ATOM 4760 O O . GLN A 1 646 ? 19.840 15.606 -9.782 1.00 97.12 646 GLN A O 1
ATOM 4765 N N . THR A 1 647 ? 18.860 17.604 -9.937 1.00 95.00 647 THR A N 1
ATOM 4766 C CA . THR A 1 647 ? 20.069 18.294 -10.407 1.00 95.00 647 THR A CA 1
ATOM 4767 C C . THR A 1 647 ? 21.240 18.098 -9.437 1.00 95.00 647 THR A C 1
ATOM 4769 O O . THR A 1 647 ? 21.117 18.315 -8.233 1.00 95.00 647 THR A O 1
ATOM 4772 N N . ASN A 1 648 ? 22.383 17.660 -9.977 1.00 92.38 648 ASN A N 1
ATOM 4773 C CA . ASN A 1 648 ? 23.595 17.259 -9.245 1.00 92.38 648 ASN A CA 1
ATOM 4774 C C . ASN A 1 648 ? 23.427 16.067 -8.271 1.00 92.38 648 ASN A C 1
ATOM 4776 O O . ASN A 1 648 ? 24.264 15.877 -7.389 1.00 92.38 648 ASN A O 1
ATOM 4780 N N . LYS A 1 649 ? 22.381 15.245 -8.437 1.00 97.69 649 LYS A N 1
ATOM 4781 C CA . LYS A 1 649 ? 22.140 14.006 -7.677 1.00 97.69 649 LYS A CA 1
ATOM 4782 C C . LYS A 1 649 ? 22.487 12.755 -8.489 1.00 97.69 649 LYS A C 1
ATOM 4784 O O . LYS A 1 649 ? 22.353 12.754 -9.714 1.00 97.69 649 LYS A O 1
ATOM 4789 N N . TYR A 1 650 ? 22.926 11.710 -7.787 1.00 98.06 650 TYR A N 1
ATOM 4790 C CA . TYR A 1 650 ? 23.447 10.448 -8.324 1.00 98.06 650 TYR A CA 1
ATOM 4791 C C . TYR A 1 650 ? 23.391 9.339 -7.255 1.00 98.06 650 TYR A C 1
ATOM 4793 O O . TYR A 1 650 ? 23.271 9.636 -6.068 1.00 98.06 650 TYR A O 1
ATOM 4801 N N . ILE A 1 651 ? 23.502 8.071 -7.661 1.00 98.62 651 ILE A N 1
ATOM 4802 C CA . ILE A 1 651 ? 23.535 6.914 -6.744 1.00 98.62 651 ILE A CA 1
ATOM 4803 C C . ILE A 1 651 ? 24.983 6.546 -6.380 1.00 98.62 651 ILE A C 1
ATOM 4805 O O . ILE A 1 651 ? 25.825 6.407 -7.263 1.00 98.62 651 ILE A O 1
ATOM 4809 N N . THR A 1 652 ? 25.280 6.311 -5.102 1.00 98.56 652 THR A N 1
ATOM 4810 C CA . THR A 1 652 ? 26.580 5.782 -4.650 1.00 98.56 652 THR A CA 1
ATOM 4811 C C . THR A 1 652 ? 26.485 4.268 -4.433 1.00 98.56 652 THR A C 1
ATOM 4813 O O . THR A 1 652 ? 25.787 3.798 -3.537 1.00 98.56 652 THR A O 1
ATOM 4816 N N . VAL A 1 653 ? 27.204 3.473 -5.222 1.00 98.50 653 VAL A N 1
ATOM 4817 C CA . VAL A 1 653 ? 27.219 2.009 -5.096 1.00 98.50 653 VAL A CA 1
ATOM 4818 C C . VAL A 1 653 ? 28.176 1.587 -3.979 1.00 98.50 653 VAL A C 1
ATOM 4820 O O . VAL A 1 653 ? 29.395 1.742 -4.098 1.00 98.50 653 VAL A O 1
ATOM 4823 N N . SER A 1 654 ? 27.623 1.059 -2.884 1.00 97.19 654 SER A N 1
ATOM 4824 C CA . SER A 1 654 ? 28.341 0.724 -1.643 1.00 97.19 654 SER A CA 1
ATOM 4825 C C . SER A 1 654 ? 28.853 -0.719 -1.586 1.00 97.19 654 SER A C 1
ATOM 4827 O O . SER A 1 654 ? 29.738 -1.036 -0.793 1.00 97.19 654 SER A O 1
ATOM 4829 N N . SER A 1 655 ? 28.314 -1.604 -2.425 1.00 97.56 655 SER A N 1
ATOM 4830 C CA . SER A 1 655 ? 28.738 -3.001 -2.591 1.00 97.56 655 SER A CA 1
ATOM 4831 C C . SER A 1 655 ? 28.233 -3.545 -3.931 1.00 97.56 655 SER A C 1
ATOM 4833 O O . SER A 1 655 ? 27.399 -2.912 -4.575 1.00 97.56 655 SER A O 1
ATOM 4835 N N . ALA A 1 656 ? 28.732 -4.706 -4.366 1.00 96.62 656 ALA A N 1
ATOM 4836 C CA . ALA A 1 656 ? 28.354 -5.289 -5.653 1.00 96.62 656 ALA A CA 1
ATOM 4837 C C . ALA A 1 656 ? 26.835 -5.518 -5.765 1.00 96.62 656 ALA A C 1
ATOM 4839 O O . ALA A 1 656 ? 26.237 -6.153 -4.894 1.00 96.62 656 ALA A O 1
ATOM 4840 N N . LEU A 1 657 ? 26.236 -5.002 -6.840 1.00 96.75 657 LEU A N 1
ATOM 4841 C CA . LEU A 1 657 ? 24.816 -5.160 -7.157 1.00 96.75 657 LEU A CA 1
ATOM 4842 C C . LEU A 1 657 ? 24.567 -6.537 -7.785 1.00 96.75 657 LEU A C 1
ATOM 4844 O O . LEU A 1 657 ? 25.398 -7.021 -8.555 1.00 96.75 657 LEU A O 1
ATOM 4848 N N . LYS A 1 658 ? 23.429 -7.160 -7.458 1.00 94.81 658 LYS A N 1
ATOM 4849 C CA . LYS A 1 658 ? 23.020 -8.469 -8.010 1.00 94.81 658 LYS A CA 1
ATOM 4850 C C . LYS A 1 658 ? 21.855 -8.415 -9.000 1.00 94.81 658 LYS A C 1
ATOM 4852 O O . LYS A 1 658 ? 21.645 -9.386 -9.719 1.00 94.81 658 LYS A O 1
ATOM 4857 N N . ALA A 1 659 ? 21.081 -7.332 -9.005 1.00 92.88 659 ALA A N 1
ATOM 4858 C CA . ALA A 1 659 ? 19.968 -7.138 -9.930 1.00 92.88 659 ALA A CA 1
ATOM 4859 C C . ALA A 1 659 ? 20.451 -6.485 -11.234 1.00 92.88 659 ALA A C 1
ATOM 4861 O O . ALA A 1 659 ? 21.392 -5.690 -11.214 1.00 92.88 659 ALA A O 1
ATOM 4862 N N . SER A 1 660 ? 19.797 -6.817 -12.349 1.00 92.69 660 SER A N 1
ATOM 4863 C CA . SER A 1 660 ? 20.116 -6.297 -13.680 1.00 92.69 660 SER A CA 1
ATOM 4864 C C . SER A 1 660 ? 18.818 -6.008 -14.457 1.00 92.69 660 SER A C 1
ATOM 4866 O O . SER A 1 660 ? 18.146 -6.959 -14.856 1.00 92.69 660 SER A O 1
ATOM 4868 N N . PRO A 1 661 ? 18.423 -4.731 -14.640 1.00 94.50 661 PRO A N 1
ATOM 4869 C CA . PRO A 1 661 ? 18.972 -3.551 -13.967 1.00 94.50 661 PRO A CA 1
ATOM 4870 C C . PRO A 1 661 ? 18.699 -3.580 -12.450 1.00 94.50 661 PRO A C 1
ATOM 4872 O O . PRO A 1 661 ? 17.690 -4.105 -11.991 1.00 94.50 661 PRO A O 1
ATOM 4875 N N . ALA A 1 662 ? 19.584 -2.969 -11.664 1.00 95.75 662 ALA A N 1
ATOM 4876 C CA . ALA A 1 662 ? 19.357 -2.666 -10.250 1.00 95.75 662 ALA A CA 1
ATOM 4877 C C . ALA A 1 662 ? 18.583 -1.351 -10.049 1.00 95.75 662 ALA A C 1
ATOM 4879 O O . ALA A 1 662 ? 17.972 -1.152 -8.999 1.00 95.75 662 ALA A O 1
ATOM 4880 N N . ALA A 1 663 ? 18.617 -0.453 -11.039 1.00 97.25 663 ALA A N 1
ATOM 4881 C CA . ALA A 1 663 ? 17.722 0.696 -11.149 1.00 97.25 663 ALA A CA 1
ATOM 4882 C C . ALA A 1 663 ? 17.646 1.202 -12.600 1.00 97.25 663 ALA A C 1
ATOM 4884 O O . ALA A 1 663 ? 18.652 1.237 -13.317 1.00 97.25 663 ALA A O 1
ATOM 4885 N N . VAL A 1 664 ? 16.466 1.672 -13.008 1.00 97.56 664 VAL A N 1
ATOM 4886 C CA . VAL A 1 664 ? 16.294 2.526 -14.194 1.00 97.56 664 VAL A CA 1
ATOM 4887 C C . VAL A 1 664 ? 16.441 3.981 -13.753 1.00 97.56 664 VAL A C 1
ATOM 4889 O O . VAL A 1 664 ? 15.802 4.392 -12.790 1.00 97.56 664 VAL A O 1
ATOM 4892 N N . LEU A 1 665 ? 17.289 4.767 -14.415 1.00 97.75 665 LEU A N 1
ATOM 4893 C CA . LEU A 1 665 ? 17.603 6.140 -14.015 1.00 97.75 665 LEU A CA 1
ATOM 4894 C C . LEU A 1 665 ? 16.891 7.165 -14.908 1.00 97.75 665 LEU A C 1
ATOM 4896 O O . LEU A 1 665 ? 16.993 7.085 -16.133 1.00 97.75 665 LEU A O 1
ATOM 4900 N N . THR A 1 666 ? 16.281 8.178 -14.286 1.00 97.00 666 THR A N 1
ATOM 4901 C CA . THR A 1 666 ? 15.696 9.354 -14.959 1.00 97.00 666 THR A CA 1
ATOM 4902 C C . THR A 1 666 ? 16.394 10.638 -14.485 1.00 97.00 666 THR A C 1
ATOM 4904 O O . THR A 1 666 ? 15.959 11.276 -13.523 1.00 97.00 666 THR A O 1
ATOM 4907 N N . PRO A 1 667 ? 17.514 11.051 -15.102 1.00 96.38 667 PRO A N 1
ATOM 4908 C CA . PRO A 1 667 ? 18.099 12.371 -14.881 1.00 96.38 667 PRO A CA 1
ATOM 4909 C C . PRO A 1 667 ? 17.116 13.532 -15.103 1.00 96.38 667 PRO A C 1
ATOM 4911 O O . PRO A 1 667 ? 16.437 13.600 -16.122 1.00 96.38 667 PRO A O 1
ATOM 4914 N N . SER A 1 668 ? 17.144 14.527 -14.211 1.00 95.31 668 SER A N 1
ATOM 4915 C CA . SER A 1 668 ? 16.432 15.817 -14.337 1.00 95.31 668 SER A CA 1
ATOM 4916 C C . SER A 1 668 ? 16.846 16.701 -15.529 1.00 95.31 668 SER A C 1
ATOM 4918 O O . SER A 1 668 ? 16.397 17.838 -15.648 1.00 95.31 668 SER A O 1
ATOM 4920 N N . GLY A 1 669 ? 17.763 16.224 -16.367 1.00 93.50 669 GLY A N 1
ATOM 4921 C CA . GLY A 1 669 ? 18.423 16.975 -17.427 1.00 93.50 669 GLY A CA 1
ATOM 4922 C C . GLY A 1 669 ? 19.638 16.199 -17.920 1.00 93.50 669 GLY A C 1
ATOM 4923 O O . GLY A 1 669 ? 20.398 15.657 -17.107 1.00 93.50 669 GLY A O 1
ATOM 4924 N N . TYR A 1 670 ? 19.789 16.124 -19.239 1.00 93.69 670 TYR A N 1
ATOM 4925 C CA . TYR A 1 670 ? 20.734 15.240 -19.912 1.00 93.69 670 TYR A CA 1
ATOM 4926 C C . TYR A 1 670 ? 21.867 16.064 -20.516 1.00 93.69 670 TYR A C 1
ATOM 4928 O O . TYR A 1 670 ? 21.636 16.973 -21.311 1.00 93.69 670 TYR A O 1
ATOM 4936 N N . SER A 1 671 ? 23.092 15.760 -20.103 1.00 93.62 671 SER A N 1
ATOM 4937 C CA . SER A 1 671 ? 24.311 16.381 -20.606 1.00 93.62 671 SER A CA 1
ATOM 4938 C C . SER A 1 671 ? 25.478 15.418 -20.433 1.00 93.62 671 SER A C 1
ATOM 4940 O O . SER A 1 671 ? 25.552 14.676 -19.449 1.00 93.62 671 SER A O 1
ATOM 4942 N N . ASN A 1 672 ? 26.391 15.415 -21.399 1.00 95.00 672 ASN A N 1
ATOM 4943 C CA . ASN A 1 672 ? 27.544 14.527 -21.372 1.00 95.00 672 ASN A CA 1
ATOM 4944 C C . ASN A 1 672 ? 28.458 14.816 -20.172 1.00 95.00 672 ASN A C 1
ATOM 4946 O O . ASN A 1 672 ? 28.656 15.968 -19.788 1.00 95.00 672 ASN A O 1
ATOM 4950 N N . GLY A 1 673 ? 28.981 13.756 -19.556 1.00 94.31 673 GLY A N 1
ATOM 4951 C CA . GLY A 1 673 ? 29.784 13.839 -18.335 1.00 94.31 673 GLY A CA 1
ATOM 4952 C C . GLY A 1 673 ? 28.973 14.052 -17.050 1.00 94.31 673 GLY A C 1
ATOM 4953 O O . GLY A 1 673 ? 29.549 13.996 -15.962 1.00 94.31 673 GLY A O 1
ATOM 4954 N N . ARG A 1 674 ? 27.640 14.235 -17.113 1.00 95.50 674 ARG A N 1
ATOM 4955 C CA . ARG A 1 674 ? 26.799 14.245 -15.904 1.00 95.50 674 ARG A CA 1
ATOM 4956 C C . ARG A 1 674 ? 26.904 12.889 -15.203 1.00 95.50 674 ARG A C 1
ATOM 4958 O O . ARG A 1 674 ? 26.458 11.876 -15.740 1.00 95.50 674 ARG A O 1
ATOM 4965 N N . LYS A 1 675 ? 27.407 12.887 -13.966 1.00 97.56 675 LYS A N 1
ATOM 4966 C CA . LYS A 1 675 ? 27.362 11.725 -13.069 1.00 97.56 675 LYS A CA 1
ATOM 4967 C C . LYS A 1 675 ? 25.911 11.306 -12.801 1.00 97.56 675 LYS A C 1
ATOM 4969 O O . LYS A 1 675 ? 25.096 12.127 -12.379 1.00 97.56 675 LYS A O 1
ATOM 4974 N N . ALA A 1 676 ? 25.621 10.029 -13.027 1.00 97.38 676 ALA A N 1
ATOM 4975 C CA . ALA A 1 676 ? 24.353 9.377 -12.704 1.00 97.38 676 ALA A CA 1
ATOM 4976 C C . ALA A 1 676 ? 24.516 8.372 -11.546 1.00 97.38 676 ALA A C 1
ATOM 4978 O O . ALA A 1 676 ? 23.634 8.262 -10.693 1.00 97.38 676 ALA A O 1
ATOM 4979 N N . ALA A 1 677 ? 25.678 7.716 -11.454 1.00 98.38 677 ALA A N 1
ATOM 4980 C CA . ALA A 1 677 ? 26.091 6.930 -10.293 1.00 98.38 677 ALA A CA 1
ATOM 4981 C C . ALA A 1 677 ? 27.618 6.993 -10.070 1.00 98.38 677 ALA A C 1
ATOM 4983 O O . ALA A 1 677 ? 28.354 7.549 -10.884 1.00 98.38 677 ALA A O 1
ATOM 4984 N N . GLU A 1 678 ? 28.108 6.434 -8.966 1.00 98.31 678 GLU A N 1
ATOM 4985 C CA . GLU A 1 678 ? 29.535 6.214 -8.690 1.00 98.31 678 GLU A CA 1
ATOM 4986 C C . GLU A 1 678 ? 29.768 4.909 -7.915 1.00 98.31 678 GLU A C 1
ATOM 4988 O O . GLU A 1 678 ? 28.902 4.457 -7.171 1.00 98.31 678 GLU A O 1
ATOM 4993 N N . VAL A 1 679 ? 30.952 4.310 -8.048 1.00 98.50 679 VAL A N 1
ATOM 4994 C CA . VAL A 1 679 ? 31.343 3.063 -7.375 1.00 98.50 679 VAL A CA 1
ATOM 4995 C C . VAL A 1 679 ? 32.277 3.371 -6.205 1.00 98.50 679 VAL A C 1
ATOM 4997 O O . VAL A 1 679 ? 33.456 3.670 -6.391 1.00 98.50 679 VAL A O 1
ATOM 5000 N N . ALA A 1 680 ? 31.758 3.283 -4.977 1.00 97.81 680 ALA A N 1
ATOM 5001 C CA . ALA A 1 680 ? 32.505 3.608 -3.759 1.00 97.81 680 ALA A CA 1
ATOM 5002 C C . ALA A 1 680 ? 33.275 2.419 -3.153 1.00 97.81 680 ALA A C 1
ATOM 5004 O O . ALA A 1 680 ? 34.113 2.627 -2.270 1.00 97.81 680 ALA A O 1
ATOM 5005 N N . TYR A 1 681 ? 33.022 1.193 -3.622 1.00 97.00 681 TYR A N 1
ATOM 5006 C CA . TYR A 1 681 ? 33.631 -0.044 -3.120 1.00 97.00 681 TYR A CA 1
ATOM 5007 C C . TYR A 1 681 ? 34.699 -0.619 -4.071 1.00 97.00 681 TYR A C 1
ATOM 5009 O O . TYR A 1 681 ? 34.832 -0.202 -5.223 1.00 97.00 681 TYR A O 1
ATOM 5017 N N . GLY A 1 682 ? 35.466 -1.604 -3.588 1.00 95.31 682 GLY A N 1
ATOM 5018 C CA . GLY A 1 682 ? 36.451 -2.325 -4.400 1.00 95.31 682 GLY A CA 1
ATOM 5019 C C . GLY A 1 682 ? 37.536 -1.406 -4.969 1.00 95.31 682 GLY A C 1
ATOM 5020 O O . GLY A 1 682 ? 38.062 -0.548 -4.263 1.00 95.31 682 GLY A O 1
ATOM 5021 N N . SER A 1 683 ? 37.855 -1.571 -6.255 1.00 96.06 683 SER A N 1
ATOM 5022 C CA . SER A 1 683 ? 38.835 -0.745 -6.977 1.00 96.06 683 SER A CA 1
ATOM 5023 C C . SER A 1 683 ? 38.294 0.613 -7.448 1.00 96.06 683 SER A C 1
ATOM 5025 O O . SER A 1 683 ? 39.031 1.350 -8.099 1.00 96.06 683 SER A O 1
ATOM 5027 N N . LYS A 1 684 ? 37.043 0.970 -7.105 1.00 97.12 684 LYS A N 1
ATOM 5028 C CA . LYS A 1 684 ? 36.407 2.267 -7.413 1.00 97.12 684 LYS A CA 1
ATOM 5029 C C . LYS A 1 684 ? 36.489 2.632 -8.901 1.00 97.12 684 LYS A C 1
ATOM 5031 O O . LYS A 1 684 ? 37.016 3.678 -9.293 1.00 97.12 684 LYS A O 1
ATOM 5036 N N . LYS A 1 685 ? 35.956 1.723 -9.720 1.00 97.88 685 LYS A N 1
ATOM 5037 C CA . LYS A 1 685 ? 35.846 1.819 -11.178 1.00 97.88 685 LYS A CA 1
ATOM 5038 C C . LYS A 1 685 ? 34.382 1.725 -11.604 1.00 97.88 685 LYS A C 1
ATOM 5040 O O . LYS A 1 685 ? 33.708 0.765 -11.232 1.00 97.88 685 LYS A O 1
ATOM 5045 N N . GLY A 1 686 ? 33.900 2.674 -12.404 1.00 96.94 686 GLY A N 1
ATOM 5046 C CA . GLY A 1 686 ? 32.544 2.658 -12.962 1.00 96.94 686 GLY A CA 1
ATOM 5047 C C . GLY A 1 686 ? 32.285 1.421 -13.828 1.00 96.94 686 GLY A C 1
ATOM 5048 O O . GLY A 1 686 ? 31.177 0.877 -13.828 1.00 96.94 686 GLY A O 1
ATOM 5049 N N . SER A 1 687 ? 33.327 0.915 -14.497 1.00 97.19 687 SER A N 1
ATOM 5050 C CA . SER A 1 687 ? 33.291 -0.287 -15.338 1.00 97.19 687 SER A CA 1
ATOM 5051 C C . SER A 1 687 ? 32.816 -1.542 -14.597 1.00 97.19 687 SER A C 1
ATOM 5053 O O . SER A 1 687 ? 32.262 -2.437 -15.226 1.00 97.19 687 SER A O 1
ATOM 5055 N N . MET A 1 688 ? 32.936 -1.581 -13.263 1.00 97.12 688 MET A N 1
ATOM 5056 C CA . MET A 1 688 ? 32.456 -2.688 -12.427 1.00 97.12 688 MET A CA 1
ATOM 5057 C C . MET A 1 688 ? 30.927 -2.801 -12.342 1.00 97.12 688 MET A C 1
ATOM 5059 O O . MET A 1 688 ? 30.435 -3.853 -11.941 1.00 97.12 688 MET A O 1
ATOM 5063 N N . GLN A 1 689 ? 30.180 -1.718 -12.599 1.00 97.25 689 GLN A N 1
ATOM 5064 C CA . GLN A 1 689 ? 28.749 -1.634 -12.260 1.00 97.25 689 GLN A CA 1
ATOM 5065 C C . GLN A 1 689 ? 27.871 -0.891 -13.280 1.00 97.25 689 GLN A C 1
ATOM 5067 O O . GLN A 1 689 ? 26.651 -0.958 -13.163 1.00 97.25 689 GLN A O 1
ATOM 5072 N N . TYR A 1 690 ? 28.431 -0.212 -14.290 1.00 96.69 690 TYR A N 1
ATOM 5073 C CA . TYR A 1 690 ? 27.624 0.590 -15.228 1.00 96.69 690 TYR A CA 1
ATOM 5074 C C . TYR A 1 690 ? 26.530 -0.204 -15.965 1.00 96.69 690 TYR A C 1
ATOM 5076 O O . TYR A 1 690 ? 25.456 0.338 -16.202 1.00 96.69 690 TYR A O 1
ATOM 5084 N N . MET A 1 691 ? 26.765 -1.490 -16.258 1.00 96.62 691 MET A N 1
ATOM 5085 C CA . MET A 1 691 ? 25.780 -2.379 -16.895 1.00 96.62 691 MET A CA 1
ATOM 5086 C C . MET A 1 691 ? 24.569 -2.712 -16.007 1.00 96.62 691 MET A C 1
ATOM 5088 O O . MET A 1 691 ? 23.553 -3.155 -16.527 1.00 96.62 691 MET A O 1
ATOM 5092 N N . GLN A 1 692 ? 24.643 -2.489 -14.689 1.00 96.62 692 GLN A N 1
ATOM 5093 C CA . GLN A 1 692 ? 23.518 -2.724 -13.772 1.00 96.62 692 GLN A CA 1
ATOM 5094 C C . GLN A 1 692 ? 22.556 -1.528 -13.682 1.00 96.62 692 GLN A C 1
ATOM 5096 O O . GLN A 1 692 ? 21.635 -1.536 -12.868 1.00 96.62 692 GLN A O 1
ATOM 5101 N N . PHE A 1 693 ? 22.738 -0.503 -14.517 1.00 97.38 693 PHE A N 1
ATOM 5102 C CA . PHE A 1 693 ? 21.857 0.657 -14.593 1.00 97.38 693 PHE A CA 1
ATOM 5103 C C . PHE A 1 693 ? 21.304 0.832 -16.007 1.00 97.38 693 PHE A C 1
ATOM 5105 O O . PHE A 1 693 ? 22.042 0.779 -16.989 1.00 97.38 693 PHE A O 1
ATOM 5112 N N . ALA A 1 694 ? 20.004 1.102 -16.100 1.00 95.62 694 ALA A N 1
ATOM 5113 C CA . ALA A 1 694 ? 19.347 1.521 -17.337 1.00 95.62 694 ALA A CA 1
ATOM 5114 C C . ALA A 1 694 ? 19.054 3.032 -17.310 1.00 95.62 694 ALA A C 1
ATOM 5116 O O . ALA A 1 694 ? 19.124 3.667 -16.258 1.00 95.62 694 ALA A O 1
ATOM 5117 N N . LEU A 1 695 ? 18.707 3.620 -18.458 1.00 94.62 695 LEU A N 1
ATOM 5118 C CA . LEU A 1 695 ? 18.452 5.057 -18.612 1.00 94.62 695 LEU A CA 1
ATOM 5119 C C . LEU A 1 695 ? 17.127 5.288 -19.352 1.00 94.62 695 LEU A C 1
ATOM 5121 O O . LEU A 1 695 ? 16.934 4.727 -20.432 1.00 94.62 695 LEU A O 1
ATOM 5125 N N . LYS A 1 696 ? 16.221 6.102 -18.795 1.00 87.69 696 LYS A N 1
ATOM 5126 C CA . LYS A 1 696 ? 14.891 6.356 -19.373 1.00 87.69 696 LYS A CA 1
ATOM 5127 C C . LYS A 1 696 ? 14.400 7.788 -19.074 1.00 87.69 696 LYS A C 1
ATOM 5129 O O . LYS A 1 696 ? 14.411 8.179 -17.914 1.00 87.69 696 LYS A O 1
ATOM 5134 N N . PRO A 1 697 ? 13.900 8.544 -20.072 1.00 80.19 697 PRO A N 1
ATOM 5135 C CA . PRO A 1 697 ? 14.155 8.351 -21.503 1.00 80.19 697 PRO A CA 1
ATOM 5136 C C . PRO A 1 697 ? 15.663 8.411 -21.798 1.00 80.19 697 PRO A C 1
ATOM 5138 O O . PRO A 1 697 ? 16.409 9.090 -21.104 1.00 80.19 697 PRO A O 1
ATOM 5141 N N . ASN A 1 698 ? 16.132 7.701 -22.823 1.00 74.00 698 ASN A N 1
ATOM 5142 C CA . ASN A 1 698 ? 17.556 7.701 -23.175 1.00 74.00 698 ASN A CA 1
ATOM 5143 C C . ASN A 1 698 ? 17.964 8.969 -23.956 1.00 74.00 698 ASN A C 1
ATOM 5145 O O . ASN A 1 698 ? 19.015 9.540 -23.684 1.00 74.00 698 ASN A O 1
ATOM 5149 N N . GLY A 1 699 ? 17.133 9.454 -24.887 1.00 76.06 699 GLY A N 1
ATOM 5150 C CA . GLY A 1 699 ? 17.305 10.758 -25.547 1.00 76.06 699 GLY A CA 1
ATOM 5151 C C . GLY A 1 699 ? 18.621 10.918 -26.324 1.00 76.06 699 GLY A C 1
ATOM 5152 O O . GLY A 1 699 ? 19.176 12.011 -26.357 1.00 76.06 699 GLY A O 1
ATOM 5153 N N . GLY A 1 700 ? 19.162 9.825 -26.876 1.00 87.12 700 GLY A N 1
ATOM 5154 C CA . GLY A 1 700 ? 20.486 9.781 -27.519 1.00 87.12 700 GLY A CA 1
ATOM 5155 C C . GLY A 1 700 ? 21.669 9.561 -26.560 1.00 87.12 700 GLY A C 1
ATOM 5156 O O . GLY A 1 700 ? 22.787 9.302 -27.012 1.00 87.12 700 GLY A O 1
ATOM 5157 N N . TYR A 1 701 ? 21.433 9.602 -25.247 1.00 95.19 701 TYR A N 1
ATOM 5158 C CA . TYR A 1 701 ? 22.418 9.286 -24.216 1.00 95.19 701 TYR A CA 1
ATOM 5159 C C . TYR A 1 701 ? 22.365 7.807 -23.816 1.00 95.19 701 TYR A C 1
ATOM 5161 O O . TYR A 1 701 ? 21.342 7.130 -23.910 1.00 95.19 701 TYR A O 1
ATOM 5169 N N . CYS A 1 702 ? 23.486 7.320 -23.303 1.00 94.94 702 CYS A N 1
ATOM 5170 C CA . CYS A 1 702 ? 23.643 6.039 -22.632 1.00 94.94 702 CYS A CA 1
ATOM 5171 C C . CYS A 1 702 ? 24.487 6.228 -21.360 1.00 94.94 702 CYS A C 1
ATOM 5173 O O . CYS A 1 702 ? 25.029 7.311 -21.118 1.00 94.94 702 CYS A O 1
ATOM 5175 N N . LEU A 1 703 ? 24.587 5.187 -20.532 1.00 96.75 703 LEU A N 1
ATOM 5176 C CA . LEU A 1 703 ? 25.456 5.187 -19.356 1.00 96.75 703 LEU A CA 1
ATOM 5177 C C . LEU A 1 703 ? 26.810 4.580 -19.717 1.00 96.75 703 LEU A C 1
ATOM 5179 O O . LEU A 1 703 ? 26.875 3.474 -20.257 1.00 96.75 703 LEU A O 1
ATOM 5183 N N . ARG A 1 704 ? 27.893 5.296 -19.405 1.00 96.88 704 ARG A N 1
ATOM 5184 C CA . ARG A 1 704 ? 29.272 4.850 -19.639 1.00 96.88 704 ARG A CA 1
ATOM 5185 C C . ARG A 1 704 ? 30.150 5.049 -18.399 1.00 96.88 704 ARG A C 1
ATOM 5187 O O . ARG A 1 704 ? 29.882 5.948 -17.598 1.00 96.88 704 ARG A O 1
ATOM 5194 N N . PRO A 1 705 ? 31.174 4.203 -18.199 1.00 97.56 705 PRO A N 1
ATOM 5195 C CA . PRO A 1 705 ? 32.050 4.282 -17.037 1.00 97.56 705 PRO A CA 1
ATOM 5196 C C . PRO A 1 705 ? 33.168 5.320 -17.219 1.00 97.56 705 PRO A C 1
ATOM 5198 O O . PRO A 1 705 ? 33.836 5.365 -18.250 1.00 97.56 705 PRO A O 1
ATOM 5201 N N . GLY A 1 706 ? 33.429 6.112 -16.180 1.00 96.25 706 GLY A N 1
ATOM 5202 C CA . GLY A 1 706 ? 34.464 7.148 -16.187 1.00 96.25 706 GLY A CA 1
ATOM 5203 C C . GLY A 1 706 ? 35.895 6.607 -16.276 1.00 96.25 706 GLY A C 1
ATOM 5204 O O . GLY A 1 706 ? 36.785 7.337 -16.691 1.00 96.25 706 GLY A O 1
ATOM 5205 N N . ASP A 1 707 ? 36.144 5.327 -15.962 1.00 96.19 707 ASP A N 1
ATOM 5206 C CA . ASP A 1 707 ? 37.456 4.692 -16.168 1.00 96.19 707 ASP A CA 1
ATOM 5207 C C . ASP A 1 707 ? 37.722 4.190 -17.602 1.00 96.19 707 ASP A C 1
ATOM 5209 O O . ASP A 1 707 ? 38.769 3.586 -17.832 1.00 96.19 707 ASP A O 1
ATOM 5213 N N . LEU A 1 708 ? 36.820 4.461 -18.557 1.00 95.12 708 LEU A N 1
ATOM 5214 C CA . LEU A 1 708 ? 37.078 4.342 -20.005 1.00 95.12 708 LEU A CA 1
ATOM 5215 C C . LEU A 1 708 ? 37.208 5.704 -20.716 1.00 95.12 708 LEU A C 1
ATOM 5217 O O . LEU A 1 708 ? 37.528 5.746 -21.904 1.00 95.12 708 LEU A O 1
ATOM 5221 N N . GLN A 1 709 ? 36.967 6.812 -20.010 1.00 94.19 709 GLN A N 1
ATOM 5222 C CA . GLN A 1 709 ? 37.021 8.160 -20.575 1.00 94.19 709 GLN A CA 1
ATOM 5223 C C . GLN A 1 709 ? 38.411 8.785 -20.439 1.00 94.19 709 GLN A C 1
ATOM 5225 O O . GLN A 1 709 ? 39.134 8.550 -19.471 1.00 94.19 709 GLN A O 1
ATOM 5230 N N . ASP A 1 710 ? 38.773 9.616 -21.413 1.00 94.75 710 ASP A N 1
ATOM 5231 C CA . ASP A 1 710 ? 39.974 10.437 -21.350 1.00 94.75 710 ASP A CA 1
ATOM 5232 C C . ASP A 1 710 ? 39.881 11.519 -20.259 1.00 94.75 710 ASP A C 1
ATOM 5234 O O . ASP A 1 710 ? 38.817 12.056 -19.950 1.00 94.75 710 ASP A O 1
ATOM 5238 N N . SER A 1 711 ? 41.048 11.905 -19.746 1.00 89.69 711 SER A N 1
ATOM 5239 C CA . SER A 1 711 ? 41.271 13.025 -18.830 1.00 89.69 711 SER A CA 1
ATOM 5240 C C . SER A 1 711 ? 40.538 14.326 -19.205 1.00 89.69 711 SER A C 1
ATOM 5242 O O . SER A 1 711 ? 40.053 15.036 -18.318 1.00 89.69 711 SER A O 1
ATOM 5244 N N . GLY A 1 712 ? 40.384 14.627 -20.500 1.00 90.00 712 GLY A N 1
ATOM 5245 C CA . GLY A 1 712 ? 39.649 15.786 -21.003 1.00 90.00 712 GLY A CA 1
ATOM 5246 C C . GLY A 1 712 ? 38.152 15.797 -20.663 1.00 90.00 712 GLY A C 1
ATOM 5247 O O . GLY A 1 712 ? 37.563 16.879 -20.613 1.00 90.00 712 GLY A O 1
ATOM 5248 N N . ALA A 1 713 ? 37.552 14.641 -20.344 1.00 93.31 713 ALA A N 1
ATOM 5249 C CA . ALA A 1 713 ? 36.167 14.524 -19.875 1.00 93.31 713 ALA A CA 1
ATOM 5250 C C . ALA A 1 713 ? 35.937 15.159 -18.494 1.00 93.31 713 ALA A C 1
ATOM 5252 O O . ALA A 1 713 ? 34.809 15.523 -18.160 1.00 93.31 713 ALA A O 1
ATOM 5253 N N . LYS A 1 714 ? 36.999 15.277 -17.678 1.00 93.31 714 LYS A N 1
ATOM 5254 C CA . LYS A 1 714 ? 36.971 15.729 -16.270 1.00 93.31 714 LYS A CA 1
ATOM 5255 C C . LYS A 1 714 ? 36.108 14.860 -15.335 1.00 93.31 714 LYS A C 1
ATOM 5257 O O . LYS A 1 714 ? 35.762 15.292 -14.233 1.00 93.31 714 LYS A O 1
ATOM 5262 N N . THR A 1 715 ? 35.787 13.638 -15.750 1.00 95.44 715 THR A N 1
ATOM 5263 C CA . THR A 1 715 ? 35.112 12.607 -14.948 1.00 95.44 715 THR A CA 1
ATOM 5264 C C . THR A 1 715 ? 36.133 11.824 -14.110 1.00 95.44 715 THR A C 1
ATOM 5266 O O . THR A 1 715 ? 37.344 11.941 -14.312 1.00 95.44 715 THR A O 1
ATOM 5269 N N . LYS A 1 716 ? 35.680 11.067 -13.101 1.00 96.88 716 LYS A N 1
ATOM 5270 C CA . LYS A 1 716 ? 36.558 10.229 -12.262 1.00 96.88 716 LYS A CA 1
ATOM 5271 C C . LYS A 1 716 ? 36.411 8.756 -12.624 1.00 96.88 716 LYS A C 1
ATOM 5273 O O . LYS A 1 716 ? 35.337 8.322 -13.027 1.00 96.88 716 LYS A O 1
ATOM 5278 N N . THR A 1 717 ? 37.442 7.955 -12.347 1.00 97.38 717 THR A N 1
ATOM 5279 C CA . THR A 1 717 ? 37.425 6.496 -12.579 1.00 97.38 717 THR A CA 1
ATOM 5280 C C . THR A 1 717 ? 36.221 5.795 -11.948 1.00 97.38 717 THR A C 1
ATOM 5282 O O . THR A 1 717 ? 35.696 4.845 -12.514 1.00 97.38 717 THR A O 1
ATOM 5285 N N . ALA A 1 718 ? 35.775 6.265 -10.782 1.00 97.88 718 ALA A N 1
ATOM 5286 C CA . ALA A 1 718 ? 34.651 5.704 -10.041 1.00 97.88 718 ALA A CA 1
ATOM 5287 C C . ALA A 1 718 ? 33.277 6.039 -10.641 1.00 97.88 718 ALA A C 1
ATOM 5289 O O . ALA A 1 718 ? 32.286 5.442 -10.229 1.00 97.88 718 ALA A O 1
ATOM 5290 N N . ASP A 1 719 ? 33.192 6.999 -11.560 1.00 98.19 719 ASP A N 1
ATOM 5291 C CA . ASP A 1 719 ? 31.924 7.572 -11.998 1.00 98.19 719 ASP A CA 1
ATOM 5292 C C . ASP A 1 719 ? 31.237 6.696 -13.053 1.00 98.19 719 ASP A C 1
ATOM 5294 O O . ASP A 1 719 ? 31.874 6.007 -13.848 1.00 98.19 719 ASP A O 1
ATOM 5298 N N . ILE A 1 720 ? 29.910 6.757 -13.082 1.00 98.38 720 ILE A N 1
ATOM 5299 C CA . ILE A 1 720 ? 29.062 6.250 -14.159 1.00 98.38 720 ILE A CA 1
ATOM 5300 C C . ILE A 1 720 ? 28.275 7.460 -14.659 1.00 98.38 720 ILE A C 1
ATOM 5302 O O . ILE A 1 720 ? 27.521 8.080 -13.899 1.00 98.38 720 ILE A O 1
ATOM 5306 N N . VAL A 1 721 ? 28.502 7.843 -15.913 1.00 97.44 721 VAL A N 1
ATOM 5307 C CA . VAL A 1 721 ? 28.090 9.141 -16.462 1.00 97.44 721 VAL A CA 1
ATOM 5308 C C . VAL A 1 721 ? 27.206 8.993 -17.694 1.00 97.44 721 VAL A C 1
ATOM 5310 O O . VAL A 1 721 ? 27.248 7.976 -18.387 1.00 97.44 721 VAL A O 1
ATOM 5313 N N . LEU A 1 722 ? 26.429 10.035 -17.985 1.00 96.31 722 LEU A N 1
ATOM 5314 C CA . LEU A 1 722 ? 25.757 10.183 -19.272 1.00 96.31 722 LEU A CA 1
ATOM 5315 C C . LEU A 1 722 ? 26.789 10.431 -20.381 1.00 96.31 722 LEU A C 1
ATOM 5317 O O . LEU A 1 722 ? 27.702 11.246 -20.225 1.00 96.31 722 LEU A O 1
ATOM 5321 N N . SER A 1 723 ? 26.626 9.724 -21.495 1.00 96.12 723 SER A N 1
ATOM 5322 C CA . SER A 1 723 ? 27.509 9.766 -22.660 1.00 96.12 723 SER A CA 1
ATOM 5323 C C . SER A 1 723 ? 26.698 9.525 -23.935 1.00 96.12 723 SER A C 1
ATOM 5325 O O . SER A 1 723 ? 25.851 8.632 -23.966 1.00 96.12 723 SER A O 1
ATOM 5327 N N . THR A 1 724 ? 26.929 10.296 -24.991 1.00 95.62 724 THR A N 1
ATOM 5328 C CA . THR A 1 724 ? 26.330 10.070 -26.314 1.00 95.62 724 THR A CA 1
ATOM 5329 C C . THR A 1 724 ? 27.092 8.999 -27.093 1.00 95.62 724 THR A C 1
ATOM 5331 O O . THR A 1 724 ? 28.315 8.878 -26.988 1.00 95.62 724 THR A O 1
ATOM 5334 N N . LYS A 1 725 ? 26.357 8.222 -27.898 1.00 94.44 725 LYS A N 1
ATOM 5335 C CA . LYS A 1 725 ? 26.920 7.267 -28.862 1.00 94.44 725 LYS A CA 1
ATOM 5336 C C . LYS A 1 725 ? 27.091 7.950 -30.223 1.00 94.44 725 LYS A C 1
ATOM 5338 O O . LYS A 1 725 ? 26.165 8.587 -30.714 1.00 94.44 725 LYS A O 1
ATOM 5343 N N . TYR A 1 726 ? 28.246 7.740 -30.835 1.00 93.94 726 TYR A N 1
ATOM 5344 C CA . TYR A 1 726 ? 28.594 8.111 -32.203 1.00 93.94 726 TYR A CA 1
ATOM 5345 C C . TYR A 1 726 ? 28.953 6.854 -33.005 1.00 93.94 726 TYR A C 1
ATOM 5347 O O . TYR A 1 726 ? 29.254 5.807 -32.424 1.00 93.94 726 TYR A O 1
ATOM 5355 N N . MET A 1 727 ? 28.947 6.954 -34.331 1.00 93.75 727 MET A N 1
ATOM 5356 C CA . MET A 1 727 ? 29.364 5.879 -35.235 1.00 93.75 727 MET A CA 1
ATOM 5357 C C . MET A 1 727 ? 30.582 6.287 -36.066 1.00 93.75 727 MET A C 1
ATOM 5359 O O . MET A 1 727 ? 30.645 7.407 -36.574 1.00 93.75 727 MET A O 1
ATOM 5363 N N . ILE A 1 728 ? 31.511 5.346 -36.218 1.00 94.56 728 ILE A N 1
ATOM 5364 C CA . ILE A 1 728 ? 32.575 5.342 -37.221 1.00 94.56 728 ILE A CA 1
ATOM 5365 C C . ILE A 1 728 ? 32.099 4.396 -38.326 1.00 94.56 728 ILE A C 1
ATOM 5367 O O . ILE A 1 728 ? 31.868 3.216 -38.061 1.00 94.56 728 ILE A O 1
ATOM 5371 N N . GLN A 1 729 ? 31.905 4.914 -39.532 1.00 94.62 729 GLN A N 1
ATOM 5372 C CA . GLN A 1 729 ? 31.489 4.155 -40.712 1.00 94.62 729 GLN A CA 1
ATOM 5373 C C . GLN A 1 729 ? 32.657 4.041 -41.690 1.00 94.62 729 GLN A C 1
ATOM 5375 O O . GLN A 1 729 ? 33.458 4.969 -41.780 1.00 94.62 729 GLN A O 1
ATOM 5380 N N . TYR A 1 730 ? 32.717 2.941 -42.434 1.00 94.31 730 TYR A N 1
ATOM 5381 C CA . TYR A 1 730 ? 33.724 2.688 -43.464 1.00 94.31 730 TYR A CA 1
ATOM 5382 C C . TYR A 1 730 ? 33.031 2.509 -44.817 1.00 94.31 730 TYR A C 1
ATOM 5384 O O . TYR A 1 730 ? 31.921 1.979 -44.874 1.00 94.31 730 TYR A O 1
ATOM 5392 N N . ASP A 1 731 ? 33.655 2.998 -45.883 1.00 92.06 731 ASP A N 1
ATOM 5393 C CA . ASP A 1 731 ? 33.069 3.109 -47.220 1.00 92.06 731 ASP A CA 1
ATOM 5394 C C . ASP A 1 731 ? 34.165 2.920 -48.288 1.00 92.06 731 ASP A C 1
ATOM 5396 O O . ASP A 1 731 ? 35.287 3.396 -48.103 1.00 92.06 731 ASP A O 1
ATOM 5400 N N . LYS A 1 732 ? 33.866 2.207 -49.383 1.00 85.31 732 LYS A N 1
ATOM 5401 C CA . LYS A 1 732 ? 34.868 1.838 -50.399 1.00 85.31 732 LYS A CA 1
ATOM 5402 C C . LYS A 1 732 ? 35.213 2.951 -51.394 1.00 85.31 732 LYS A C 1
ATOM 5404 O O . LYS A 1 732 ? 36.253 2.828 -52.036 1.00 85.31 732 LYS A O 1
ATOM 5409 N N . ASN A 1 733 ? 34.347 3.973 -51.546 1.00 80.06 733 ASN A N 1
ATOM 5410 C CA . ASN A 1 733 ? 34.446 5.140 -52.464 1.00 80.06 733 ASN A CA 1
ATOM 5411 C C . ASN A 1 733 ? 35.000 4.898 -53.886 1.00 80.06 733 ASN A C 1
ATOM 5413 O O . ASN A 1 733 ? 35.381 5.849 -54.569 1.00 80.06 733 ASN A O 1
ATOM 5417 N N . TYR A 1 734 ? 35.005 3.654 -54.339 1.00 76.38 734 TYR A N 1
ATOM 5418 C CA . TYR A 1 734 ? 35.495 3.138 -55.608 1.00 76.38 734 TYR A CA 1
ATOM 5419 C C . TYR A 1 734 ? 34.570 1.983 -55.981 1.00 76.38 734 TYR A C 1
ATOM 5421 O O . TYR A 1 734 ? 34.134 1.227 -55.109 1.00 76.38 734 TYR A O 1
ATOM 5429 N N . ASP A 1 735 ? 34.209 1.891 -57.253 1.00 71.31 735 ASP A N 1
ATOM 5430 C CA . ASP A 1 735 ? 32.991 1.180 -57.637 1.00 71.31 735 ASP A CA 1
ATOM 5431 C C . ASP A 1 735 ? 33.229 -0.321 -57.877 1.00 71.31 735 ASP A C 1
ATOM 5433 O O . ASP A 1 735 ? 32.304 -1.108 -57.672 1.00 71.31 735 ASP A O 1
ATOM 5437 N N . GLY A 1 736 ? 34.477 -0.727 -58.150 1.00 70.94 736 GLY A N 1
ATOM 5438 C CA . GLY A 1 736 ? 34.900 -2.123 -58.328 1.00 70.94 736 GLY A CA 1
ATOM 5439 C C . GLY A 1 736 ? 34.863 -2.996 -57.062 1.00 70.94 736 GLY A C 1
ATOM 5440 O O . GLY A 1 736 ? 34.510 -2.543 -55.965 1.00 70.94 736 GLY A O 1
ATOM 5441 N N . ASP A 1 737 ? 35.214 -4.273 -57.217 1.00 80.19 737 ASP A N 1
ATOM 5442 C CA . ASP A 1 737 ? 34.939 -5.353 -56.255 1.00 80.19 737 ASP A CA 1
ATOM 5443 C C . ASP A 1 737 ? 35.877 -5.380 -55.036 1.00 80.19 737 ASP A C 1
ATOM 5445 O O . ASP A 1 737 ? 36.742 -6.241 -54.881 1.00 80.19 737 ASP A O 1
ATOM 5449 N N . VAL A 1 738 ? 35.673 -4.419 -54.135 1.00 84.50 738 VAL A N 1
ATOM 5450 C CA . VAL A 1 738 ? 36.389 -4.315 -52.857 1.00 84.50 738 VAL A CA 1
ATOM 5451 C C . VAL A 1 738 ? 35.791 -5.255 -51.806 1.00 84.50 738 VAL A C 1
ATOM 5453 O O . VAL A 1 738 ? 34.640 -5.073 -51.395 1.00 84.50 738 VAL A O 1
ATOM 5456 N N . THR A 1 739 ? 36.586 -6.202 -51.302 1.00 85.94 739 THR A N 1
ATOM 5457 C CA . THR A 1 739 ? 36.225 -7.049 -50.151 1.00 85.94 739 THR A CA 1
ATOM 5458 C C . THR A 1 739 ? 36.716 -6.449 -48.828 1.00 85.94 739 THR A C 1
ATOM 5460 O O . THR A 1 739 ? 37.415 -5.435 -48.789 1.00 85.94 739 THR A O 1
ATOM 5463 N N . ASP A 1 740 ? 36.325 -7.066 -47.708 1.00 88.81 740 ASP A N 1
ATOM 5464 C CA . ASP A 1 740 ? 36.872 -6.786 -46.370 1.00 88.81 740 ASP A CA 1
ATOM 5465 C C . ASP A 1 740 ? 36.716 -5.342 -45.855 1.00 88.81 740 ASP A C 1
ATOM 5467 O O . ASP A 1 740 ? 37.451 -4.883 -44.977 1.00 88.81 740 ASP A O 1
ATOM 5471 N N . ILE A 1 741 ? 35.690 -4.635 -46.337 1.00 90.00 741 ILE A N 1
ATOM 5472 C CA . ILE A 1 741 ? 35.265 -3.341 -45.791 1.00 90.00 741 ILE A CA 1
ATOM 5473 C C . ILE A 1 741 ? 34.879 -3.523 -44.306 1.00 90.00 741 ILE A C 1
ATOM 5475 O O . ILE A 1 741 ? 34.001 -4.338 -44.002 1.00 90.00 741 ILE A O 1
ATOM 5479 N N . PRO A 1 742 ? 35.478 -2.775 -43.357 1.00 92.69 742 PRO A N 1
ATOM 5480 C CA . PRO A 1 742 ? 35.204 -2.983 -41.940 1.00 92.69 742 PRO A CA 1
ATOM 5481 C C . PRO A 1 742 ? 33.777 -2.607 -41.521 1.00 92.69 742 PRO A C 1
ATOM 5483 O O . PRO A 1 742 ? 33.220 -1.593 -41.944 1.00 92.69 742 PRO A O 1
ATOM 5486 N N . LEU A 1 743 ? 33.203 -3.375 -40.591 1.00 91.44 743 LEU A N 1
ATOM 5487 C CA . LEU A 1 743 ? 31.896 -3.061 -40.007 1.00 91.44 743 LEU A CA 1
ATOM 5488 C C . LEU A 1 743 ? 31.915 -1.734 -39.224 1.00 91.44 743 LEU A C 1
ATOM 5490 O O . LEU A 1 743 ? 32.892 -1.383 -38.559 1.00 91.44 743 LEU A O 1
ATOM 5494 N N . SER A 1 744 ? 30.788 -1.014 -39.256 1.00 92.19 744 SER A N 1
ATOM 5495 C CA . SER A 1 744 ? 30.639 0.273 -38.562 1.00 92.19 744 SER A CA 1
ATOM 5496 C C . SER A 1 744 ? 30.766 0.126 -37.039 1.00 92.19 744 SER A C 1
ATOM 5498 O O . SER A 1 744 ? 29.991 -0.591 -36.402 1.00 92.19 744 SER A O 1
ATOM 5500 N N . ALA A 1 745 ? 31.704 0.855 -36.435 1.00 90.81 745 ALA A N 1
ATOM 5501 C CA . ALA A 1 745 ? 32.071 0.731 -35.026 1.00 90.81 745 ALA A CA 1
ATOM 5502 C C . ALA A 1 745 ? 31.499 1.877 -34.162 1.00 90.81 745 ALA A C 1
ATOM 5504 O O . ALA A 1 745 ? 31.454 3.026 -34.606 1.00 90.81 745 ALA A O 1
ATOM 5505 N N . PRO A 1 746 ? 31.073 1.618 -32.911 1.00 92.56 746 PRO A N 1
ATOM 5506 C CA . PRO A 1 746 ? 30.605 2.665 -32.010 1.00 92.56 746 PRO A CA 1
ATOM 5507 C C . PRO A 1 746 ? 31.769 3.406 -31.332 1.00 92.56 746 PRO A C 1
ATOM 5509 O O . PRO A 1 746 ? 32.680 2.782 -30.791 1.00 92.56 746 PRO A O 1
ATOM 5512 N N . LYS A 1 747 ? 31.678 4.736 -31.257 1.00 92.38 747 LYS A N 1
ATOM 5513 C CA . LYS A 1 747 ? 32.488 5.581 -30.363 1.00 92.38 747 LYS A CA 1
ATOM 5514 C C . LYS A 1 747 ? 31.577 6.234 -29.321 1.00 92.38 747 LYS A C 1
ATOM 5516 O O . LYS A 1 747 ? 30.437 6.570 -29.622 1.00 92.38 747 LYS A O 1
ATOM 5521 N N . TYR A 1 748 ? 32.073 6.455 -28.108 1.00 95.12 748 TYR A N 1
ATOM 5522 C CA . TYR A 1 748 ? 31.337 7.157 -27.050 1.00 95.12 748 TYR A CA 1
ATOM 5523 C C . TYR A 1 748 ? 31.976 8.514 -26.724 1.00 95.12 748 TYR A C 1
ATOM 5525 O O . TYR A 1 748 ? 33.126 8.786 -27.099 1.00 95.12 748 TYR A O 1
ATOM 5533 N N . TRP A 1 749 ? 31.222 9.386 -26.048 1.00 96.00 749 TRP A N 1
ATOM 5534 C CA . TRP A 1 749 ? 31.702 10.717 -25.673 1.00 96.00 749 TRP A CA 1
ATOM 5535 C C . TRP A 1 749 ? 32.945 10.642 -24.774 1.00 96.00 749 TRP A C 1
ATOM 5537 O O . TRP A 1 749 ? 32.924 9.995 -23.725 1.00 96.00 749 TRP A O 1
ATOM 5547 N N . TYR A 1 750 ? 34.021 11.301 -25.220 1.00 95.25 750 TYR A N 1
ATOM 5548 C CA . TYR A 1 750 ? 35.364 11.285 -24.614 1.00 95.25 750 TYR A CA 1
ATOM 5549 C C . TYR A 1 750 ? 35.981 9.902 -24.335 1.00 95.25 750 TYR A C 1
ATOM 5551 O O . TYR A 1 750 ? 36.957 9.801 -23.595 1.00 95.25 750 TYR A O 1
ATOM 5559 N N . GLU A 1 751 ? 35.493 8.835 -24.965 1.00 93.69 751 GLU A N 1
ATOM 5560 C CA . GLU A 1 751 ? 36.200 7.551 -24.980 1.00 93.69 751 GLU A CA 1
ATOM 5561 C C . GLU A 1 751 ? 37.139 7.471 -26.187 1.00 93.69 751 GLU A C 1
ATOM 5563 O O . GLU A 1 751 ? 36.836 7.994 -27.267 1.00 93.69 751 GLU A O 1
ATOM 5568 N N . TYR A 1 752 ? 38.281 6.807 -26.001 1.00 87.12 752 TYR A N 1
ATOM 5569 C CA . TYR A 1 752 ? 39.178 6.450 -27.097 1.00 87.12 752 TYR A CA 1
ATOM 5570 C C . TYR A 1 752 ? 38.518 5.403 -28.002 1.00 87.12 752 TYR A C 1
ATOM 5572 O O . TYR A 1 752 ? 37.873 4.469 -27.528 1.00 87.12 752 TYR A O 1
ATOM 5580 N N . ALA A 1 753 ? 38.726 5.543 -29.307 1.00 89.62 753 ALA A N 1
ATOM 5581 C CA . ALA A 1 753 ? 38.394 4.536 -30.307 1.00 89.62 753 ALA A CA 1
ATOM 5582 C C . ALA A 1 753 ? 39.602 4.346 -31.232 1.00 89.62 753 ALA A C 1
ATOM 5584 O O . ALA A 1 753 ? 40.438 5.241 -31.344 1.00 89.62 753 ALA A O 1
ATOM 5585 N N . GLY A 1 754 ? 39.697 3.191 -31.884 1.00 90.12 754 GLY A N 1
ATOM 5586 C CA . GLY A 1 754 ? 40.675 2.951 -32.942 1.00 90.12 754 GLY A CA 1
ATOM 5587 C C . GLY A 1 754 ? 39.997 2.908 -34.306 1.00 90.12 754 GLY A C 1
ATOM 5588 O O . GLY A 1 754 ? 38.840 2.492 -34.410 1.00 90.12 754 GLY A O 1
ATOM 5589 N N . ILE A 1 755 ? 40.735 3.287 -35.343 1.00 93.50 755 ILE A N 1
ATOM 5590 C CA . ILE A 1 755 ? 40.446 2.879 -36.716 1.00 93.50 755 ILE A CA 1
ATOM 5591 C C . ILE A 1 755 ? 40.528 1.351 -36.798 1.00 93.50 755 ILE A C 1
ATOM 5593 O O . ILE A 1 755 ? 41.319 0.725 -36.085 1.00 93.50 755 ILE A O 1
ATOM 5597 N N . SER A 1 756 ? 39.704 0.729 -37.642 1.00 92.31 756 SER A N 1
ATOM 5598 C CA . SER A 1 756 ? 39.748 -0.723 -37.818 1.00 92.31 756 SER A CA 1
ATOM 5599 C C . SER A 1 756 ? 41.136 -1.181 -38.268 1.00 92.31 756 SER A C 1
ATOM 5601 O O . SER A 1 756 ? 41.799 -0.510 -39.055 1.00 92.31 756 SER A O 1
ATOM 5603 N N . LYS A 1 757 ? 41.569 -2.342 -37.769 1.00 92.12 757 LYS A N 1
ATOM 5604 C CA . LYS A 1 757 ? 42.781 -3.032 -38.241 1.00 92.12 757 LYS A CA 1
ATOM 5605 C C . LYS A 1 757 ? 42.525 -3.916 -39.461 1.00 92.12 757 LYS A C 1
ATOM 5607 O O . LYS A 1 757 ? 43.478 -4.423 -40.039 1.00 92.12 757 LYS A O 1
ATOM 5612 N N . GLN A 1 758 ? 41.259 -4.130 -39.813 1.00 91.31 758 GLN A N 1
ATOM 5613 C CA . GLN A 1 758 ? 40.880 -4.799 -41.050 1.00 91.31 758 GLN A CA 1
ATOM 5614 C C . GLN A 1 758 ? 41.170 -3.853 -42.221 1.00 91.31 758 GLN A C 1
ATOM 5616 O O . GLN A 1 758 ? 40.826 -2.669 -42.169 1.00 91.31 758 GLN A O 1
ATOM 5621 N N . VAL A 1 759 ? 41.844 -4.388 -43.233 1.00 89.38 759 VAL A N 1
ATOM 5622 C CA . VAL A 1 759 ? 42.257 -3.684 -44.447 1.00 89.38 759 VAL A CA 1
ATOM 5623 C C . VAL A 1 759 ? 41.331 -4.156 -45.569 1.00 89.38 759 VAL A C 1
ATOM 5625 O O . VAL A 1 759 ? 41.237 -5.370 -45.750 1.00 89.38 759 VAL A O 1
ATOM 5628 N N . PRO A 1 760 ? 40.633 -3.256 -46.283 1.00 89.81 760 PRO A N 1
ATOM 5629 C CA . PRO A 1 760 ? 39.828 -3.645 -47.432 1.00 89.81 760 PRO A CA 1
ATOM 5630 C C . PRO A 1 760 ? 40.748 -4.020 -48.598 1.00 89.81 760 PRO A C 1
ATOM 5632 O O . PRO A 1 760 ? 41.823 -3.433 -48.754 1.00 89.81 760 PRO A O 1
ATOM 5635 N N . LEU A 1 761 ? 40.333 -4.989 -49.409 1.00 83.38 761 LEU A N 1
ATOM 5636 C CA . LEU A 1 761 ? 41.155 -5.552 -50.479 1.00 83.38 761 LEU A CA 1
ATOM 5637 C C . LEU A 1 761 ? 40.518 -5.311 -51.849 1.00 83.38 761 LEU A C 1
ATOM 5639 O O . LEU A 1 761 ? 39.331 -5.550 -52.039 1.00 83.38 761 LEU A O 1
ATOM 5643 N N . GLU A 1 762 ? 41.338 -4.870 -52.799 1.00 80.06 762 GLU A N 1
ATOM 5644 C CA . GLU A 1 762 ? 41.073 -4.844 -54.240 1.00 80.06 762 GLU A CA 1
ATOM 5645 C C . GLU A 1 762 ? 42.324 -5.462 -54.876 1.00 80.06 762 GLU A C 1
ATOM 5647 O O . GLU A 1 762 ? 43.437 -5.029 -54.572 1.00 80.06 762 GLU A O 1
ATOM 5652 N N . GLY A 1 763 ? 42.173 -6.524 -55.673 1.00 72.81 763 GLY A N 1
ATOM 5653 C CA . GLY A 1 763 ? 43.300 -7.371 -56.093 1.00 72.81 763 GLY A CA 1
ATOM 5654 C C . GLY A 1 763 ? 44.343 -6.699 -56.998 1.00 72.81 763 GLY A C 1
ATOM 5655 O O . GLY A 1 763 ? 45.426 -7.246 -57.176 1.00 72.81 763 GLY A O 1
ATOM 5656 N N . ARG A 1 764 ? 44.040 -5.525 -57.566 1.00 75.94 764 ARG A N 1
ATOM 5657 C CA . ARG A 1 764 ? 44.925 -4.745 -58.451 1.00 75.94 764 ARG A CA 1
ATOM 5658 C C . ARG A 1 764 ? 45.281 -3.373 -57.859 1.00 75.94 764 ARG A C 1
ATOM 5660 O O . ARG A 1 764 ? 46.261 -2.753 -58.286 1.00 75.94 764 ARG A O 1
ATOM 5667 N N . ILE A 1 765 ? 44.504 -2.868 -56.892 1.00 79.06 765 ILE A N 1
ATOM 5668 C CA . ILE A 1 765 ? 44.641 -1.501 -56.366 1.00 79.06 765 ILE A CA 1
ATOM 5669 C C . ILE A 1 765 ? 45.084 -1.473 -54.898 1.00 79.06 765 ILE A C 1
ATOM 5671 O O . ILE A 1 765 ? 44.362 -1.838 -53.973 1.00 79.06 765 ILE A O 1
ATOM 5675 N N . LYS A 1 766 ? 46.277 -0.915 -54.668 1.00 82.81 766 LYS A N 1
ATOM 5676 C CA . LYS A 1 766 ? 46.894 -0.819 -53.344 1.00 82.81 766 LYS A CA 1
ATOM 5677 C C . LYS A 1 766 ? 46.135 0.146 -52.430 1.00 82.81 766 LYS A C 1
ATOM 5679 O O . LYS A 1 766 ? 46.132 1.356 -52.662 1.00 82.81 766 LYS A O 1
ATOM 5684 N N . PHE A 1 767 ? 45.560 -0.367 -51.348 1.00 88.44 767 PHE A N 1
ATOM 5685 C CA . PHE A 1 767 ? 45.015 0.446 -50.261 1.00 88.44 767 PHE A CA 1
ATOM 5686 C C . PHE A 1 767 ? 46.133 1.200 -49.510 1.00 88.44 767 PHE A C 1
ATOM 5688 O O . PHE A 1 767 ? 47.157 0.615 -49.155 1.00 88.44 767 PHE A O 1
ATOM 5695 N N . LEU A 1 768 ? 45.936 2.496 -49.245 1.00 86.31 768 LEU A N 1
ATOM 5696 C CA . LEU A 1 768 ? 46.872 3.358 -48.506 1.00 86.31 768 LEU A CA 1
ATOM 5697 C C . LEU A 1 768 ? 46.417 3.707 -47.088 1.00 86.31 768 LEU A C 1
ATOM 5699 O O . LEU A 1 768 ? 47.258 4.065 -46.268 1.00 86.31 768 LEU A O 1
ATOM 5703 N N . GLY A 1 769 ? 45.115 3.687 -46.802 1.00 91.25 769 GLY A N 1
ATOM 5704 C CA . GLY A 1 769 ? 44.554 4.148 -45.530 1.00 91.25 769 GLY A CA 1
ATOM 5705 C C . GLY A 1 769 ? 43.152 4.736 -45.688 1.00 91.25 769 GLY A C 1
ATOM 5706 O O . GLY A 1 769 ? 42.489 4.537 -46.700 1.00 91.25 769 GLY A O 1
ATOM 5707 N N . TRP A 1 770 ? 42.708 5.480 -44.681 1.00 93.75 770 TRP A N 1
ATOM 5708 C CA . TRP A 1 770 ? 41.363 6.048 -44.583 1.00 93.75 770 TRP A CA 1
ATOM 5709 C C . TRP A 1 770 ? 41.395 7.582 -44.579 1.00 93.75 770 TRP A C 1
ATOM 5711 O O . TRP A 1 770 ? 42.289 8.172 -43.977 1.00 93.75 770 TRP A O 1
ATOM 5721 N N . SER A 1 771 ? 40.400 8.237 -45.180 1.00 93.12 771 SER A N 1
ATOM 5722 C CA . SER A 1 771 ? 40.192 9.695 -45.109 1.00 93.12 771 SER A CA 1
ATOM 5723 C C . SER A 1 771 ? 38.732 10.047 -44.817 1.00 93.12 771 SER A C 1
ATOM 5725 O O . SER A 1 771 ? 37.824 9.302 -45.178 1.00 93.12 771 SER A O 1
ATOM 5727 N N . GLU A 1 772 ? 38.474 11.200 -44.195 1.00 92.12 772 GLU A N 1
ATOM 5728 C CA . GLU A 1 772 ? 37.108 11.747 -44.099 1.00 92.12 772 GLU A CA 1
ATOM 5729 C C . GLU A 1 772 ? 36.592 12.337 -45.429 1.00 92.12 772 GLU A C 1
ATOM 5731 O O . GLU A 1 772 ? 35.399 12.617 -45.565 1.00 92.12 772 GLU A O 1
ATOM 5736 N N . ASN A 1 773 ? 37.464 12.514 -46.426 1.00 88.88 773 ASN A N 1
ATOM 5737 C CA . ASN A 1 773 ? 37.132 13.027 -47.752 1.00 88.88 773 ASN A CA 1
ATOM 5738 C C . ASN A 1 773 ? 37.199 11.904 -48.805 1.00 88.88 773 ASN A C 1
ATOM 5740 O O . ASN A 1 773 ? 38.250 11.311 -49.033 1.00 88.88 773 ASN A O 1
ATOM 5744 N N . ALA A 1 774 ? 36.086 11.666 -49.507 1.00 86.38 774 ALA A N 1
ATOM 5745 C CA . ALA A 1 774 ? 35.968 10.628 -50.538 1.00 86.38 774 ALA A CA 1
ATOM 5746 C C . ALA A 1 774 ? 36.904 10.819 -51.751 1.00 86.38 774 ALA A C 1
ATOM 5748 O O . ALA A 1 774 ? 37.132 9.865 -52.495 1.00 86.38 774 ALA A O 1
ATOM 5749 N N . GLY A 1 775 ? 37.437 12.031 -51.949 1.00 79.19 775 GLY A N 1
ATOM 5750 C CA . GLY A 1 775 ? 38.408 12.379 -52.990 1.00 79.19 775 GLY A CA 1
ATOM 5751 C C . GLY A 1 775 ? 39.736 12.897 -52.429 1.00 79.19 775 GLY A C 1
ATOM 5752 O O . GLY A 1 775 ? 40.230 13.919 -52.903 1.00 79.19 775 GLY A O 1
ATOM 5753 N N . ALA A 1 776 ? 40.267 12.276 -51.370 1.00 83.69 776 ALA A N 1
ATOM 5754 C CA . ALA A 1 776 ? 41.593 12.587 -50.832 1.00 83.69 776 ALA A CA 1
ATOM 5755 C C . ALA A 1 776 ? 42.682 11.706 -51.462 1.00 83.69 776 ALA A C 1
ATOM 5757 O O . ALA A 1 776 ? 42.584 10.481 -51.415 1.00 83.69 776 ALA A O 1
ATOM 5758 N N . ASP A 1 777 ? 43.745 12.317 -51.991 1.00 76.38 777 ASP A N 1
ATOM 5759 C CA . ASP A 1 777 ? 44.861 11.605 -52.637 1.00 76.38 777 ASP A CA 1
ATOM 5760 C C . ASP A 1 777 ? 45.829 10.946 -51.632 1.00 76.38 777 ASP A C 1
ATOM 5762 O O . ASP A 1 777 ? 46.746 10.218 -52.013 1.00 76.38 777 ASP A O 1
ATOM 5766 N N . LYS A 1 778 ? 45.639 11.226 -50.337 1.00 82.44 778 LYS A N 1
ATOM 5767 C CA . LYS A 1 778 ? 46.414 10.710 -49.204 1.00 82.44 778 LYS A CA 1
ATOM 5768 C C . LYS A 1 778 ? 45.472 10.429 -48.027 1.00 82.44 778 LYS A C 1
ATOM 5770 O O . LYS A 1 778 ? 44.517 11.179 -47.836 1.00 82.44 778 LYS A O 1
ATOM 5775 N N . PRO A 1 779 ? 45.728 9.378 -47.234 1.00 89.88 779 PRO A N 1
ATOM 5776 C CA . PRO A 1 779 ? 44.920 9.056 -46.064 1.00 89.88 779 PRO A CA 1
ATOM 5777 C C . PRO A 1 779 ? 45.160 10.034 -44.906 1.00 89.88 779 PRO A C 1
ATOM 5779 O O . PRO A 1 779 ? 46.295 10.438 -44.651 1.00 89.88 779 PRO A O 1
ATOM 5782 N N . ASP A 1 780 ? 44.097 10.333 -44.159 1.00 90.81 780 ASP A N 1
ATOM 5783 C CA . ASP A 1 780 ? 44.163 11.012 -42.858 1.00 90.81 780 ASP A CA 1
ATOM 5784 C C . ASP A 1 780 ? 44.568 10.040 -41.731 1.00 90.81 780 ASP A C 1
ATOM 5786 O O . ASP A 1 780 ? 45.137 10.462 -40.724 1.00 90.81 780 ASP A O 1
ATOM 5790 N N . TYR A 1 781 ? 44.274 8.740 -41.896 1.00 92.50 781 TYR A N 1
ATOM 5791 C CA . TYR A 1 781 ? 44.480 7.696 -40.887 1.00 92.50 781 TYR A CA 1
ATOM 5792 C C . TYR A 1 781 ? 44.948 6.358 -41.477 1.00 92.50 781 TYR A C 1
ATOM 5794 O O . TYR A 1 781 ? 44.552 5.966 -42.575 1.00 92.50 781 TYR A O 1
ATOM 5802 N N . GLN A 1 782 ? 45.715 5.599 -40.698 1.00 93.44 782 GLN A N 1
ATOM 5803 C CA . GLN A 1 782 ? 46.123 4.223 -40.983 1.00 93.44 782 GLN A CA 1
ATOM 5804 C C . GLN A 1 782 ? 45.251 3.180 -40.252 1.00 93.44 782 GLN A C 1
ATOM 5806 O O . GLN A 1 782 ? 44.648 3.480 -39.215 1.00 93.44 782 GLN A O 1
ATOM 5811 N N . PRO A 1 783 ? 45.177 1.927 -40.745 1.00 92.44 783 PRO A N 1
ATOM 5812 C CA . PRO A 1 783 ? 44.508 0.834 -40.044 1.00 92.44 783 PRO A CA 1
ATOM 5813 C C . PRO A 1 783 ? 45.050 0.628 -38.622 1.00 92.44 783 PRO A C 1
ATOM 5815 O O . PRO A 1 783 ? 46.230 0.352 -38.415 1.00 92.44 783 PRO A O 1
ATOM 5818 N N . GLY A 1 784 ? 44.174 0.732 -37.621 1.00 90.06 784 GLY A N 1
ATOM 5819 C CA . GLY A 1 784 ? 44.544 0.647 -36.207 1.00 90.06 784 GLY A CA 1
ATOM 5820 C C . GLY A 1 784 ? 44.955 1.959 -35.528 1.00 90.06 784 GLY A C 1
ATOM 5821 O O . GLY A 1 784 ? 45.240 1.909 -34.328 1.00 90.06 784 GLY A O 1
ATOM 5822 N N . ASP A 1 785 ? 44.968 3.101 -36.226 1.00 93.19 785 ASP A N 1
ATOM 5823 C CA . ASP A 1 785 ? 45.314 4.397 -35.623 1.00 93.19 785 ASP A CA 1
ATOM 5824 C C . ASP A 1 785 ? 44.353 4.809 -34.489 1.00 93.19 785 ASP A C 1
ATOM 5826 O O . ASP A 1 785 ? 43.149 4.536 -34.550 1.00 93.19 785 ASP A O 1
ATOM 5830 N N . PRO A 1 786 ? 44.844 5.504 -33.444 1.00 89.88 786 PRO A N 1
ATOM 5831 C CA . PRO A 1 786 ? 44.007 6.001 -32.359 1.00 89.88 786 PRO A CA 1
ATOM 5832 C C . PRO A 1 786 ? 43.249 7.274 -32.766 1.00 89.88 786 PRO A C 1
ATOM 5834 O O . PRO A 1 786 ? 43.844 8.328 -33.000 1.00 89.88 786 PRO A O 1
ATOM 5837 N N . LEU A 1 787 ? 41.916 7.228 -32.741 1.00 90.12 787 LEU A N 1
ATOM 5838 C CA . LEU A 1 787 ? 41.093 8.431 -32.828 1.00 90.12 787 LEU A CA 1
ATOM 5839 C C . LEU A 1 787 ? 41.162 9.224 -31.520 1.00 90.12 787 LEU A C 1
ATOM 5841 O O . LEU A 1 787 ? 41.012 8.686 -30.419 1.00 90.12 787 LEU A O 1
ATOM 5845 N N . ASN A 1 788 ? 41.318 10.541 -31.652 1.00 88.56 788 ASN A N 1
ATOM 5846 C CA . ASN A 1 788 ? 41.323 11.464 -30.524 1.00 88.56 788 ASN A CA 1
ATOM 5847 C C . ASN A 1 788 ? 39.992 11.374 -29.749 1.00 88.56 788 ASN A C 1
ATOM 5849 O O . ASN A 1 788 ? 38.913 11.569 -30.315 1.00 88.56 788 ASN A O 1
ATOM 5853 N N . ALA A 1 789 ? 40.063 11.122 -28.439 1.00 91.06 789 ALA A N 1
ATOM 5854 C CA . ALA A 1 789 ? 38.892 10.965 -27.577 1.00 91.06 789 ALA A CA 1
ATOM 5855 C C . ALA A 1 789 ? 37.919 12.162 -27.648 1.00 91.06 789 ALA A C 1
ATOM 5857 O O . ALA A 1 789 ? 36.703 11.961 -27.610 1.00 91.06 789 ALA A O 1
ATOM 5858 N N . SER A 1 790 ? 38.426 13.386 -27.841 1.00 91.88 790 SER A N 1
ATOM 5859 C CA . SER A 1 790 ? 37.616 14.611 -27.960 1.00 91.88 790 SER A CA 1
ATOM 5860 C C . SER A 1 790 ? 36.810 14.733 -29.265 1.00 91.88 790 SER A C 1
ATOM 5862 O O . SER A 1 790 ? 35.947 15.610 -29.368 1.00 91.88 790 SER A O 1
ATOM 5864 N N . LEU A 1 791 ? 37.027 13.846 -30.245 1.00 91.44 791 LEU A N 1
ATOM 5865 C CA . LEU A 1 791 ? 36.242 13.787 -31.477 1.00 91.44 791 LEU A CA 1
ATOM 5866 C C . LEU A 1 791 ? 34.860 13.181 -31.177 1.00 91.44 791 LEU A C 1
ATOM 5868 O O . LEU A 1 791 ? 34.692 11.970 -31.030 1.00 91.44 791 LEU A O 1
ATOM 5872 N N . ASN A 1 792 ? 33.873 14.059 -31.009 1.00 92.62 792 ASN A N 1
ATOM 5873 C CA . ASN A 1 792 ? 32.533 13.748 -30.506 1.00 92.62 792 ASN A CA 1
ATOM 5874 C C . ASN A 1 792 ? 31.461 14.005 -31.581 1.00 92.62 792 ASN A C 1
ATOM 5876 O O . ASN A 1 792 ? 30.548 14.810 -31.394 1.00 92.62 792 ASN A O 1
ATOM 5880 N N . ARG A 1 793 ? 31.611 13.340 -32.729 1.00 93.56 793 ARG A N 1
ATOM 5881 C CA . ARG A 1 793 ? 30.669 13.342 -33.858 1.00 93.56 793 ARG A CA 1
ATOM 5882 C C . ARG A 1 793 ? 30.691 11.987 -34.562 1.00 93.56 793 ARG A C 1
ATOM 5884 O O . ARG A 1 793 ? 31.608 11.199 -34.337 1.00 93.56 793 ARG A O 1
ATOM 5891 N N . ASN A 1 794 ? 29.704 11.738 -35.420 1.00 93.56 794 ASN A N 1
ATOM 5892 C CA . ASN A 1 794 ? 29.794 10.646 -36.388 1.00 93.56 794 ASN A CA 1
ATOM 5893 C C . ASN A 1 794 ? 30.908 10.945 -37.402 1.00 93.56 794 ASN A C 1
ATOM 5895 O O . ASN A 1 794 ? 31.162 12.108 -37.733 1.00 93.56 794 ASN A O 1
ATOM 5899 N N . ILE A 1 795 ? 31.555 9.887 -37.879 1.00 93.25 795 ILE A N 1
ATOM 5900 C CA . ILE A 1 795 ? 32.655 9.930 -38.843 1.00 93.25 795 ILE A CA 1
ATOM 5901 C C . ILE A 1 795 ? 32.328 8.895 -39.919 1.00 93.25 795 ILE A C 1
ATOM 5903 O O . ILE A 1 795 ? 32.049 7.745 -39.578 1.00 93.25 795 ILE A O 1
ATOM 5907 N N . LYS A 1 796 ? 32.370 9.279 -41.196 1.00 94.56 796 LYS A N 1
ATOM 5908 C CA . LYS A 1 796 ? 32.479 8.320 -42.300 1.00 94.56 796 LYS A CA 1
ATOM 5909 C C . LYS A 1 796 ? 33.902 8.404 -42.836 1.00 94.56 796 LYS A C 1
ATOM 5911 O O . LYS A 1 796 ? 34.425 9.500 -43.015 1.00 94.56 796 LYS A O 1
ATOM 5916 N N . LEU A 1 797 ? 34.508 7.244 -43.035 1.00 94.50 797 LEU A N 1
ATOM 5917 C CA . LEU A 1 797 ? 35.856 7.075 -43.534 1.00 94.50 797 LEU A CA 1
ATOM 5918 C C . LEU A 1 797 ? 35.804 6.351 -44.871 1.00 94.50 797 LEU A C 1
ATOM 5920 O O . LEU A 1 797 ? 35.277 5.246 -44.978 1.00 94.50 797 LEU A O 1
ATOM 5924 N N . TYR A 1 798 ? 36.359 7.006 -45.872 1.00 92.56 798 TYR A N 1
ATOM 5925 C CA . TYR A 1 798 ? 36.493 6.523 -47.230 1.00 92.56 798 TYR A CA 1
ATOM 5926 C C . TYR A 1 798 ? 37.890 5.932 -47.416 1.00 92.56 798 TYR A C 1
ATOM 5928 O O . TYR A 1 798 ? 38.860 6.433 -46.835 1.00 92.56 798 TYR A O 1
ATOM 5936 N N . ALA A 1 799 ? 38.000 4.861 -48.189 1.00 90.38 799 ALA A N 1
ATOM 5937 C CA . ALA A 1 799 ? 39.279 4.273 -48.544 1.00 90.38 799 ALA A CA 1
ATOM 5938 C C . ALA A 1 799 ? 40.112 5.230 -49.421 1.00 90.38 799 ALA A C 1
ATOM 5940 O O . ALA A 1 799 ? 39.611 5.950 -50.288 1.00 90.38 799 ALA A O 1
ATOM 5941 N N . VAL A 1 800 ? 41.422 5.247 -49.198 1.00 88.06 800 VAL A N 1
ATOM 5942 C CA . VAL A 1 800 ? 42.376 5.941 -50.063 1.00 88.06 800 VAL A CA 1
ATOM 5943 C C . VAL A 1 800 ? 43.216 4.900 -50.779 1.00 88.06 800 VAL A C 1
ATOM 5945 O O . VAL A 1 800 ? 43.773 3.996 -50.159 1.00 88.06 800 VAL A O 1
ATOM 5948 N N . TRP A 1 801 ? 43.296 5.046 -52.095 1.00 85.56 801 TRP A N 1
ATOM 5949 C CA . TRP A 1 801 ? 43.848 4.072 -53.028 1.00 85.56 801 TRP A CA 1
ATOM 5950 C C . TRP A 1 801 ? 45.075 4.670 -53.728 1.00 85.56 801 TRP A C 1
ATOM 5952 O O . TRP A 1 801 ? 45.068 5.847 -54.087 1.00 85.56 801 TRP A O 1
ATOM 5962 N N . GLY A 1 802 ? 46.144 3.884 -53.869 1.00 77.00 802 GLY A N 1
ATOM 5963 C CA . GLY A 1 802 ? 47.500 4.393 -54.110 1.00 77.00 802 GLY A CA 1
ATOM 5964 C C . GLY A 1 802 ? 48.223 3.892 -55.350 1.00 77.00 802 GLY A C 1
ATOM 5965 O O . GLY A 1 802 ? 49.357 4.311 -55.578 1.00 77.00 802 GLY A O 1
ATOM 5966 N N . THR A 1 803 ? 47.613 3.009 -56.137 1.00 80.12 803 THR A N 1
ATOM 5967 C CA . THR A 1 803 ? 48.158 2.645 -57.448 1.00 80.12 803 THR A CA 1
ATOM 5968 C C . THR A 1 803 ? 48.057 3.855 -58.382 1.00 80.12 803 THR A C 1
ATOM 5970 O O . THR A 1 803 ? 46.999 4.476 -58.499 1.00 80.12 803 THR A O 1
ATOM 5973 N N . LYS A 1 804 ? 49.158 4.191 -59.056 1.00 83.38 804 LYS A N 1
ATOM 5974 C CA . LYS A 1 804 ? 49.178 5.042 -60.249 1.00 83.38 804 LYS A CA 1
ATOM 5975 C C . LYS A 1 804 ? 49.363 4.196 -61.498 1.00 83.38 804 LYS A C 1
ATOM 5977 O O . LYS A 1 804 ? 49.862 3.074 -61.422 1.00 83.38 804 LYS A O 1
ATOM 5982 N N . ILE A 1 805 ? 49.074 4.791 -62.647 1.00 84.62 805 ILE A N 1
ATOM 5983 C CA . ILE A 1 805 ? 49.442 4.240 -63.948 1.00 84.62 805 ILE A CA 1
ATOM 5984 C C . ILE A 1 805 ? 50.295 5.277 -64.677 1.00 84.62 805 ILE A C 1
ATOM 5986 O O . ILE A 1 805 ? 49.972 6.464 -64.659 1.00 84.62 805 ILE A O 1
ATOM 5990 N N . GLN A 1 806 ? 51.405 4.850 -65.270 1.00 88.62 806 GLN A N 1
ATOM 5991 C CA . GLN A 1 806 ? 52.251 5.673 -66.125 1.00 88.62 806 GLN A CA 1
ATOM 5992 C C . GLN A 1 806 ? 52.018 5.265 -67.581 1.00 88.62 806 GLN A C 1
ATOM 5994 O O . GLN A 1 806 ? 52.366 4.157 -67.983 1.00 88.62 806 GLN A O 1
ATOM 5999 N N . VAL A 1 807 ? 51.413 6.157 -68.363 1.00 88.00 807 VAL A N 1
ATOM 6000 C CA . VAL A 1 807 ? 51.143 5.943 -69.788 1.00 88.00 807 VAL A CA 1
ATOM 6001 C C . VAL A 1 807 ? 52.324 6.473 -70.598 1.00 88.00 807 VAL A C 1
ATOM 6003 O O . VAL A 1 807 ? 52.709 7.636 -70.457 1.00 88.00 807 VAL A O 1
ATOM 6006 N N . ILE A 1 808 ? 52.907 5.609 -71.424 1.00 89.06 808 ILE A N 1
ATOM 6007 C CA . ILE A 1 808 ? 54.158 5.798 -72.159 1.00 89.06 808 ILE A CA 1
ATOM 6008 C C . ILE A 1 808 ? 53.855 5.801 -73.661 1.00 89.06 808 ILE A C 1
ATOM 6010 O O . ILE A 1 808 ? 53.348 4.827 -74.209 1.00 89.06 808 ILE A O 1
ATOM 6014 N N . TYR A 1 809 ? 54.196 6.891 -74.340 1.00 86.75 809 TYR A N 1
ATOM 6015 C CA . TYR A 1 809 ? 54.001 7.086 -75.774 1.00 86.75 809 TYR A CA 1
ATOM 6016 C C . TYR A 1 809 ? 55.324 6.866 -76.511 1.00 86.75 809 TYR A C 1
ATOM 6018 O O . TYR A 1 809 ? 56.288 7.612 -76.305 1.00 86.75 809 TYR A O 1
ATOM 6026 N N . ASN A 1 810 ? 55.359 5.856 -77.382 1.00 83.50 810 ASN A N 1
ATOM 6027 C CA . ASN A 1 810 ? 56.520 5.436 -78.158 1.00 83.50 810 ASN A CA 1
ATOM 6028 C C . ASN A 1 810 ? 56.287 5.671 -79.661 1.00 83.50 810 ASN A C 1
ATOM 6030 O O . ASN A 1 810 ? 55.320 5.197 -80.254 1.00 83.50 810 ASN A O 1
ATOM 6034 N N . GLY A 1 811 ? 57.203 6.402 -80.301 1.00 75.50 811 GLY A N 1
ATOM 6035 C CA . GLY A 1 811 ? 57.048 6.848 -81.690 1.00 75.50 811 GLY A CA 1
ATOM 6036 C C . GLY A 1 811 ? 57.201 5.790 -82.783 1.00 75.50 811 GLY A C 1
ATOM 6037 O O . GLY A 1 811 ? 57.090 6.155 -83.948 1.00 75.50 811 GLY A O 1
ATOM 6038 N N . ASN A 1 812 ? 57.474 4.525 -82.449 1.00 78.19 812 ASN A N 1
ATOM 6039 C CA . ASN A 1 812 ? 57.374 3.356 -83.335 1.00 78.19 812 ASN A CA 1
ATOM 6040 C C . ASN A 1 812 ? 57.872 3.565 -84.787 1.00 78.19 812 ASN A C 1
ATOM 6042 O O . ASN A 1 812 ? 57.119 3.471 -85.758 1.00 78.19 812 ASN A O 1
ATOM 6046 N N . GLY A 1 813 ? 59.153 3.912 -84.947 1.00 67.75 813 GLY A N 1
ATOM 6047 C CA . GLY A 1 813 ? 59.755 4.160 -86.266 1.00 67.75 813 GLY A CA 1
ATOM 6048 C C . GLY A 1 813 ? 59.525 5.563 -86.854 1.00 67.75 813 GLY A C 1
ATOM 6049 O O . GLY A 1 813 ? 59.853 5.783 -88.016 1.00 67.75 813 GLY A O 1
ATOM 6050 N N . SER A 1 814 ? 58.995 6.503 -86.066 1.00 70.19 814 SER A N 1
ATOM 6051 C CA . SER A 1 814 ? 59.065 7.956 -86.301 1.00 70.19 814 SER A CA 1
ATOM 6052 C C . SER A 1 814 ? 60.505 8.439 -86.508 1.00 70.19 814 SER A C 1
ATOM 6054 O O . SER A 1 814 ? 61.421 8.001 -85.806 1.00 70.19 814 SER A O 1
ATOM 6056 N N . ASP A 1 815 ? 60.689 9.429 -87.387 1.00 64.50 815 ASP A N 1
ATOM 6057 C CA . ASP A 1 815 ? 61.982 10.088 -87.634 1.00 64.50 815 ASP A CA 1
ATOM 6058 C C . ASP A 1 815 ? 62.492 10.923 -86.423 1.00 64.50 815 ASP A C 1
ATOM 6060 O O . ASP A 1 815 ? 63.611 11.441 -86.441 1.00 64.50 815 ASP A O 1
ATOM 6064 N N . ALA A 1 816 ? 61.700 11.046 -85.345 1.00 62.00 816 ALA A N 1
ATOM 6065 C CA . ALA A 1 816 ? 62.034 11.755 -84.103 1.00 62.00 816 ALA A CA 1
ATOM 6066 C C . ALA A 1 816 ? 61.847 10.848 -82.853 1.00 62.00 816 ALA A C 1
ATOM 6068 O O . ALA A 1 816 ? 60.729 10.713 -82.351 1.00 62.00 816 ALA A O 1
ATOM 6069 N N . PRO A 1 817 ? 62.917 10.228 -82.306 1.00 57.69 817 PRO A N 1
ATOM 6070 C CA . PRO A 1 817 ? 62.798 9.055 -81.430 1.00 57.69 817 PRO A CA 1
ATOM 6071 C C . PRO A 1 817 ? 62.883 9.380 -79.924 1.00 57.69 817 PRO A C 1
ATOM 6073 O O . PRO A 1 817 ? 63.765 8.878 -79.225 1.00 57.69 817 PRO A O 1
ATOM 6076 N N . LYS A 1 818 ? 62.005 10.246 -79.399 1.00 64.75 818 LYS A N 1
ATOM 6077 C CA . LYS A 1 818 ? 61.975 10.562 -77.956 1.00 64.75 818 LYS A CA 1
ATOM 6078 C C . LYS A 1 818 ? 60.603 10.288 -77.351 1.00 64.75 818 LYS A C 1
ATOM 6080 O O . LYS A 1 818 ? 59.648 10.990 -77.674 1.00 64.75 818 LYS A O 1
ATOM 6085 N N . GLU A 1 819 ? 60.526 9.276 -76.493 1.00 77.44 819 GLU A N 1
ATOM 6086 C CA . GLU A 1 819 ? 59.306 8.868 -75.785 1.00 77.44 819 GLU A CA 1
ATOM 6087 C C . GLU A 1 819 ? 58.785 9.973 -74.849 1.00 77.44 819 GLU A C 1
ATOM 6089 O O . GLU A 1 819 ? 59.546 10.837 -74.392 1.00 77.44 819 GLU A O 1
ATOM 6094 N N . ARG A 1 820 ? 57.484 9.932 -74.545 1.00 82.75 820 ARG A N 1
ATOM 6095 C CA . ARG A 1 820 ? 56.843 10.767 -73.516 1.00 82.75 820 ARG A CA 1
ATOM 6096 C C . ARG A 1 820 ? 56.074 9.915 -72.521 1.00 82.75 820 ARG A C 1
ATOM 6098 O O . ARG A 1 820 ? 55.502 8.904 -72.903 1.00 82.75 820 ARG A O 1
ATOM 6105 N N . THR A 1 821 ? 56.001 10.372 -71.275 1.00 87.38 821 THR A N 1
ATOM 6106 C CA . THR A 1 821 ? 55.248 9.707 -70.207 1.00 87.38 821 THR A CA 1
ATOM 6107 C C . THR A 1 821 ? 54.302 10.673 -69.498 1.00 87.38 821 THR A C 1
ATOM 6109 O O . THR A 1 821 ? 54.610 11.857 -69.341 1.00 87.38 821 THR A O 1
ATOM 6112 N N . GLU A 1 822 ? 53.153 10.168 -69.051 1.00 86.50 822 GLU A N 1
ATOM 6113 C CA . GLU A 1 822 ? 52.252 10.841 -68.110 1.00 86.50 822 GLU A CA 1
ATOM 6114 C C . GLU A 1 822 ? 51.891 9.885 -66.972 1.00 86.50 822 GLU A C 1
ATOM 6116 O O . GLU A 1 822 ? 51.581 8.725 -67.221 1.00 86.50 822 GLU A O 1
ATOM 6121 N N . GLU A 1 823 ? 51.890 10.361 -65.727 1.00 88.94 823 GLU A N 1
ATOM 6122 C CA . GLU A 1 823 ? 51.300 9.622 -64.605 1.00 88.94 823 GLU A CA 1
ATOM 6123 C C . GLU A 1 823 ? 49.841 10.043 -64.407 1.00 88.94 823 GLU A C 1
ATOM 6125 O O . GLU A 1 823 ? 49.538 11.237 -64.400 1.00 88.94 823 GLU A O 1
ATOM 6130 N N . ILE A 1 824 ? 48.957 9.070 -64.186 1.00 86.62 824 ILE A N 1
ATOM 6131 C CA . ILE A 1 824 ? 47.552 9.272 -63.829 1.00 86.62 824 ILE A CA 1
ATOM 6132 C C . ILE A 1 824 ? 47.217 8.510 -62.537 1.00 86.62 824 ILE A C 1
ATOM 6134 O O . ILE A 1 824 ? 47.581 7.344 -62.364 1.00 86.62 824 ILE A O 1
ATOM 6138 N N . THR A 1 825 ? 46.529 9.169 -61.603 1.00 84.69 825 THR A N 1
ATOM 6139 C CA . THR A 1 825 ? 45.951 8.528 -60.408 1.00 84.69 825 THR A CA 1
ATOM 6140 C C . THR A 1 825 ? 44.495 8.114 -60.637 1.00 84.69 825 THR A C 1
ATOM 6142 O O . THR A 1 825 ? 43.785 8.714 -61.447 1.00 84.69 825 THR A O 1
ATOM 6145 N N . LEU A 1 826 ? 44.000 7.150 -59.851 1.00 82.44 826 LEU A N 1
ATOM 6146 C CA . LEU A 1 826 ? 42.583 6.752 -59.838 1.00 82.44 826 LEU A CA 1
ATOM 6147 C C . LEU A 1 826 ? 41.627 7.948 -59.654 1.00 82.44 826 LEU A C 1
ATOM 6149 O O . LEU A 1 826 ? 40.561 7.999 -60.269 1.00 82.44 826 LEU A O 1
ATOM 6153 N N . GLN A 1 827 ? 42.000 8.931 -58.828 1.00 77.62 827 GLN A N 1
ATOM 6154 C CA . GLN A 1 827 ? 41.155 10.095 -58.547 1.00 77.62 827 GLN A CA 1
ATOM 6155 C C . GLN A 1 827 ? 41.166 11.130 -59.671 1.00 77.62 827 GLN A C 1
ATOM 6157 O O . GLN A 1 827 ? 40.114 11.686 -59.979 1.00 77.62 827 GLN A O 1
ATOM 6162 N N . GLU A 1 828 ? 42.304 11.367 -60.324 1.00 78.38 828 GLU A N 1
ATOM 6163 C CA . GLU A 1 828 ? 42.350 12.199 -61.532 1.00 78.38 828 GLU A CA 1
ATOM 6164 C C . GLU A 1 828 ? 41.589 11.533 -62.682 1.00 78.38 828 GLU A C 1
ATOM 6166 O O . GLU A 1 828 ? 40.851 12.211 -63.393 1.00 78.38 828 GLU A O 1
ATOM 6171 N N . CYS A 1 829 ? 41.699 10.207 -62.816 1.00 81.62 829 CYS A N 1
ATOM 6172 C CA . CYS A 1 829 ? 40.940 9.427 -63.787 1.00 81.62 829 CYS A CA 1
ATOM 6173 C C . CYS A 1 829 ? 39.425 9.586 -63.559 1.00 81.62 829 CYS A C 1
ATOM 6175 O O . CYS A 1 829 ? 38.729 10.117 -64.425 1.00 81.62 829 CYS A O 1
ATOM 6177 N N . ARG A 1 830 ? 38.914 9.252 -62.362 1.00 77.19 830 ARG A N 1
ATOM 6178 C CA . ARG A 1 830 ? 37.474 9.359 -62.039 1.00 77.19 830 ARG A CA 1
ATOM 6179 C C . ARG A 1 830 ? 36.951 10.799 -62.085 1.00 77.19 830 ARG A C 1
ATOM 6181 O O . ARG A 1 830 ? 35.857 11.021 -62.591 1.00 77.19 830 ARG A O 1
ATOM 6188 N N . LYS A 1 831 ? 37.732 11.796 -61.647 1.00 79.75 831 LYS A N 1
ATOM 6189 C CA . LYS A 1 831 ? 37.352 13.221 -61.742 1.00 79.75 831 LYS A CA 1
ATOM 6190 C C . LYS A 1 831 ? 37.203 13.704 -63.189 1.00 79.75 831 LYS A C 1
ATOM 6192 O O . LYS A 1 831 ? 36.382 14.579 -63.449 1.00 79.75 831 LYS A O 1
ATOM 6197 N N . ASN A 1 832 ? 37.998 13.160 -64.109 1.00 79.69 832 ASN A N 1
ATOM 6198 C CA . ASN A 1 832 ? 38.010 13.557 -65.516 1.00 79.69 832 ASN A CA 1
ATOM 6199 C C . ASN A 1 832 ? 37.160 12.635 -66.415 1.00 79.69 832 ASN A C 1
ATOM 6201 O O . ASN A 1 832 ? 37.176 12.818 -67.632 1.00 79.69 832 ASN A O 1
ATOM 6205 N N . GLY A 1 833 ? 36.435 11.662 -65.843 1.00 79.19 833 GLY A N 1
ATOM 6206 C CA . GLY A 1 833 ? 35.612 10.692 -66.579 1.00 79.19 833 GLY A CA 1
ATOM 6207 C C . GLY A 1 833 ? 36.407 9.627 -67.346 1.00 79.19 833 GLY A C 1
ATOM 6208 O O . GLY A 1 833 ? 35.894 9.070 -68.308 1.00 79.19 833 GLY A O 1
ATOM 6209 N N . GLY A 1 834 ? 37.665 9.387 -66.970 1.00 84.25 834 GLY A N 1
ATOM 6210 C CA . GLY A 1 834 ? 38.616 8.526 -67.679 1.00 84.25 834 GLY A CA 1
ATOM 6211 C C . GLY A 1 834 ? 39.879 9.279 -68.114 1.00 84.25 834 GLY A C 1
ATOM 6212 O O . GLY A 1 834 ? 39.850 10.495 -68.337 1.00 84.25 834 GLY A O 1
ATOM 6213 N N . TYR A 1 835 ? 40.993 8.561 -68.257 1.00 89.25 835 TYR A N 1
ATOM 6214 C CA . TYR A 1 835 ? 42.223 9.069 -68.859 1.00 89.25 835 TYR A CA 1
ATOM 6215 C C . TYR A 1 835 ? 42.036 9.239 -70.369 1.00 89.25 835 TYR A C 1
ATOM 6217 O O . TYR A 1 835 ? 41.731 8.285 -71.082 1.00 89.25 835 TYR A O 1
ATOM 6225 N N . LEU A 1 836 ? 42.239 10.459 -70.863 1.00 89.12 836 LEU A N 1
ATOM 6226 C CA . LEU A 1 836 ? 42.207 10.763 -72.289 1.00 89.12 836 LEU A CA 1
ATOM 6227 C C . LEU A 1 836 ? 43.587 10.523 -72.912 1.00 89.12 836 LEU A C 1
ATOM 6229 O O . LEU A 1 836 ? 44.527 11.269 -72.626 1.00 89.12 836 LEU A O 1
ATOM 6233 N N . ILE A 1 837 ? 43.676 9.535 -73.808 1.00 88.94 837 ILE A N 1
ATOM 6234 C CA . ILE A 1 837 ? 44.866 9.283 -74.625 1.00 88.94 837 ILE A CA 1
ATOM 6235 C C . ILE A 1 837 ? 45.186 10.531 -75.454 1.00 88.94 837 ILE A C 1
ATOM 6237 O O . ILE A 1 837 ? 44.313 11.154 -76.066 1.00 88.94 837 ILE A O 1
ATOM 6241 N N . ARG A 1 838 ? 46.461 10.917 -75.464 1.00 88.25 838 ARG A N 1
ATOM 6242 C CA . ARG A 1 838 ? 46.937 12.115 -76.152 1.00 88.25 838 ARG A CA 1
ATOM 6243 C C . ARG A 1 838 ? 46.993 11.886 -77.655 1.00 88.25 838 ARG A C 1
ATOM 6245 O O . ARG A 1 838 ? 47.567 10.907 -78.123 1.00 88.25 838 ARG A O 1
ATOM 6252 N N . LYS A 1 839 ? 46.451 12.838 -78.413 1.00 84.31 839 LYS A N 1
ATOM 6253 C CA . LYS A 1 839 ? 46.690 12.923 -79.856 1.00 84.31 839 LYS A CA 1
ATOM 6254 C C . LYS A 1 839 ? 48.170 13.193 -80.109 1.00 84.31 839 LYS A C 1
ATOM 6256 O O . LYS A 1 839 ? 48.806 13.895 -79.324 1.00 84.31 839 LYS A O 1
ATOM 6261 N N . ASN A 1 840 ? 48.720 12.634 -81.179 1.00 79.44 840 ASN A N 1
ATOM 6262 C CA . ASN A 1 840 ? 50.112 12.852 -81.554 1.00 79.44 840 ASN A CA 1
ATOM 6263 C C . ASN A 1 840 ? 50.385 14.342 -81.818 1.00 79.44 840 ASN A C 1
ATOM 6265 O O . ASN A 1 840 ? 51.358 14.898 -81.297 1.00 79.44 840 ASN A O 1
ATOM 6269 N N . ALA A 1 841 ? 49.493 15.000 -82.563 1.00 75.94 841 ALA A N 1
ATOM 6270 C CA . ALA A 1 841 ? 49.608 16.421 -82.877 1.00 75.94 841 ALA A CA 1
ATOM 6271 C C . ALA A 1 841 ? 49.498 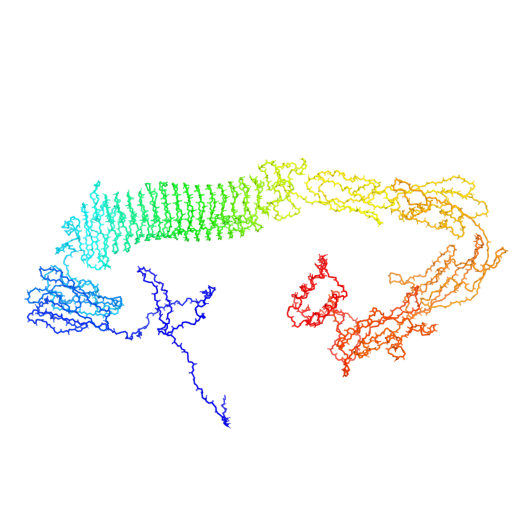17.313 -81.622 1.00 75.94 841 ALA A C 1
ATOM 6273 O O . ALA A 1 841 ? 48.494 17.299 -80.909 1.00 75.94 841 ALA A O 1
ATOM 6274 N N . GLY A 1 842 ? 50.526 18.126 -81.373 1.00 74.12 842 GLY A N 1
ATOM 6275 C CA . GLY A 1 842 ? 50.621 19.047 -80.238 1.00 74.12 842 GLY A CA 1
ATOM 6276 C C . GLY A 1 842 ? 51.063 18.411 -78.915 1.00 74.12 842 GLY A C 1
ATOM 6277 O O . GLY A 1 842 ? 51.155 19.124 -77.911 1.00 74.12 842 GLY A O 1
ATOM 6278 N N . PHE A 1 843 ? 51.345 17.102 -78.884 1.00 81.81 843 PHE A N 1
ATOM 6279 C CA . PHE A 1 843 ? 51.864 16.419 -77.696 1.00 81.81 843 PHE A CA 1
ATOM 6280 C C . PHE A 1 843 ? 53.176 15.675 -77.969 1.00 81.81 843 PHE A C 1
ATOM 6282 O O . PHE A 1 843 ? 54.164 15.954 -77.295 1.00 81.81 843 PHE A O 1
ATOM 6289 N N . THR A 1 844 ? 53.232 14.766 -78.944 1.00 78.94 844 THR A N 1
ATOM 6290 C CA . THR A 1 844 ? 54.468 14.046 -79.331 1.00 78.94 844 THR A CA 1
ATOM 6291 C C . THR A 1 844 ? 55.072 14.536 -80.643 1.00 78.94 844 THR A C 1
ATOM 6293 O O . THR A 1 844 ? 56.293 14.493 -80.782 1.00 78.94 844 THR A O 1
ATOM 6296 N N . ASP A 1 845 ? 54.245 15.036 -81.567 1.00 77.75 845 ASP A N 1
ATOM 6297 C CA . ASP A 1 845 ? 54.632 15.615 -82.862 1.00 77.75 845 ASP A CA 1
ATOM 6298 C C . ASP A 1 845 ? 55.541 14.702 -83.720 1.00 77.75 845 ASP A C 1
ATOM 6300 O O . ASP A 1 845 ? 56.466 15.146 -84.403 1.00 77.75 845 ASP A O 1
ATOM 6304 N N . TYR A 1 846 ? 55.265 13.395 -83.692 1.00 83.50 846 TYR A N 1
ATOM 6305 C CA . TYR A 1 846 ? 55.933 12.380 -84.506 1.00 83.50 846 TYR A CA 1
ATOM 6306 C C . TYR A 1 846 ? 55.486 12.443 -85.973 1.00 83.50 846 TYR A C 1
ATOM 6308 O O . TYR A 1 846 ? 54.300 12.610 -86.261 1.00 83.50 846 TYR A O 1
ATOM 6316 N N . ILE A 1 847 ? 56.431 12.268 -86.903 1.00 71.56 847 ILE A N 1
ATOM 6317 C CA . ILE A 1 847 ? 56.228 12.448 -88.350 1.00 71.56 847 ILE A CA 1
ATOM 6318 C C . ILE A 1 847 ? 56.930 11.362 -89.176 1.00 71.56 847 ILE A C 1
ATOM 6320 O O . ILE A 1 847 ? 57.914 10.769 -88.731 1.00 71.56 847 ILE A O 1
ATOM 6324 N N . ARG A 1 848 ? 56.417 11.136 -90.393 1.00 68.06 848 ARG A N 1
ATOM 6325 C CA . ARG A 1 848 ? 56.958 10.227 -91.414 1.00 68.06 848 ARG A CA 1
ATOM 6326 C C . ARG A 1 848 ? 56.485 10.697 -92.795 1.00 68.06 848 ARG A C 1
ATOM 6328 O O . ARG A 1 848 ? 55.306 10.982 -92.973 1.00 68.06 848 ARG A O 1
ATOM 6335 N N . ASN A 1 849 ? 57.388 10.842 -93.765 1.00 52.28 849 ASN A N 1
ATOM 6336 C CA . ASN A 1 849 ? 57.043 11.443 -95.064 1.00 52.28 849 ASN A CA 1
ATOM 6337 C C . ASN A 1 849 ? 56.282 10.486 -95.998 1.00 52.28 849 ASN A C 1
ATOM 6339 O O . ASN A 1 849 ? 56.636 9.317 -96.113 1.00 52.28 849 ASN A O 1
ATOM 6343 N N . GLY A 1 850 ? 55.303 11.023 -96.734 1.00 54.47 850 GLY A N 1
ATOM 6344 C CA . GLY A 1 850 ? 54.553 10.294 -97.768 1.00 54.47 850 GLY A CA 1
ATOM 6345 C C . GLY A 1 850 ? 53.390 9.433 -97.261 1.00 54.47 850 GLY A C 1
ATOM 6346 O O . GLY A 1 850 ? 52.699 8.846 -98.085 1.00 54.47 850 GLY A O 1
ATOM 6347 N N . CYS A 1 851 ? 53.156 9.396 -95.945 1.00 56.31 851 CYS A N 1
ATOM 6348 C CA . CYS A 1 851 ? 52.066 8.663 -95.299 1.00 56.31 851 CYS A CA 1
ATOM 6349 C C . CYS A 1 851 ? 51.410 9.541 -94.210 1.00 56.31 851 CYS A C 1
ATOM 6351 O O . CYS A 1 851 ? 52.103 10.322 -93.557 1.00 56.31 851 CYS A O 1
ATOM 6353 N N . SER A 1 852 ? 50.106 9.410 -93.961 1.00 57.53 852 SER A N 1
ATOM 6354 C CA . SER A 1 852 ? 49.381 10.134 -92.890 1.00 57.53 852 SER A CA 1
ATOM 6355 C C . SER A 1 852 ? 49.297 9.325 -91.586 1.00 57.53 852 SER A C 1
ATOM 6357 O O . SER A 1 852 ? 48.992 8.150 -91.650 1.00 57.53 852 SER A O 1
ATOM 6359 N N . PHE A 1 853 ? 49.544 9.913 -90.405 1.00 74.88 853 PHE A N 1
ATOM 6360 C CA . PHE A 1 853 ? 49.508 9.203 -89.103 1.00 74.88 853 PHE A CA 1
ATOM 6361 C C . PHE A 1 853 ? 48.102 8.668 -88.753 1.00 74.88 853 PHE A C 1
ATOM 6363 O O . PHE A 1 853 ? 47.134 9.430 -88.764 1.00 74.88 853 PHE A O 1
ATOM 6370 N N . ALA A 1 854 ? 48.002 7.387 -88.387 1.00 69.50 854 ALA A N 1
ATOM 6371 C CA . ALA A 1 854 ? 46.734 6.681 -88.174 1.00 69.50 854 ALA A CA 1
ATOM 6372 C C . ALA A 1 854 ? 46.255 6.651 -86.706 1.00 69.50 854 ALA A C 1
ATOM 6374 O O . ALA A 1 854 ? 45.064 6.828 -86.442 1.00 69.50 854 ALA A O 1
ATOM 6375 N N . GLY A 1 855 ? 47.148 6.449 -85.729 1.00 80.88 855 GLY A N 1
ATOM 6376 C CA . GLY A 1 855 ? 46.768 6.328 -84.315 1.00 80.88 855 GLY A CA 1
ATOM 6377 C C . GLY A 1 855 ? 47.791 5.625 -83.433 1.00 80.88 855 GLY A C 1
ATOM 6378 O O . GLY A 1 855 ? 48.919 5.383 -83.863 1.00 80.88 855 GLY A O 1
ATOM 6379 N N . TRP A 1 856 ? 47.351 5.289 -82.217 1.00 87.50 856 TRP A N 1
ATOM 6380 C CA . TRP A 1 856 ? 48.107 4.558 -81.202 1.00 87.50 856 TRP A CA 1
ATOM 6381 C C . TRP A 1 856 ? 47.566 3.137 -80.976 1.00 87.50 856 TRP A C 1
ATOM 6383 O O . TRP A 1 856 ? 46.361 2.908 -81.062 1.00 87.50 856 TRP A O 1
ATOM 6393 N N . ASP A 1 857 ? 48.429 2.198 -80.598 1.00 88.25 857 ASP A N 1
ATOM 6394 C CA . ASP A 1 857 ? 48.058 0.825 -80.227 1.00 88.25 857 ASP A CA 1
ATOM 6395 C C . ASP A 1 857 ? 48.838 0.328 -78.996 1.00 88.25 857 ASP A C 1
ATOM 6397 O O . ASP A 1 857 ? 49.924 0.829 -78.717 1.00 88.25 857 ASP A O 1
ATOM 6401 N N . ILE A 1 858 ? 48.320 -0.675 -78.279 1.00 87.06 858 ILE A N 1
ATOM 6402 C CA . ILE A 1 858 ? 49.024 -1.353 -77.172 1.00 87.06 858 ILE A CA 1
ATOM 6403 C C . ILE A 1 858 ? 50.039 -2.403 -77.669 1.00 87.06 858 ILE A C 1
ATOM 6405 O O . ILE A 1 858 ? 50.785 -2.960 -76.860 1.00 87.06 858 ILE A O 1
ATOM 6409 N N . ILE A 1 859 ? 50.072 -2.685 -78.979 1.00 80.88 859 ILE A N 1
ATOM 6410 C CA . ILE A 1 859 ? 51.003 -3.607 -79.645 1.00 80.88 859 ILE A CA 1
ATOM 6411 C C . ILE A 1 859 ? 51.774 -2.863 -80.748 1.00 80.88 859 ILE A C 1
ATOM 6413 O O . ILE A 1 859 ? 51.176 -2.254 -81.629 1.00 80.88 859 ILE A O 1
ATOM 6417 N N . ALA A 1 860 ? 53.109 -2.947 -80.740 1.00 77.69 860 ALA A N 1
ATOM 6418 C CA . ALA A 1 860 ? 53.967 -2.193 -81.665 1.00 77.69 860 ALA A CA 1
ATOM 6419 C C . ALA A 1 860 ? 53.769 -2.534 -83.158 1.00 77.69 860 ALA A C 1
ATOM 6421 O O . ALA A 1 860 ? 53.807 -1.639 -84.000 1.00 77.69 860 ALA A O 1
ATOM 6422 N N . ASP A 1 861 ? 53.520 -3.805 -83.486 1.00 70.94 861 ASP A N 1
ATOM 6423 C CA . ASP A 1 861 ? 53.382 -4.295 -84.868 1.00 70.94 861 ASP A CA 1
ATOM 6424 C C . ASP A 1 861 ? 51.907 -4.447 -85.316 1.00 70.94 861 ASP A C 1
ATOM 6426 O O . ASP A 1 861 ? 51.585 -5.285 -86.163 1.00 70.94 861 ASP A O 1
ATOM 6430 N N . ALA A 1 862 ? 50.979 -3.685 -84.722 1.00 71.00 862 ALA A N 1
ATOM 6431 C CA . ALA A 1 862 ? 49.550 -3.776 -85.031 1.00 71.00 862 ALA A CA 1
ATOM 6432 C C . ALA A 1 862 ? 49.217 -3.345 -86.485 1.00 71.00 862 ALA A C 1
ATOM 6434 O O . ALA A 1 862 ? 49.802 -2.386 -86.998 1.00 71.00 862 ALA A O 1
ATOM 6435 N N . PRO A 1 863 ? 48.259 -4.000 -87.179 1.00 68.62 863 PRO A N 1
ATOM 6436 C CA . PRO A 1 863 ? 47.857 -3.595 -88.526 1.00 68.62 863 PRO A CA 1
ATOM 6437 C C . PRO A 1 863 ? 47.205 -2.204 -88.544 1.00 68.62 863 PRO A C 1
ATOM 6439 O O . PRO A 1 863 ? 46.271 -1.942 -87.792 1.00 68.62 863 PRO A O 1
ATOM 6442 N N . VAL A 1 864 ? 47.631 -1.336 -89.470 1.00 61.97 864 VAL A N 1
ATOM 6443 C CA . VAL A 1 864 ? 47.155 0.064 -89.582 1.00 61.97 864 VAL A CA 1
ATOM 6444 C C . VAL A 1 864 ? 45.624 0.165 -89.659 1.00 61.97 864 VAL A C 1
ATOM 6446 O O . VAL A 1 864 ? 45.026 1.003 -88.990 1.00 61.97 864 VAL A O 1
ATOM 6449 N N . LYS A 1 865 ? 44.972 -0.746 -90.399 1.00 62.22 865 LYS A N 1
ATOM 6450 C CA . LYS A 1 865 ? 43.504 -0.797 -90.552 1.00 62.22 865 LYS A CA 1
ATOM 6451 C C . LYS A 1 865 ? 42.738 -1.221 -89.286 1.00 62.22 865 LYS A C 1
ATOM 6453 O O . LYS A 1 865 ? 41.514 -1.145 -89.285 1.00 62.22 865 LYS A O 1
ATOM 6458 N N . THR A 1 866 ? 43.421 -1.670 -88.232 1.00 66.94 866 THR A N 1
ATOM 6459 C CA . THR A 1 866 ? 42.818 -2.137 -86.968 1.00 66.94 866 THR A CA 1
ATOM 6460 C C . THR A 1 866 ? 43.472 -1.500 -85.736 1.00 66.94 866 THR A C 1
ATOM 6462 O O . THR A 1 866 ? 43.474 -2.107 -84.669 1.00 66.94 866 THR A O 1
ATOM 6465 N N . VAL A 1 867 ? 44.052 -0.302 -85.882 1.00 77.12 867 VAL A N 1
ATOM 6466 C CA . VAL A 1 867 ? 44.686 0.447 -84.785 1.00 77.12 867 VAL A CA 1
ATOM 6467 C C . VAL A 1 867 ? 43.711 0.674 -83.623 1.00 77.12 867 VAL A C 1
ATOM 6469 O O . VAL A 1 867 ? 42.621 1.215 -83.818 1.00 77.12 867 VAL A O 1
ATOM 6472 N N . LYS A 1 868 ? 44.089 0.261 -82.406 1.00 82.44 868 LYS A N 1
ATOM 6473 C CA . LYS A 1 868 ? 43.182 0.233 -81.246 1.00 82.44 868 LYS A CA 1
ATOM 6474 C C . LYS A 1 868 ? 42.696 1.622 -80.811 1.00 82.44 868 LYS A C 1
ATOM 6476 O O . LYS A 1 868 ? 41.547 1.757 -80.398 1.00 82.44 868 LYS A O 1
ATOM 6481 N N . TYR A 1 869 ? 43.539 2.651 -80.921 1.00 88.06 869 TYR A N 1
ATOM 6482 C CA . TYR A 1 869 ? 43.240 4.032 -80.519 1.00 88.06 869 TYR A CA 1
ATOM 6483 C C . TYR A 1 869 ? 43.540 5.024 -81.665 1.00 88.06 869 TYR A C 1
ATOM 6485 O O . TYR A 1 869 ? 44.567 5.713 -81.648 1.00 88.06 869 TYR A O 1
ATOM 6493 N N . PRO A 1 870 ? 42.674 5.112 -82.695 1.00 80.31 870 PRO A N 1
ATOM 6494 C CA . PRO A 1 870 ? 42.898 5.954 -83.872 1.00 80.31 870 PRO A CA 1
ATOM 6495 C C . PRO A 1 870 ? 42.971 7.450 -83.523 1.00 80.31 870 PRO A C 1
ATOM 6497 O O . PRO A 1 870 ? 42.136 7.962 -82.776 1.00 80.31 870 PRO A O 1
ATOM 6500 N N . GLU A 1 871 ? 43.914 8.177 -84.134 1.00 78.44 871 GLU A N 1
ATOM 6501 C CA . GLU A 1 871 ? 44.206 9.609 -83.891 1.00 78.44 871 GLU A CA 1
ATOM 6502 C C . GLU A 1 871 ? 42.980 10.512 -84.108 1.00 78.44 871 GLU A C 1
ATOM 6504 O O . GLU A 1 871 ? 42.851 11.585 -83.514 1.00 78.44 871 GLU A O 1
ATOM 6509 N N . GLN A 1 872 ? 42.051 10.085 -84.967 1.00 70.56 872 GLN A N 1
ATOM 6510 C CA . GLN A 1 872 ? 40.850 10.848 -85.300 1.00 70.56 872 GLN A CA 1
ATOM 6511 C C . GLN A 1 872 ? 39.832 10.881 -84.149 1.00 70.56 872 GLN A C 1
ATOM 6513 O O . GLN A 1 872 ? 39.204 11.921 -83.939 1.00 70.56 872 GLN A O 1
ATOM 6518 N N . LYS A 1 873 ? 39.716 9.807 -83.355 1.00 75.00 873 LYS A N 1
ATOM 6519 C CA . LYS A 1 873 ? 38.721 9.677 -82.275 1.00 75.00 873 LYS A CA 1
ATOM 6520 C C . LYS A 1 873 ? 39.199 10.307 -80.959 1.00 75.00 873 LYS A C 1
ATOM 6522 O O . LYS A 1 873 ? 40.362 10.687 -80.818 1.00 75.00 873 LYS A O 1
ATOM 6527 N N . GLU A 1 874 ? 38.282 10.474 -80.008 1.00 76.62 874 GLU A N 1
ATOM 6528 C CA . GLU A 1 874 ? 38.629 10.728 -78.607 1.00 76.62 874 GLU A CA 1
ATOM 6529 C C . GLU A 1 874 ? 38.720 9.373 -77.894 1.00 76.62 874 GLU A C 1
ATOM 6531 O O . GLU A 1 874 ? 37.702 8.759 -77.590 1.00 76.62 874 GLU A O 1
ATOM 6536 N N . ASN A 1 875 ? 39.940 8.878 -77.680 1.00 85.56 875 ASN A N 1
ATOM 6537 C CA . ASN A 1 875 ? 40.162 7.576 -77.053 1.00 85.56 875 ASN A CA 1
ATOM 6538 C C . ASN A 1 875 ? 40.364 7.785 -75.548 1.00 85.56 875 ASN A C 1
ATOM 6540 O O . ASN A 1 875 ? 41.401 8.295 -75.116 1.00 85.56 875 ASN A O 1
ATOM 6544 N N . ARG A 1 876 ? 39.355 7.433 -74.754 1.00 88.25 876 ARG A N 1
ATOM 6545 C CA . ARG A 1 876 ? 39.328 7.628 -73.304 1.00 88.25 876 ARG A CA 1
ATOM 6546 C C . ARG A 1 876 ? 39.178 6.278 -72.619 1.00 88.25 876 ARG A C 1
ATOM 6548 O O . ARG A 1 876 ? 38.310 5.512 -73.011 1.00 88.25 876 ARG A O 1
ATOM 6555 N N . LEU A 1 877 ? 40.028 6.015 -71.631 1.00 87.56 877 LEU A N 1
ATOM 6556 C CA . LEU A 1 877 ? 40.069 4.757 -70.886 1.00 87.56 877 LEU A CA 1
ATOM 6557 C C . LEU A 1 877 ? 39.724 4.987 -69.415 1.00 87.56 877 LEU A C 1
ATOM 6559 O O . LEU A 1 877 ? 40.114 6.007 -68.839 1.00 87.56 877 LEU A O 1
ATOM 6563 N N . THR A 1 878 ? 39.036 4.042 -68.783 1.00 87.06 878 THR A N 1
ATOM 6564 C CA . THR A 1 878 ? 38.861 4.046 -67.326 1.00 87.06 878 THR A CA 1
ATOM 6565 C C . THR A 1 878 ? 40.174 3.687 -66.611 1.00 87.06 878 THR A C 1
ATOM 6567 O O . THR A 1 878 ? 41.200 3.406 -67.238 1.00 87.06 878 THR A O 1
ATOM 6570 N N . PHE A 1 879 ? 40.194 3.743 -65.275 1.00 85.56 879 PHE A N 1
ATOM 6571 C CA . PHE A 1 879 ? 41.393 3.343 -64.529 1.00 85.56 879 PHE A CA 1
ATOM 6572 C C . PHE A 1 879 ? 41.574 1.818 -64.543 1.00 85.56 879 PHE A C 1
ATOM 6574 O O . PHE A 1 879 ? 42.692 1.320 -64.568 1.00 85.56 879 PHE A O 1
ATOM 6581 N N . GLU A 1 880 ? 40.459 1.100 -64.577 1.00 84.31 880 GLU A N 1
ATOM 6582 C CA . GLU A 1 880 ? 40.347 -0.350 -64.627 1.00 84.31 880 GLU A CA 1
ATOM 6583 C C . GLU A 1 880 ? 40.828 -0.873 -65.990 1.00 84.31 880 GLU A C 1
ATOM 6585 O O . GLU A 1 880 ? 41.728 -1.705 -66.026 1.00 84.31 880 GLU A O 1
ATOM 6590 N N . GLU A 1 881 ? 40.363 -0.292 -67.105 1.00 85.19 881 GLU A N 1
ATOM 6591 C CA . GLU A 1 881 ? 40.851 -0.641 -68.451 1.00 85.19 881 GLU A CA 1
ATOM 6592 C C . GLU A 1 881 ? 42.365 -0.427 -68.607 1.00 85.19 881 GLU A C 1
ATOM 6594 O O . GLU A 1 881 ? 43.045 -1.200 -69.281 1.00 85.19 881 GLU A O 1
ATOM 6599 N N . LEU A 1 882 ? 42.918 0.617 -67.978 1.00 86.38 882 LEU A N 1
ATOM 6600 C CA . LEU A 1 882 ? 44.361 0.858 -67.964 1.00 86.38 882 LEU A CA 1
ATOM 6601 C C . LEU A 1 882 ? 45.132 -0.182 -67.128 1.00 86.38 882 LEU A C 1
ATOM 6603 O O . LEU A 1 882 ? 46.254 -0.527 -67.503 1.00 86.38 882 LEU A O 1
ATOM 6607 N N . LEU A 1 883 ? 44.562 -0.697 -66.031 1.00 85.81 883 LEU A N 1
ATOM 6608 C CA . LEU A 1 883 ? 45.155 -1.814 -65.281 1.00 85.81 883 LEU A CA 1
ATOM 6609 C C . LEU A 1 883 ? 45.134 -3.094 -66.121 1.00 85.81 883 LEU A C 1
ATOM 6611 O O . LEU A 1 883 ? 46.159 -3.761 -66.225 1.00 85.81 883 LEU A O 1
ATOM 6615 N N . ASP A 1 884 ? 44.018 -3.388 -66.784 1.00 85.62 884 ASP A N 1
ATOM 6616 C CA . ASP A 1 884 ? 43.871 -4.586 -67.616 1.00 85.62 884 ASP A CA 1
ATOM 6617 C C . ASP A 1 884 ? 44.844 -4.567 -68.818 1.00 85.62 884 ASP A C 1
ATOM 6619 O O . ASP A 1 884 ? 45.395 -5.600 -69.208 1.00 85.62 884 ASP A O 1
ATOM 6623 N N . ILE A 1 885 ? 45.142 -3.382 -69.373 1.00 86.38 885 ILE A N 1
ATOM 6624 C CA . ILE A 1 885 ? 46.198 -3.202 -70.387 1.00 86.38 885 ILE A CA 1
ATOM 6625 C C . ILE A 1 885 ? 47.595 -3.433 -69.795 1.00 86.38 885 ILE A C 1
ATOM 6627 O O . ILE A 1 885 ? 48.406 -4.110 -70.430 1.00 86.38 885 ILE A O 1
ATOM 6631 N N . ALA A 1 886 ? 47.887 -2.902 -68.603 1.00 84.50 886 ALA A N 1
ATOM 6632 C CA . ALA A 1 886 ? 49.174 -3.114 -67.940 1.00 84.50 886 ALA A CA 1
ATOM 6633 C C . ALA A 1 886 ? 49.409 -4.606 -67.630 1.00 84.50 886 ALA A C 1
ATOM 6635 O O . ALA A 1 886 ? 50.496 -5.124 -67.878 1.00 84.50 886 ALA A O 1
ATOM 6636 N N . GLU A 1 887 ? 48.378 -5.320 -67.166 1.00 83.62 887 GLU A N 1
ATOM 6637 C CA . GLU A 1 887 ? 48.423 -6.763 -66.892 1.00 83.62 887 GLU A CA 1
ATOM 6638 C C . GLU A 1 887 ? 48.674 -7.573 -68.179 1.00 83.62 887 GLU A C 1
ATOM 6640 O O . GLU A 1 887 ? 49.549 -8.445 -68.229 1.00 83.62 887 GLU A O 1
ATOM 6645 N N . ALA A 1 888 ? 47.983 -7.220 -69.269 1.00 79.75 888 ALA A N 1
ATOM 6646 C CA . ALA A 1 888 ? 48.190 -7.824 -70.584 1.00 79.75 888 ALA A CA 1
ATOM 6647 C C . ALA A 1 888 ? 49.598 -7.559 -71.160 1.00 79.75 888 ALA A C 1
ATOM 6649 O O . ALA A 1 888 ? 50.155 -8.424 -71.846 1.00 79.75 888 ALA A O 1
ATOM 6650 N N . GLN A 1 889 ? 50.194 -6.393 -70.882 1.00 81.69 889 GLN A N 1
ATOM 6651 C CA . GLN A 1 889 ? 51.549 -6.043 -71.321 1.00 81.69 889 GLN A CA 1
ATOM 6652 C C . GLN A 1 889 ? 52.647 -6.680 -70.445 1.00 81.69 889 GLN A C 1
ATOM 6654 O O . GLN A 1 889 ? 53.657 -7.131 -70.994 1.00 81.69 889 GLN A O 1
ATOM 6659 N N . GLU A 1 890 ? 52.445 -6.808 -69.126 1.00 77.75 890 GLU A N 1
ATOM 6660 C CA . GLU A 1 890 ? 53.365 -7.509 -68.209 1.00 77.75 890 GLU A CA 1
ATOM 6661 C C . GLU A 1 890 ? 53.273 -9.049 -68.319 1.00 77.75 890 GLU A C 1
ATOM 6663 O O . GLU A 1 890 ? 54.222 -9.753 -67.969 1.00 77.75 890 GLU A O 1
ATOM 6668 N N . LYS A 1 891 ? 52.193 -9.580 -68.917 1.00 71.88 891 LYS A N 1
ATOM 6669 C CA . LYS A 1 891 ? 51.968 -11.015 -69.216 1.00 71.88 891 LYS A CA 1
ATOM 6670 C C . LYS A 1 891 ? 51.863 -11.901 -67.970 1.00 71.88 891 LYS A C 1
ATOM 6672 O O . LYS A 1 891 ? 52.264 -13.068 -67.978 1.00 71.88 891 LYS A O 1
ATOM 6677 N N . GLY A 1 892 ? 51.288 -11.346 -66.915 1.00 70.44 892 GLY A N 1
ATOM 6678 C CA . GLY A 1 892 ? 51.003 -12.003 -65.646 1.00 70.44 892 GLY A CA 1
ATOM 6679 C C . GLY A 1 892 ? 50.290 -11.031 -64.704 1.00 70.44 892 GLY A C 1
ATOM 6680 O O . GLY A 1 892 ? 50.265 -9.837 -65.000 1.00 70.44 892 GLY A O 1
ATOM 6681 N N . PRO A 1 893 ? 49.726 -11.519 -63.586 1.00 70.81 893 PRO A N 1
ATOM 6682 C CA . PRO A 1 893 ? 48.986 -10.680 -62.652 1.00 70.81 893 PRO A CA 1
ATOM 6683 C C . PRO A 1 893 ? 49.858 -9.550 -62.101 1.00 70.81 893 PRO A C 1
ATOM 6685 O O . PRO A 1 893 ? 51.017 -9.768 -61.728 1.00 70.81 893 PRO A O 1
ATOM 6688 N N . LEU A 1 894 ? 49.285 -8.347 -62.043 1.00 72.69 894 LEU A N 1
ATOM 6689 C CA . LEU A 1 894 ? 49.973 -7.145 -61.578 1.00 72.69 894 LEU A CA 1
ATOM 6690 C C . LEU A 1 894 ? 50.470 -7.298 -60.136 1.00 72.69 894 LEU A C 1
ATOM 6692 O O . LEU A 1 894 ? 49.795 -7.840 -59.263 1.00 72.69 894 LEU A O 1
ATOM 6696 N N . SER A 1 895 ? 51.663 -6.771 -59.862 1.00 65.19 895 SER A N 1
ATOM 6697 C CA . SER A 1 895 ? 52.247 -6.834 -58.521 1.00 65.19 895 SER A CA 1
ATOM 6698 C C . SER A 1 895 ? 51.578 -5.842 -57.561 1.00 65.19 895 SER A C 1
ATOM 6700 O O . SER A 1 895 ? 51.708 -4.630 -57.737 1.00 65.19 895 SER A O 1
ATOM 6702 N N . GLU A 1 896 ? 50.976 -6.356 -56.482 1.00 63.03 896 GLU A N 1
ATOM 6703 C CA . GLU A 1 896 ? 50.438 -5.588 -55.339 1.00 63.03 896 GLU A CA 1
ATOM 6704 C C . GLU A 1 896 ? 51.488 -4.677 -54.653 1.00 63.03 896 GLU A C 1
ATOM 6706 O O . GLU A 1 896 ? 51.167 -3.707 -53.947 1.00 63.03 896 GLU A O 1
ATOM 6711 N N . GLU A 1 897 ? 52.783 -4.970 -54.829 1.00 62.91 897 GLU A N 1
ATOM 6712 C CA . GLU A 1 897 ? 53.856 -4.145 -54.276 1.00 62.91 897 GLU A CA 1
ATOM 6713 C C . GLU A 1 897 ? 54.085 -2.861 -55.089 1.00 62.91 897 GLU A C 1
ATOM 6715 O O . GLU A 1 897 ? 54.353 -1.818 -54.476 1.00 62.91 897 GLU A O 1
ATOM 6720 N N . LYS A 1 898 ? 53.900 -2.898 -56.420 1.00 65.12 898 LYS A N 1
ATOM 6721 C CA . LYS A 1 898 ? 54.091 -1.749 -57.322 1.00 65.12 898 LYS A CA 1
ATOM 6722 C C . LYS A 1 898 ? 53.063 -0.644 -57.056 1.00 65.12 898 LYS A C 1
ATOM 6724 O O . LYS A 1 898 ? 51.858 -0.842 -57.146 1.00 65.12 898 LYS A O 1
ATOM 6729 N N . THR A 1 899 ? 53.550 0.567 -56.793 1.00 66.94 899 THR A N 1
ATOM 6730 C CA . THR A 1 899 ? 52.720 1.784 -56.693 1.00 66.94 899 THR A CA 1
ATOM 6731 C C . THR A 1 899 ? 52.522 2.499 -58.033 1.00 66.94 899 THR A C 1
ATOM 6733 O O . THR A 1 899 ? 51.755 3.455 -58.100 1.00 66.94 899 THR A O 1
ATOM 6736 N N . ILE A 1 900 ? 53.223 2.071 -59.085 1.00 78.38 900 ILE A N 1
ATOM 6737 C CA . ILE A 1 900 ? 53.075 2.556 -60.461 1.00 78.38 900 ILE A CA 1
ATOM 6738 C C . ILE A 1 900 ? 53.050 1.320 -61.363 1.00 78.38 900 ILE A C 1
ATOM 6740 O O . ILE A 1 900 ? 53.985 0.522 -61.307 1.00 78.38 900 ILE A O 1
ATOM 6744 N N . GLN A 1 901 ? 51.996 1.172 -62.162 1.00 85.31 901 GLN A N 1
ATOM 6745 C CA . GLN A 1 901 ? 51.938 0.228 -63.284 1.00 85.31 901 GLN A CA 1
ATOM 6746 C C . GLN A 1 901 ? 52.221 0.989 -64.589 1.00 85.31 901 GLN A C 1
ATOM 6748 O O . GLN A 1 901 ? 51.944 2.185 -64.666 1.00 85.31 901 GLN A O 1
ATOM 6753 N N . GLU A 1 902 ? 52.773 0.337 -65.610 1.00 84.50 902 GLU A N 1
ATOM 6754 C CA . GLU A 1 902 ? 53.174 0.984 -66.871 1.00 84.50 902 GLU A CA 1
ATOM 6755 C C . GLU A 1 902 ? 52.282 0.515 -68.032 1.00 84.50 902 GLU A C 1
ATOM 6757 O O . GLU A 1 902 ? 51.943 -0.663 -68.115 1.00 84.50 902 GLU A O 1
ATOM 6762 N N . VAL A 1 903 ? 51.897 1.441 -68.919 1.00 87.62 903 VAL A N 1
ATOM 6763 C CA . VAL A 1 903 ? 51.078 1.185 -70.118 1.00 87.62 903 VAL A CA 1
ATOM 6764 C C . VAL A 1 903 ? 51.743 1.831 -71.332 1.00 87.62 903 VAL A C 1
ATOM 6766 O O . VAL A 1 903 ? 51.850 3.053 -71.390 1.00 87.62 903 VAL A O 1
ATOM 6769 N N . CYS A 1 904 ? 52.162 1.040 -72.318 1.00 87.06 904 CYS A N 1
ATOM 6770 C CA . CYS A 1 904 ? 52.860 1.515 -73.521 1.00 87.06 904 CYS A CA 1
ATOM 6771 C C . CYS A 1 904 ? 51.941 1.627 -74.750 1.00 87.06 904 CYS A C 1
ATOM 6773 O O . CYS A 1 904 ? 51.113 0.744 -74.981 1.00 87.06 904 CYS A O 1
ATOM 6775 N N . LEU A 1 905 ? 52.133 2.678 -75.559 1.00 87.81 905 LEU A N 1
ATOM 6776 C CA . LEU A 1 905 ? 51.358 3.013 -76.764 1.00 87.81 905 LEU A CA 1
ATOM 6777 C C . LEU A 1 905 ? 52.265 3.312 -77.989 1.00 87.81 905 LEU A C 1
ATOM 6779 O O . LEU A 1 905 ? 53.231 4.062 -77.855 1.00 87.81 905 LEU A O 1
ATOM 6783 N N . TYR A 1 906 ? 51.946 2.774 -79.181 1.00 84.25 906 TYR A N 1
ATOM 6784 C CA . TYR A 1 906 ? 52.802 2.732 -80.403 1.00 84.25 906 TYR A CA 1
ATOM 6785 C C . TYR A 1 906 ? 52.082 3.196 -81.716 1.00 84.25 906 TYR A C 1
ATOM 6787 O O . TYR A 1 906 ? 50.867 3.092 -81.769 1.00 84.25 906 TYR A O 1
ATOM 6795 N N . ALA A 1 907 ? 52.777 3.673 -82.779 1.00 78.94 907 ALA A N 1
ATOM 6796 C CA . ALA A 1 907 ? 52.226 4.474 -83.930 1.00 78.94 907 ALA A CA 1
ATOM 6797 C C . ALA A 1 907 ? 52.263 3.892 -85.403 1.00 78.94 907 ALA A C 1
ATOM 6799 O O . ALA A 1 907 ? 53.130 3.063 -85.679 1.00 78.94 907 ALA A O 1
ATOM 6800 N N . LEU A 1 908 ? 51.380 4.345 -86.358 1.00 79.69 908 LEU A N 1
ATOM 6801 C CA . LEU A 1 908 ? 51.003 3.730 -87.707 1.00 79.69 908 LEU A CA 1
ATOM 6802 C C . LEU A 1 908 ? 50.561 4.750 -88.884 1.00 79.69 908 LEU A C 1
ATOM 6804 O O . LEU A 1 908 ? 50.402 5.914 -88.522 1.00 79.69 908 LEU A O 1
ATOM 6808 N N . TRP A 1 909 ? 50.397 4.437 -90.238 1.00 68.44 909 TRP A N 1
ATOM 6809 C CA . TRP A 1 909 ? 50.330 5.460 -91.409 1.00 68.44 909 TRP A CA 1
ATOM 6810 C C . TRP A 1 909 ? 49.652 5.190 -92.889 1.00 68.44 909 TRP A C 1
ATOM 6812 O O . TRP A 1 909 ? 49.689 4.023 -93.265 1.00 68.44 909 TRP A O 1
ATOM 6822 N N . ASP A 1 910 ? 49.184 6.184 -93.777 1.00 51.66 910 ASP A N 1
ATOM 6823 C CA . ASP A 1 910 ? 48.189 6.081 -95.005 1.00 51.66 910 ASP A CA 1
ATOM 6824 C C . ASP A 1 910 ? 48.175 7.018 -96.414 1.00 51.66 910 ASP A C 1
ATOM 6826 O O . ASP A 1 910 ? 48.963 7.968 -96.427 1.00 51.66 910 ASP A O 1
ATOM 6830 N N . LYS A 1 911 ? 47.366 6.803 -97.583 1.00 51.69 911 LYS A N 1
ATOM 6831 C CA . LYS A 1 911 ? 47.144 7.428 -99.065 1.00 51.69 911 LYS A CA 1
ATOM 6832 C C . LYS A 1 911 ? 45.999 6.845 -100.115 1.00 51.69 911 LYS A C 1
ATOM 6834 O O . LYS A 1 911 ? 45.950 5.636 -100.042 1.00 51.69 911 LYS A O 1
ATOM 6839 N N . ILE A 1 912 ? 45.202 7.262 -101.218 1.00 53.22 912 ILE A N 1
ATOM 6840 C CA . ILE A 1 912 ? 44.475 8.336 -102.129 1.00 53.22 912 ILE A CA 1
ATOM 6841 C C . ILE A 1 912 ? 43.459 7.822 -103.364 1.00 53.22 912 ILE A C 1
ATOM 6843 O O . ILE A 1 912 ? 44.064 7.226 -104.251 1.00 53.22 912 ILE A O 1
ATOM 6847 N N . PRO A 1 913 ? 42.074 8.101 -103.608 1.00 51.44 913 PRO A N 1
ATOM 6848 C CA . PRO A 1 913 ? 41.160 7.652 -104.818 1.00 51.44 913 PRO A CA 1
ATOM 6849 C C . PRO A 1 913 ? 39.745 8.352 -105.312 1.00 51.44 913 PRO A C 1
ATOM 6851 O O . PRO A 1 913 ? 39.614 9.551 -105.079 1.00 51.44 913 PRO A O 1
ATOM 6854 N N . VAL A 1 914 ? 38.698 7.679 -105.992 1.00 59.94 914 VAL A N 1
ATOM 6855 C CA . VAL A 1 914 ? 37.414 8.204 -106.747 1.00 59.94 914 VAL A CA 1
ATOM 6856 C C . VAL A 1 914 ? 36.014 7.348 -106.881 1.00 59.94 914 VAL A C 1
ATOM 6858 O O . VAL A 1 914 ? 36.086 6.122 -106.925 1.00 59.94 914 VAL A O 1
ATOM 6861 N N . ILE A 1 915 ? 34.742 7.915 -107.056 1.00 78.31 915 ILE A N 1
ATOM 6862 C CA . ILE A 1 915 ? 33.296 7.323 -106.907 1.00 78.31 915 ILE A CA 1
ATOM 6863 C C . ILE A 1 915 ? 32.055 7.696 -107.899 1.00 78.31 915 ILE A C 1
ATOM 6865 O O . ILE A 1 915 ? 32.168 8.713 -108.579 1.00 78.31 915 ILE A O 1
ATOM 6869 N N . THR A 1 916 ? 30.863 6.964 -107.958 1.00 71.81 916 THR A N 1
ATOM 6870 C CA . THR A 1 916 ? 29.492 7.189 -108.674 1.00 71.81 916 THR A CA 1
ATOM 6871 C C . THR A 1 916 ? 28.179 6.411 -108.150 1.00 71.81 916 THR A C 1
ATOM 6873 O O . THR A 1 916 ? 28.337 5.621 -107.230 1.00 71.81 916 THR A O 1
ATOM 6876 N N . GLY A 1 917 ? 26.907 6.532 -108.690 1.00 76.31 917 GLY A N 1
ATOM 6877 C CA . GLY A 1 917 ? 25.662 5.743 -108.267 1.00 76.31 917 GLY A CA 1
ATOM 6878 C C . GLY A 1 917 ? 24.270 5.856 -109.037 1.00 76.31 917 GLY A C 1
ATOM 6879 O O . GLY A 1 917 ? 24.152 6.696 -109.927 1.00 76.31 917 GLY A O 1
ATOM 6880 N N . GLU A 1 918 ? 23.227 5.017 -108.735 1.00 65.38 918 GLU A N 1
ATOM 6881 C CA . GLU A 1 918 ? 21.937 4.810 -109.505 1.00 65.38 918 GLU A CA 1
ATOM 6882 C C . GLU A 1 918 ? 20.606 4.440 -108.720 1.00 65.38 918 GLU A C 1
ATOM 6884 O O . GLU A 1 918 ? 20.444 3.310 -108.273 1.00 65.38 918 GLU A O 1
ATOM 6889 N N . GLY A 1 919 ? 19.544 5.276 -108.710 1.00 70.12 919 GLY A N 1
ATOM 6890 C CA . GLY A 1 919 ? 18.128 4.891 -108.377 1.00 70.12 919 GLY A CA 1
ATOM 6891 C C . GLY A 1 919 ? 17.662 4.965 -106.894 1.00 70.12 919 GLY A C 1
ATOM 6892 O O . GLY A 1 919 ? 18.492 4.893 -105.996 1.00 70.12 919 GLY A O 1
ATOM 6893 N N . ILE A 1 920 ? 16.351 5.136 -106.618 1.00 77.06 920 ILE A N 1
ATOM 6894 C CA . ILE A 1 920 ? 15.770 5.413 -105.264 1.00 77.06 920 ILE A CA 1
ATOM 6895 C C . ILE A 1 920 ? 15.191 4.144 -104.598 1.00 77.06 920 ILE A C 1
ATOM 6897 O O . ILE A 1 920 ? 14.614 3.305 -105.289 1.00 77.06 920 ILE A O 1
ATOM 6901 N N . GLN A 1 921 ? 15.310 4.029 -103.267 1.00 77.12 921 GLN A N 1
ATOM 6902 C CA . GLN A 1 921 ? 14.842 2.901 -102.435 1.00 77.12 921 GLN A CA 1
ATOM 6903 C C . GLN A 1 921 ? 13.740 3.318 -101.429 1.00 77.12 921 GLN A C 1
ATOM 6905 O O . GLN A 1 921 ? 13.709 4.472 -100.997 1.00 77.12 921 GLN A O 1
ATOM 6910 N N . GLU A 1 922 ? 12.864 2.385 -101.025 1.00 80.12 922 GLU A N 1
ATOM 6911 C CA . GLU A 1 922 ? 11.796 2.593 -100.023 1.00 80.12 922 GLU A CA 1
ATOM 6912 C C . GLU A 1 922 ? 11.719 1.418 -99.024 1.00 80.12 922 GLU A C 1
ATOM 6914 O O . GLU A 1 922 ? 11.818 0.265 -99.442 1.00 80.12 922 GLU A O 1
ATOM 6919 N N . PHE A 1 923 ? 11.483 1.703 -97.736 1.00 79.62 923 PHE A N 1
ATOM 6920 C CA . PHE A 1 923 ? 11.463 0.734 -96.621 1.00 79.62 923 PHE A CA 1
ATOM 6921 C C . PHE A 1 923 ? 10.281 0.968 -95.647 1.00 79.62 923 PHE A C 1
ATOM 6923 O O . PHE A 1 923 ? 9.513 1.912 -95.845 1.00 79.62 923 PHE A O 1
ATOM 6930 N N . TYR A 1 924 ? 10.134 0.139 -94.603 1.00 76.25 924 TYR A N 1
ATOM 6931 C CA . TYR A 1 924 ? 9.136 0.285 -93.525 1.00 76.25 924 TYR A CA 1
ATOM 6932 C C . TYR A 1 924 ? 9.787 0.638 -92.164 1.00 76.25 924 TYR A C 1
ATOM 6934 O O . TYR A 1 924 ? 10.991 0.470 -91.970 1.00 76.25 924 TYR A O 1
ATOM 6942 N N . GLU A 1 925 ? 8.993 1.162 -91.229 1.00 71.94 925 GLU A N 1
ATOM 6943 C CA . GLU A 1 925 ? 9.388 1.580 -89.878 1.00 71.94 925 GLU A CA 1
ATOM 6944 C C . GLU A 1 925 ? 9.791 0.350 -89.052 1.00 71.94 925 GLU A C 1
ATOM 6946 O O . GLU A 1 925 ? 9.035 -0.615 -88.946 1.00 71.94 925 GLU A O 1
ATOM 6951 N N . GLY A 1 926 ? 11.009 0.357 -88.507 1.00 68.25 926 GLY A N 1
ATOM 6952 C CA . GLY A 1 926 ? 11.596 -0.804 -87.823 1.00 68.25 926 GLY A CA 1
ATOM 6953 C C . GLY A 1 926 ? 12.259 -1.840 -88.739 1.00 68.25 926 GLY A C 1
ATOM 6954 O O . GLY A 1 926 ? 12.912 -2.752 -88.239 1.00 68.25 926 GLY A O 1
ATOM 6955 N N . THR A 1 927 ? 12.190 -1.694 -90.071 1.00 70.81 927 THR A N 1
ATOM 6956 C CA . THR A 1 927 ? 13.048 -2.480 -90.977 1.00 70.81 927 THR A CA 1
ATOM 6957 C C . THR A 1 927 ? 14.515 -2.119 -90.729 1.00 70.81 927 THR A C 1
ATOM 6959 O O . THR A 1 927 ? 14.881 -0.949 -90.856 1.00 70.81 927 THR A O 1
ATOM 6962 N N . GLU A 1 928 ? 15.378 -3.099 -90.443 1.00 70.38 928 GLU A N 1
ATOM 6963 C CA . GLU A 1 928 ? 16.820 -2.884 -90.247 1.00 70.38 928 GLU A CA 1
ATOM 6964 C C . GLU A 1 928 ? 17.524 -2.530 -91.578 1.00 70.38 928 GLU A C 1
ATOM 6966 O O . GLU A 1 928 ? 18.129 -3.367 -92.250 1.00 70.38 928 GLU A O 1
ATOM 6971 N N . VAL A 1 929 ? 17.441 -1.263 -91.991 1.00 74.25 929 VAL A N 1
ATOM 6972 C CA . VAL A 1 929 ? 18.023 -0.773 -93.250 1.00 74.25 929 VAL A CA 1
ATOM 6973 C C . VAL A 1 929 ? 19.538 -0.633 -93.104 1.00 74.25 929 VAL A C 1
ATOM 6975 O O . VAL A 1 929 ? 20.065 0.385 -92.648 1.00 74.25 929 VAL A O 1
ATOM 6978 N N . THR A 1 930 ? 20.248 -1.696 -93.476 1.00 76.94 930 THR A N 1
ATOM 6979 C CA . THR A 1 930 ? 21.708 -1.799 -93.351 1.00 76.94 930 THR A CA 1
ATOM 6980 C C . THR A 1 930 ? 22.467 -0.867 -94.298 1.00 76.94 930 THR A C 1
ATOM 6982 O O . THR A 1 930 ? 22.017 -0.573 -95.408 1.00 76.94 930 THR A O 1
ATOM 6985 N N . ARG A 1 931 ? 23.682 -0.461 -93.898 1.00 73.94 931 ARG A N 1
ATOM 6986 C CA . ARG A 1 931 ? 24.635 0.260 -94.760 1.00 73.94 931 ARG A CA 1
ATOM 6987 C C . ARG A 1 931 ? 24.800 -0.389 -96.144 1.00 73.94 931 ARG A C 1
ATOM 6989 O O . ARG A 1 931 ? 24.868 0.332 -97.135 1.00 73.94 931 ARG A O 1
ATOM 6996 N N . ASP A 1 932 ? 24.832 -1.718 -96.231 1.00 75.44 932 ASP A N 1
ATOM 6997 C CA . ASP A 1 932 ? 25.018 -2.425 -97.505 1.00 75.44 932 ASP A CA 1
ATOM 6998 C C . ASP A 1 932 ? 23.795 -2.308 -98.430 1.00 75.44 932 ASP A C 1
ATOM 7000 O O . ASP A 1 932 ? 23.952 -2.211 -99.647 1.00 75.44 932 ASP A O 1
ATOM 7004 N N . MET A 1 933 ? 22.580 -2.227 -97.876 1.00 75.94 933 MET A N 1
ATOM 7005 C CA . MET A 1 933 ? 21.359 -1.971 -98.653 1.00 75.94 933 MET A CA 1
ATOM 7006 C C . MET A 1 933 ? 21.378 -0.559 -99.251 1.00 75.94 933 MET A C 1
ATOM 7008 O O . MET A 1 933 ? 21.133 -0.401 -100.448 1.00 75.94 933 MET A O 1
ATOM 7012 N N . LEU A 1 934 ? 21.772 0.442 -98.455 1.00 77.62 934 LEU A N 1
ATOM 7013 C CA . LEU A 1 934 ? 21.959 1.830 -98.904 1.00 77.62 934 LEU A CA 1
ATOM 7014 C C . LEU A 1 934 ? 23.061 1.945 -99.979 1.00 77.62 934 LEU A C 1
ATOM 7016 O O . LEU A 1 934 ? 22.964 2.755 -100.899 1.00 77.62 934 LEU A O 1
ATOM 7020 N N . LEU A 1 935 ? 24.099 1.104 -99.899 1.00 76.00 935 LEU A N 1
ATOM 7021 C CA . LEU A 1 935 ? 25.204 1.054 -100.863 1.00 76.00 935 LEU A CA 1
ATOM 7022 C C . LEU A 1 935 ? 24.916 0.251 -102.137 1.00 76.00 935 LEU A C 1
ATOM 7024 O O . LEU A 1 935 ? 25.614 0.459 -103.127 1.00 76.00 935 LEU A O 1
ATOM 7028 N N . ALA A 1 936 ? 23.910 -0.630 -102.161 1.00 75.38 936 ALA A N 1
ATOM 7029 C CA . ALA A 1 936 ? 23.670 -1.583 -103.258 1.00 75.38 936 ALA A CA 1
ATOM 7030 C C . ALA A 1 936 ? 23.521 -0.939 -104.656 1.00 75.38 936 ALA A C 1
ATOM 7032 O O . ALA A 1 936 ? 23.754 -1.584 -105.681 1.00 75.38 936 ALA A O 1
ATOM 7033 N N . ASN A 1 937 ? 23.165 0.346 -104.691 1.00 74.50 937 ASN A N 1
ATOM 7034 C CA . ASN A 1 937 ? 22.953 1.151 -105.890 1.00 74.50 937 ASN A CA 1
ATOM 7035 C C . ASN A 1 937 ? 24.168 2.034 -106.283 1.00 74.50 937 ASN A C 1
ATOM 7037 O O . ASN A 1 937 ? 24.094 2.777 -107.262 1.00 74.50 937 ASN A O 1
ATOM 7041 N N . ILE A 1 938 ? 25.285 1.990 -105.546 1.00 79.62 938 ILE A N 1
ATOM 7042 C CA . ILE A 1 938 ? 26.406 2.955 -105.601 1.00 79.62 938 ILE A CA 1
ATOM 7043 C C . ILE A 1 938 ? 27.721 2.227 -105.977 1.00 79.62 938 ILE A C 1
ATOM 7045 O O . ILE A 1 938 ? 27.914 1.079 -105.592 1.00 79.62 938 ILE A O 1
ATOM 7049 N N . LYS A 1 939 ? 28.607 2.831 -106.796 1.00 74.75 939 LYS A N 1
ATOM 7050 C CA . LYS A 1 939 ? 29.745 2.152 -107.484 1.00 74.75 939 LYS A CA 1
ATOM 7051 C C . LYS A 1 939 ? 30.997 3.041 -107.606 1.00 74.75 939 LYS A C 1
ATOM 7053 O O . LYS A 1 939 ? 30.870 4.215 -107.947 1.00 74.75 939 LYS A O 1
ATOM 7058 N N . ALA A 1 940 ? 32.206 2.513 -107.381 1.00 68.00 940 ALA A N 1
ATOM 7059 C CA . ALA A 1 940 ? 33.466 3.284 -107.313 1.00 68.00 940 ALA A CA 1
ATOM 7060 C C . ALA A 1 940 ? 34.687 2.548 -107.898 1.00 68.00 940 ALA A C 1
ATOM 7062 O O . ALA A 1 940 ? 34.660 1.332 -108.077 1.00 68.00 940 ALA A O 1
ATOM 7063 N N . LYS A 1 941 ? 35.771 3.280 -108.212 1.00 64.25 941 LYS A N 1
ATOM 7064 C CA . LYS A 1 941 ? 36.952 2.706 -108.880 1.00 64.25 941 LYS A CA 1
ATOM 7065 C C . LYS A 1 941 ? 38.251 3.495 -108.640 1.00 64.25 941 LYS A C 1
ATOM 7067 O O . LYS A 1 941 ? 38.242 4.721 -108.651 1.00 64.25 941 LYS A O 1
ATOM 7072 N N . ASP A 1 942 ? 39.362 2.771 -108.527 1.00 58.44 942 ASP A N 1
ATOM 7073 C CA . ASP A 1 942 ? 40.738 3.271 -108.431 1.00 58.44 942 ASP A CA 1
ATOM 7074 C C . ASP A 1 942 ? 41.680 2.565 -109.440 1.00 58.44 942 ASP A C 1
ATOM 7076 O O . ASP A 1 942 ? 41.318 1.547 -110.043 1.00 58.44 942 ASP A O 1
ATOM 7080 N N . ASP A 1 943 ? 42.872 3.130 -109.661 1.00 51.41 943 ASP A N 1
ATOM 7081 C CA . ASP A 1 943 ? 43.882 2.627 -110.604 1.00 51.41 943 ASP A CA 1
ATOM 7082 C C . ASP A 1 943 ? 44.858 1.595 -109.994 1.00 51.41 943 ASP A C 1
ATOM 7084 O O . ASP A 1 943 ? 45.408 0.780 -110.738 1.00 51.41 943 ASP A O 1
ATOM 7088 N N . GLU A 1 944 ? 45.054 1.576 -108.671 1.00 54.47 944 GLU A N 1
ATOM 7089 C CA . GLU A 1 944 ? 45.909 0.609 -107.962 1.00 54.47 944 GLU A CA 1
ATOM 7090 C C . GLU A 1 944 ? 45.098 -0.543 -107.342 1.00 54.47 944 GLU A C 1
ATOM 7092 O O . GLU A 1 944 ? 45.488 -1.705 -107.478 1.00 54.47 944 GLU A O 1
ATOM 7097 N N . ASP A 1 945 ? 43.944 -0.250 -106.734 1.00 54.38 945 ASP A N 1
ATOM 7098 C CA . ASP A 1 945 ? 43.063 -1.243 -106.093 1.00 54.38 945 ASP A CA 1
ATOM 7099 C C . ASP A 1 945 ? 41.932 -1.777 -107.000 1.00 54.38 945 ASP A C 1
ATOM 7101 O O . ASP A 1 945 ? 41.280 -2.778 -106.676 1.00 54.38 945 ASP A O 1
ATOM 7105 N N . GLY A 1 946 ? 41.700 -1.148 -108.157 1.00 59.16 946 GLY A N 1
ATOM 7106 C CA . GLY A 1 946 ? 40.720 -1.591 -109.151 1.00 59.16 946 GLY A CA 1
ATOM 7107 C C . GLY A 1 946 ? 39.273 -1.246 -108.784 1.00 59.16 946 GLY A C 1
ATOM 7108 O O . GLY A 1 946 ? 38.924 -0.076 -108.643 1.00 59.16 946 GLY A O 1
ATOM 7109 N N . ASP A 1 947 ? 38.393 -2.248 -108.699 1.00 61.25 947 ASP A N 1
ATOM 7110 C CA . ASP A 1 947 ? 37.015 -2.030 -108.235 1.00 61.25 947 ASP A CA 1
ATOM 7111 C C . ASP A 1 947 ? 37.005 -1.868 -106.706 1.00 61.25 947 ASP A C 1
ATOM 7113 O O . ASP A 1 947 ? 37.190 -2.829 -105.943 1.00 61.25 947 ASP A O 1
ATOM 7117 N N . ILE A 1 948 ? 36.814 -0.618 -106.283 1.00 70.44 948 ILE A N 1
ATOM 7118 C CA . ILE A 1 948 ? 36.727 -0.191 -104.883 1.00 70.44 948 ILE A CA 1
ATOM 7119 C C . ILE A 1 948 ? 35.293 0.189 -104.499 1.00 70.44 948 ILE A C 1
ATOM 7121 O O . ILE A 1 948 ? 35.074 0.905 -103.527 1.00 70.44 948 ILE A O 1
ATOM 7125 N N . THR A 1 949 ? 34.287 -0.327 -105.218 1.00 73.44 949 THR A N 1
ATOM 7126 C CA . THR A 1 949 ? 32.870 -0.220 -104.821 1.00 73.44 949 THR A CA 1
ATOM 7127 C C . THR A 1 949 ? 32.639 -0.729 -103.391 1.00 73.44 949 THR A C 1
ATOM 7129 O O . THR A 1 949 ? 31.885 -0.136 -102.627 1.00 73.44 949 THR A O 1
ATOM 7132 N N . LYS A 1 950 ? 33.371 -1.777 -102.995 1.00 64.75 950 LYS A N 1
ATOM 7133 C CA . LYS A 1 950 ? 33.409 -2.336 -101.631 1.00 64.75 950 LYS A CA 1
ATOM 7134 C C . LYS A 1 950 ? 33.930 -1.360 -100.556 1.00 64.75 950 LYS A C 1
ATOM 7136 O O . LYS A 1 950 ? 33.612 -1.526 -99.385 1.00 64.75 950 LYS A O 1
ATOM 7141 N N . ASP A 1 951 ? 34.747 -0.373 -100.934 1.00 68.62 951 ASP A N 1
ATOM 7142 C CA . ASP A 1 951 ? 35.388 0.570 -100.009 1.00 68.62 951 ASP A CA 1
ATOM 7143 C C . ASP A 1 951 ? 34.607 1.897 -99.898 1.00 68.62 951 ASP A C 1
ATOM 7145 O O . ASP A 1 951 ? 35.057 2.838 -99.230 1.00 68.62 951 ASP A O 1
ATOM 7149 N N . ILE A 1 952 ? 33.427 1.976 -100.537 1.00 77.81 952 ILE A N 1
ATOM 7150 C CA . ILE A 1 952 ? 32.501 3.106 -100.422 1.00 77.81 952 ILE A CA 1
ATOM 7151 C C . ILE A 1 952 ? 31.920 3.155 -99.008 1.00 77.81 952 ILE A C 1
ATOM 7153 O O . ILE A 1 952 ? 31.591 2.138 -98.391 1.00 77.81 952 ILE A O 1
ATOM 7157 N N . ARG A 1 953 ? 31.778 4.370 -98.486 1.00 78.06 953 ARG A N 1
ATOM 7158 C CA . ARG A 1 953 ? 31.321 4.672 -97.131 1.00 78.06 953 ARG A CA 1
ATOM 7159 C C . ARG A 1 953 ? 30.379 5.870 -97.168 1.00 78.06 953 ARG A C 1
ATOM 7161 O O . ARG A 1 953 ? 30.615 6.804 -97.923 1.00 78.06 953 ARG A O 1
ATOM 7168 N N . ILE A 1 954 ? 29.339 5.874 -96.347 1.00 82.69 954 ILE A N 1
ATOM 7169 C CA . ILE A 1 954 ? 28.391 6.996 -96.261 1.00 82.69 954 ILE A CA 1
ATOM 7170 C C . ILE A 1 954 ? 28.962 8.065 -95.315 1.00 82.69 954 ILE A C 1
ATOM 7172 O O . ILE A 1 954 ? 29.229 7.756 -94.165 1.00 82.69 954 ILE A O 1
ATOM 7176 N N . LEU A 1 955 ? 29.207 9.300 -95.760 1.00 78.44 955 LEU A N 1
ATOM 7177 C CA . LEU A 1 955 ? 29.716 10.371 -94.883 1.00 78.44 955 LEU A CA 1
ATOM 7178 C C . LEU A 1 955 ? 28.620 11.110 -94.118 1.00 78.44 955 LEU A C 1
ATOM 7180 O O . LEU A 1 955 ? 28.917 11.693 -93.080 1.00 78.44 955 LEU A O 1
ATOM 7184 N N . GLU A 1 956 ? 27.387 11.131 -94.618 1.00 83.69 956 GLU A N 1
ATOM 7185 C CA . GLU A 1 956 ? 26.289 11.877 -93.996 1.00 83.69 956 GLU A CA 1
ATOM 7186 C C . GLU A 1 956 ? 24.937 11.244 -94.335 1.00 83.69 956 GLU A C 1
ATOM 7188 O O . GLU A 1 956 ? 24.739 10.796 -95.463 1.00 83.69 956 GLU A O 1
ATOM 7193 N N . ILE A 1 957 ? 23.999 11.253 -93.388 1.00 84.94 957 ILE A N 1
ATOM 7194 C CA . ILE A 1 957 ? 22.563 11.096 -93.645 1.00 84.94 957 ILE A CA 1
ATOM 7195 C C . ILE A 1 957 ? 21.858 12.329 -93.084 1.00 84.94 957 ILE A C 1
ATOM 7197 O O . ILE A 1 957 ? 22.084 12.724 -91.943 1.00 84.94 957 ILE A O 1
ATOM 7201 N N . LYS A 1 958 ? 21.000 12.936 -93.901 1.00 82.12 958 LYS A N 1
ATOM 7202 C CA . LYS A 1 958 ? 20.148 14.078 -93.570 1.00 82.12 958 LYS A CA 1
ATOM 7203 C C . LYS A 1 958 ? 18.726 13.550 -93.415 1.00 82.12 958 LYS A C 1
ATOM 7205 O O . LYS A 1 958 ? 18.076 13.210 -94.408 1.00 82.12 958 LYS A O 1
ATOM 7210 N N . TYR A 1 959 ? 18.289 13.455 -92.167 1.00 78.88 959 TYR A N 1
ATOM 7211 C CA . TYR A 1 959 ? 16.947 13.053 -91.777 1.00 78.88 959 TYR A CA 1
ATOM 7212 C C . TYR A 1 959 ? 16.008 14.263 -91.864 1.00 78.88 959 TYR A C 1
ATOM 7214 O O . TYR A 1 959 ? 16.356 15.370 -91.444 1.00 78.88 959 TYR A O 1
ATOM 7222 N N . ASP A 1 960 ? 14.811 14.059 -92.408 1.00 71.81 960 ASP A N 1
ATOM 7223 C CA . ASP A 1 960 ? 13.739 15.058 -92.342 1.00 71.81 960 ASP A CA 1
ATOM 7224 C C . ASP A 1 960 ? 13.089 15.038 -90.942 1.00 71.81 960 ASP A C 1
ATOM 7226 O O . ASP A 1 960 ? 13.325 14.136 -90.136 1.00 71.81 960 ASP A O 1
ATOM 7230 N N . LYS A 1 961 ? 12.297 16.062 -90.630 1.00 67.81 961 LYS A N 1
ATOM 7231 C CA . LYS A 1 961 ? 11.606 16.219 -89.344 1.00 67.81 961 LYS A CA 1
ATOM 7232 C C . LYS A 1 961 ? 10.705 15.014 -89.026 1.00 67.81 961 LYS A C 1
ATOM 7234 O O . LYS A 1 961 ? 10.032 14.485 -89.908 1.00 67.81 961 LYS A O 1
ATOM 7239 N N . GLY A 1 962 ? 10.613 14.650 -87.748 1.00 62.06 962 GLY A N 1
ATOM 7240 C CA . GLY A 1 962 ? 9.672 13.622 -87.280 1.00 62.06 962 GLY A CA 1
ATOM 7241 C C . GLY A 1 962 ? 10.107 12.896 -86.010 1.00 62.06 962 GLY A C 1
ATOM 7242 O O . GLY A 1 962 ? 9.272 12.670 -85.138 1.00 62.06 962 GLY A O 1
ATOM 7243 N N . LYS A 1 963 ? 11.410 12.603 -85.884 1.00 60.75 963 LYS A N 1
ATOM 7244 C CA . LYS A 1 963 ? 12.025 11.870 -84.761 1.00 60.75 963 LYS A CA 1
ATOM 7245 C C . LYS A 1 963 ? 11.569 12.410 -83.399 1.00 60.75 963 LYS A C 1
ATOM 7247 O O . LYS A 1 963 ? 11.530 13.622 -83.217 1.00 60.75 963 LYS A O 1
ATOM 7252 N N . LEU A 1 964 ? 11.177 11.554 -82.455 1.00 57.59 964 LEU A N 1
ATOM 7253 C CA . LEU A 1 964 ? 10.412 11.997 -81.276 1.00 57.59 964 LEU A CA 1
ATOM 7254 C C . LEU A 1 964 ? 11.223 11.924 -79.964 1.00 57.59 964 LEU A C 1
ATOM 7256 O O . LEU A 1 964 ? 11.313 10.875 -79.331 1.00 57.59 964 LEU A O 1
ATOM 7260 N N . GLU A 1 965 ? 11.780 13.060 -79.526 1.00 56.22 965 GLU A N 1
ATOM 7261 C CA . GLU A 1 965 ? 12.532 13.203 -78.262 1.00 56.22 965 GLU A CA 1
ATOM 7262 C C . GLU A 1 965 ? 11.784 14.105 -77.258 1.00 56.22 965 GLU A C 1
ATOM 7264 O O . GLU A 1 965 ? 11.129 15.077 -77.641 1.00 56.22 965 GLU A O 1
ATOM 7269 N N . ASP A 1 966 ? 11.846 13.779 -75.958 1.00 53.66 966 ASP A N 1
ATOM 7270 C CA . ASP A 1 966 ? 11.188 14.512 -74.850 1.00 53.66 966 ASP A CA 1
ATOM 7271 C C . ASP A 1 966 ? 9.710 14.906 -75.115 1.00 53.66 966 ASP A C 1
ATOM 7273 O O . ASP A 1 966 ? 9.203 15.946 -74.677 1.00 53.66 966 ASP A O 1
ATOM 7277 N N . GLY A 1 967 ? 8.985 14.048 -75.843 1.00 57.44 967 GLY A N 1
ATOM 7278 C CA . GLY A 1 967 ? 7.563 14.226 -76.152 1.00 57.44 967 GLY A CA 1
ATOM 7279 C C . GLY A 1 967 ? 7.260 15.290 -77.214 1.00 57.44 967 GLY A C 1
ATOM 7280 O O . GLY A 1 967 ? 6.140 15.807 -77.247 1.00 57.44 967 GLY A O 1
ATOM 7281 N N . LYS A 1 968 ? 8.226 15.648 -78.073 1.00 56.38 968 LYS A N 1
ATOM 7282 C CA . LYS A 1 968 ? 8.021 16.525 -79.239 1.00 56.38 968 LYS A CA 1
ATOM 7283 C C . LYS A 1 968 ? 8.727 15.977 -80.478 1.00 56.38 968 LYS A C 1
ATOM 7285 O O . LYS A 1 968 ? 9.798 15.390 -80.381 1.00 56.38 968 LYS A O 1
ATOM 7290 N N . LYS A 1 969 ? 8.143 16.225 -81.654 1.00 59.75 969 LYS A N 1
ATOM 7291 C CA . LYS A 1 969 ? 8.770 15.896 -82.941 1.00 59.75 969 LYS A CA 1
ATOM 7292 C C . LYS A 1 969 ? 9.928 16.870 -83.207 1.00 59.75 969 LYS A C 1
ATOM 7294 O O . LYS A 1 969 ? 9.764 18.087 -83.105 1.00 59.75 969 LYS A O 1
ATOM 7299 N N . GLN A 1 970 ? 11.094 16.308 -83.487 1.00 64.12 970 GLN A N 1
ATOM 7300 C CA . GLN A 1 970 ? 12.367 16.963 -83.761 1.00 64.12 970 GLN A CA 1
ATOM 7301 C C . GLN A 1 970 ? 12.376 17.488 -85.201 1.00 64.12 970 GLN A C 1
ATOM 7303 O O . GLN A 1 970 ? 11.875 16.837 -86.120 1.00 64.12 970 GLN A O 1
ATOM 7308 N N . GLU A 1 971 ? 12.928 18.686 -85.390 1.00 68.31 971 GLU A N 1
ATOM 7309 C CA . GLU A 1 971 ? 13.146 19.271 -86.717 1.00 68.31 971 GLU A CA 1
ATOM 7310 C C . GLU A 1 971 ? 14.255 18.518 -87.474 1.00 68.31 971 GLU A C 1
ATOM 7312 O O . GLU A 1 971 ? 15.089 17.851 -86.862 1.00 68.31 971 GLU A O 1
ATOM 7317 N N . ALA A 1 972 ? 14.274 18.647 -88.804 1.00 71.12 972 ALA A N 1
ATOM 7318 C CA . ALA A 1 972 ? 15.227 17.964 -89.682 1.00 71.12 972 ALA A CA 1
ATOM 7319 C C . ALA A 1 972 ? 16.693 18.166 -89.241 1.00 71.12 972 ALA A C 1
ATOM 7321 O O . ALA A 1 972 ? 17.132 19.295 -88.993 1.00 71.12 972 ALA A O 1
ATOM 7322 N N . TYR A 1 973 ? 17.455 17.072 -89.171 1.00 71.81 973 TYR A N 1
ATOM 7323 C CA . TYR A 1 973 ? 18.824 17.040 -88.649 1.00 71.81 973 TYR A CA 1
ATOM 7324 C C . TYR A 1 973 ? 19.723 16.118 -89.486 1.00 71.81 973 TYR A C 1
ATOM 7326 O O . TYR A 1 973 ? 19.248 15.383 -90.349 1.00 71.81 973 TYR A O 1
ATOM 7334 N N . ALA A 1 974 ? 21.039 16.175 -89.274 1.00 70.81 974 ALA A N 1
ATOM 7335 C CA . ALA A 1 974 ? 21.990 15.369 -90.034 1.00 70.81 974 ALA A CA 1
ATOM 7336 C C . ALA A 1 974 ? 23.014 14.673 -89.135 1.00 70.81 974 ALA A C 1
ATOM 7338 O O . ALA A 1 974 ? 23.581 15.284 -88.227 1.00 70.81 974 ALA A O 1
ATOM 7339 N N . GLU A 1 975 ? 23.277 13.404 -89.433 1.00 76.50 975 GLU A N 1
ATOM 7340 C CA . GLU A 1 975 ? 24.312 12.585 -88.809 1.00 76.50 975 GLU A CA 1
ATOM 7341 C C . GLU A 1 975 ? 25.491 12.479 -89.777 1.00 76.50 975 GLU A C 1
ATOM 7343 O O . GLU A 1 975 ? 25.314 12.104 -90.933 1.00 76.50 975 GLU A O 1
ATOM 7348 N N . GLN A 1 976 ? 26.692 12.850 -89.322 1.00 73.69 976 GLN A N 1
ATOM 7349 C CA . GLN A 1 976 ? 27.901 12.914 -90.149 1.00 73.69 976 GLN A CA 1
ATOM 7350 C C . GLN A 1 976 ? 28.994 11.990 -89.598 1.00 73.69 976 GLN A C 1
ATOM 7352 O O . GLN A 1 976 ? 29.460 12.157 -88.469 1.00 73.69 976 GLN A O 1
ATOM 7357 N N . TRP A 1 977 ? 29.467 11.052 -90.420 1.00 74.75 977 TRP A N 1
ATOM 7358 C CA . TRP A 1 977 ? 30.526 10.100 -90.086 1.00 74.75 977 TRP A CA 1
ATOM 7359 C C . TRP A 1 977 ? 31.794 10.413 -90.878 1.00 74.75 977 TRP A C 1
ATOM 7361 O O . TRP A 1 977 ? 31.942 10.033 -92.037 1.00 74.75 977 TRP A O 1
ATOM 7371 N N . LYS A 1 978 ? 32.747 11.077 -90.217 1.00 57.25 978 LYS A N 1
ATOM 7372 C CA . LYS A 1 978 ? 34.003 11.564 -90.813 1.00 57.25 978 LYS A CA 1
ATOM 7373 C C . LYS A 1 978 ? 34.817 10.497 -91.565 1.00 57.25 978 LYS A C 1
ATOM 7375 O O . LYS A 1 978 ? 35.445 10.814 -92.568 1.00 57.25 978 LYS A O 1
ATOM 7380 N N . ASP A 1 979 ? 34.814 9.260 -91.074 1.00 57.09 979 ASP A N 1
ATOM 7381 C CA . ASP A 1 979 ? 35.545 8.129 -91.664 1.00 57.09 979 ASP A CA 1
ATOM 7382 C C . ASP A 1 979 ? 34.632 7.183 -92.471 1.00 57.09 979 ASP A C 1
ATOM 7384 O O . ASP A 1 979 ? 35.085 6.133 -92.939 1.00 57.09 979 ASP A O 1
ATOM 7388 N N . GLY A 1 980 ? 33.358 7.556 -92.636 1.00 70.25 980 GLY A N 1
ATOM 7389 C CA . GLY A 1 980 ? 32.283 6.721 -93.157 1.00 70.25 980 GLY A CA 1
ATOM 7390 C C . GLY A 1 980 ? 31.413 6.075 -92.073 1.00 70.25 980 GLY A C 1
ATOM 7391 O O . GLY A 1 980 ? 31.903 5.669 -91.020 1.00 70.25 980 GLY A O 1
ATOM 7392 N N . MET A 1 981 ? 30.120 5.956 -92.369 1.00 80.50 981 MET A N 1
ATOM 7393 C CA . MET A 1 981 ? 29.090 5.241 -91.618 1.00 80.50 981 MET A CA 1
ATOM 7394 C C . MET A 1 981 ? 29.587 3.826 -91.316 1.00 80.50 981 MET A C 1
ATOM 7396 O O . MET A 1 981 ? 30.116 3.170 -92.222 1.00 80.50 981 MET A O 1
ATOM 7400 N N . PRO A 1 982 ? 29.479 3.338 -90.074 1.00 73.56 982 PRO A N 1
ATOM 7401 C CA . PRO A 1 982 ? 30.078 2.063 -89.703 1.00 73.56 982 PRO A CA 1
ATOM 7402 C C . PRO A 1 982 ? 29.255 0.882 -90.275 1.00 73.56 982 PRO A C 1
ATOM 7404 O O . PRO A 1 982 ? 28.222 1.093 -90.908 1.00 73.56 982 PRO A O 1
ATOM 7407 N N . GLY A 1 983 ? 29.750 -0.358 -90.183 1.00 59.75 983 GLY A N 1
ATOM 7408 C CA . GLY A 1 983 ? 29.138 -1.523 -90.866 1.00 59.75 983 GLY A CA 1
ATOM 7409 C C . GLY A 1 983 ? 27.859 -2.050 -90.196 1.00 59.75 983 GLY A C 1
ATOM 7410 O O . GLY A 1 983 ? 26.937 -2.530 -90.850 1.00 59.75 983 GLY A O 1
ATOM 7411 N N . ASP A 1 984 ? 27.795 -1.888 -88.882 1.00 66.25 984 ASP A N 1
ATOM 7412 C CA . ASP A 1 984 ? 26.614 -1.923 -88.015 1.00 66.25 984 ASP A CA 1
ATOM 7413 C C . ASP A 1 984 ? 25.701 -0.695 -88.200 1.00 66.25 984 ASP A C 1
ATOM 7415 O O . ASP A 1 984 ? 24.539 -0.729 -87.813 1.00 66.25 984 ASP A O 1
ATOM 7419 N N . GLY A 1 985 ? 26.180 0.364 -88.858 1.00 67.56 985 GLY A N 1
ATOM 7420 C CA . GLY A 1 985 ? 25.395 1.554 -89.168 1.00 67.56 985 GLY A CA 1
ATOM 7421 C C . GLY A 1 985 ? 24.124 1.222 -89.953 1.00 67.56 985 GLY A C 1
ATOM 7422 O O . GLY A 1 985 ? 24.156 0.468 -90.935 1.00 67.56 985 GLY A O 1
ATOM 7423 N N . ARG A 1 986 ? 23.008 1.808 -89.513 1.00 75.50 986 ARG A N 1
ATOM 7424 C CA . ARG A 1 986 ? 21.678 1.717 -90.128 1.00 75.50 986 ARG A CA 1
ATOM 7425 C C . ARG A 1 986 ? 21.171 3.099 -90.503 1.00 75.50 986 ARG A C 1
ATOM 7427 O O . ARG A 1 986 ? 21.576 4.085 -89.892 1.00 75.50 986 ARG A O 1
ATOM 7434 N N . LEU A 1 987 ? 20.276 3.166 -91.485 1.00 79.00 987 LEU A N 1
ATOM 7435 C CA . LEU A 1 987 ? 19.324 4.272 -91.521 1.00 79.00 987 LEU A CA 1
ATOM 7436 C C . LEU A 1 987 ? 18.372 4.063 -90.338 1.00 79.00 987 LEU A C 1
ATOM 7438 O O . LEU A 1 987 ? 17.783 2.988 -90.233 1.00 79.00 987 LEU A O 1
ATOM 7442 N N . ASP A 1 988 ? 18.242 5.045 -89.447 1.00 71.94 988 ASP A N 1
ATOM 7443 C CA . ASP A 1 988 ? 17.314 4.940 -88.318 1.00 71.94 988 ASP A CA 1
ATOM 7444 C C . ASP A 1 988 ? 15.861 5.026 -88.810 1.00 71.94 988 ASP A C 1
ATOM 7446 O O . ASP A 1 988 ? 15.324 6.104 -89.066 1.00 71.94 988 ASP A O 1
ATOM 7450 N N . THR A 1 989 ? 15.241 3.860 -88.986 1.00 68.38 989 THR A N 1
ATOM 7451 C CA . THR A 1 989 ? 13.843 3.691 -89.395 1.00 68.38 989 THR A CA 1
ATOM 7452 C C . THR A 1 989 ? 12.896 3.498 -88.211 1.00 68.38 989 THR A C 1
ATOM 7454 O O . THR A 1 989 ? 11.713 3.294 -88.448 1.00 68.38 989 THR A O 1
ATOM 7457 N N . TRP A 1 990 ? 13.367 3.503 -86.956 1.00 64.00 990 TRP A N 1
ATOM 7458 C CA . TRP A 1 990 ? 12.587 3.028 -85.795 1.00 64.00 990 TRP A CA 1
ATOM 7459 C C . TRP A 1 990 ? 12.151 4.142 -84.827 1.00 64.00 990 TRP A C 1
ATOM 7461 O O . TRP A 1 990 ? 11.485 3.886 -83.827 1.00 64.00 990 TRP A O 1
ATOM 7471 N N . PHE A 1 991 ? 12.502 5.396 -85.120 1.00 56.28 991 PHE A N 1
ATOM 7472 C CA . PHE A 1 991 ? 12.367 6.519 -84.181 1.00 56.28 991 PHE A CA 1
ATOM 7473 C C . PHE A 1 991 ? 11.244 7.519 -84.512 1.00 56.28 991 PHE A C 1
ATOM 7475 O O . PHE A 1 991 ? 11.199 8.611 -83.940 1.00 56.28 991 PHE A O 1
ATOM 7482 N N . LEU A 1 992 ? 10.340 7.208 -85.445 1.00 55.28 992 LEU A N 1
ATOM 7483 C CA . LEU A 1 992 ? 9.279 8.151 -85.819 1.00 55.28 992 LEU A CA 1
ATOM 7484 C C . LEU A 1 992 ? 8.081 8.115 -84.855 1.00 55.28 992 LEU A C 1
ATOM 7486 O O . LEU A 1 992 ? 7.454 9.156 -84.666 1.00 55.28 992 LEU A O 1
ATOM 7490 N N . GLN A 1 993 ? 7.785 6.963 -84.227 1.00 54.75 993 GLN A N 1
ATOM 7491 C CA . GLN A 1 993 ? 6.519 6.730 -83.500 1.00 54.75 993 GLN A CA 1
ATOM 7492 C C . GLN A 1 993 ? 5.326 7.190 -84.351 1.00 54.75 993 GLN A C 1
ATOM 7494 O O . GLN A 1 993 ? 4.460 7.936 -83.891 1.00 54.75 993 GLN A O 1
ATOM 7499 N N . MET A 1 994 ? 5.369 6.846 -85.639 1.00 59.41 994 MET A N 1
ATOM 7500 C CA . MET A 1 994 ? 4.652 7.608 -86.651 1.00 59.41 994 MET A CA 1
ATOM 7501 C C . MET A 1 994 ? 3.141 7.384 -86.543 1.00 59.41 994 MET A C 1
ATOM 7503 O O . MET A 1 994 ? 2.674 6.252 -86.438 1.00 59.41 994 MET A O 1
ATOM 7507 N N . ASP A 1 995 ? 2.351 8.455 -86.615 1.00 61.06 995 ASP A N 1
ATOM 7508 C CA . ASP A 1 995 ? 0.916 8.306 -86.850 1.00 61.06 995 ASP A CA 1
ATOM 7509 C C . ASP A 1 995 ? 0.709 7.854 -88.306 1.00 61.06 995 ASP A C 1
ATOM 7511 O O . ASP A 1 995 ? 1.390 8.336 -89.214 1.00 61.06 995 ASP A O 1
ATOM 7515 N N . GLN A 1 996 ? -0.256 6.963 -88.563 1.00 63.28 996 GLN A N 1
ATOM 7516 C CA . GLN A 1 996 ? -0.487 6.368 -89.894 1.00 63.28 996 GLN A CA 1
ATOM 7517 C C . GLN A 1 996 ? -0.699 7.418 -91.016 1.00 63.28 996 GLN A C 1
ATOM 7519 O O . GLN A 1 996 ? -0.485 7.125 -92.193 1.00 63.28 996 GLN A O 1
ATOM 7524 N N . GLU A 1 997 ? -1.081 8.651 -90.659 1.00 62.81 997 GLU A N 1
ATOM 7525 C CA . GLU A 1 997 ? -1.285 9.788 -91.569 1.00 62.81 997 GLU A CA 1
ATOM 7526 C C . GLU A 1 997 ? 0.012 10.481 -92.053 1.00 62.81 997 GLU A C 1
ATOM 7528 O O . GLU A 1 997 ? -0.045 11.253 -93.010 1.00 62.81 997 GLU A O 1
ATOM 7533 N N . GLU A 1 998 ? 1.176 10.230 -91.438 1.00 63.47 998 GLU A N 1
ATOM 7534 C CA . GLU A 1 998 ? 2.448 10.918 -91.758 1.00 63.47 998 GLU A CA 1
ATOM 7535 C C . GLU A 1 998 ? 3.365 10.142 -92.734 1.00 63.47 998 GLU A C 1
ATOM 7537 O O . GLU A 1 998 ? 4.415 10.637 -93.140 1.00 63.47 998 GLU A O 1
ATOM 7542 N N . SER A 1 999 ? 2.959 8.942 -93.158 1.00 74.62 999 SER A N 1
ATOM 7543 C CA . SER A 1 999 ? 3.729 8.054 -94.043 1.00 74.62 999 SER A CA 1
ATOM 7544 C C . SER A 1 999 ? 3.554 8.392 -95.542 1.00 74.62 999 SER A C 1
ATOM 7546 O O . SER A 1 999 ? 2.410 8.544 -95.982 1.00 74.62 999 SER A O 1
ATOM 7548 N N . PRO A 1 1000 ? 4.609 8.392 -96.394 1.00 75.31 1000 PRO A N 1
ATOM 7549 C CA . PRO A 1 1000 ? 6.019 8.094 -96.118 1.00 75.31 1000 PRO A CA 1
ATOM 7550 C C . PRO A 1 1000 ? 6.915 9.341 -95.967 1.00 75.31 1000 PRO A C 1
ATOM 7552 O O . PRO A 1 1000 ? 6.635 10.400 -96.530 1.00 75.31 1000 PRO A O 1
ATOM 7555 N N . VAL A 1 1001 ? 8.065 9.164 -95.311 1.00 75.94 1001 VAL A N 1
ATOM 7556 C CA . VAL A 1 1001 ? 9.107 10.195 -95.111 1.00 75.94 1001 VAL A CA 1
ATOM 7557 C C . VAL A 1 1001 ? 10.311 9.937 -96.040 1.00 75.94 1001 VAL A C 1
ATOM 7559 O O . VAL A 1 1001 ? 10.582 8.789 -96.397 1.00 75.94 1001 VAL A O 1
ATOM 7562 N N . GLU A 1 1002 ? 11.032 10.986 -96.463 1.00 79.12 1002 GLU A N 1
ATOM 7563 C CA . GLU A 1 1002 ? 12.187 10.918 -97.386 1.00 79.12 1002 GLU A CA 1
ATOM 7564 C C . GLU A 1 1002 ? 13.460 11.527 -96.756 1.00 79.12 1002 GLU A C 1
ATOM 7566 O O . GLU A 1 1002 ? 13.399 12.536 -96.055 1.00 79.12 1002 GLU A O 1
ATOM 7571 N N . HIS A 1 1003 ? 14.623 10.913 -96.988 1.00 84.69 1003 HIS A N 1
ATOM 7572 C CA . HIS A 1 1003 ? 15.924 11.260 -96.392 1.00 84.69 1003 HIS A CA 1
ATOM 7573 C C . HIS A 1 1003 ? 17.031 11.305 -97.467 1.00 84.69 1003 HIS A C 1
ATOM 7575 O O . HIS A 1 1003 ? 16.906 10.667 -98.514 1.00 84.69 1003 HIS A O 1
ATOM 7581 N N . GLN A 1 1004 ? 18.114 12.058 -97.235 1.00 81.69 1004 GLN A N 1
ATOM 7582 C CA . GLN A 1 1004 ? 19.220 12.253 -98.199 1.00 81.69 1004 GLN A CA 1
ATOM 7583 C C . GLN A 1 1004 ? 20.549 11.723 -97.641 1.00 81.69 1004 GLN A C 1
ATOM 7585 O O . GLN A 1 1004 ? 20.805 11.860 -96.450 1.00 81.69 1004 GLN A O 1
ATOM 7590 N N . ILE A 1 1005 ? 21.408 11.141 -98.481 1.00 86.25 1005 ILE A N 1
ATOM 7591 C CA . ILE A 1 1005 ? 22.605 10.392 -98.060 1.00 86.25 1005 ILE A CA 1
ATOM 7592 C C . ILE A 1 1005 ? 23.834 10.810 -98.880 1.00 86.25 1005 ILE A C 1
ATOM 7594 O O . ILE A 1 1005 ? 23.783 10.805 -100.107 1.00 86.25 1005 ILE A O 1
ATOM 7598 N N . ILE A 1 1006 ? 24.955 11.129 -98.226 1.00 82.69 1006 ILE A N 1
ATOM 7599 C CA . ILE A 1 1006 ? 26.251 11.420 -98.865 1.00 82.69 1006 ILE A CA 1
ATOM 7600 C C . ILE A 1 1006 ? 27.172 10.204 -98.780 1.00 82.69 1006 ILE A C 1
ATOM 7602 O O . ILE A 1 1006 ? 27.321 9.605 -97.722 1.00 82.69 1006 ILE A O 1
ATOM 7606 N N . TYR A 1 1007 ? 27.862 9.895 -99.872 1.00 82.62 1007 TYR A N 1
ATOM 7607 C CA . TYR A 1 1007 ? 28.806 8.792 -100.036 1.00 82.62 1007 TYR A CA 1
ATOM 7608 C C . TYR A 1 1007 ? 30.228 9.317 -100.281 1.00 82.62 1007 TYR A C 1
ATOM 7610 O O . TYR A 1 1007 ? 30.418 10.430 -100.770 1.00 82.62 1007 TYR A O 1
ATOM 7618 N N . SER A 1 1008 ? 31.227 8.499 -99.965 1.00 75.44 1008 SER A N 1
ATOM 7619 C CA . SER A 1 1008 ? 32.662 8.721 -100.156 1.00 75.44 1008 SER A CA 1
ATOM 7620 C C . SER A 1 1008 ? 33.364 7.415 -100.503 1.00 75.44 1008 SER A C 1
ATOM 7622 O O . SER A 1 1008 ? 32.860 6.346 -100.166 1.00 75.44 1008 SER A O 1
ATOM 7624 N N . VAL A 1 1009 ? 34.549 7.475 -101.108 1.00 75.25 1009 VAL A N 1
ATOM 7625 C CA . VAL A 1 1009 ? 35.439 6.318 -101.205 1.00 75.25 1009 VAL A CA 1
ATOM 7626 C C . VAL A 1 1009 ? 36.884 6.652 -100.818 1.00 75.25 1009 VAL A C 1
ATOM 7628 O O . VAL A 1 1009 ? 37.413 7.725 -101.122 1.00 75.25 1009 VAL A O 1
ATOM 7631 N N . LYS A 1 1010 ? 37.514 5.682 -100.151 1.00 63.22 1010 LYS A N 1
ATOM 7632 C CA . LYS A 1 1010 ? 38.916 5.641 -99.717 1.00 63.22 1010 LYS A CA 1
ATOM 7633 C C . LYS A 1 1010 ? 39.517 4.308 -100.167 1.00 63.22 1010 LYS A C 1
ATOM 7635 O O . LYS A 1 1010 ? 38.859 3.287 -100.050 1.00 63.22 1010 LYS A O 1
ATOM 7640 N N . ASP A 1 1011 ? 40.753 4.318 -100.628 1.00 53.38 1011 ASP A N 1
ATOM 7641 C CA . ASP A 1 1011 ? 41.486 3.192 -101.208 1.00 53.38 1011 ASP A CA 1
ATOM 7642 C C . ASP A 1 1011 ? 42.323 2.471 -100.155 1.00 53.38 1011 ASP A C 1
ATOM 7644 O O . ASP A 1 1011 ? 42.153 2.697 -98.952 1.00 53.38 1011 ASP A O 1
ATOM 7648 N N . SER A 1 1012 ? 43.229 1.594 -100.600 1.00 54.16 1012 SER A N 1
ATOM 7649 C CA . SER A 1 1012 ? 44.099 0.783 -99.748 1.00 54.16 1012 SER A CA 1
ATOM 7650 C C . SER A 1 1012 ? 44.786 1.560 -98.636 1.00 54.16 1012 SER A C 1
ATOM 7652 O O . SER A 1 1012 ? 44.971 0.954 -97.576 1.00 54.16 1012 SER A O 1
ATOM 7654 N N . ALA A 1 1013 ? 45.082 2.851 -98.832 1.00 47.53 1013 ALA A N 1
ATOM 7655 C CA . ALA A 1 1013 ? 45.590 3.705 -97.771 1.00 47.53 1013 ALA A CA 1
ATOM 7656 C C . ALA A 1 1013 ? 44.826 5.056 -97.564 1.00 47.53 1013 ALA A C 1
ATOM 7658 O O . ALA A 1 1013 ? 45.084 5.740 -96.592 1.00 47.53 1013 ALA A O 1
ATOM 7659 N N . GLY A 1 1014 ? 43.844 5.489 -98.368 1.00 53.78 1014 GLY A N 1
ATOM 7660 C CA . GLY A 1 1014 ? 42.850 6.500 -97.965 1.00 53.78 1014 GLY A CA 1
ATOM 7661 C C . GLY A 1 1014 ? 43.046 8.006 -98.259 1.00 53.78 1014 GLY A C 1
ATOM 7662 O O . GLY A 1 1014 ? 43.341 8.795 -97.365 1.00 53.78 1014 GLY A O 1
ATOM 7663 N N . ASN A 1 1015 ? 42.713 8.425 -99.480 1.00 53.03 1015 ASN A N 1
ATOM 7664 C CA . ASN A 1 1015 ? 42.265 9.786 -99.888 1.00 53.03 1015 ASN A CA 1
ATOM 7665 C C . ASN A 1 1015 ? 40.826 10.167 -99.521 1.00 53.03 1015 ASN A C 1
ATOM 7667 O O . ASN A 1 1015 ? 40.370 9.881 -98.422 1.00 53.03 1015 ASN A O 1
ATOM 7671 N N . GLU A 1 1016 ? 40.123 10.819 -100.457 1.00 64.94 1016 GLU A N 1
ATOM 7672 C CA . GLU A 1 1016 ? 38.670 11.010 -100.393 1.00 64.94 1016 GLU A CA 1
ATOM 7673 C C . GLU A 1 1016 ? 38.085 11.537 -101.725 1.00 64.94 1016 GLU A C 1
ATOM 7675 O O . GLU A 1 1016 ? 38.669 12.429 -102.345 1.00 64.94 1016 GLU A O 1
ATOM 7680 N N . ALA A 1 1017 ? 36.902 11.051 -102.119 1.00 65.81 1017 ALA A N 1
ATOM 7681 C CA . ALA A 1 1017 ? 36.064 11.591 -103.202 1.00 65.81 1017 ALA A CA 1
ATOM 7682 C C . ALA A 1 1017 ? 34.588 11.206 -102.973 1.00 65.81 1017 ALA A C 1
ATOM 7684 O O . ALA A 1 1017 ? 34.344 10.089 -102.525 1.00 65.81 1017 ALA A O 1
ATOM 7685 N N . THR A 1 1018 ? 33.618 12.090 -103.269 1.00 75.19 1018 THR A N 1
ATOM 7686 C CA . THR A 1 1018 ? 32.256 12.042 -102.674 1.00 75.19 1018 THR A CA 1
ATOM 7687 C C . THR A 1 1018 ? 31.061 12.244 -103.643 1.00 75.19 1018 THR A C 1
ATOM 7689 O O . THR A 1 1018 ? 31.250 12.651 -104.789 1.00 75.19 1018 THR A O 1
ATOM 7692 N N . LEU A 1 1019 ? 29.828 11.930 -103.191 1.00 78.88 1019 LEU A N 1
ATOM 7693 C CA . LEU A 1 1019 ? 28.544 11.905 -103.947 1.00 78.88 1019 LEU A CA 1
ATOM 7694 C C . LEU A 1 1019 ? 27.310 12.074 -103.007 1.00 78.88 1019 LEU A C 1
ATOM 7696 O O . LEU A 1 1019 ? 27.460 11.799 -101.829 1.00 78.88 1019 LEU A O 1
ATOM 7700 N N . GLU A 1 1020 ? 26.100 12.452 -103.469 1.00 85.56 1020 GLU A N 1
ATOM 7701 C CA . GLU A 1 1020 ? 24.862 12.594 -102.640 1.00 85.56 1020 GLU A CA 1
ATOM 7702 C C . GLU A 1 1020 ? 23.580 12.031 -103.331 1.00 85.56 1020 GLU A C 1
ATOM 7704 O O . GLU A 1 1020 ? 23.458 12.179 -104.549 1.00 85.56 1020 GLU A O 1
ATOM 7709 N N . TRP A 1 1021 ? 22.657 11.357 -102.601 1.00 86.12 1021 TRP A N 1
ATOM 7710 C CA . TRP A 1 1021 ? 21.501 10.583 -103.145 1.00 86.12 1021 TRP A CA 1
ATOM 7711 C C . TRP A 1 1021 ? 20.353 10.232 -102.122 1.00 86.12 1021 TRP A C 1
ATOM 7713 O O . TRP A 1 1021 ? 20.671 10.062 -100.947 1.00 86.12 1021 TRP A O 1
ATOM 7723 N N . PRO A 1 1022 ? 19.053 10.067 -102.507 1.00 82.12 1022 PRO A N 1
ATOM 7724 C CA . PRO A 1 1022 ? 17.889 9.896 -101.583 1.00 82.12 1022 PRO A CA 1
ATOM 7725 C C . PRO A 1 1022 ? 17.346 8.463 -101.291 1.00 82.12 1022 PRO A C 1
ATOM 7727 O O . PRO A 1 1022 ? 17.526 7.551 -102.102 1.00 82.12 1022 PRO A O 1
ATOM 7730 N N . VAL A 1 1023 ? 16.586 8.299 -100.181 1.00 83.88 1023 VAL A N 1
ATOM 7731 C CA . VAL A 1 1023 ? 15.903 7.061 -99.671 1.00 83.88 1023 VAL A CA 1
ATOM 7732 C C . VAL A 1 1023 ? 14.580 7.380 -98.904 1.00 83.88 1023 VAL A C 1
ATOM 7734 O O . VAL A 1 1023 ? 14.410 8.515 -98.469 1.00 83.88 1023 VAL A O 1
ATOM 7737 N N . ARG A 1 1024 ? 13.636 6.424 -98.717 1.00 82.50 1024 ARG A N 1
ATOM 7738 C CA . ARG A 1 1024 ? 12.319 6.606 -98.024 1.00 82.50 1024 ARG A CA 1
ATOM 7739 C C . ARG A 1 1024 ? 11.915 5.542 -96.981 1.00 82.50 1024 ARG A C 1
ATOM 7741 O O . ARG A 1 1024 ? 12.349 4.398 -97.089 1.00 82.50 1024 ARG A O 1
ATOM 7748 N N . VAL A 1 1025 ? 10.988 5.889 -96.069 1.00 79.75 1025 VAL A N 1
ATOM 7749 C CA . VAL A 1 1025 ? 10.432 5.027 -94.984 1.00 79.75 1025 VAL A CA 1
ATOM 7750 C C . VAL A 1 1025 ? 8.888 5.145 -94.857 1.00 79.75 1025 VAL A C 1
ATOM 7752 O O . VAL A 1 1025 ? 8.341 6.217 -95.113 1.00 79.75 1025 VAL A O 1
ATOM 7755 N N . LYS A 1 1026 ? 8.184 4.064 -94.469 1.00 77.62 1026 LYS A N 1
ATOM 7756 C CA . LYS A 1 1026 ? 6.705 3.914 -94.328 1.00 77.62 1026 LYS A CA 1
ATOM 7757 C C . LYS A 1 1026 ? 6.289 3.383 -92.941 1.00 77.62 1026 LYS A C 1
ATOM 7759 O O . LYS A 1 1026 ? 7.117 2.778 -92.285 1.00 77.62 1026 LYS A O 1
ATOM 7764 N N . TYR A 1 1027 ? 5.030 3.537 -92.517 1.00 76.69 1027 TYR A N 1
ATOM 7765 C CA . TYR A 1 1027 ? 4.514 3.018 -91.224 1.00 76.69 1027 TYR A CA 1
ATOM 7766 C C . TYR A 1 1027 ? 4.476 1.475 -91.118 1.00 76.69 1027 TYR A C 1
ATOM 7768 O O . TYR A 1 1027 ? 4.280 0.810 -92.131 1.00 76.69 1027 TYR A O 1
ATOM 7776 N N . ASN A 1 1028 ? 4.591 0.937 -89.897 1.00 78.81 1028 ASN A N 1
ATOM 7777 C CA . ASN A 1 1028 ? 4.464 -0.489 -89.542 1.00 78.81 1028 ASN A CA 1
ATOM 7778 C C . ASN A 1 1028 ? 3.352 -0.676 -88.479 1.00 78.81 1028 ASN A C 1
ATOM 7780 O O . ASN A 1 1028 ? 3.326 0.089 -87.513 1.00 78.81 1028 ASN A O 1
ATOM 7784 N N . GLU A 1 1029 ? 2.460 -1.667 -88.609 1.00 76.69 1029 GLU A N 1
ATOM 7785 C CA . GLU A 1 1029 ? 1.327 -1.888 -87.683 1.00 76.69 1029 GLU A CA 1
ATOM 7786 C C . GLU A 1 1029 ? 1.726 -2.643 -86.387 1.00 76.69 1029 GLU A C 1
ATOM 7788 O O . GLU A 1 1029 ? 2.763 -2.332 -85.806 1.00 76.69 1029 GLU A O 1
ATOM 7793 N N . PHE A 1 1030 ? 0.876 -3.509 -85.824 1.00 76.44 1030 PHE A N 1
ATOM 7794 C CA . PHE A 1 1030 ? 1.135 -4.273 -84.589 1.00 76.44 1030 PHE A CA 1
ATOM 7795 C C . PHE A 1 1030 ? 0.588 -5.702 -84.753 1.00 76.44 1030 PHE A C 1
ATOM 7797 O O . PHE A 1 1030 ? -0.582 -5.842 -85.139 1.00 76.44 1030 PHE A O 1
ATOM 7804 N N . PRO A 1 1031 ? 1.331 -6.750 -84.346 1.00 79.25 1031 PRO A N 1
ATOM 7805 C CA . PRO A 1 1031 ? 0.883 -8.126 -84.495 1.00 79.25 1031 PRO A CA 1
ATOM 7806 C C . PRO A 1 1031 ? -0.303 -8.427 -83.576 1.00 79.25 1031 PRO A C 1
ATOM 7808 O O . PRO A 1 1031 ? -0.404 -7.939 -82.445 1.00 79.25 1031 PRO A O 1
ATOM 7811 N N . LYS A 1 1032 ? -1.218 -9.270 -84.051 1.00 81.38 1032 LYS A N 1
ATOM 7812 C CA . LYS A 1 1032 ? -2.518 -9.537 -83.426 1.00 81.38 1032 LYS A CA 1
ATOM 7813 C C . LYS A 1 1032 ? -2.634 -11.004 -83.004 1.00 81.38 1032 LYS A C 1
ATOM 7815 O O . LYS A 1 1032 ? -2.309 -11.887 -83.788 1.00 81.38 1032 LYS A O 1
ATOM 7820 N N . ILE A 1 1033 ? -3.169 -11.259 -81.803 1.00 82.56 1033 ILE A N 1
ATOM 7821 C CA . ILE A 1 1033 ? -3.511 -12.609 -81.308 1.00 82.56 1033 ILE A CA 1
ATOM 7822 C C . ILE A 1 1033 ? -5.021 -12.730 -81.069 1.00 82.56 1033 ILE A C 1
ATOM 7824 O O . ILE A 1 1033 ? -5.595 -11.957 -80.298 1.00 82.56 1033 ILE A O 1
ATOM 7828 N N . GLU A 1 1034 ? -5.641 -13.762 -81.638 1.00 81.38 1034 GLU A N 1
ATOM 7829 C CA . GLU A 1 1034 ? -6.975 -14.250 -81.274 1.00 81.38 1034 GLU A CA 1
ATOM 7830 C C . GLU A 1 1034 ? -6.863 -15.691 -80.746 1.00 81.38 1034 GLU A C 1
ATOM 7832 O O . GLU A 1 1034 ? -6.215 -16.536 -81.355 1.00 81.38 1034 GLU A O 1
ATOM 7837 N N . ALA A 1 1035 ? -7.445 -15.970 -79.575 1.00 79.88 1035 ALA A N 1
ATOM 7838 C CA . ALA A 1 1035 ? -7.316 -17.261 -78.894 1.00 79.88 1035 ALA A CA 1
ATOM 7839 C C . ALA A 1 1035 ? -8.589 -17.610 -78.107 1.00 79.88 1035 ALA A C 1
ATOM 7841 O O . ALA A 1 1035 ? -9.126 -16.750 -77.397 1.00 79.88 1035 ALA A O 1
ATOM 7842 N N . GLU A 1 1036 ? -9.039 -18.862 -78.218 1.00 80.44 1036 GLU A N 1
ATOM 7843 C CA . GLU A 1 1036 ? -10.198 -19.421 -77.508 1.00 80.44 1036 GLU A CA 1
ATOM 7844 C C . GLU A 1 1036 ? -9.794 -20.239 -76.270 1.00 80.44 1036 GLU A C 1
ATOM 7846 O O . GLU A 1 1036 ? -8.809 -20.982 -76.297 1.00 80.44 1036 GLU A O 1
ATOM 7851 N N . ASP A 1 1037 ? -10.607 -20.168 -75.207 1.00 82.19 1037 ASP A N 1
ATOM 7852 C CA . ASP A 1 1037 ? -10.430 -20.990 -74.003 1.00 82.19 1037 ASP A CA 1
ATOM 7853 C C . ASP A 1 1037 ? -10.470 -22.495 -74.342 1.00 82.19 1037 ASP A C 1
ATOM 7855 O O . ASP A 1 1037 ? -11.318 -22.983 -75.097 1.00 82.19 1037 ASP A O 1
ATOM 7859 N N . ARG A 1 1038 ? -9.536 -23.256 -73.765 1.00 85.19 1038 ARG A N 1
ATOM 7860 C CA . ARG A 1 1038 ? -9.326 -24.683 -74.043 1.00 85.19 1038 ARG A CA 1
ATOM 7861 C C . ARG A 1 1038 ? -9.940 -25.547 -72.946 1.00 85.19 1038 ARG A C 1
ATOM 7863 O O . ARG A 1 1038 ? -9.918 -25.185 -71.775 1.00 85.19 1038 ARG A O 1
ATOM 7870 N N . TYR A 1 1039 ? -10.433 -26.722 -73.327 1.00 83.25 1039 TYR A N 1
ATOM 7871 C CA . TYR A 1 1039 ? -11.077 -27.682 -72.430 1.00 83.25 1039 TYR A CA 1
ATOM 7872 C C . TYR A 1 1039 ? -10.491 -29.076 -72.661 1.00 83.25 1039 TYR A C 1
ATOM 7874 O O . TYR A 1 1039 ? -10.398 -29.515 -73.808 1.00 83.25 1039 TYR A O 1
ATOM 7882 N N . PHE A 1 1040 ? -10.123 -29.752 -71.575 1.00 85.38 1040 PHE A N 1
ATOM 7883 C CA . PHE A 1 1040 ? -9.574 -31.108 -71.551 1.00 85.38 1040 PHE A CA 1
ATOM 7884 C C . PHE A 1 1040 ? -10.201 -31.916 -70.411 1.00 85.38 1040 PHE A C 1
ATOM 7886 O O . PHE A 1 1040 ? -10.694 -31.355 -69.428 1.00 85.38 1040 PHE A O 1
ATOM 7893 N N . THR A 1 1041 ? -10.150 -33.240 -70.504 1.00 83.19 1041 THR A N 1
ATOM 7894 C CA . THR A 1 1041 ? -10.550 -34.124 -69.407 1.00 83.19 1041 THR A CA 1
ATOM 7895 C C . THR A 1 1041 ? -9.452 -34.268 -68.350 1.00 83.19 1041 THR A C 1
ATOM 7897 O O . THR A 1 1041 ? -8.257 -34.106 -68.608 1.00 83.19 1041 THR A O 1
ATOM 7900 N N . LEU A 1 1042 ? -9.855 -34.644 -67.137 1.00 81.81 1042 LEU A N 1
ATOM 7901 C CA . LEU A 1 1042 ? -8.954 -34.966 -66.030 1.00 81.81 1042 LEU A CA 1
ATOM 7902 C C . LEU A 1 1042 ? -8.033 -36.165 -66.341 1.00 81.81 1042 LEU A C 1
ATOM 7904 O O . LEU A 1 1042 ? -6.960 -36.278 -65.753 1.00 81.81 1042 LEU A O 1
ATOM 7908 N N . GLU A 1 1043 ? -8.425 -37.055 -67.259 1.00 83.25 1043 GLU A N 1
ATOM 7909 C CA . GLU A 1 1043 ? -7.593 -38.183 -67.697 1.00 83.25 1043 GLU A CA 1
ATOM 7910 C C . GLU A 1 1043 ? -6.521 -37.743 -68.708 1.00 83.25 1043 GLU A C 1
ATOM 7912 O O . GLU A 1 1043 ? -5.360 -38.128 -68.561 1.00 83.25 1043 GLU A O 1
ATOM 7917 N N . GLU A 1 1044 ? -6.851 -36.864 -69.661 1.00 82.1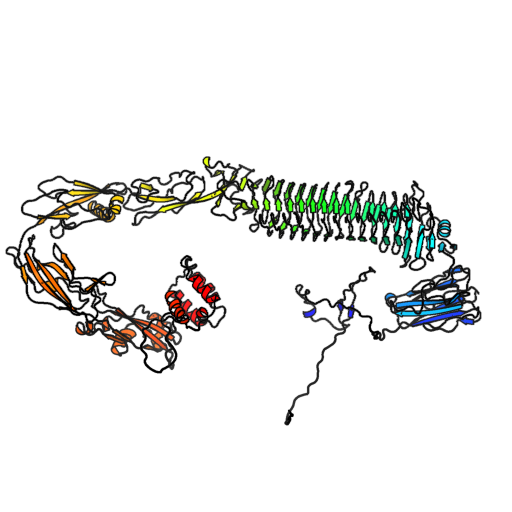9 1044 GLU A N 1
ATOM 7918 C CA . GLU A 1 1044 ? -5.879 -36.236 -70.575 1.00 82.19 1044 GLU A CA 1
ATOM 7919 C C . GLU A 1 1044 ? -4.851 -35.385 -69.811 1.00 82.19 1044 GLU A C 1
ATOM 7921 O O . GLU A 1 1044 ? -3.648 -35.475 -70.064 1.00 82.19 1044 GLU A O 1
ATOM 7926 N N . ALA A 1 1045 ? -5.298 -34.620 -68.809 1.00 81.94 1045 ALA A N 1
ATOM 7927 C CA . ALA A 1 1045 ? -4.408 -33.854 -67.941 1.00 81.94 1045 ALA A CA 1
ATOM 7928 C C . ALA A 1 1045 ? -3.441 -34.765 -67.156 1.00 81.94 1045 ALA A C 1
ATOM 7930 O O . ALA A 1 1045 ? -2.226 -34.582 -67.223 1.00 81.94 1045 ALA A O 1
ATOM 7931 N N . LYS A 1 1046 ? -3.952 -35.808 -66.482 1.00 83.81 1046 LYS A N 1
ATOM 7932 C CA . LYS A 1 1046 ? -3.135 -36.760 -65.698 1.00 83.81 1046 LYS A CA 1
ATOM 7933 C C . LYS A 1 1046 ? -2.218 -37.652 -66.532 1.00 83.81 1046 LYS A C 1
ATOM 7935 O O . LYS A 1 1046 ? -1.200 -38.110 -66.019 1.00 83.81 1046 LYS A O 1
ATOM 7940 N N . SER A 1 1047 ? -2.562 -37.917 -67.791 1.00 80.75 1047 SER A N 1
ATOM 7941 C CA . SER A 1 1047 ? -1.699 -38.657 -68.721 1.00 80.75 1047 SER A CA 1
ATOM 7942 C C . SER A 1 1047 ? -0.633 -37.779 -69.392 1.00 80.75 1047 SER A C 1
ATOM 7944 O O . SER A 1 1047 ? 0.209 -38.305 -70.118 1.00 80.75 1047 SER A O 1
ATOM 7946 N N . GLY A 1 1048 ? -0.614 -36.470 -69.105 1.00 81.19 1048 GLY A N 1
ATOM 7947 C CA . GLY A 1 1048 ? 0.385 -35.533 -69.620 1.00 81.19 1048 GLY A CA 1
ATOM 7948 C C . GLY A 1 1048 ? 0.143 -35.102 -71.067 1.00 81.19 1048 GLY A C 1
ATOM 7949 O O . GLY A 1 1048 ? 1.088 -34.697 -71.736 1.00 81.19 1048 GLY A O 1
ATOM 7950 N N . VAL A 1 1049 ? -1.098 -35.191 -71.562 1.00 84.56 1049 VAL A N 1
ATOM 7951 C CA . VAL A 1 1049 ? -1.460 -34.775 -72.931 1.00 84.56 1049 VAL A CA 1
ATOM 7952 C C . VAL A 1 1049 ? -1.383 -33.254 -73.088 1.00 84.56 1049 VAL A C 1
ATOM 7954 O O . VAL A 1 1049 ? -1.015 -32.772 -74.154 1.00 84.56 1049 VAL A O 1
ATOM 7957 N N . ILE A 1 1050 ? -1.680 -32.486 -72.033 1.00 87.25 1050 ILE A N 1
ATOM 7958 C CA . ILE A 1 1050 ? -1.652 -31.014 -72.061 1.00 87.25 1050 ILE A CA 1
ATOM 7959 C C . ILE A 1 1050 ? -0.196 -30.521 -72.080 1.00 87.25 1050 ILE A C 1
ATOM 7961 O O . ILE A 1 1050 ? 0.403 -30.205 -71.054 1.00 87.25 1050 ILE A O 1
ATOM 7965 N N . THR A 1 1051 ? 0.373 -30.482 -73.281 1.00 86.81 1051 THR A N 1
ATOM 7966 C CA . THR A 1 1051 ? 1.731 -30.012 -73.569 1.00 86.81 1051 THR A CA 1
ATOM 7967 C C . THR A 1 1051 ? 1.704 -28.703 -74.354 1.00 86.81 1051 THR A C 1
ATOM 7969 O O . THR A 1 1051 ? 0.674 -28.300 -74.898 1.00 86.81 1051 THR A O 1
ATOM 7972 N N . GLU A 1 1052 ? 2.860 -28.051 -74.453 1.00 82.88 1052 GLU A N 1
ATOM 7973 C CA . GLU A 1 1052 ? 3.034 -26.808 -75.208 1.00 82.88 1052 GLU A CA 1
ATOM 7974 C C . GLU A 1 1052 ? 2.626 -26.962 -76.685 1.00 82.88 1052 GLU A C 1
ATOM 7976 O O . GLU A 1 1052 ? 1.906 -26.118 -77.209 1.00 82.88 1052 GLU A O 1
ATOM 7981 N N . GLY A 1 1053 ? 2.956 -28.089 -77.330 1.00 81.94 1053 GLY A N 1
ATOM 7982 C CA . GLY A 1 1053 ? 2.542 -28.375 -78.712 1.00 81.94 1053 GLY A CA 1
ATOM 7983 C C . GLY A 1 1053 ? 1.022 -28.500 -78.898 1.00 81.94 1053 GLY A C 1
ATOM 7984 O O . GLY A 1 1053 ? 0.491 -28.071 -79.919 1.00 81.94 1053 GLY A O 1
ATOM 7985 N N . VAL A 1 1054 ? 0.298 -28.998 -77.891 1.00 86.12 1054 VAL A N 1
ATOM 7986 C CA . VAL A 1 1054 ? -1.175 -29.102 -77.919 1.00 86.12 1054 VAL A CA 1
ATOM 7987 C C . VAL A 1 1054 ? -1.844 -27.726 -77.749 1.00 86.12 1054 VAL A C 1
ATOM 7989 O O . VAL A 1 1054 ? -2.977 -27.504 -78.197 1.00 86.12 1054 VAL A O 1
ATOM 7992 N N . LEU A 1 1055 ? -1.152 -26.780 -77.108 1.00 86.12 1055 LEU A N 1
ATOM 7993 C CA . LEU A 1 1055 ? -1.624 -25.417 -76.846 1.00 86.12 1055 LEU A CA 1
ATOM 7994 C C . LEU A 1 1055 ? -1.122 -24.379 -77.865 1.00 86.12 1055 LEU A C 1
ATOM 7996 O O . LEU A 1 1055 ? -1.775 -23.354 -78.014 1.00 86.12 1055 LEU A O 1
ATOM 8000 N N . LEU A 1 1056 ? -0.047 -24.660 -78.605 1.00 86.69 1056 LEU A N 1
ATOM 8001 C CA . LEU A 1 1056 ? 0.444 -23.852 -79.726 1.00 86.69 1056 LEU A CA 1
ATOM 8002 C C . LEU A 1 1056 ? 0.137 -24.533 -81.069 1.00 86.69 1056 LEU A C 1
ATOM 8004 O O . LEU A 1 1056 ? -0.858 -24.204 -81.710 1.00 86.69 1056 LEU A O 1
ATOM 8008 N N . SER A 1 1057 ? 0.938 -25.520 -81.478 1.00 80.50 1057 SER A N 1
ATOM 8009 C CA . SER A 1 1057 ? 0.880 -26.140 -82.813 1.00 80.50 1057 SER A CA 1
ATOM 8010 C C . SER A 1 1057 ? -0.505 -26.704 -83.163 1.00 80.50 1057 SER A C 1
ATOM 8012 O O . SER A 1 1057 ? -1.103 -26.313 -84.163 1.00 80.50 1057 SER A O 1
ATOM 8014 N N . GLU A 1 1058 ? -1.076 -27.555 -82.306 1.00 84.69 1058 GLU A N 1
ATOM 8015 C CA . GLU A 1 1058 ? -2.417 -28.119 -82.529 1.00 84.69 1058 GLU A CA 1
ATOM 8016 C C . GLU A 1 1058 ? -3.537 -27.085 -82.315 1.00 84.69 1058 GLU A C 1
ATOM 8018 O O . GLU A 1 1058 ? -4.661 -27.270 -82.788 1.00 84.69 1058 GLU A O 1
ATOM 8023 N N . ALA A 1 1059 ? -3.268 -25.984 -81.604 1.00 83.06 1059 ALA A N 1
ATOM 8024 C CA . ALA A 1 1059 ? -4.222 -24.886 -81.459 1.00 83.06 1059 ALA A CA 1
ATOM 8025 C C . ALA A 1 1059 ? -4.383 -24.116 -82.773 1.00 83.06 1059 ALA A C 1
ATOM 8027 O O . ALA A 1 1059 ? -5.509 -23.776 -83.136 1.00 83.06 1059 ALA A O 1
ATOM 8028 N N . ILE A 1 1060 ? -3.275 -23.906 -83.486 1.00 84.00 1060 ILE A N 1
ATOM 8029 C CA . ILE A 1 1060 ? -3.226 -23.262 -84.802 1.00 84.00 1060 ILE A CA 1
ATOM 8030 C C . ILE A 1 1060 ? -3.836 -24.194 -85.856 1.00 84.00 1060 ILE A C 1
ATOM 8032 O O . ILE A 1 1060 ? -4.795 -23.808 -86.523 1.00 84.00 1060 ILE A O 1
ATOM 8036 N N . GLU A 1 1061 ? -3.412 -25.465 -85.923 1.00 83.69 1061 GLU A N 1
ATOM 8037 C CA . GLU A 1 1061 ? -3.999 -26.449 -86.855 1.00 83.69 1061 GLU A CA 1
ATOM 8038 C C . GLU A 1 1061 ? -5.515 -26.657 -86.657 1.00 83.69 1061 GLU A C 1
ATOM 8040 O O . GLU A 1 1061 ? -6.229 -26.968 -87.614 1.00 83.69 1061 GLU A O 1
ATOM 8045 N N . SER A 1 1062 ? -6.031 -26.473 -85.433 1.00 79.38 1062 SER A N 1
ATOM 8046 C CA . SER A 1 1062 ? -7.471 -26.553 -85.135 1.00 79.38 1062 SER A CA 1
ATOM 8047 C C . SER A 1 1062 ? -8.214 -25.208 -85.148 1.00 79.38 1062 SER A C 1
ATOM 8049 O O . SER A 1 1062 ? -9.414 -25.191 -84.866 1.00 79.38 1062 SER A O 1
ATOM 8051 N N . GLY A 1 1063 ? -7.544 -24.101 -85.493 1.00 79.88 1063 GLY A N 1
ATOM 8052 C CA . GLY A 1 1063 ? -8.139 -22.764 -85.626 1.00 79.88 1063 GLY A CA 1
ATOM 8053 C C . GLY A 1 1063 ? -8.571 -22.097 -84.313 1.00 79.88 1063 GLY A C 1
ATOM 8054 O O . GLY A 1 1063 ? -9.389 -21.183 -84.341 1.00 79.88 1063 GLY A O 1
ATOM 8055 N N . LYS A 1 1064 ? -8.056 -22.561 -83.168 1.00 81.75 1064 LYS A N 1
ATOM 8056 C CA . LYS A 1 1064 ? -8.367 -22.058 -81.810 1.00 81.75 1064 LYS A CA 1
ATOM 8057 C C . LYS A 1 1064 ? -7.356 -21.036 -81.291 1.00 81.75 1064 LYS A C 1
ATOM 8059 O O . LYS A 1 1064 ? -7.604 -20.380 -80.280 1.00 81.75 1064 LYS A O 1
ATOM 8064 N N . LEU A 1 1065 ? -6.218 -20.932 -81.968 1.00 85.75 1065 LEU A N 1
ATOM 8065 C CA . LEU A 1 1065 ? -5.230 -19.871 -81.841 1.00 85.75 1065 LEU A CA 1
ATOM 8066 C C . LEU A 1 1065 ? -4.953 -19.364 -83.255 1.00 85.75 1065 LEU A C 1
ATOM 8068 O O . LEU A 1 1065 ? -4.637 -20.159 -84.135 1.00 85.75 1065 LEU A O 1
ATOM 8072 N N . ALA A 1 1066 ? -5.081 -18.061 -83.467 1.00 85.25 1066 ALA A N 1
ATOM 8073 C CA . ALA A 1 1066 ? -4.742 -17.395 -84.713 1.00 85.25 1066 ALA A CA 1
ATOM 8074 C C . ALA A 1 1066 ? -3.875 -16.175 -84.399 1.00 85.25 1066 ALA A C 1
ATOM 8076 O O . ALA A 1 1066 ? -4.169 -15.403 -83.480 1.00 85.25 1066 ALA A O 1
ATOM 8077 N N . VAL A 1 1067 ? -2.803 -16.010 -85.165 1.00 84.50 1067 VAL A N 1
ATOM 8078 C CA . VAL A 1 1067 ? -1.855 -14.906 -85.033 1.00 84.50 1067 VAL A CA 1
ATOM 8079 C C . VAL A 1 1067 ? -1.524 -14.361 -86.411 1.00 84.50 1067 VAL A C 1
ATOM 8081 O O . VAL A 1 1067 ? -1.391 -15.132 -87.356 1.00 84.50 1067 VAL A O 1
ATOM 8084 N N . SER A 1 1068 ? -1.452 -13.038 -86.534 1.00 81.25 1068 SER A N 1
ATOM 8085 C CA . SER A 1 1068 ? -1.259 -12.374 -87.826 1.00 81.25 1068 SER A CA 1
ATOM 8086 C C . SER A 1 1068 ? -0.647 -10.988 -87.669 1.00 81.25 1068 SER A C 1
ATOM 8088 O O . SER A 1 1068 ? -1.030 -10.266 -86.742 1.00 81.25 1068 SER A O 1
ATOM 8090 N N . ASP A 1 1069 ? 0.184 -10.582 -88.621 1.00 83.19 1069 ASP A N 1
ATOM 8091 C CA . ASP A 1 1069 ? 0.673 -9.211 -88.774 1.00 83.19 1069 ASP A CA 1
ATOM 8092 C C . ASP A 1 1069 ? 0.622 -8.764 -90.240 1.00 83.19 1069 ASP A C 1
ATOM 8094 O O . ASP A 1 1069 ? 0.896 -9.543 -91.149 1.00 83.19 1069 ASP A O 1
ATOM 8098 N N . LYS A 1 1070 ? 0.251 -7.503 -90.489 1.00 79.94 1070 LYS A N 1
ATOM 8099 C CA . LYS A 1 1070 ? -0.027 -7.025 -91.848 1.00 79.94 1070 LYS A CA 1
ATOM 8100 C C . LYS A 1 1070 ? 1.231 -6.880 -92.707 1.00 79.94 1070 LYS A C 1
ATOM 8102 O O . LYS A 1 1070 ? 1.168 -7.148 -93.906 1.00 79.94 1070 LYS A O 1
ATOM 8107 N N . GLU A 1 1071 ? 2.342 -6.458 -92.114 1.00 77.00 1071 GLU A N 1
ATOM 8108 C CA . GLU A 1 1071 ? 3.617 -6.286 -92.807 1.00 77.00 1071 GLU A CA 1
ATOM 8109 C C . GLU A 1 1071 ? 4.426 -7.596 -92.787 1.00 77.00 1071 GLU A C 1
ATOM 8111 O O . GLU A 1 1071 ? 4.998 -7.992 -93.809 1.00 77.00 1071 GLU A O 1
ATOM 8116 N N . ASP A 1 1072 ? 4.440 -8.304 -91.652 1.00 75.50 1072 ASP A N 1
ATOM 8117 C CA . ASP A 1 1072 ? 5.258 -9.508 -91.473 1.00 75.50 1072 ASP A CA 1
ATOM 8118 C C . ASP A 1 1072 ? 4.665 -10.749 -92.173 1.00 75.50 1072 ASP A C 1
ATOM 8120 O O . ASP A 1 1072 ? 5.429 -11.560 -92.691 1.00 75.50 1072 ASP A O 1
ATOM 8124 N N . ASP A 1 1073 ? 3.335 -10.887 -92.310 1.00 77.06 1073 ASP A N 1
ATOM 8125 C CA . ASP A 1 1073 ? 2.743 -11.984 -93.105 1.00 77.06 1073 ASP A CA 1
ATOM 8126 C C . ASP A 1 1073 ? 2.841 -11.758 -94.629 1.00 77.06 1073 ASP A C 1
ATOM 8128 O O . ASP A 1 1073 ? 2.740 -12.724 -95.387 1.00 77.06 1073 ASP A O 1
ATOM 8132 N N . GLU A 1 1074 ? 3.057 -10.525 -95.114 1.00 70.00 1074 GLU A N 1
ATOM 8133 C CA . GLU A 1 1074 ? 3.318 -10.273 -96.547 1.00 70.00 1074 GLU A CA 1
ATOM 8134 C C . GLU A 1 1074 ? 4.776 -10.606 -96.919 1.00 70.00 1074 GLU A C 1
ATOM 8136 O O . GLU A 1 1074 ? 5.041 -11.140 -98.000 1.00 70.00 1074 GLU A O 1
ATOM 8141 N N . LEU A 1 1075 ? 5.724 -10.341 -96.013 1.00 65.31 1075 LEU A N 1
ATOM 8142 C CA . LEU A 1 1075 ? 7.154 -10.599 -96.216 1.00 65.31 1075 LEU A CA 1
ATOM 8143 C C . LEU A 1 1075 ? 7.568 -12.027 -95.824 1.00 65.31 1075 LEU A C 1
ATOM 8145 O O . LEU A 1 1075 ? 8.381 -12.654 -96.516 1.00 65.31 1075 LEU A O 1
ATOM 8149 N N . HIS A 1 1076 ? 7.002 -12.557 -94.741 1.00 72.50 1076 HIS A N 1
ATOM 8150 C CA . HIS A 1 1076 ? 7.325 -13.854 -94.146 1.00 72.50 1076 HIS A CA 1
ATOM 8151 C C . HIS A 1 1076 ? 6.048 -14.659 -93.798 1.00 72.50 1076 HIS A C 1
ATOM 8153 O O . HIS A 1 1076 ? 5.801 -14.943 -92.623 1.00 72.50 1076 HIS A O 1
ATOM 8159 N N . PRO A 1 1077 ? 5.242 -15.081 -94.801 1.00 73.19 1077 PRO A N 1
ATOM 8160 C CA . PRO A 1 1077 ? 3.950 -15.735 -94.573 1.00 73.19 1077 PRO A CA 1
ATOM 8161 C C . PRO A 1 1077 ? 4.027 -16.928 -93.610 1.00 73.19 1077 PRO A C 1
ATOM 8163 O O . PRO A 1 1077 ? 4.750 -17.896 -93.867 1.00 73.19 1077 PRO A O 1
ATOM 8166 N N . GLY A 1 1078 ? 3.259 -16.874 -92.518 1.00 68.44 1078 GLY A N 1
ATOM 8167 C CA . GLY A 1 1078 ? 3.232 -17.926 -91.497 1.00 68.44 1078 GLY A CA 1
ATOM 8168 C C . GLY A 1 1078 ? 4.393 -17.873 -90.496 1.00 68.44 1078 GLY A C 1
ATOM 8169 O O . GLY A 1 1078 ? 4.588 -18.833 -89.749 1.00 68.44 1078 GLY A O 1
ATOM 8170 N N . ARG A 1 1079 ? 5.174 -16.781 -90.444 1.00 80.44 1079 ARG A N 1
ATOM 8171 C CA . ARG A 1 1079 ? 6.164 -16.554 -89.375 1.00 80.44 1079 ARG A CA 1
ATOM 8172 C C . ARG A 1 1079 ? 5.488 -16.346 -88.019 1.00 80.44 1079 ARG A C 1
ATOM 8174 O O . ARG A 1 1079 ? 5.946 -16.916 -87.033 1.00 80.44 1079 ARG A O 1
ATOM 8181 N N . MET A 1 1080 ? 4.385 -15.598 -87.960 1.00 82.00 1080 MET A N 1
ATOM 8182 C CA . MET A 1 1080 ? 3.667 -15.337 -86.702 1.00 82.00 1080 MET A CA 1
ATOM 8183 C C . MET A 1 1080 ? 3.224 -16.628 -86.003 1.00 82.00 1080 MET A C 1
ATOM 8185 O O . MET A 1 1080 ? 3.394 -16.761 -84.793 1.00 82.00 1080 MET A O 1
ATOM 8189 N N . GLU A 1 1081 ? 2.763 -17.620 -86.769 1.00 82.06 1081 GLU A N 1
ATOM 8190 C CA . GLU A 1 1081 ? 2.378 -18.952 -86.274 1.00 82.06 1081 GLU A CA 1
ATOM 8191 C C . GLU A 1 1081 ? 3.554 -19.771 -85.702 1.00 82.06 1081 GLU A C 1
ATOM 8193 O O . GLU A 1 1081 ? 3.330 -20.729 -84.964 1.00 82.06 1081 GLU A O 1
ATOM 8198 N N . GLN A 1 1082 ? 4.802 -19.400 -86.011 1.00 77.31 1082 GLN A N 1
ATOM 8199 C CA . GLN A 1 1082 ? 6.025 -20.051 -85.517 1.00 77.31 1082 GLN A CA 1
ATOM 8200 C C . GLN A 1 1082 ? 6.662 -19.308 -84.330 1.00 77.31 1082 GLN A C 1
ATOM 8202 O O . GLN A 1 1082 ? 7.335 -19.934 -83.515 1.00 77.31 1082 GLN A O 1
ATOM 8207 N N . GLU A 1 1083 ? 6.447 -17.993 -84.224 1.00 81.69 1083 GLU A N 1
ATOM 8208 C CA . GLU A 1 1083 ? 7.014 -17.123 -83.177 1.00 81.69 1083 GLU A CA 1
ATOM 8209 C C . GLU A 1 1083 ? 6.071 -16.932 -81.971 1.00 81.69 1083 GLU A C 1
ATOM 8211 O O . GLU A 1 1083 ? 6.471 -16.384 -80.937 1.00 81.69 1083 GLU A O 1
ATOM 8216 N N . VAL A 1 1084 ? 4.808 -17.370 -82.075 1.00 85.88 1084 VAL A N 1
ATOM 8217 C CA . VAL A 1 1084 ? 3.870 -17.356 -80.947 1.00 85.88 1084 VAL A CA 1
ATOM 8218 C C . VAL A 1 1084 ? 4.275 -18.394 -79.896 1.00 85.88 1084 VAL A C 1
ATOM 8220 O O . VAL A 1 1084 ? 4.382 -19.588 -80.163 1.00 85.88 1084 VAL A O 1
ATOM 8223 N N . LYS A 1 1085 ? 4.488 -17.920 -78.667 1.00 86.44 1085 LYS A N 1
ATOM 8224 C CA . LYS A 1 1085 ? 5.024 -18.685 -77.531 1.00 86.44 1085 LYS A CA 1
ATOM 8225 C C . LYS A 1 1085 ? 4.121 -18.562 -76.306 1.00 86.44 1085 LYS A C 1
ATOM 8227 O O . LYS A 1 1085 ? 3.339 -17.613 -76.197 1.00 86.44 1085 LYS A O 1
ATOM 8232 N N . LEU A 1 1086 ? 4.257 -19.481 -75.352 1.00 83.50 1086 LEU A N 1
ATOM 8233 C CA . LEU A 1 1086 ? 3.613 -19.356 -74.045 1.00 83.50 1086 LEU A CA 1
ATOM 8234 C C . LEU A 1 1086 ? 4.578 -18.758 -73.016 1.00 83.50 1086 LEU A C 1
ATOM 8236 O O . LEU A 1 1086 ? 5.636 -19.314 -72.733 1.00 83.50 1086 LEU A O 1
ATOM 8240 N N . ALA A 1 1087 ? 4.197 -17.631 -72.418 1.00 76.44 1087 ALA A N 1
ATOM 8241 C CA . ALA A 1 1087 ? 4.934 -17.050 -71.304 1.00 76.44 1087 ALA A CA 1
ATOM 8242 C C . ALA A 1 1087 ? 4.645 -17.832 -70.008 1.00 76.44 1087 ALA A C 1
ATOM 8244 O O . ALA A 1 1087 ? 3.486 -17.987 -69.621 1.00 76.44 1087 ALA A O 1
ATOM 8245 N N . GLU A 1 1088 ? 5.712 -18.298 -69.346 1.00 69.19 1088 GLU A N 1
ATOM 8246 C CA . GLU A 1 1088 ? 5.691 -19.026 -68.061 1.00 69.19 1088 GLU A CA 1
ATOM 8247 C C . GLU A 1 1088 ? 4.809 -20.299 -68.050 1.00 69.19 1088 GLU A C 1
ATOM 8249 O O . GLU A 1 1088 ? 4.081 -20.567 -67.094 1.00 69.19 1088 GLU A O 1
ATOM 8254 N N . PHE A 1 1089 ? 4.864 -21.111 -69.114 1.00 82.38 1089 PHE A N 1
ATOM 8255 C CA . PHE A 1 1089 ? 4.112 -22.370 -69.193 1.00 82.38 1089 PHE A CA 1
ATOM 8256 C C . PHE A 1 1089 ? 4.780 -23.538 -68.447 1.00 82.38 1089 PHE A C 1
ATOM 8258 O O . PHE A 1 1089 ? 5.946 -23.856 -68.673 1.00 82.38 1089 PHE A O 1
ATOM 8265 N N . HIS A 1 1090 ? 3.992 -24.218 -67.610 1.00 80.69 1090 HIS A N 1
ATOM 8266 C CA . HIS A 1 1090 ? 4.403 -25.353 -66.780 1.00 80.69 1090 HIS A CA 1
ATOM 8267 C C . HIS A 1 1090 ? 3.453 -26.553 -66.988 1.00 80.69 1090 HIS A C 1
ATOM 8269 O O . HIS A 1 1090 ? 2.427 -26.646 -66.303 1.00 80.69 1090 HIS A O 1
ATOM 8275 N N . PRO A 1 1091 ? 3.738 -27.481 -67.928 1.00 79.88 1091 PRO A N 1
ATOM 8276 C CA . PRO A 1 1091 ? 2.856 -28.619 -68.223 1.00 79.88 1091 PRO A CA 1
ATOM 8277 C C . PRO A 1 1091 ? 2.652 -29.555 -67.017 1.00 79.88 1091 PRO A C 1
ATOM 8279 O O . PRO A 1 1091 ? 1.611 -30.200 -66.888 1.00 79.88 1091 PRO A O 1
ATOM 8282 N N . GLU A 1 1092 ? 3.611 -29.603 -66.091 1.00 77.50 1092 GLU A N 1
ATOM 8283 C CA . GLU A 1 1092 ? 3.531 -30.381 -64.857 1.00 77.50 1092 GLU A CA 1
ATOM 8284 C C . GLU A 1 1092 ? 2.393 -29.949 -63.917 1.00 77.50 1092 GLU A C 1
ATOM 8286 O O . GLU A 1 1092 ? 1.888 -30.786 -63.164 1.00 77.50 1092 GLU A O 1
ATOM 8291 N N . GLU A 1 1093 ? 1.932 -28.690 -63.969 1.00 79.44 1093 GLU A N 1
ATOM 8292 C CA . GLU A 1 1093 ? 0.817 -28.241 -63.123 1.00 79.44 1093 GLU A CA 1
ATOM 8293 C C . GLU A 1 1093 ? -0.516 -28.903 -63.520 1.00 79.44 1093 GLU A C 1
ATOM 8295 O O . GLU A 1 1093 ? -1.363 -29.129 -62.655 1.00 79.44 1093 GLU A O 1
ATOM 8300 N N . PHE A 1 1094 ? -0.688 -29.299 -64.787 1.00 82.31 1094 PHE A N 1
ATOM 8301 C CA . PHE A 1 1094 ? -1.901 -29.972 -65.274 1.00 82.31 1094 PHE A CA 1
ATOM 8302 C C . PHE A 1 1094 ? -2.006 -31.427 -64.797 1.00 82.31 1094 PHE A C 1
ATOM 8304 O O . PHE A 1 1094 ? -3.095 -31.900 -64.471 1.00 82.31 1094 PHE A O 1
ATOM 8311 N N . ILE A 1 1095 ? -0.873 -32.126 -64.680 1.00 83.38 1095 ILE A N 1
ATOM 8312 C CA . ILE A 1 1095 ? -0.818 -33.518 -64.198 1.00 83.38 1095 ILE A CA 1
ATOM 8313 C C . ILE A 1 1095 ? -1.259 -33.606 -62.722 1.00 83.38 1095 ILE A C 1
ATOM 8315 O O . ILE A 1 1095 ? -1.799 -34.625 -62.287 1.00 83.38 1095 ILE A O 1
ATOM 8319 N N . GLY A 1 1096 ? -1.064 -32.528 -61.952 1.00 75.06 1096 GLY A N 1
ATOM 8320 C CA . GLY A 1 1096 ? -1.375 -32.449 -60.522 1.00 75.06 1096 GLY A CA 1
ATOM 8321 C C . GLY A 1 1096 ? -2.853 -32.262 -60.152 1.00 75.06 1096 GLY A C 1
ATOM 8322 O O . GLY A 1 1096 ? -3.168 -32.276 -58.962 1.00 75.06 1096 GLY A O 1
ATOM 8323 N N . PHE A 1 1097 ? -3.769 -32.082 -61.110 1.00 77.56 1097 PHE A N 1
ATOM 8324 C CA . PHE A 1 1097 ? -5.197 -31.924 -60.802 1.00 77.56 1097 PHE A CA 1
ATOM 8325 C C . PHE A 1 1097 ? -5.811 -33.247 -60.330 1.00 77.56 1097 PHE A C 1
ATOM 8327 O O . PHE A 1 1097 ? -5.825 -34.225 -61.069 1.00 77.56 1097 PHE A O 1
ATOM 8334 N N . GLU A 1 1098 ? -6.389 -33.292 -59.124 1.00 79.81 1098 GLU A N 1
ATOM 8335 C CA . GLU A 1 1098 ? -7.222 -34.426 -58.677 1.00 79.81 1098 GLU A CA 1
ATOM 8336 C C . GLU A 1 1098 ? -8.730 -34.208 -58.885 1.00 79.81 1098 GLU A C 1
ATOM 8338 O O . GLU A 1 1098 ? -9.500 -35.174 -58.867 1.00 79.81 1098 GLU A O 1
ATOM 8343 N N . ASP A 1 1099 ? -9.137 -32.968 -59.151 1.00 77.19 1099 ASP A N 1
ATOM 8344 C CA . ASP A 1 1099 ? -10.514 -32.554 -59.414 1.00 77.19 1099 ASP A CA 1
ATOM 8345 C C . ASP A 1 1099 ? -10.592 -31.569 -60.591 1.00 77.19 1099 ASP A C 1
ATOM 8347 O O . ASP A 1 1099 ? -9.559 -31.164 -61.123 1.00 77.19 1099 ASP A O 1
ATOM 8351 N N . SER A 1 1100 ? -11.803 -31.197 -61.004 1.00 78.81 1100 SER A N 1
ATOM 8352 C CA . SER A 1 1100 ? -12.017 -30.198 -62.056 1.00 78.81 1100 SER A CA 1
ATOM 8353 C C . SER A 1 1100 ? -11.506 -28.808 -61.644 1.00 78.81 1100 SER A C 1
ATOM 8355 O O . SER A 1 1100 ? -11.623 -28.404 -60.487 1.00 78.81 1100 SER A O 1
ATOM 8357 N N . GLY A 1 1101 ? -10.971 -28.044 -62.598 1.00 74.94 1101 GLY A N 1
ATOM 8358 C CA . GLY A 1 1101 ? -10.439 -26.699 -62.373 1.00 74.94 1101 GLY A CA 1
ATOM 8359 C C . GLY A 1 1101 ? -9.860 -26.073 -63.643 1.00 74.94 1101 GLY A C 1
ATOM 8360 O O . GLY A 1 1101 ? -10.244 -26.444 -64.752 1.00 74.94 1101 GLY A O 1
ATOM 8361 N N . TYR A 1 1102 ? -8.963 -25.093 -63.502 1.00 78.94 1102 TYR A N 1
ATOM 8362 C CA . TYR A 1 1102 ? -8.340 -24.418 -64.644 1.00 78.94 1102 TYR A CA 1
ATOM 8363 C C . TYR A 1 1102 ? -6.979 -23.786 -64.322 1.00 78.94 1102 TYR A C 1
ATOM 8365 O O . TYR A 1 1102 ? -6.663 -23.514 -63.163 1.00 78.94 1102 TYR A O 1
ATOM 8373 N N . ILE A 1 1103 ? -6.209 -23.496 -65.373 1.00 77.69 1103 ILE A N 1
ATOM 8374 C CA . ILE A 1 1103 ? -5.012 -22.640 -65.364 1.00 77.69 1103 ILE A CA 1
ATOM 8375 C C . ILE A 1 1103 ? -5.201 -21.546 -66.420 1.00 77.69 1103 ILE A C 1
ATOM 8377 O O . ILE A 1 1103 ? -5.709 -21.815 -67.505 1.00 77.69 1103 ILE A O 1
ATOM 8381 N N . VAL A 1 1104 ? -4.798 -20.308 -66.122 1.00 77.44 1104 VAL A N 1
ATOM 8382 C CA . VAL A 1 1104 ? -4.726 -19.230 -67.125 1.00 77.44 1104 VAL A CA 1
ATOM 8383 C C . VAL A 1 1104 ? -3.308 -19.186 -67.683 1.00 77.44 1104 VAL A C 1
ATOM 8385 O O . VAL A 1 1104 ? -2.360 -19.011 -66.922 1.00 77.44 1104 VAL A O 1
ATOM 8388 N N . ILE A 1 1105 ? -3.180 -19.331 -68.998 1.00 82.62 1105 ILE A N 1
ATOM 8389 C CA . ILE A 1 1105 ? -1.923 -19.235 -69.747 1.00 82.62 1105 ILE A CA 1
ATOM 8390 C C . ILE A 1 1105 ? -1.853 -17.890 -70.483 1.00 82.62 1105 ILE A C 1
ATOM 8392 O O . ILE A 1 1105 ? -2.880 -17.249 -70.727 1.00 82.62 1105 ILE A O 1
ATOM 8396 N N . THR A 1 1106 ? -0.647 -17.456 -70.851 1.00 82.44 1106 THR A N 1
ATOM 8397 C CA . THR A 1 1106 ? -0.437 -16.211 -71.607 1.00 82.44 1106 THR A CA 1
ATOM 8398 C C . THR A 1 1106 ? 0.297 -16.517 -72.908 1.00 82.44 1106 THR A C 1
ATOM 8400 O O . THR A 1 1106 ? 1.468 -16.884 -72.875 1.00 82.44 1106 THR A O 1
ATOM 8403 N N . TYR A 1 1107 ? -0.375 -16.347 -74.046 1.00 85.81 1107 TYR A N 1
ATOM 8404 C CA . TYR A 1 1107 ? 0.279 -16.310 -75.353 1.00 85.81 1107 TYR A CA 1
ATOM 8405 C C . TYR A 1 1107 ? 1.002 -14.974 -75.534 1.00 85.81 1107 TYR A C 1
ATOM 8407 O O . TYR A 1 1107 ? 0.514 -13.935 -75.076 1.00 85.81 1107 TYR A O 1
ATOM 8415 N N . SER A 1 1108 ? 2.124 -14.994 -76.244 1.00 83.38 1108 SER A N 1
ATOM 8416 C CA . SER A 1 1108 ? 2.816 -13.797 -76.717 1.00 83.38 1108 SER A CA 1
ATOM 8417 C C . SER A 1 1108 ? 3.350 -14.015 -78.129 1.00 83.38 1108 SER A C 1
ATOM 8419 O O . SER A 1 1108 ? 3.830 -15.106 -78.426 1.00 83.38 1108 SER A O 1
ATOM 8421 N N . VAL A 1 1109 ? 3.294 -12.996 -78.985 1.00 86.25 1109 VAL A N 1
ATOM 8422 C CA . VAL A 1 1109 ? 3.902 -13.005 -80.327 1.00 86.25 1109 VAL A CA 1
ATOM 8423 C C . VAL A 1 1109 ? 4.535 -11.644 -80.607 1.00 86.25 1109 VAL A C 1
ATOM 8425 O O . VAL A 1 1109 ? 3.978 -10.618 -80.208 1.00 86.25 1109 VAL A O 1
ATOM 8428 N N . LYS A 1 1110 ? 5.698 -11.642 -81.266 1.00 82.06 1110 LYS A N 1
ATOM 8429 C CA . LYS A 1 1110 ? 6.479 -10.444 -81.603 1.00 82.06 1110 LYS A CA 1
ATOM 8430 C C . LYS A 1 1110 ? 6.769 -10.412 -83.110 1.00 82.06 1110 LYS A C 1
ATOM 8432 O O . LYS A 1 1110 ? 7.157 -11.440 -83.666 1.00 82.06 1110 LYS A O 1
ATOM 8437 N N . ASP A 1 1111 ? 6.571 -9.261 -83.752 1.00 78.31 1111 ASP A N 1
ATOM 8438 C CA . ASP A 1 1111 ? 6.867 -9.070 -85.184 1.00 78.31 1111 ASP A CA 1
ATOM 8439 C C . ASP A 1 1111 ? 8.388 -9.088 -85.485 1.00 78.31 1111 ASP A C 1
ATOM 8441 O O . ASP A 1 1111 ? 9.216 -9.150 -84.573 1.00 78.31 1111 ASP A O 1
ATOM 8445 N N . SER A 1 1112 ? 8.790 -9.115 -86.763 1.00 70.75 1112 SER A N 1
ATOM 8446 C CA . SER A 1 1112 ? 10.214 -9.022 -87.166 1.00 70.75 1112 SER A CA 1
ATOM 8447 C C . SER A 1 1112 ? 10.793 -7.610 -87.023 1.00 70.75 1112 SER A C 1
ATOM 8449 O O . SER A 1 1112 ? 11.998 -7.415 -87.172 1.00 70.75 1112 SER A O 1
ATOM 8451 N N . MET A 1 1113 ? 9.940 -6.602 -86.862 1.00 71.62 1113 MET A N 1
ATOM 8452 C CA . MET A 1 1113 ? 10.175 -5.239 -87.329 1.00 71.62 1113 MET A CA 1
ATOM 8453 C C . MET A 1 1113 ? 10.671 -4.340 -86.201 1.00 71.62 1113 MET A C 1
ATOM 8455 O O . MET A 1 1113 ? 10.072 -3.312 -85.895 1.00 71.62 1113 MET A O 1
ATOM 8459 N N . GLY A 1 1114 ? 11.796 -4.731 -85.602 1.00 62.88 1114 GLY A N 1
ATOM 8460 C CA . GLY A 1 1114 ? 12.543 -3.918 -84.650 1.00 62.88 1114 GLY A CA 1
ATOM 8461 C C . GLY A 1 1114 ? 13.999 -4.385 -84.507 1.00 62.88 1114 GLY A C 1
ATOM 8462 O O . GLY A 1 1114 ? 14.308 -5.554 -84.762 1.00 62.88 1114 GLY A O 1
ATOM 8463 N N . PRO A 1 1115 ? 14.922 -3.488 -84.113 1.00 56.88 1115 PRO A N 1
ATOM 8464 C CA . PRO A 1 1115 ? 16.344 -3.800 -83.982 1.00 56.88 1115 PRO A CA 1
ATOM 8465 C C . PRO A 1 1115 ? 16.587 -4.925 -82.966 1.00 56.88 1115 PRO A C 1
ATOM 8467 O O . PRO A 1 1115 ? 15.903 -5.017 -81.951 1.00 56.88 1115 PRO A O 1
ATOM 8470 N N . GLU A 1 1116 ? 17.560 -5.794 -83.258 1.00 57.69 1116 GLU A N 1
ATOM 8471 C CA . GLU A 1 1116 ? 17.899 -6.996 -82.467 1.00 57.69 1116 GLU A CA 1
ATOM 8472 C C . GLU A 1 1116 ? 16.732 -7.986 -82.238 1.00 57.69 1116 GLU A C 1
ATOM 8474 O O . GLU A 1 1116 ? 16.840 -8.900 -81.422 1.00 57.69 1116 GLU A O 1
ATOM 8479 N N . GLY A 1 1117 ? 15.629 -7.854 -82.986 1.00 58.16 1117 GLY A N 1
ATOM 8480 C CA . GLY A 1 1117 ? 14.412 -8.644 -82.784 1.00 58.16 1117 GLY A CA 1
ATOM 8481 C C . GLY A 1 1117 ? 13.476 -8.075 -81.714 1.00 58.16 1117 GLY A C 1
ATOM 8482 O O . GLY A 1 1117 ? 12.512 -8.740 -81.345 1.00 58.16 1117 GLY A O 1
ATOM 8483 N N . GLU A 1 1118 ? 13.701 -6.846 -81.238 1.00 63.00 1118 GLU A N 1
ATOM 8484 C CA . GLU A 1 1118 ? 12.760 -6.083 -80.406 1.00 63.00 1118 GLU A CA 1
ATOM 8485 C C . GLU A 1 1118 ? 11.688 -5.374 -81.259 1.00 63.00 1118 GLU A C 1
ATOM 8487 O O . GLU A 1 1118 ? 11.457 -4.168 -81.151 1.00 63.00 1118 GLU A O 1
ATOM 8492 N N . GLY A 1 1119 ? 11.028 -6.156 -82.120 1.00 69.62 1119 GLY A N 1
ATOM 8493 C CA . GLY A 1 1119 ? 9.762 -5.805 -82.765 1.00 69.62 1119 GLY A CA 1
ATOM 8494 C C . GLY A 1 1119 ? 8.614 -5.626 -81.761 1.00 69.62 1119 GLY A C 1
ATOM 8495 O O . GLY A 1 1119 ? 8.781 -5.844 -80.553 1.00 69.62 1119 GLY A O 1
ATOM 8496 N N . LYS A 1 1120 ? 7.419 -5.234 -82.219 1.00 75.50 1120 LYS A N 1
ATOM 8497 C CA . LYS A 1 1120 ? 6.287 -5.021 -81.296 1.00 75.50 1120 LYS A CA 1
ATOM 8498 C C . LYS A 1 1120 ? 5.749 -6.362 -80.810 1.00 75.50 1120 LYS A C 1
ATOM 8500 O O . LYS A 1 1120 ? 5.534 -7.275 -81.600 1.00 75.50 1120 LYS A O 1
ATOM 8505 N N . GLU A 1 1121 ? 5.506 -6.476 -79.504 1.00 81.00 1121 GLU A N 1
ATOM 8506 C CA . GLU A 1 1121 ? 5.024 -7.709 -78.872 1.00 81.00 1121 GLU A CA 1
ATOM 8507 C C . GLU A 1 1121 ? 3.619 -7.544 -78.285 1.00 81.00 1121 GLU A C 1
ATOM 8509 O O . GLU A 1 1121 ? 3.356 -6.638 -77.489 1.00 81.00 1121 GLU A O 1
ATOM 8514 N N . THR A 1 1122 ? 2.725 -8.459 -78.658 1.00 78.44 1122 THR A N 1
ATOM 8515 C CA . THR A 1 1122 ? 1.334 -8.505 -78.199 1.00 78.44 1122 THR A CA 1
ATOM 8516 C C . THR A 1 1122 ? 1.132 -9.708 -77.285 1.00 78.44 1122 THR A C 1
ATOM 8518 O O . THR A 1 1122 ? 1.408 -10.842 -77.667 1.00 78.44 1122 THR A O 1
ATOM 8521 N N . PHE A 1 1123 ? 0.584 -9.466 -76.090 1.00 76.19 1123 PHE A N 1
ATOM 8522 C CA . PHE A 1 1123 ? 0.298 -10.489 -75.079 1.00 76.19 1123 PHE A CA 1
ATOM 8523 C C . PHE A 1 1123 ? -1.209 -10.767 -74.979 1.00 76.19 1123 PHE A C 1
ATOM 8525 O O . PHE A 1 1123 ? -2.020 -9.839 -74.904 1.00 76.19 1123 PHE A O 1
ATOM 8532 N N . ARG A 1 1124 ? -1.603 -12.044 -74.906 1.00 81.00 1124 ARG A N 1
ATOM 8533 C CA . ARG A 1 1124 ? -3.010 -12.469 -74.821 1.00 81.00 1124 ARG A CA 1
ATOM 8534 C C . ARG A 1 1124 ? -3.203 -13.614 -73.825 1.00 81.00 1124 ARG A C 1
ATOM 8536 O O . ARG A 1 1124 ? -2.707 -14.718 -74.022 1.00 81.00 1124 ARG A O 1
ATOM 8543 N N . GLN A 1 1125 ? -3.978 -13.362 -72.771 1.00 78.44 1125 GLN A N 1
ATOM 8544 C CA . GLN A 1 1125 ? -4.348 -14.388 -71.788 1.00 78.44 1125 GLN A CA 1
ATOM 8545 C C . GLN A 1 1125 ? -5.537 -15.240 -72.248 1.00 78.44 1125 GLN A C 1
ATOM 8547 O O . GLN A 1 1125 ? -6.453 -14.737 -72.903 1.00 78.44 1125 GLN A O 1
ATOM 8552 N N . CYS A 1 1126 ? -5.497 -16.520 -71.878 1.00 78.38 1126 CYS A N 1
ATOM 8553 C CA . CYS A 1 1126 ? -6.435 -17.574 -72.259 1.00 78.38 1126 CYS A CA 1
ATOM 8554 C C . CYS A 1 1126 ? -6.559 -18.601 -71.122 1.00 78.38 1126 CYS A C 1
ATOM 8556 O O . CYS A 1 1126 ? -5.597 -18.842 -70.394 1.00 78.38 1126 CYS A O 1
ATOM 8558 N N . THR A 1 1127 ? -7.716 -19.237 -70.972 1.00 81.94 1127 THR A N 1
ATOM 8559 C CA . THR A 1 1127 ? -7.996 -20.207 -69.905 1.00 81.94 1127 THR A CA 1
ATOM 8560 C C . THR A 1 1127 ? -7.927 -21.635 -70.435 1.00 81.94 1127 THR A C 1
ATOM 8562 O O . THR A 1 1127 ? -8.466 -21.942 -71.496 1.00 81.94 1127 THR A O 1
ATOM 8565 N N . VAL A 1 1128 ? -7.276 -22.528 -69.692 1.00 84.44 1128 VAL A N 1
ATOM 8566 C CA . VAL A 1 1128 ? -7.247 -23.971 -69.942 1.00 84.44 1128 VAL A CA 1
ATOM 8567 C C . VAL A 1 1128 ? -7.975 -24.674 -68.803 1.00 84.44 1128 VAL A C 1
ATOM 8569 O O . VAL A 1 1128 ? -7.471 -24.745 -67.683 1.00 84.44 1128 VAL A O 1
ATOM 8572 N N . HIS A 1 1129 ? -9.164 -25.189 -69.092 1.00 81.38 1129 HIS A N 1
ATOM 8573 C CA . HIS A 1 1129 ? -9.999 -25.946 -68.170 1.00 81.38 1129 HIS A CA 1
ATOM 8574 C C . HIS A 1 1129 ? -9.673 -27.443 -68.220 1.00 81.38 1129 HIS A C 1
ATOM 8576 O O . HIS A 1 1129 ? -9.544 -28.031 -69.296 1.00 81.38 1129 HIS A O 1
ATOM 8582 N N . VAL A 1 1130 ? -9.613 -28.064 -67.044 1.00 82.44 1130 VAL A N 1
ATOM 8583 C CA . VAL A 1 1130 ? -9.496 -29.513 -66.843 1.00 82.44 1130 VAL A CA 1
ATOM 8584 C C . VAL A 1 1130 ? -10.762 -29.979 -66.130 1.00 82.44 1130 VAL A C 1
ATOM 8586 O O . VAL A 1 1130 ? -11.096 -29.439 -65.078 1.00 82.44 1130 VAL A O 1
ATOM 8589 N N . MET A 1 1131 ? -11.492 -30.945 -66.689 1.00 78.94 1131 MET A N 1
ATOM 8590 C CA . MET A 1 1131 ? -12.827 -31.329 -66.202 1.00 78.94 1131 MET A CA 1
ATOM 8591 C C . MET A 1 1131 ? -12.984 -32.842 -66.027 1.00 78.94 1131 MET A C 1
ATOM 8593 O O . MET A 1 1131 ? -12.446 -33.638 -66.798 1.00 78.94 1131 MET A O 1
ATOM 8597 N N . LYS A 1 1132 ? -13.756 -33.268 -65.027 1.00 80.56 1132 LYS A N 1
ATOM 8598 C CA . LYS A 1 1132 ? -14.200 -34.661 -64.893 1.00 80.56 1132 LYS A CA 1
ATOM 8599 C C . LYS A 1 1132 ? -15.213 -35.018 -65.981 1.00 80.56 1132 LYS A C 1
ATOM 8601 O O . LYS A 1 1132 ? -16.002 -34.182 -66.420 1.00 80.56 1132 LYS A O 1
ATOM 8606 N N . ASP A 1 1133 ? -15.180 -36.280 -66.402 1.00 62.78 1133 ASP A N 1
ATOM 8607 C CA . ASP A 1 1133 ? -16.008 -36.781 -67.498 1.00 62.78 1133 ASP A CA 1
ATOM 8608 C C . ASP A 1 1133 ? -17.508 -36.613 -67.185 1.00 62.78 1133 ASP A C 1
ATOM 8610 O O . ASP A 1 1133 ? -18.017 -37.135 -66.188 1.00 62.78 1133 ASP A O 1
ATOM 8614 N N . GLY A 1 1134 ? -18.199 -35.834 -68.022 1.00 65.25 1134 GLY A N 1
ATOM 8615 C CA . GLY A 1 1134 ? -19.609 -35.467 -67.866 1.00 65.25 1134 GLY A CA 1
ATOM 8616 C C . GLY A 1 1134 ? -19.910 -34.070 -67.297 1.00 65.25 1134 GLY A C 1
ATOM 8617 O O . GLY A 1 1134 ? -21.086 -33.701 -67.267 1.00 65.25 1134 GLY A O 1
ATOM 8618 N N . GLU A 1 1135 ? -18.922 -33.270 -66.878 1.00 64.81 1135 GLU A N 1
ATOM 8619 C CA . GLU A 1 1135 ? -19.164 -31.873 -66.471 1.00 64.81 1135 GLU A CA 1
ATOM 8620 C C . GLU A 1 1135 ? -19.209 -30.896 -67.661 1.00 64.81 1135 GLU A C 1
ATOM 8622 O O . GLU A 1 1135 ? -18.437 -30.996 -68.613 1.00 64.81 1135 GLU A O 1
ATOM 8627 N N . ILE A 1 1136 ? -20.117 -29.915 -67.586 1.00 53.84 1136 ILE A N 1
ATOM 8628 C CA . ILE A 1 1136 ? -20.227 -28.787 -68.523 1.00 53.84 1136 ILE A CA 1
ATOM 8629 C C . ILE A 1 1136 ? -20.259 -27.505 -67.691 1.00 53.84 1136 ILE A C 1
ATOM 8631 O O . ILE A 1 1136 ? -21.161 -27.321 -66.871 1.00 53.84 1136 ILE A O 1
ATOM 8635 N N . VAL A 1 1137 ? -19.290 -26.615 -67.908 1.00 51.34 1137 VAL A N 1
ATOM 8636 C CA . VAL A 1 1137 ? -19.099 -25.396 -67.111 1.00 51.34 1137 VAL A CA 1
ATOM 8637 C C . VAL A 1 1137 ? -19.388 -24.161 -67.967 1.00 51.34 1137 VAL A C 1
ATOM 8639 O O . VAL A 1 1137 ? -18.778 -23.972 -69.014 1.00 51.34 1137 VAL A O 1
ATOM 8642 N N . ASN A 1 1138 ? -20.303 -23.297 -67.514 1.00 44.91 1138 ASN A N 1
ATOM 8643 C CA . ASN A 1 1138 ? -20.405 -21.932 -68.042 1.00 44.91 1138 ASN A CA 1
ATOM 8644 C C . ASN A 1 1138 ? -19.253 -21.094 -67.455 1.00 44.91 1138 ASN A C 1
ATOM 8646 O O . ASN A 1 1138 ? -19.085 -21.126 -66.233 1.00 44.91 1138 ASN A O 1
ATOM 8650 N N . PRO A 1 1139 ? -18.498 -20.324 -68.259 1.00 42.06 1139 PRO A N 1
ATOM 8651 C CA . PRO A 1 1139 ? -17.357 -19.558 -67.761 1.00 42.06 1139 PRO A CA 1
ATOM 8652 C C . PRO A 1 1139 ? -17.790 -18.486 -66.749 1.00 42.06 1139 PRO A C 1
ATOM 8654 O O . PRO A 1 1139 ? -18.706 -17.698 -67.003 1.00 42.06 1139 PRO A O 1
ATOM 8657 N N . GLU A 1 1140 ? -17.118 -18.436 -65.595 1.00 41.84 1140 GLU A N 1
ATOM 8658 C CA . GLU A 1 1140 ? -17.296 -17.343 -64.635 1.00 41.84 1140 GLU A CA 1
ATOM 8659 C C . GLU A 1 1140 ? -16.628 -16.046 -65.135 1.00 41.84 1140 GLU A C 1
ATOM 8661 O O . GLU A 1 1140 ? -15.537 -16.088 -65.707 1.00 41.84 1140 GLU A O 1
ATOM 8666 N N . PRO A 1 1141 ? -17.220 -14.865 -64.876 1.00 35.12 1141 PRO A N 1
ATOM 8667 C CA . PRO A 1 1141 ? -16.606 -13.591 -65.232 1.00 35.12 1141 PRO A CA 1
ATOM 8668 C C . PRO A 1 1141 ? -15.369 -13.288 -64.368 1.00 35.12 1141 PRO A C 1
ATOM 8670 O O . PRO A 1 1141 ? -15.379 -13.488 -63.153 1.00 35.12 1141 PRO A O 1
ATOM 8673 N N . LEU A 1 1142 ? -14.327 -12.730 -64.996 1.00 35.50 1142 LEU A N 1
ATOM 8674 C CA . LEU A 1 1142 ? -13.033 -12.397 -64.380 1.00 35.50 1142 LEU A CA 1
ATOM 8675 C C . LEU A 1 1142 ? -13.163 -11.545 -63.099 1.00 35.50 1142 LEU A C 1
ATOM 8677 O O . LEU A 1 1142 ? -13.579 -10.383 -63.127 1.00 35.50 1142 LEU A O 1
ATOM 8681 N N . LYS A 1 1143 ? -12.735 -12.115 -61.966 1.00 36.72 1143 LYS A N 1
ATOM 8682 C CA . LYS A 1 1143 ? -12.755 -11.488 -60.632 1.00 36.72 1143 LYS A CA 1
ATOM 8683 C C . LYS A 1 1143 ? -11.430 -10.766 -60.347 1.00 36.72 1143 LYS A C 1
ATOM 8685 O O . LYS A 1 1143 ? -10.477 -11.360 -59.856 1.00 36.72 1143 LYS A O 1
ATOM 8690 N N . TYR A 1 1144 ? -11.370 -9.467 -60.642 1.00 41.19 1144 TYR A N 1
ATOM 8691 C CA . TYR A 1 1144 ? -10.193 -8.630 -60.366 1.00 41.19 1144 TYR A CA 1
ATOM 8692 C C . TYR A 1 1144 ? -10.117 -8.158 -58.904 1.00 41.19 1144 TYR A C 1
ATOM 8694 O O . TYR A 1 1144 ? -11.093 -7.636 -58.364 1.00 41.19 1144 TYR A O 1
ATOM 8702 N N . VAL A 1 1145 ? -8.918 -8.195 -58.314 1.00 38.19 1145 VAL A N 1
ATOM 8703 C CA . VAL A 1 1145 ? -8.566 -7.403 -57.121 1.00 38.19 1145 VAL A CA 1
ATOM 8704 C C . VAL A 1 1145 ? -8.012 -6.045 -57.574 1.00 38.19 1145 VAL A C 1
ATOM 8706 O O . VAL A 1 1145 ? -7.273 -5.974 -58.555 1.00 38.19 1145 VAL A O 1
ATOM 8709 N N . ARG A 1 1146 ? -8.369 -4.951 -56.887 1.00 48.50 1146 ARG A N 1
ATOM 8710 C CA . ARG A 1 1146 ? -7.909 -3.585 -57.203 1.00 48.50 1146 ARG A CA 1
ATOM 8711 C C . ARG A 1 1146 ? -7.448 -2.856 -55.941 1.00 48.50 1146 ARG A C 1
ATOM 8713 O O . ARG A 1 1146 ? -8.132 -2.897 -54.922 1.00 48.50 1146 ARG A O 1
ATOM 8720 N N . PHE A 1 1147 ? -6.321 -2.151 -56.035 1.00 49.50 1147 PHE A N 1
ATOM 8721 C CA . PHE A 1 1147 ? -5.825 -1.246 -54.994 1.00 49.50 1147 PHE A CA 1
ATOM 8722 C C . PHE A 1 1147 ? -6.320 0.187 -55.237 1.00 49.50 1147 PHE A C 1
ATOM 8724 O O . PHE A 1 1147 ? -6.480 0.613 -56.381 1.00 49.50 1147 PHE A O 1
ATOM 8731 N N . ILE A 1 1148 ? -6.556 0.938 -54.159 1.00 56.94 1148 ILE A N 1
ATOM 8732 C CA . ILE A 1 1148 ? -7.027 2.328 -54.219 1.00 56.94 1148 ILE A CA 1
ATOM 8733 C C . ILE A 1 1148 ? -5.804 3.249 -54.328 1.00 56.94 1148 ILE A C 1
ATOM 8735 O O . ILE A 1 1148 ? -4.951 3.218 -53.442 1.00 56.94 1148 ILE A O 1
ATOM 8739 N N . ASN A 1 1149 ? -5.727 4.091 -55.365 1.00 51.22 1149 ASN A N 1
ATOM 8740 C CA . ASN A 1 1149 ? -4.715 5.152 -55.461 1.00 51.22 1149 ASN A CA 1
ATOM 8741 C C . ASN A 1 1149 ? -5.351 6.552 -55.393 1.00 51.22 1149 ASN A C 1
ATOM 8743 O O . ASN A 1 1149 ? -6.517 6.735 -55.754 1.00 51.22 1149 ASN A O 1
ATOM 8747 N N . GLN A 1 1150 ? -4.570 7.530 -54.931 1.00 63.06 1150 GLN A N 1
ATOM 8748 C CA . GLN A 1 1150 ? -5.029 8.896 -54.680 1.00 63.06 1150 GLN A CA 1
ATOM 8749 C C . GLN A 1 1150 ? -5.531 9.599 -55.949 1.00 63.06 1150 GLN A C 1
ATOM 8751 O O . GLN A 1 1150 ? -6.685 10.026 -56.005 1.00 63.06 1150 GLN A O 1
ATOM 8756 N N . ALA A 1 1151 ? -4.699 9.651 -56.995 1.00 55.34 1151 ALA A N 1
ATOM 8757 C CA . ALA A 1 1151 ? -4.984 10.375 -58.237 1.00 55.34 1151 ALA A CA 1
ATOM 8758 C C . ALA A 1 1151 ? -6.243 9.879 -58.977 1.00 55.34 1151 ALA A C 1
ATOM 8760 O O . ALA A 1 1151 ? -6.786 10.582 -59.828 1.00 55.34 1151 ALA A O 1
ATOM 8761 N N . ASN A 1 1152 ? -6.718 8.669 -58.675 1.00 55.12 1152 ASN A N 1
ATOM 8762 C CA . ASN A 1 1152 ? -7.968 8.116 -59.187 1.00 55.12 1152 ASN A CA 1
ATOM 8763 C C . ASN A 1 1152 ? -9.146 8.243 -58.200 1.00 55.12 1152 ASN A C 1
ATOM 8765 O O . ASN A 1 1152 ? -10.290 8.432 -58.619 1.00 55.12 1152 ASN A O 1
ATOM 8769 N N . TYR A 1 1153 ? -8.885 8.188 -56.893 1.00 67.12 1153 TYR A N 1
ATOM 8770 C CA . TYR A 1 1153 ? -9.883 8.477 -55.859 1.00 67.12 1153 TYR A CA 1
ATOM 8771 C C . TYR A 1 1153 ? -10.396 9.928 -55.954 1.00 67.12 1153 TYR A C 1
ATOM 8773 O O . TYR A 1 1153 ? -11.599 10.185 -55.888 1.00 67.12 1153 TYR A O 1
ATOM 8781 N N . GLU A 1 1154 ? -9.498 10.881 -56.208 1.00 62.53 1154 GLU A N 1
ATOM 8782 C CA . GLU A 1 1154 ? -9.818 12.310 -56.319 1.00 62.53 1154 GLU A CA 1
ATOM 8783 C C . GLU A 1 1154 ? -10.664 12.653 -57.561 1.00 62.53 1154 GLU A C 1
ATOM 8785 O O . GLU A 1 1154 ? -11.547 13.511 -57.485 1.00 62.53 1154 GLU A O 1
ATOM 8790 N N . LYS A 1 1155 ? -10.491 11.935 -58.684 1.00 56.84 1155 LYS A N 1
ATOM 8791 C CA . LYS A 1 1155 ? -11.295 12.131 -59.913 1.00 56.84 1155 LYS A CA 1
ATOM 8792 C C . LYS A 1 1155 ? -12.793 11.944 -59.663 1.00 56.84 1155 LYS A C 1
ATOM 8794 O O . LYS A 1 1155 ? -13.602 12.741 -60.134 1.00 56.84 1155 LYS A O 1
ATOM 8799 N N . ASN A 1 1156 ? -13.164 10.934 -58.875 1.00 57.19 1156 ASN A N 1
ATOM 8800 C CA . ASN A 1 1156 ? -14.559 10.680 -58.503 1.00 57.19 1156 ASN A CA 1
ATOM 8801 C C . ASN A 1 1156 ? -15.082 11.655 -57.433 1.00 57.19 1156 ASN A C 1
ATOM 8803 O O . ASN A 1 1156 ? -16.288 11.891 -57.358 1.00 57.19 1156 ASN A O 1
ATOM 8807 N N . LEU A 1 1157 ? -14.202 12.244 -56.616 1.00 58.94 1157 LEU A N 1
ATOM 8808 C CA . LEU A 1 1157 ? -14.590 13.194 -55.570 1.00 58.94 1157 LEU A CA 1
ATOM 8809 C C . LEU A 1 1157 ? -15.118 14.513 -56.163 1.00 58.94 1157 LEU A C 1
ATOM 8811 O O . LEU A 1 1157 ? -16.128 15.038 -55.693 1.00 58.94 1157 LEU A O 1
ATOM 8815 N N . ASN A 1 1158 ? -14.500 15.000 -57.244 1.00 52.22 1158 ASN A N 1
ATOM 8816 C CA . ASN A 1 1158 ? -14.891 16.245 -57.925 1.00 52.22 1158 ASN A CA 1
ATOM 8817 C C . ASN A 1 1158 ? -16.268 16.174 -58.621 1.00 52.22 1158 ASN A C 1
ATOM 8819 O O . ASN A 1 1158 ? -16.884 17.204 -58.896 1.00 52.22 1158 ASN A O 1
ATOM 8823 N N . LEU A 1 1159 ? -16.818 14.973 -58.835 1.00 51.16 1159 LEU A N 1
ATOM 8824 C CA . LEU A 1 1159 ? -18.194 14.805 -59.318 1.00 51.16 1159 LEU A CA 1
ATOM 8825 C C . LEU A 1 1159 ? -19.257 15.071 -58.232 1.00 51.16 1159 LEU A C 1
ATOM 8827 O O . LEU A 1 1159 ? -20.416 15.293 -58.575 1.00 51.16 1159 LEU A O 1
ATOM 8831 N N . GLN A 1 1160 ? -18.896 15.124 -56.940 1.00 47.53 1160 GLN A N 1
ATOM 8832 C CA . GLN A 1 1160 ? -19.818 15.575 -55.880 1.00 47.53 1160 GLN A CA 1
ATOM 8833 C C . GLN A 1 1160 ? -19.928 17.105 -55.768 1.00 47.53 1160 GLN A C 1
ATOM 8835 O O . GLN A 1 1160 ? -20.901 17.592 -55.195 1.00 47.53 1160 GLN A O 1
ATOM 8840 N N . THR A 1 1161 ? -18.961 17.868 -56.288 1.00 45.22 1161 THR A N 1
ATOM 8841 C CA . THR A 1 1161 ? -18.915 19.340 -56.170 1.00 45.22 1161 THR A CA 1
ATOM 8842 C C . THR A 1 1161 ? -19.434 20.082 -57.405 1.00 45.22 1161 THR A C 1
ATOM 8844 O O . THR A 1 1161 ? -19.614 21.296 -57.349 1.00 45.22 1161 THR A O 1
ATOM 8847 N N . GLY A 1 1162 ? -19.750 19.370 -58.493 1.00 43.34 1162 GLY A N 1
ATOM 8848 C CA . GLY A 1 1162 ? -20.515 19.918 -59.619 1.00 43.34 1162 GLY A CA 1
ATOM 8849 C C . GLY A 1 1162 ? -19.727 20.796 -60.597 1.00 43.34 1162 GLY A C 1
ATOM 8850 O O . GLY A 1 1162 ? -20.331 21.623 -61.276 1.00 43.34 1162 GLY A O 1
ATOM 8851 N N . GLN A 1 1163 ? -18.405 20.624 -60.693 1.00 42.16 1163 GLN A N 1
ATOM 8852 C CA . GLN A 1 1163 ? -17.569 21.282 -61.706 1.00 42.16 1163 GLN A CA 1
ATOM 8853 C C . GLN A 1 1163 ? -16.977 20.253 -62.679 1.00 42.16 1163 GLN A C 1
ATOM 8855 O O . GLN A 1 1163 ? -15.855 19.785 -62.506 1.00 42.16 1163 GLN A O 1
ATOM 8860 N N . ALA A 1 1164 ? -17.748 19.916 -63.714 1.00 38.28 1164 ALA A N 1
ATOM 8861 C CA . ALA A 1 1164 ? -17.270 19.187 -64.886 1.00 38.28 1164 ALA A CA 1
ATOM 8862 C C . ALA A 1 1164 ? -17.109 20.163 -66.064 1.00 38.28 1164 ALA A C 1
ATOM 8864 O O . ALA A 1 1164 ? -17.993 20.987 -66.296 1.00 38.28 1164 ALA A O 1
ATOM 8865 N N . GLY A 1 1165 ? -15.988 20.076 -66.784 1.00 32.47 1165 GLY A N 1
ATOM 8866 C CA . GLY A 1 1165 ? -15.786 20.768 -68.061 1.00 32.47 1165 GLY A CA 1
ATOM 8867 C C . GLY A 1 1165 ? -16.343 19.951 -69.230 1.00 32.47 1165 GLY A C 1
ATOM 8868 O O . GLY A 1 1165 ? -16.400 18.723 -69.152 1.00 32.47 1165 GLY A O 1
ATOM 8869 N N . ASP A 1 1166 ? -16.773 20.629 -70.294 1.00 33.38 1166 ASP A N 1
ATOM 8870 C CA . ASP A 1 1166 ? -17.461 20.009 -71.431 1.00 33.38 1166 ASP A CA 1
ATOM 8871 C C . ASP A 1 1166 ? -16.581 19.033 -72.232 1.00 33.38 1166 ASP A C 1
ATOM 8873 O O . ASP A 1 1166 ? -15.403 19.291 -72.475 1.00 33.38 1166 ASP A O 1
ATOM 8877 N N . GLY A 1 1167 ? -17.175 17.921 -72.688 1.00 34.53 1167 GLY A N 1
ATOM 8878 C CA . GLY A 1 1167 ? -16.463 16.922 -73.499 1.00 34.53 1167 GLY A CA 1
ATOM 8879 C C . GLY A 1 1167 ? -17.159 15.571 -73.720 1.00 34.53 1167 GLY A C 1
ATOM 8880 O O . GLY A 1 1167 ? -16.469 14.583 -73.951 1.00 34.53 1167 GLY A O 1
ATOM 8881 N N . ILE A 1 1168 ? -18.494 15.476 -73.617 1.00 32.41 1168 ILE A N 1
ATOM 8882 C CA . ILE A 1 1168 ? -19.236 14.222 -73.864 1.00 32.41 1168 ILE A CA 1
ATOM 8883 C C . ILE A 1 1168 ? -20.467 14.504 -74.736 1.00 32.41 1168 ILE A C 1
ATOM 8885 O O . ILE A 1 1168 ? -21.422 15.144 -74.288 1.00 32.41 1168 ILE A O 1
ATOM 8889 N N . GLU A 1 1169 ? -20.465 13.994 -75.969 1.00 31.53 1169 GLU A N 1
ATOM 8890 C CA . GLU A 1 1169 ? -21.653 13.983 -76.829 1.00 31.53 1169 GLU A CA 1
ATOM 8891 C C . GLU A 1 1169 ? -22.687 12.942 -76.366 1.00 31.53 1169 GLU A C 1
ATOM 8893 O O . GLU A 1 1169 ? -22.364 11.938 -75.729 1.00 31.53 1169 GLU A O 1
ATOM 8898 N N . LYS A 1 1170 ? -23.963 13.191 -76.680 1.00 35.44 1170 LYS A N 1
ATOM 8899 C CA . LYS A 1 1170 ? -25.091 12.350 -76.253 1.00 35.44 1170 LYS A CA 1
ATOM 8900 C C . LYS A 1 1170 ? -25.511 11.375 -77.347 1.00 35.44 1170 LYS A C 1
ATOM 8902 O O . LYS A 1 1170 ? -25.862 11.804 -78.443 1.00 35.44 1170 LYS A O 1
ATOM 8907 N N . SER A 1 1171 ? -25.646 10.099 -77.002 1.00 27.86 1171 SER A N 1
ATOM 8908 C CA . SER A 1 1171 ? -26.380 9.116 -77.802 1.00 27.86 1171 SER A CA 1
ATOM 8909 C C . SER A 1 1171 ? -27.023 8.043 -76.914 1.00 27.86 1171 SER A C 1
ATOM 8911 O O . SER A 1 1171 ? -26.486 7.707 -75.863 1.00 27.86 1171 SER A O 1
ATOM 8913 N N . GLY A 1 1172 ? -28.171 7.517 -77.361 1.00 29.45 1172 GLY A N 1
ATOM 8914 C CA . GLY A 1 1172 ? -28.787 6.278 -76.863 1.00 29.45 1172 GLY A CA 1
ATOM 8915 C C . GLY A 1 1172 ? -29.515 6.344 -75.512 1.00 29.45 1172 GLY A C 1
ATOM 8916 O O . GLY A 1 1172 ? -28.926 6.627 -74.474 1.00 29.45 1172 GLY A O 1
ATOM 8917 N N . GLU A 1 1173 ? -30.799 5.981 -75.503 1.00 37.34 1173 GLU A N 1
ATOM 8918 C CA . GLU A 1 1173 ? -31.483 5.544 -74.279 1.00 37.34 1173 GLU A CA 1
ATOM 8919 C C . GLU A 1 1173 ? -31.105 4.079 -74.003 1.00 37.34 1173 GLU A C 1
ATOM 8921 O O . GLU A 1 1173 ? -31.405 3.206 -74.818 1.00 37.34 1173 GLU A O 1
ATOM 8926 N N . GLY A 1 1174 ? -30.444 3.791 -72.877 1.00 28.41 1174 GLY A N 1
ATOM 8927 C CA . GLY A 1 1174 ? -30.037 2.422 -72.547 1.00 28.41 1174 GLY A CA 1
ATOM 8928 C C . GLY A 1 1174 ? -29.235 2.298 -71.251 1.00 28.41 1174 GLY A C 1
ATOM 8929 O O . GLY A 1 1174 ? -28.029 2.498 -71.265 1.00 28.41 1174 GLY A O 1
ATOM 8930 N N . ASP A 1 1175 ? -29.932 1.897 -70.184 1.00 28.50 1175 ASP A N 1
ATOM 8931 C CA . ASP A 1 1175 ? -29.429 1.487 -68.858 1.00 28.50 1175 ASP A CA 1
ATOM 8932 C C . ASP A 1 1175 ? -28.624 2.525 -68.031 1.00 28.50 1175 ASP A C 1
ATOM 8934 O O . ASP A 1 1175 ? -27.884 3.367 -68.532 1.00 28.50 1175 ASP A O 1
ATOM 8938 N N . VAL A 1 1176 ? -28.786 2.474 -66.705 1.00 40.03 1176 VAL A N 1
ATOM 8939 C CA . VAL A 1 1176 ? -28.121 3.357 -65.731 1.00 40.03 1176 VAL A CA 1
ATOM 8940 C C . VAL A 1 1176 ? -27.154 2.529 -64.886 1.00 40.03 1176 VAL A C 1
ATOM 8942 O O . VAL A 1 1176 ? -27.310 2.380 -63.672 1.00 40.03 1176 VAL A O 1
ATOM 8945 N N . SER A 1 1177 ? -26.125 1.983 -65.535 1.00 36.53 1177 SER A N 1
ATOM 8946 C CA . SER A 1 1177 ? -25.017 1.303 -64.862 1.00 36.53 1177 SER A CA 1
ATOM 8947 C C . SER A 1 1177 ? -23.678 1.514 -65.590 1.00 36.53 1177 SER A C 1
ATOM 8949 O O . SER A 1 1177 ? -23.628 1.711 -66.800 1.00 36.53 1177 SER A O 1
ATOM 8951 N N . GLY A 1 1178 ? -22.567 1.502 -64.841 1.00 43.44 1178 GLY A N 1
ATOM 8952 C CA . GLY A 1 1178 ? -21.247 1.196 -65.411 1.00 43.44 1178 GLY A CA 1
ATOM 8953 C C . GLY A 1 1178 ? -20.479 2.276 -66.195 1.00 43.44 1178 GLY A C 1
ATOM 8954 O O . GLY A 1 1178 ? -19.910 1.952 -67.232 1.00 43.44 1178 GLY A O 1
ATOM 8955 N N . LYS A 1 1179 ? -20.329 3.511 -65.684 1.00 39.78 1179 LYS A N 1
ATOM 8956 C CA . LYS A 1 1179 ? -19.206 4.402 -66.085 1.00 39.78 1179 LYS A CA 1
ATOM 8957 C C . LYS A 1 1179 ? -18.444 4.989 -64.888 1.00 39.78 1179 LYS A C 1
ATOM 8959 O O . LYS A 1 1179 ? -18.389 6.198 -64.686 1.00 39.78 1179 LYS A O 1
ATOM 8964 N N . GLU A 1 1180 ? -17.820 4.106 -64.106 1.00 45.47 1180 GLU A N 1
ATOM 8965 C CA . GLU A 1 1180 ? -16.731 4.480 -63.191 1.00 45.47 1180 GLU A CA 1
ATOM 8966 C C . GLU A 1 1180 ? -15.481 4.849 -64.005 1.00 45.47 1180 GLU A C 1
ATOM 8968 O O . GLU A 1 1180 ? -14.719 3.972 -64.417 1.00 45.47 1180 GLU A O 1
ATOM 8973 N N . LEU A 1 1181 ? -15.247 6.140 -64.251 1.00 45.12 1181 LEU A N 1
ATOM 8974 C CA . LEU A 1 1181 ? -14.051 6.584 -64.969 1.00 45.12 1181 LEU A CA 1
ATOM 8975 C C . LEU A 1 1181 ? -12.819 6.564 -64.051 1.00 45.12 1181 LEU A C 1
ATOM 8977 O O . LEU A 1 1181 ? -12.473 7.549 -63.406 1.00 45.12 1181 LEU A O 1
ATOM 8981 N N . ASN A 1 1182 ? -12.146 5.411 -64.068 1.00 52.06 1182 ASN A N 1
ATOM 8982 C CA . ASN A 1 1182 ? -10.797 5.153 -63.560 1.00 52.06 1182 ASN A CA 1
ATOM 8983 C C . ASN A 1 1182 ? -10.618 5.357 -62.045 1.00 52.06 1182 ASN A C 1
ATOM 8985 O O . ASN A 1 1182 ? -10.146 6.403 -61.607 1.00 52.06 1182 ASN A O 1
ATOM 8989 N N . GLY A 1 1183 ? -10.896 4.313 -61.244 1.00 49.41 1183 GLY A N 1
ATOM 8990 C CA . GLY A 1 1183 ? -10.400 4.266 -59.858 1.00 49.41 1183 GLY A CA 1
ATOM 8991 C C . GLY A 1 1183 ? -10.766 3.095 -58.943 1.00 49.41 1183 GLY A C 1
ATOM 8992 O O . GLY A 1 1183 ? -10.119 2.942 -57.913 1.00 49.41 1183 GLY A O 1
ATOM 8993 N N . GLY A 1 1184 ? -11.741 2.245 -59.286 1.00 51.66 1184 GLY A N 1
ATOM 8994 C CA . GLY A 1 1184 ? -11.994 0.999 -58.540 1.00 51.66 1184 GLY A CA 1
ATOM 8995 C C . GLY A 1 1184 ? -12.724 1.141 -57.196 1.00 51.66 1184 GLY A C 1
ATOM 8996 O O . GLY A 1 1184 ? -12.745 0.190 -56.419 1.00 51.66 1184 GLY A O 1
ATOM 8997 N N . LEU A 1 1185 ? -13.350 2.291 -56.926 1.00 54.47 1185 LEU A N 1
ATOM 8998 C CA . LEU A 1 1185 ? -14.317 2.460 -55.840 1.00 54.47 1185 LEU A CA 1
ATOM 8999 C C . LEU A 1 1185 ? -15.616 3.055 -56.389 1.00 54.47 1185 LEU A C 1
ATOM 9001 O O . LEU A 1 1185 ? -15.620 4.162 -56.924 1.00 54.47 1185 LEU A O 1
ATOM 9005 N N . HIS A 1 1186 ? -16.727 2.359 -56.161 1.00 56.19 1186 HIS A N 1
ATOM 9006 C CA . HIS A 1 1186 ? -18.055 2.819 -56.555 1.00 56.19 1186 HIS A CA 1
ATOM 9007 C C . HIS A 1 1186 ? -18.504 4.055 -55.757 1.00 56.19 1186 HIS A C 1
ATOM 9009 O O . HIS A 1 1186 ? -18.313 4.127 -54.540 1.00 56.19 1186 HIS A O 1
ATOM 9015 N N . LEU A 1 1187 ? -19.194 4.996 -56.414 1.00 54.44 1187 LEU A N 1
ATOM 9016 C CA . LEU A 1 1187 ? -19.651 6.286 -55.854 1.00 54.44 1187 LEU A CA 1
ATOM 9017 C C . LEU A 1 1187 ? -20.538 6.168 -54.593 1.00 54.44 1187 LEU A C 1
ATOM 9019 O O . LEU A 1 1187 ? -20.676 7.121 -53.823 1.00 54.44 1187 LEU A O 1
ATOM 9023 N N . ASN A 1 1188 ? -21.137 4.997 -54.350 1.00 53.81 1188 ASN A N 1
ATOM 9024 C CA . ASN A 1 1188 ? -21.920 4.716 -53.140 1.00 53.81 1188 ASN A CA 1
ATOM 9025 C C . ASN A 1 1188 ? -21.110 4.120 -51.968 1.00 53.81 1188 ASN A C 1
ATOM 9027 O O . ASN A 1 1188 ? -21.694 3.851 -50.919 1.00 53.81 1188 ASN A O 1
ATOM 9031 N N . SER A 1 1189 ? -19.796 3.927 -52.117 1.00 58.50 1189 SER A N 1
ATOM 9032 C CA . SER A 1 1189 ? -18.927 3.316 -51.104 1.00 58.50 1189 SER A CA 1
ATOM 9033 C C . SER A 1 1189 ? -18.842 4.125 -49.802 1.00 58.50 1189 SER A C 1
ATOM 9035 O O . SER A 1 1189 ? -18.865 5.358 -49.806 1.00 58.50 1189 SER A O 1
ATOM 9037 N N . LYS A 1 1190 ? -18.671 3.428 -48.667 1.00 57.50 1190 LYS A N 1
ATOM 9038 C CA . LYS A 1 1190 ? -18.468 4.054 -47.346 1.00 57.50 1190 LYS A CA 1
ATOM 9039 C C . LYS A 1 1190 ? -17.208 4.921 -47.308 1.00 57.50 1190 LYS A C 1
ATOM 9041 O O . LYS A 1 1190 ? -17.258 5.991 -46.710 1.00 57.50 1190 LYS A O 1
ATOM 9046 N N . TRP A 1 1191 ? -16.155 4.525 -48.028 1.00 61.34 1191 TRP A N 1
ATOM 9047 C CA . TRP A 1 1191 ? -14.934 5.318 -48.218 1.00 61.34 1191 TRP A CA 1
ATOM 9048 C C . TRP A 1 1191 ? -15.218 6.711 -48.809 1.00 61.34 1191 TRP A C 1
ATOM 9050 O O . TRP A 1 1191 ? -14.596 7.681 -48.398 1.00 61.34 1191 TRP A O 1
ATOM 9060 N N . TYR A 1 1192 ? -16.226 6.847 -49.682 1.00 64.44 1192 TYR A N 1
ATOM 9061 C CA . TYR A 1 1192 ? -16.667 8.153 -50.189 1.00 64.44 1192 TYR A CA 1
ATOM 9062 C C . TYR A 1 1192 ? -17.729 8.845 -49.328 1.00 64.44 1192 TYR A C 1
ATOM 9064 O O . TYR A 1 1192 ? -17.912 10.050 -49.491 1.00 64.44 1192 TYR A O 1
ATOM 9072 N N . LYS A 1 1193 ? -18.455 8.152 -48.441 1.00 57.03 1193 LYS A N 1
ATOM 9073 C CA . LYS A 1 1193 ? -19.654 8.707 -47.770 1.00 57.03 1193 LYS A CA 1
ATOM 9074 C C . LYS A 1 1193 ? -19.558 8.897 -46.255 1.00 57.03 1193 LYS A C 1
ATOM 9076 O O . LYS A 1 1193 ? -20.427 9.560 -45.698 1.00 57.03 1193 LYS A O 1
ATOM 9081 N N . VAL A 1 1194 ? -18.544 8.349 -45.590 1.00 61.81 1194 VAL A N 1
ATOM 9082 C CA . VAL A 1 1194 ? -18.386 8.424 -44.128 1.00 61.81 1194 VAL A CA 1
ATOM 9083 C C . VAL A 1 1194 ? -17.085 9.146 -43.787 1.00 61.81 1194 VAL A C 1
ATOM 9085 O O . VAL A 1 1194 ? -16.026 8.783 -44.295 1.00 61.81 1194 VAL A O 1
ATOM 9088 N N . LEU A 1 1195 ? -17.169 10.173 -42.934 1.00 60.69 1195 LEU A N 1
ATOM 9089 C CA . LEU A 1 1195 ? -16.060 11.096 -42.666 1.00 60.69 1195 LEU A CA 1
ATOM 9090 C C . LEU A 1 1195 ? -14.824 10.381 -42.096 1.00 60.69 1195 LEU A C 1
ATOM 9092 O O . LEU A 1 1195 ? -13.734 10.548 -42.627 1.00 60.69 1195 LEU A O 1
ATOM 9096 N N . GLU A 1 1196 ? -15.019 9.505 -41.109 1.00 57.88 1196 GLU A N 1
ATOM 9097 C CA . GLU A 1 1196 ? -13.949 8.742 -40.445 1.00 57.88 1196 GLU A CA 1
ATOM 9098 C C . GLU A 1 1196 ? -13.131 7.889 -41.435 1.00 57.88 1196 GLU A C 1
ATOM 9100 O O . GLU A 1 1196 ? -11.913 7.784 -41.313 1.00 57.88 1196 GLU A O 1
ATOM 9105 N N . PHE A 1 1197 ? -13.776 7.321 -42.464 1.00 57.00 1197 PHE A N 1
ATOM 9106 C CA . PHE A 1 1197 ? -13.091 6.548 -43.507 1.00 57.00 1197 PHE A CA 1
ATOM 9107 C C . PHE A 1 1197 ? -12.388 7.439 -44.541 1.00 57.00 1197 PHE A C 1
ATOM 9109 O O . PHE A 1 1197 ? -11.340 7.042 -45.049 1.00 57.00 1197 PHE A O 1
ATOM 9116 N N . ARG A 1 1198 ? -12.906 8.647 -44.827 1.00 65.00 1198 ARG A N 1
ATOM 9117 C CA . ARG A 1 1198 ? -12.188 9.648 -45.641 1.00 65.00 1198 ARG A CA 1
ATOM 9118 C C . ARG A 1 1198 ? -10.911 10.106 -44.929 1.00 65.00 1198 ARG A C 1
ATOM 9120 O O . ARG A 1 1198 ? -9.848 10.120 -45.539 1.00 65.00 1198 ARG A O 1
ATOM 9127 N N . GLU A 1 1199 ? -11.012 10.457 -43.647 1.00 61.50 1199 GLU A N 1
ATOM 9128 C CA . GLU A 1 1199 ? -9.885 10.929 -42.827 1.00 61.50 1199 GLU A CA 1
ATOM 9129 C C . GLU A 1 1199 ? -8.797 9.858 -42.674 1.00 61.50 1199 GLU A C 1
ATOM 9131 O O . GLU A 1 1199 ? -7.612 10.166 -42.804 1.00 61.50 1199 GLU A O 1
ATOM 9136 N N . LEU A 1 1200 ? -9.187 8.590 -42.489 1.00 60.88 1200 LEU A N 1
ATOM 9137 C CA . LEU A 1 1200 ? -8.248 7.468 -42.441 1.00 60.88 1200 LEU A CA 1
ATOM 9138 C C . LEU A 1 1200 ? -7.462 7.310 -43.756 1.00 60.88 1200 LEU A C 1
ATOM 9140 O O . LEU A 1 1200 ? -6.258 7.072 -43.714 1.00 60.88 1200 LEU A O 1
ATOM 9144 N N . LEU A 1 1201 ? -8.133 7.471 -44.905 1.00 61.69 1201 LEU A N 1
ATOM 9145 C CA . LEU A 1 1201 ? -7.544 7.281 -46.235 1.00 61.69 1201 LEU A CA 1
ATOM 9146 C C . LEU A 1 1201 ? -6.596 8.431 -46.623 1.00 61.69 1201 LEU A C 1
ATOM 9148 O O . LEU A 1 1201 ? -5.467 8.182 -47.046 1.00 61.69 1201 LEU A O 1
ATOM 9152 N N . PHE A 1 1202 ? -6.998 9.687 -46.393 1.00 62.06 1202 PHE A N 1
ATOM 9153 C CA . PHE A 1 1202 ? -6.104 10.840 -46.570 1.00 62.06 1202 PHE A CA 1
ATOM 9154 C C . PHE A 1 1202 ? -4.899 10.777 -45.617 1.00 62.06 1202 PHE A C 1
ATOM 9156 O O . PHE A 1 1202 ? -3.779 11.084 -46.015 1.00 62.06 1202 PHE A O 1
ATOM 9163 N N . GLY A 1 1203 ? -5.087 10.291 -44.384 1.00 60.50 1203 GLY A N 1
ATOM 9164 C CA . GLY A 1 1203 ? -4.003 10.097 -43.417 1.00 60.50 1203 GLY A CA 1
ATOM 9165 C C . GLY A 1 1203 ? -2.920 9.088 -43.840 1.00 60.50 1203 GLY A C 1
ATOM 9166 O O . GLY A 1 1203 ? -1.837 9.103 -43.240 1.00 60.50 1203 GLY A O 1
ATOM 9167 N N . THR A 1 1204 ? -3.195 8.251 -44.852 1.00 58.53 1204 THR A N 1
ATOM 9168 C CA . THR A 1 1204 ? -2.281 7.248 -45.435 1.00 58.53 1204 THR A CA 1
ATOM 9169 C C . THR A 1 1204 ? -1.627 7.640 -46.767 1.00 58.53 1204 THR A C 1
ATOM 9171 O O . THR A 1 1204 ? -0.753 6.907 -47.219 1.00 58.53 1204 THR A O 1
ATOM 9174 N N . TRP A 1 1205 ? -1.982 8.782 -47.367 1.00 60.62 1205 TRP A N 1
ATOM 9175 C CA . TRP A 1 1205 ? -1.321 9.338 -48.568 1.00 60.62 1205 TRP A CA 1
ATOM 9176 C C . TRP A 1 1205 ? -0.530 10.628 -48.275 1.00 60.62 1205 TRP A C 1
ATOM 9178 O O . TRP A 1 1205 ? -0.221 11.414 -49.160 1.00 60.62 1205 TRP A O 1
ATOM 9188 N N . ASP A 1 1206 ? -0.219 10.851 -47.002 1.00 58.94 1206 ASP A N 1
ATOM 9189 C CA . ASP A 1 1206 ? 0.537 11.998 -46.503 1.00 58.94 1206 ASP A CA 1
ATOM 9190 C C . ASP A 1 1206 ? 2.044 11.781 -46.735 1.00 58.94 1206 ASP A C 1
ATOM 9192 O O . ASP A 1 1206 ? 2.642 10.932 -46.072 1.00 58.94 1206 ASP A O 1
ATOM 9196 N N . GLU A 1 1207 ? 2.642 12.509 -47.685 1.00 52.50 1207 GLU A N 1
ATOM 9197 C CA . GLU A 1 1207 ? 3.992 12.247 -48.226 1.00 52.50 1207 GLU A CA 1
ATOM 9198 C C . GLU A 1 1207 ? 5.126 12.296 -47.180 1.00 52.50 1207 GLU A C 1
ATOM 9200 O O . GLU A 1 1207 ? 6.154 11.644 -47.360 1.00 52.50 1207 GLU A O 1
ATOM 9205 N N . GLU A 1 1208 ? 4.945 12.989 -46.048 1.00 52.59 1208 GLU A N 1
ATOM 9206 C CA . GLU A 1 1208 ? 5.918 12.974 -44.940 1.00 52.59 1208 GLU A CA 1
ATOM 9207 C C . GLU A 1 1208 ? 5.884 11.673 -44.103 1.00 52.59 1208 GLU A C 1
ATOM 9209 O O . GLU A 1 1208 ? 6.716 11.483 -43.208 1.00 52.59 1208 GLU A O 1
ATOM 9214 N N . LYS A 1 1209 ? 4.954 10.743 -44.374 1.00 49.75 1209 LYS A N 1
ATOM 9215 C CA . LYS A 1 1209 ? 4.897 9.423 -43.729 1.00 49.75 1209 LYS A CA 1
ATOM 9216 C C . LYS A 1 1209 ? 5.429 8.325 -44.665 1.00 49.75 1209 LYS A C 1
ATOM 9218 O O . LYS A 1 1209 ? 4.696 7.896 -45.556 1.00 49.75 1209 LYS A O 1
ATOM 9223 N N . PRO A 1 1210 ? 6.633 7.764 -44.435 1.00 50.56 1210 PRO A N 1
ATOM 9224 C CA . PRO A 1 1210 ? 7.050 6.563 -45.154 1.00 50.56 1210 PRO A CA 1
ATOM 9225 C C . PRO A 1 1210 ? 6.082 5.405 -44.869 1.00 50.56 1210 PRO A C 1
ATOM 9227 O O . PRO A 1 1210 ? 5.544 5.284 -43.760 1.00 50.56 1210 PRO A O 1
ATOM 9230 N N . ALA A 1 1211 ? 5.878 4.539 -45.866 1.00 52.03 1211 ALA A N 1
ATOM 9231 C CA . ALA A 1 1211 ? 5.073 3.331 -45.720 1.00 52.03 1211 ALA A CA 1
ATOM 9232 C C . ALA A 1 1211 ? 5.599 2.504 -44.536 1.00 52.03 1211 ALA A C 1
ATOM 9234 O O . ALA A 1 1211 ? 6.756 2.095 -44.518 1.00 52.03 1211 ALA A O 1
ATOM 9235 N N . LYS A 1 1212 ? 4.756 2.297 -43.516 1.00 50.78 1212 LYS A N 1
ATOM 9236 C CA . LYS A 1 1212 ? 5.197 1.732 -42.227 1.00 50.78 1212 LYS A CA 1
ATOM 9237 C C . LYS A 1 1212 ? 5.699 0.292 -42.313 1.00 50.78 1212 LYS A C 1
ATOM 9239 O O . LYS A 1 1212 ? 6.379 -0.151 -41.393 1.00 50.78 1212 LYS A O 1
ATOM 9244 N N . GLU A 1 1213 ? 5.283 -0.439 -43.343 1.00 51.22 1213 GLU A N 1
ATOM 9245 C CA . GLU A 1 1213 ? 5.508 -1.872 -43.508 1.00 51.22 1213 GLU A CA 1
ATOM 9246 C C . GLU A 1 1213 ? 5.627 -2.182 -45.004 1.00 51.22 1213 GLU A C 1
ATOM 9248 O O . GLU A 1 1213 ? 4.759 -1.772 -45.778 1.00 51.22 1213 GLU A O 1
ATOM 9253 N N . VAL A 1 1214 ? 6.666 -2.914 -45.408 1.00 52.38 1214 VAL A N 1
ATOM 9254 C CA . VAL A 1 1214 ? 6.846 -3.404 -46.783 1.00 52.38 1214 VAL A CA 1
ATOM 9255 C C . VAL A 1 1214 ? 6.650 -4.919 -46.784 1.00 52.38 1214 VAL A C 1
ATOM 9257 O O . VAL A 1 1214 ? 6.944 -5.596 -45.804 1.00 52.38 1214 VAL A O 1
ATOM 9260 N N . TRP A 1 1215 ? 6.091 -5.465 -47.858 1.00 54.91 1215 TRP A N 1
ATOM 9261 C CA . TRP A 1 1215 ? 5.753 -6.884 -47.973 1.00 54.91 1215 TRP A CA 1
ATOM 9262 C C . TRP A 1 1215 ? 6.287 -7.416 -49.301 1.00 54.91 1215 TRP A C 1
ATOM 9264 O O . TRP A 1 1215 ? 6.215 -6.719 -50.312 1.00 54.91 1215 TRP A O 1
ATOM 9274 N N . CYS A 1 1216 ? 6.846 -8.626 -49.296 1.00 52.19 1216 CYS A N 1
ATOM 9275 C CA . CYS A 1 1216 ? 7.462 -9.233 -50.472 1.00 52.19 1216 CYS A CA 1
ATOM 9276 C C . CYS A 1 1216 ? 7.004 -10.686 -50.615 1.00 52.19 1216 CYS A C 1
ATOM 9278 O O . CYS A 1 1216 ? 7.021 -11.447 -49.649 1.00 52.19 1216 CYS A O 1
ATOM 9280 N N . PHE A 1 1217 ? 6.589 -11.060 -51.824 1.00 58.72 1217 PHE A N 1
ATOM 9281 C CA . PHE A 1 1217 ? 5.892 -12.313 -52.104 1.00 58.72 1217 PHE A CA 1
ATOM 9282 C C . PHE A 1 1217 ? 6.661 -13.124 -53.147 1.00 58.72 1217 PHE A C 1
ATOM 9284 O O . PHE A 1 1217 ? 7.049 -12.589 -54.183 1.00 58.72 1217 PHE A O 1
ATOM 9291 N N . LYS A 1 1218 ? 6.852 -14.419 -52.896 1.00 62.44 1218 LYS A N 1
ATOM 9292 C CA . LYS A 1 1218 ? 7.357 -15.395 -53.873 1.00 62.44 1218 LYS A CA 1
ATOM 9293 C C . LYS A 1 1218 ? 6.176 -16.163 -54.471 1.00 62.44 1218 LYS A C 1
ATOM 9295 O O . LYS A 1 1218 ? 5.093 -16.188 -53.888 1.00 62.44 1218 LYS A O 1
ATOM 9300 N N . ASN A 1 1219 ? 6.373 -16.858 -55.590 1.00 49.62 1219 ASN A N 1
ATOM 9301 C CA . ASN A 1 1219 ? 5.274 -17.523 -56.313 1.00 49.62 1219 ASN A CA 1
ATOM 9302 C C . ASN A 1 1219 ? 4.487 -18.531 -55.439 1.00 49.62 1219 ASN A C 1
ATOM 9304 O O . ASN A 1 1219 ? 3.263 -18.614 -55.541 1.00 49.62 1219 ASN A O 1
ATOM 9308 N N . GLY A 1 1220 ? 5.158 -19.231 -54.513 1.00 50.72 1220 GLY A N 1
ATOM 9309 C CA . GLY A 1 1220 ? 4.495 -20.099 -53.527 1.00 50.72 1220 GLY A CA 1
ATOM 9310 C C . GLY A 1 1220 ? 3.634 -19.345 -52.502 1.00 50.72 1220 GLY A C 1
ATOM 9311 O O . GLY A 1 1220 ? 2.567 -19.824 -52.122 1.00 50.72 1220 GLY A O 1
ATOM 9312 N N . ASP A 1 1221 ? 4.044 -18.139 -52.107 1.00 63.16 1221 ASP A N 1
ATOM 9313 C CA . ASP A 1 1221 ? 3.294 -17.288 -51.177 1.00 63.16 1221 ASP A CA 1
ATOM 9314 C C . ASP A 1 1221 ? 2.020 -16.750 -51.843 1.00 63.16 1221 ASP A C 1
ATOM 9316 O O . ASP A 1 1221 ? 0.945 -16.761 -51.244 1.00 63.16 1221 ASP A O 1
ATOM 9320 N N . VAL A 1 1222 ? 2.116 -16.363 -53.122 1.00 58.81 1222 VAL A N 1
ATOM 9321 C CA . VAL A 1 1222 ? 0.977 -15.909 -53.940 1.00 58.81 1222 VAL A CA 1
ATOM 9322 C C . VAL A 1 1222 ? -0.103 -16.995 -54.056 1.00 58.81 1222 VAL A C 1
ATOM 9324 O O . VAL A 1 1222 ? -1.290 -16.672 -53.997 1.00 58.81 1222 VAL A O 1
ATOM 9327 N N . LYS A 1 1223 ? 0.277 -18.278 -54.168 1.00 61.66 1223 LYS A N 1
ATOM 9328 C CA . LYS A 1 1223 ? -0.666 -19.415 -54.228 1.00 61.66 1223 LYS A CA 1
ATOM 9329 C C . LYS A 1 1223 ? -1.456 -19.562 -52.916 1.00 61.66 1223 LYS A C 1
ATOM 9331 O O . LYS A 1 1223 ? -2.676 -19.708 -52.952 1.00 61.66 1223 LYS A O 1
ATOM 9336 N N . ASN A 1 1224 ? -0.790 -19.416 -51.768 1.00 64.25 1224 ASN A N 1
ATOM 9337 C CA . ASN A 1 1224 ? -1.434 -19.453 -50.447 1.00 64.25 1224 ASN A CA 1
ATOM 9338 C C . ASN A 1 1224 ? -2.319 -18.219 -50.187 1.00 64.25 1224 ASN A C 1
ATOM 9340 O O . ASN A 1 1224 ? -3.425 -18.348 -49.664 1.00 64.25 1224 ASN A O 1
ATOM 9344 N N . ILE A 1 1225 ? -1.870 -17.028 -50.600 1.00 66.50 1225 ILE A N 1
ATOM 9345 C CA . ILE A 1 1225 ? -2.630 -15.774 -50.475 1.00 66.50 1225 ILE A CA 1
ATOM 9346 C C . ILE A 1 1225 ? -3.916 -15.816 -51.307 1.00 66.50 1225 ILE A C 1
ATOM 9348 O O . ILE A 1 1225 ? -4.970 -15.440 -50.794 1.00 66.50 1225 ILE A O 1
ATOM 9352 N N . LYS A 1 1226 ? -3.863 -16.303 -52.557 1.00 59.22 1226 LYS A N 1
ATOM 9353 C CA . LYS A 1 1226 ? -5.063 -16.493 -53.393 1.00 59.22 1226 LYS A CA 1
ATOM 9354 C C . LYS A 1 1226 ? -6.078 -17.399 -52.695 1.00 59.22 1226 LYS A C 1
ATOM 9356 O O . LYS A 1 1226 ? -7.213 -16.974 -52.497 1.00 59.22 1226 LYS A O 1
ATOM 9361 N N . LYS A 1 1227 ? -5.634 -18.566 -52.212 1.00 67.50 1227 LYS A N 1
ATOM 9362 C CA . LYS A 1 1227 ? -6.492 -19.512 -51.492 1.00 67.50 1227 LYS A CA 1
ATOM 9363 C C . LYS A 1 1227 ? -7.170 -18.876 -50.266 1.00 67.50 1227 LYS A C 1
ATOM 9365 O O . LYS A 1 1227 ? -8.379 -19.005 -50.102 1.00 67.50 1227 LYS A O 1
ATOM 9370 N N . TYR A 1 1228 ? -6.429 -18.149 -49.428 1.00 72.88 1228 TYR A N 1
ATOM 9371 C CA . TYR A 1 1228 ? -7.009 -17.459 -48.267 1.00 72.88 1228 TYR A CA 1
ATOM 9372 C C . TYR A 1 1228 ? -8.044 -16.396 -48.684 1.00 72.88 1228 TYR A C 1
ATOM 9374 O O . TYR A 1 1228 ? -9.091 -16.239 -48.051 1.00 72.88 1228 TYR A O 1
ATOM 9382 N N . VAL A 1 1229 ? -7.770 -15.645 -49.756 1.00 61.56 1229 VAL A N 1
ATOM 9383 C CA . VAL A 1 1229 ? -8.699 -14.635 -50.292 1.00 61.56 1229 VAL A CA 1
ATOM 9384 C C . VAL A 1 1229 ? -9.973 -15.281 -50.849 1.00 61.56 1229 VAL A C 1
ATOM 9386 O O . VAL A 1 1229 ? -11.041 -14.685 -50.720 1.00 61.56 1229 VAL A O 1
ATOM 9389 N N . GLU A 1 1230 ? -9.892 -16.495 -51.391 1.00 58.56 1230 GLU A N 1
ATOM 9390 C CA . GLU A 1 1230 ? -11.042 -17.291 -51.842 1.00 58.56 1230 GLU A CA 1
ATOM 9391 C C . GLU A 1 1230 ? -11.843 -17.884 -50.667 1.00 58.56 1230 GLU A C 1
ATOM 9393 O O . GLU A 1 1230 ? -13.069 -17.779 -50.656 1.00 58.56 1230 GLU A O 1
ATOM 9398 N N . GLU A 1 1231 ? -11.179 -18.432 -49.642 1.00 65.00 1231 GLU A N 1
ATOM 9399 C CA . GLU A 1 1231 ? -11.835 -19.027 -48.462 1.00 65.00 1231 GLU A CA 1
ATOM 9400 C C . GLU A 1 1231 ? -12.458 -17.982 -47.509 1.00 65.00 1231 GLU A C 1
ATOM 9402 O O . GLU A 1 1231 ? -13.407 -18.301 -46.785 1.00 65.00 1231 GLU A O 1
ATOM 9407 N N . HIS A 1 1232 ? -11.961 -16.734 -47.482 1.00 63.78 1232 HIS A N 1
ATOM 9408 C CA . HIS A 1 1232 ? -12.374 -15.728 -46.482 1.00 63.78 1232 HIS A CA 1
ATOM 9409 C C . HIS A 1 1232 ? -12.791 -14.350 -47.026 1.00 63.78 1232 HIS A C 1
ATOM 9411 O O . HIS A 1 1232 ? -13.511 -13.622 -46.335 1.00 63.78 1232 HIS A O 1
ATOM 9417 N N . GLY A 1 1233 ? -12.390 -13.983 -48.247 1.00 54.16 1233 GLY A N 1
ATOM 9418 C CA . GLY A 1 1233 ? -12.748 -12.719 -48.900 1.00 54.16 1233 GLY A CA 1
ATOM 9419 C C . GLY A 1 1233 ? -12.027 -11.481 -48.345 1.00 54.16 1233 GLY A C 1
ATOM 9420 O O . GLY A 1 1233 ? -12.151 -11.127 -47.173 1.00 54.16 1233 GLY A O 1
ATOM 9421 N N . ILE A 1 1234 ? -11.332 -10.740 -49.214 1.00 51.94 1234 ILE A N 1
ATOM 9422 C CA . ILE A 1 1234 ? -10.691 -9.453 -48.880 1.00 51.94 1234 ILE A CA 1
ATOM 9423 C C . ILE A 1 1234 ? -11.223 -8.347 -49.804 1.00 51.94 1234 ILE A C 1
ATOM 9425 O O . ILE A 1 1234 ? -11.573 -8.585 -50.954 1.00 51.94 1234 ILE A O 1
ATOM 9429 N N . GLY A 1 1235 ? -11.377 -7.132 -49.268 1.00 48.81 1235 GLY A N 1
ATOM 9430 C CA . GLY A 1 1235 ? -12.000 -5.990 -49.956 1.00 48.81 1235 GLY A CA 1
ATOM 9431 C C . GLY A 1 1235 ? -13.532 -5.947 -49.863 1.00 48.81 1235 GLY A C 1
ATOM 9432 O O . GLY A 1 1235 ? -14.096 -4.858 -49.788 1.00 48.81 1235 GLY A O 1
ATOM 9433 N N . ASN A 1 1236 ? -14.206 -7.102 -49.775 1.00 50.50 1236 ASN A N 1
ATOM 9434 C CA . ASN A 1 1236 ? -15.658 -7.195 -49.548 1.00 50.50 1236 ASN A CA 1
ATOM 9435 C C . ASN A 1 1236 ? -16.038 -8.453 -48.723 1.00 50.50 1236 ASN A C 1
ATOM 9437 O O . ASN A 1 1236 ? -16.881 -9.250 -49.124 1.00 50.50 1236 ASN A O 1
ATOM 9441 N N . SER A 1 1237 ? -15.332 -8.655 -47.603 1.00 53.16 1237 SER A N 1
ATOM 9442 C CA . SER A 1 1237 ? -15.368 -9.855 -46.742 1.00 53.16 1237 SER A CA 1
ATOM 9443 C C . SER A 1 1237 ? -16.760 -10.265 -46.236 1.00 53.16 1237 SER A C 1
ATOM 9445 O O . SER A 1 1237 ? -17.567 -9.409 -45.867 1.00 53.16 1237 SER A O 1
ATOM 9447 N N . GLN A 1 1238 ? -16.978 -11.579 -46.093 1.00 50.97 1238 GLN A N 1
ATOM 9448 C CA . GLN A 1 1238 ? -18.132 -12.145 -45.377 1.00 50.97 1238 GLN A CA 1
ATOM 9449 C C . GLN A 1 1238 ? -17.891 -12.299 -43.858 1.00 50.97 1238 GLN A C 1
ATOM 9451 O O . GLN A 1 1238 ? -18.847 -12.262 -43.083 1.00 50.97 1238 GLN A O 1
ATOM 9456 N N . GLU A 1 1239 ? -16.635 -12.405 -43.400 1.00 56.31 1239 GLU A N 1
ATOM 9457 C CA . GLU A 1 1239 ? -16.284 -12.448 -41.970 1.00 56.31 1239 GLU A CA 1
ATOM 9458 C C . GLU A 1 1239 ? -15.787 -11.100 -41.418 1.00 56.31 1239 GLU A C 1
ATOM 9460 O O . GLU A 1 1239 ? -15.162 -10.296 -42.112 1.00 56.31 1239 GLU A O 1
ATOM 9465 N N . ARG A 1 1240 ? -16.000 -10.871 -40.114 1.00 53.62 1240 ARG A N 1
ATOM 9466 C CA . ARG A 1 1240 ? -15.592 -9.637 -39.412 1.00 53.62 1240 ARG A CA 1
ATOM 9467 C C . ARG A 1 1240 ? -14.088 -9.561 -39.094 1.00 53.62 1240 ARG A C 1
ATOM 9469 O O . ARG A 1 1240 ? -13.591 -8.473 -38.818 1.00 53.62 1240 ARG A O 1
ATOM 9476 N N . THR A 1 1241 ? -13.378 -10.690 -39.097 1.00 62.28 1241 THR A N 1
ATOM 9477 C CA . THR A 1 1241 ? -11.980 -10.811 -38.628 1.00 62.28 1241 THR A CA 1
ATOM 9478 C C . THR A 1 1241 ? -10.979 -11.245 -39.702 1.00 62.28 1241 THR A C 1
ATOM 9480 O O . THR A 1 1241 ? -9.787 -11.311 -39.410 1.00 62.28 1241 THR A O 1
ATOM 9483 N N . SER A 1 1242 ? -11.423 -11.507 -40.936 1.00 61.59 1242 SER A N 1
ATOM 9484 C CA . SER A 1 1242 ? -10.582 -12.011 -42.038 1.00 61.59 1242 SER A CA 1
ATOM 9485 C C . SER A 1 1242 ? -9.374 -11.119 -42.349 1.00 61.59 1242 SER A C 1
ATOM 9487 O O . SER A 1 1242 ? -8.284 -11.632 -42.578 1.00 61.59 1242 SER A O 1
ATOM 9489 N N . LEU A 1 1243 ? -9.530 -9.792 -42.296 1.00 56.38 1243 LEU A N 1
ATOM 9490 C CA . LEU A 1 1243 ? -8.432 -8.849 -42.542 1.00 56.38 1243 LEU A CA 1
ATOM 9491 C C . LEU A 1 1243 ? -7.382 -8.846 -41.415 1.00 56.38 1243 LEU A C 1
ATOM 9493 O O . LEU A 1 1243 ? -6.211 -8.591 -41.672 1.00 56.38 1243 LEU A O 1
ATOM 9497 N N . LEU A 1 1244 ? -7.794 -9.135 -40.173 1.00 61.00 1244 LEU A N 1
ATOM 9498 C CA . LEU A 1 1244 ? -6.878 -9.218 -39.032 1.00 61.00 1244 LEU A CA 1
ATOM 9499 C C . LEU A 1 1244 ? -6.077 -10.524 -39.094 1.00 61.00 1244 LEU A C 1
ATOM 9501 O O . LEU A 1 1244 ? -4.852 -10.488 -39.060 1.00 61.00 1244 LEU A O 1
ATOM 9505 N N . ARG A 1 1245 ? -6.773 -11.650 -39.303 1.00 65.50 1245 ARG A N 1
ATOM 9506 C CA . ARG A 1 1245 ? -6.149 -12.965 -39.499 1.00 65.50 1245 ARG A CA 1
ATOM 9507 C C . ARG A 1 1245 ? -5.199 -12.982 -40.700 1.00 65.50 1245 ARG A C 1
ATOM 9509 O O . ARG A 1 1245 ? -4.137 -13.571 -40.596 1.00 65.50 1245 ARG A O 1
ATOM 9516 N N . PHE A 1 1246 ? -5.500 -12.268 -41.791 1.00 68.12 1246 PHE A N 1
ATOM 9517 C CA . PHE A 1 1246 ? -4.589 -12.151 -42.939 1.00 68.12 1246 PHE A CA 1
ATOM 9518 C C . PHE A 1 1246 ? -3.242 -11.522 -42.543 1.00 68.12 1246 PHE A C 1
ATOM 9520 O O . PHE A 1 1246 ? -2.186 -11.991 -42.961 1.00 68.12 1246 PHE A O 1
ATOM 9527 N N . ALA A 1 1247 ? -3.271 -10.487 -41.696 1.00 64.81 1247 ALA A N 1
ATOM 9528 C CA . ALA A 1 1247 ? -2.066 -9.838 -41.187 1.00 64.81 1247 ALA A CA 1
ATOM 9529 C C . ALA A 1 1247 ? -1.313 -10.690 -40.143 1.00 64.81 1247 ALA A C 1
ATOM 9531 O O . ALA A 1 1247 ? -0.095 -10.564 -40.027 1.00 64.81 1247 ALA A O 1
ATOM 9532 N N . GLU A 1 1248 ? -2.013 -11.555 -39.402 1.00 70.81 1248 GLU A N 1
ATOM 9533 C CA . GLU A 1 1248 ? -1.413 -12.517 -38.465 1.00 70.81 1248 GLU A CA 1
ATOM 9534 C C . GLU A 1 1248 ? -0.782 -13.717 -39.196 1.00 70.81 1248 GLU A C 1
ATOM 9536 O O . GLU A 1 1248 ? 0.338 -14.110 -38.877 1.00 70.81 1248 GLU A O 1
ATOM 9541 N N . GLU A 1 1249 ? -1.470 -14.273 -40.196 1.00 72.81 1249 GLU A N 1
ATOM 9542 C CA . GLU A 1 1249 ? -1.089 -15.500 -40.903 1.00 72.81 1249 GLU A CA 1
ATOM 9543 C C . GLU A 1 1249 ? 0.012 -15.259 -41.940 1.00 72.81 1249 GLU A C 1
ATOM 9545 O O . GLU A 1 1249 ? 1.012 -15.973 -41.944 1.00 72.81 1249 GLU A O 1
ATOM 9550 N N . PHE A 1 1250 ? -0.099 -14.207 -42.759 1.00 73.12 1250 PHE A N 1
ATOM 9551 C CA . PHE A 1 1250 ? 0.928 -13.848 -43.748 1.00 73.12 1250 PHE A CA 1
ATOM 9552 C C . PHE A 1 1250 ? 1.980 -12.869 -43.209 1.00 73.12 1250 PHE A C 1
ATOM 9554 O O . PHE A 1 1250 ? 2.910 -12.511 -43.931 1.00 73.12 1250 PHE A O 1
ATOM 9561 N N . GLY A 1 1251 ? 1.890 -12.460 -41.937 1.00 62.44 1251 GLY A N 1
ATOM 9562 C CA . GLY A 1 1251 ? 2.759 -11.452 -41.309 1.00 62.44 1251 GLY A CA 1
ATOM 9563 C C . GLY A 1 1251 ? 4.264 -11.761 -41.309 1.00 62.44 1251 GLY A C 1
ATOM 9564 O O . GLY A 1 1251 ? 5.064 -10.882 -40.993 1.00 62.44 1251 GLY A O 1
ATOM 9565 N N . PHE A 1 1252 ? 4.666 -12.978 -41.688 1.00 62.47 1252 PHE A N 1
ATOM 9566 C CA . PHE A 1 1252 ? 6.061 -13.383 -41.892 1.00 62.47 1252 PHE A CA 1
ATOM 9567 C C . PHE A 1 1252 ? 6.647 -12.975 -43.262 1.00 62.47 1252 PHE A C 1
ATOM 9569 O O . PHE A 1 1252 ? 7.861 -13.039 -43.438 1.00 62.47 1252 PHE A O 1
ATOM 9576 N N . LEU A 1 1253 ? 5.814 -12.542 -44.219 1.00 62.88 1253 LEU A N 1
ATOM 9577 C CA . LEU A 1 1253 ? 6.210 -12.052 -45.557 1.00 62.88 1253 LEU A CA 1
ATOM 9578 C C . LEU A 1 1253 ? 6.553 -10.550 -45.579 1.00 62.88 1253 LEU A C 1
ATOM 9580 O O . LEU A 1 1253 ? 6.880 -9.962 -46.613 1.00 62.88 1253 LEU A O 1
ATOM 9584 N N . LYS A 1 1254 ? 6.464 -9.923 -44.409 1.00 59.66 1254 LYS A N 1
ATOM 9585 C CA . LYS A 1 1254 ? 6.787 -8.530 -44.140 1.00 59.66 1254 LYS A CA 1
ATOM 9586 C C . LYS A 1 1254 ? 8.301 -8.340 -44.036 1.00 59.66 1254 LYS A C 1
ATOM 9588 O O . LYS A 1 1254 ? 8.956 -8.964 -43.201 1.00 59.66 1254 LYS A O 1
ATOM 9593 N N . ILE A 1 1255 ? 8.841 -7.445 -44.854 1.00 55.69 1255 ILE A N 1
ATOM 9594 C CA . ILE A 1 1255 ? 10.226 -6.973 -44.779 1.00 55.69 1255 ILE A CA 1
ATOM 9595 C C . ILE A 1 1255 ? 10.233 -5.627 -44.034 1.00 55.69 1255 ILE A C 1
ATOM 9597 O O . ILE A 1 1255 ? 9.335 -4.800 -44.216 1.00 55.69 1255 ILE A O 1
ATOM 9601 N N . LEU A 1 1256 ? 11.217 -5.453 -43.146 1.00 39.38 1256 LEU A N 1
ATOM 9602 C CA . LEU A 1 1256 ? 11.452 -4.228 -42.366 1.00 39.38 1256 LEU A CA 1
ATOM 9603 C C . LEU A 1 1256 ? 12.194 -3.160 -43.176 1.00 39.38 1256 LEU A C 1
ATOM 9605 O O . LEU A 1 1256 ? 13.151 -3.546 -43.883 1.00 39.38 1256 LEU A O 1
#

Secondary structure (DSSP, 8-state):
---------------------------EEEE-S-----S-----EEEEPPTT----HHHH---TT--S----------S---------S---EEEEEEEETTTEEPPPEETTS-EE-SSS-PPEEEEEEEEES-SS-EEEEEEEETTTEEPPPEETTPPEE-SSS-PPEEEEEEEEESTTGGGEEEEEEEEETTTEEPP-EETT--EEEESS-PPEEEEEEEEEETTPPPSS--S-SEEES-SEEETTEEESSHHHHHHHSPTTEEEEE-SSEEE--EE----EEEEESSTTEEEEE--SS--SS-SEEPPTT-----EEEE--TTT--EEEEEEEE-SSEEEEEES-EEEE-TTEEEEEESSEEEEEESSEEEE-TT-EEE--SS-SEEESSEEEESS-EEE--SS-SEEESSEEEESS-EEES-SSEEEE--STT-EEEESS-EEESSSEEEEE-SS--EEEE-SSEEES-SSEEEEE-SSEEEE-TT-EEE--SSEEEEE-SSEEEESS-EEE--SS-SEEESSEEEE-S-EEES-B-SSB-SSEEESSEEEEEEEEEES-EESB-SSEEESSEEEEEEEEEES-EESSB-SSEEE-SSEEEEEEEEEES-B-SB-SSEEE-SSEEEEEET-EE-TTSEEEE-TT--EEEEEEE-SSSSEEEEESS--TT-EEEEE-STT--GGGTGGGEEESS-TTEEEEEGGGB-GGG---TTEEEEEEEEEEEEE--S-S--B-PPPPEEEETTB-EE--S---B-SSS-EEEEESSTT-SS-SB-TTPEEPTT--S-EEEEEEE--EEEEEEE-TT-SS---EEEEEEHHHHHHTTSEEPPPSTTTT----TTSEEEEEESSTT--GGG-SEETTS--EE-HHHHHHHHHHHHTSPPPTT-SEEEEEEEEEEE----EEE---EEEETT--EEHHHHHTTEEEB-SSS-B-GGGEEEEEEEEPS--EETTEEPPPEEEE-TT---SS-EE--S-----GGG--EEEEEEEEE--SS---EEEEEEEEEE-----EEEEPPEEEEHHHHHTT---HHHHTHHHHHTTSEEEE-TTHHHHSTTSHHHH-EEET--THHHHT-SSSEEEEEEEEEE-S-SGGG---EEEEEEEEEEE-TT---PPPPP-------HHHHHHHHGGGTT-PPS---------S-----SSS--TT-HHHH-HHHHHHHHTTS-TTS--S-EE---HHHHHHHHHHHHHH-SSS-SSSSHHHHHHHHSGGGEE-

Foldseek 3Di:
DDDDDDDDDDDDDDDDDDDDDDDDFDWDFDQPDDDDDDPDDDTDTDTDGPPPDDDDVVVVPDDDPPPPDDDDPPDDDDPDDDDDPDDDPFFKKKWKEFQKPPVGTDDIDTAFDKHFDFPPPIATFKMFMAIDRDPQKWKWKWFQKPPPGIDDIDIHRDIHGDHPPPIGTFKMFMAMDGPCSQFKKKWKWFQKPPPGIDFIDIHGAMAGEDPPPIGTGIMHMHMDTPPDDHPGDDDPRYDYQFQKAWPRRGHNAPVVRVVPADAQGEMEGEAAHEAEAAEDPGAYEYEYSHAPHEYEYDDPDADQAASYEYPPPDADEHEYHYEHVPQGAYEQARQQHGQQANHEYAAYAYEFEARYHFENYCHESYYYENYEYEYAANGEQEHHAAESYEYAEYYEAHEEEFEHYAEEPYEYQAEYEAEEYEQEHHAYEPEEQQHHAYEYEHQEYEFEHYLEDYDNPNARYEYHYAAYEQEQHEAESYEHAYAEYEAHHAYEQEHYQHESYEHCEHEYEYQEHEQEHYQAESYEDPYHYEYNEYEQEHAEHQAEHQDYEEAYAYEYEEYEQEHAEYQEQQRYEYQEEYEYNEYEQAHGEHAAYAQNYEDCEYEYAFAAYEFDHGDYPAWSRYEDPYPAAEYEHHGAYDPRTAHEAEDLGAHEYPYQYDAQQRHEYEYPDADWLRFRYFYPDDPGACVRRLRNYHYPPCPQWGWDIPCQADVVSVHDRGTTTIKGKAKEAEDALDDDDKPFTDDIDIAIQRGKDWAALTDIDDQQWAWQAKDLDSLDQHHPDHHGHIDGSNPRYYGYIYIHTQAKEKEKEAALPFPDGDIDIDIDDLNNQVVVVFDWDDQCPPPVVTDDPPWAKFAKAQDSPDDSVPHPGGNVDGDGHHPVRSSVSLCVSVVHRHDSVDSYGYGYIYIDTFDDFWWFFDDEEEEEQLPFAFPVNVLVGIFIADDPQGTQSVQKFWQKKWFAWAFADPRDIDHIDMDGDPNGQDRSGGDNRHGRVDDQVVPKGKMKIKMWGADPGGDIDIDMGMYMYHYFDAKDKDAAAAEEELVCLLVLVPDQCVRQVVCVVVVRIDIDTDVQCVVPNCVQSVQKGKDPDDSVVSSPDPAKDKDKIKIKTFGCRHPPRPGHMDIDIHMYIYHHPPDDDDDDPDDDDDDFDDVLVVVLLVVVVPDDDDDDDDDDDDDDDDDSPDGPDDCPDCCNVPPVNVVVVVVCVPVVDDDPWDFDDDPVRVVVVVVLCVVANDPDGPDPCSVVVCCVVRVVRIDD